Protein 5FP2 (pdb70)

CATH classification: 2.40.170.20

GO terms:
  GO:0015344 siderophore uptake transmembrane transporter activity (F, IMP)
  GO:0042930 enterobactin transport (P, IMP)
  GO:0042931 enterobactin transmembrane transporter activity (F, IMP)
  GO:0015891 siderophore transport (P, IMP)
  GO:0006826 iron ion transport (P, IMP)

Nearest PDB structures (foldseek):
  5fp2-assembly2_B  TM=1.002E+00  e=7.224E-96  Pseudomonas aeruginosa PAO1
  5fp2-assembly1_A  TM=9.898E-01  e=1.086E-79  Pseudomonas aeruginosa PAO1
  1fep-assembly1_A  TM=9.294E-01  e=3.084E-54  Escherichia coli K-12
  2hdi-assembly1_A  TM=9.282E-01  e=8.185E-43  Escherichia coli
  2qom-assembly2_B  TM=2.119E-01  e=4.436E-02  Escherichia coli O157:H7

InterPro domains:
  IPR000531 TonB-dependent receptor-like, beta-barrel [PF00593] (275-708)
  IPR010105 TonB-dependent siderophore receptor [TIGR01783] (65-742)
  IPR010917 TonB-dependent receptor, conserved site [PS01156] (725-742)
  IPR012910 TonB-dependent receptor, plug domain [PF07715] (64-178)
  IPR036942 TonB-dependent receptor-like, beta-barrel domain superfamily [G3DSA:2.40.170.20] (189-742)
  IPR037066 TonB-dependent receptor, plug domain superfamily [G3DSA:2.170.130.10] (39-183)
  IPR039426 TonB-dependent receptor-like [PS52016] (57-742)
  IPR039426 TonB-dependent receptor-like [PTHR30069] (15-742)
  IPR058134 Ferric enterobactin receptor PirA/FepA/PfeA [NF010048] (25-742)

Structure (mmCIF, N/CA/C/O backbone):
data_5FP2
#
_entry.id   5FP2
#
_cell.length_a   183.120
_cell.length_b   95.280
_cell.length_c   131.830
_cell.angle_alpha   90.00
_cell.angle_beta   127.52
_cell.angle_gamma   90.00
#
_symmetry.space_group_name_H-M   'C 1 2 1'
#
loop_
_entity.id
_entity.type
_entity.pdbx_description
1 polymer 'FERRIC ENTEROBACTIN RECEPTOR PIRA'
2 polymer 'FERRIC ENTEROBACTIN RECEPTOR PIRA'
3 non-polymer N-OCTANE
4 non-polymer 'SULFATE ION'
#
loop_
_atom_site.group_PDB
_atom_site.id
_atom_site.type_symbol
_atom_site.label_atom_id
_atom_site.label_alt_id
_atom_site.label_comp_id
_atom_site.label_asym_id
_atom_site.label_entity_id
_atom_site.label_seq_id
_atom_site.pdbx_PDB_ins_code
_atom_site.Cartn_x
_atom_site.Cartn_y
_atom_site.Cartn_z
_atom_site.occupancy
_atom_site.B_iso_or_equiv
_atom_site.auth_seq_id
_atom_site.auth_comp_id
_atom_site.auth_asym_id
_atom_site.auth_atom_id
_atom_site.pdbx_PDB_model_num
ATOM 1 N N . LYS A 1 35 ? 19.189 40.388 89.198 1.00 160.88 32 LYS A N 1
ATOM 2 C CA . LYS A 1 35 ? 20.070 40.011 88.050 1.00 160.88 32 LYS A CA 1
ATOM 3 C C . LYS A 1 35 ? 21.464 40.646 88.144 1.00 160.88 32 LYS A C 1
ATOM 4 O O . LYS A 1 35 ? 22.433 40.106 87.610 1.00 162.45 32 LYS A O 1
ATOM 10 N N . GLN A 1 36 ? 21.560 41.819 88.767 1.00 160.88 33 GLN A N 1
ATOM 11 C CA . GLN A 1 36 ? 22.859 42.402 89.113 1.00 160.88 33 GLN A CA 1
ATOM 12 C C . GLN A 1 36 ? 22.859 42.913 90.548 1.00 160.88 33 GLN A C 1
ATOM 13 O O . GLN A 1 36 ? 21.882 43.510 90.997 1.00 160.88 33 GLN A O 1
ATOM 19 N N . ALA A 1 37 ? 23.945 42.653 91.270 1.00 160.88 34 ALA A N 1
ATOM 20 C CA . ALA A 1 37 ? 24.166 43.274 92.571 1.00 160.88 34 ALA A CA 1
ATOM 21 C C . ALA A 1 37 ? 25.646 43.599 92.744 1.00 160.88 34 ALA A C 1
ATOM 22 O O . ALA A 1 37 ? 26.420 43.504 91.794 1.00 160.88 34 ALA A O 1
ATOM 24 N N . PRO A 1 38 ? 26.035 44.067 93.938 1.00 138.87 35 PRO A N 1
ATOM 25 C CA . PRO A 1 38 ? 27.475 44.241 94.022 1.00 137.52 35 PRO A CA 1
ATOM 26 C C . PRO A 1 38 ? 28.257 42.921 93.933 1.00 133.00 35 PRO A C 1
ATOM 27 O O . PRO A 1 38 ? 27.959 41.936 94.649 1.00 132.27 35 PRO A O 1
ATOM 31 N N . GLY A 1 39 ? 29.172 42.868 92.968 1.00 130.43 36 GLY A N 1
ATOM 32 C CA . GLY A 1 39 ? 30.195 41.842 92.926 1.00 127.19 36 GLY A CA 1
ATOM 33 C C . GLY A 1 39 ? 29.675 40.575 92.283 1.00 123.98 36 GLY A C 1
ATOM 34 O O . GLY A 1 39 ? 30.425 39.606 92.102 1.00 121.48 36 GLY A O 1
ATOM 35 N N . VAL A 1 40 ? 28.382 40.547 91.977 1.00 124.53 37 VAL A N 1
ATOM 36 C CA . VAL A 1 40 ? 27.717 39.300 91.609 1.00 122.29 37 VAL A CA 1
ATOM 37 C C . VAL A 1 40 ? 26.747 39.539 90.465 1.00 122.25 37 VAL A C 1
ATOM 38 O O . VAL A 1 40 ? 26.097 40.574 90.416 1.00 124.95 37 VAL A O 1
ATOM 42 N N . SER A 1 41 ? 26.713 38.634 89.491 1.00 119.61 38 SER A N 1
ATOM 43 C CA . SER A 1 41 ? 25.859 38.851 88.327 1.00 119.77 38 SER A CA 1
ATOM 44 C C . SER A 1 41 ? 25.169 37.565 88.035 1.00 118.22 38 SER A C 1
ATOM 45 O O . SER A 1 41 ? 25.687 36.512 88.394 1.00 116.51 38 SER A O 1
ATOM 48 N N . ILE A 1 42 ? 23.979 37.631 87.449 1.00 119.32 39 ILE A N 1
ATOM 49 C CA . ILE A 1 42 ? 23.243 36.401 87.131 1.00 118.33 39 ILE A CA 1
ATOM 50 C C . ILE A 1 42 ? 22.700 36.461 85.718 1.00 118.20 39 ILE A C 1
ATOM 51 O O . ILE A 1 42 ? 22.127 37.474 85.327 1.00 120.29 39 ILE A O 1
ATOM 56 N N . ILE A 1 43 ? 22.976 35.422 84.939 1.00 116.15 40 ILE A N 1
ATOM 57 C CA . ILE A 1 43 ? 22.473 35.313 83.573 1.00 116.24 40 ILE A CA 1
ATOM 58 C C . ILE A 1 43 ? 21.441 34.207 83.486 1.00 116.55 40 ILE A C 1
ATOM 59 O O . ILE A 1 43 ? 21.642 33.139 84.042 1.00 115.57 40 ILE A O 1
ATOM 64 N N . THR A 1 44 ? 20.331 34.462 82.809 1.00 118.36 41 THR A N 1
ATOM 65 C CA . THR A 1 44 ? 19.216 33.533 82.848 1.00 119.45 41 THR A CA 1
ATOM 66 C C . THR A 1 44 ? 19.133 32.695 81.575 1.00 118.76 41 THR A C 1
ATOM 67 O O . THR A 1 44 ? 19.838 32.971 80.599 1.00 117.83 41 THR A O 1
ATOM 71 N N . ALA A 1 45 ? 18.327 31.632 81.610 1.00 119.60 42 ALA A N 1
ATOM 72 C CA . ALA A 1 45 ? 18.026 30.888 80.392 1.00 119.84 42 ALA A CA 1
ATOM 73 C C . ALA A 1 45 ? 17.493 31.875 79.353 1.00 121.43 42 ALA A C 1
ATOM 74 O O . ALA A 1 45 ? 18.043 31.963 78.250 1.00 120.88 42 ALA A O 1
ATOM 76 N N . GLU A 1 46 ? 16.533 32.707 79.771 1.00 123.80 43 GLU A N 1
ATOM 77 C CA . GLU A 1 46 ? 15.927 33.726 78.905 1.00 126.10 43 GLU A CA 1
ATOM 78 C C . GLU A 1 46 ? 16.969 34.695 78.323 1.00 125.13 43 GLU A C 1
ATOM 79 O O . GLU A 1 46 ? 16.894 35.084 77.165 1.00 126.31 43 GLU A O 1
ATOM 85 N N . ASP A 1 47 ? 17.987 35.020 79.104 1.00 123.27 44 ASP A N 1
ATOM 86 C CA . ASP A 1 47 ? 19.079 35.833 78.609 1.00 122.56 44 ASP A CA 1
ATOM 87 C C . ASP A 1 47 ? 19.859 35.174 77.502 1.00 121.20 44 ASP A C 1
ATOM 88 O O . ASP A 1 47 ? 20.224 35.823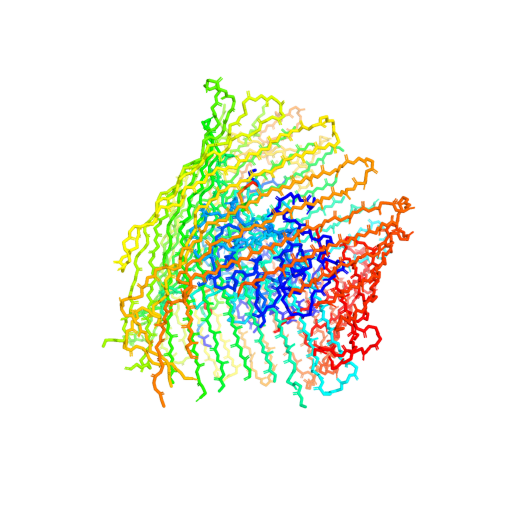 76.530 1.00 122.28 44 ASP A O 1
ATOM 93 N N . ILE A 1 48 ? 20.161 33.894 77.684 1.00 119.33 45 ILE A N 1
ATOM 94 C CA . ILE A 1 48 ? 21.023 33.152 76.774 1.00 118.38 45 ILE A CA 1
ATOM 95 C C . ILE A 1 48 ? 20.240 32.894 75.502 1.00 120.39 45 ILE A C 1
ATOM 96 O O . ILE A 1 48 ? 20.766 32.985 74.387 1.00 121.20 45 ILE A O 1
ATOM 101 N N . ARG A 1 49 ? 18.973 32.553 75.725 1.00 121.59 46 ARG A N 1
ATOM 102 C CA . ARG A 1 49 ? 18.014 32.186 74.695 1.00 123.85 46 ARG A CA 1
ATOM 103 C C . ARG A 1 49 ? 17.783 33.345 73.733 1.00 126.19 46 ARG A C 1
ATOM 104 O O . ARG A 1 49 ? 17.515 33.123 72.550 1.00 128.03 46 ARG A O 1
ATOM 112 N N . LYS A 1 50 ? 17.950 34.572 74.228 1.00 126.51 47 LYS A N 1
ATOM 113 C CA . LYS A 1 50 ? 17.800 35.785 73.405 1.00 129.26 47 LYS A CA 1
ATOM 114 C C . LYS A 1 50 ? 19.074 36.151 72.654 1.00 128.99 47 LYS A C 1
ATOM 115 O O . LYS A 1 50 ? 19.018 36.806 71.615 1.00 131.70 47 LYS A O 1
ATOM 121 N N . ARG A 1 51 ? 20.210 35.696 73.173 1.00 126.19 48 ARG A N 1
ATOM 122 C CA . ARG A 1 51 ? 21.531 36.065 72.681 1.00 126.11 48 ARG A CA 1
ATOM 123 C C . ARG A 1 51 ? 22.396 34.795 72.522 1.00 124.21 48 ARG A C 1
ATOM 124 O O . ARG A 1 51 ? 23.411 34.627 73.211 1.00 122.22 48 ARG A O 1
ATOM 132 N N . PRO A 1 52 ? 21.936 33.838 71.700 1.00 125.11 49 PRO A N 1
ATOM 133 C CA . PRO A 1 52 ? 22.714 32.644 71.441 1.00 124.25 49 PRO A CA 1
ATOM 134 C C . PRO A 1 52 ? 24.167 32.938 71.141 1.00 124.46 49 PRO A C 1
ATOM 135 O O . PRO A 1 52 ? 24.442 33.584 70.151 1.00 127.01 49 PRO A O 1
ATOM 139 N N . PRO A 1 53 ? 25.100 32.336 71.886 1.00 122.41 50 PRO A N 1
ATOM 140 C CA . PRO A 1 53 ? 26.499 32.437 71.495 1.00 123.27 50 PRO A CA 1
ATOM 141 C C . PRO A 1 53 ? 26.815 31.750 70.183 1.00 126.06 50 PRO A C 1
ATOM 142 O O . PRO A 1 53 ? 26.029 30.945 69.699 1.00 126.84 50 PRO A O 1
ATOM 146 N N . VAL A 1 54 ? 27.970 32.066 69.611 1.00 128.05 51 VAL A N 1
ATOM 147 C CA . VAL A 1 54 ? 28.427 31.369 68.420 1.00 131.32 51 VAL A CA 1
ATOM 148 C C . VAL A 1 54 ? 29.207 30.096 68.775 1.00 130.80 51 VAL A C 1
ATOM 149 O O . VAL A 1 54 ? 29.002 29.061 68.152 1.00 132.55 51 VAL A O 1
ATOM 153 N N . ASN A 1 55 ? 30.042 30.160 69.809 1.00 128.69 52 ASN A N 1
ATOM 154 C CA . ASN A 1 55 ? 30.852 29.020 70.219 1.00 128.60 52 ASN A CA 1
ATOM 155 C C . ASN A 1 55 ? 30.624 28.661 71.673 1.00 124.88 52 ASN A C 1
ATOM 156 O O . ASN A 1 55 ? 30.115 27.580 71.961 1.00 124.28 52 ASN A O 1
ATOM 161 N N . ASP A 1 56 ? 31.037 29.538 72.590 1.00 122.91 53 ASP A N 1
ATOM 162 C CA . ASP A 1 56 ? 30.979 29.232 74.024 1.00 119.94 53 ASP A CA 1
ATOM 163 C C . ASP A 1 56 ? 30.285 30.319 74.805 1.00 117.79 53 ASP A C 1
ATOM 164 O O . ASP A 1 56 ? 29.867 31.308 74.226 1.00 118.64 53 ASP A O 1
ATOM 169 N N . LEU A 1 57 ? 30.158 30.113 76.115 1.00 115.55 54 LEU A N 1
ATOM 170 C CA . LEU A 1 57 ? 29.403 31.014 76.973 1.00 113.97 54 LEU A CA 1
ATOM 171 C C . LEU A 1 57 ? 30.229 32.260 77.346 1.00 114.09 54 LEU A C 1
ATOM 172 O O . LEU A 1 57 ? 29.705 33.248 77.872 1.00 113.66 54 LEU A O 1
ATOM 177 N N . SER A 1 58 ? 31.521 32.232 77.040 1.00 115.26 55 SER A N 1
ATOM 178 C CA . SER A 1 58 ? 32.360 33.386 77.313 1.00 115.96 55 SER A CA 1
ATOM 179 C C . SER A 1 58 ? 31.804 34.606 76.579 1.00 117.43 55 SER A C 1
ATOM 180 O O . SER A 1 58 ? 31.912 35.747 77.071 1.00 117.77 55 SER A O 1
ATOM 183 N N . GLU A 1 59 ? 31.175 34.368 75.430 1.00 118.70 56 GLU A N 1
ATOM 184 C CA . GLU A 1 59 ? 30.634 35.462 74.618 1.00 120.74 56 GLU A CA 1
ATOM 185 C C . GLU A 1 59 ? 29.497 36.204 75.313 1.00 119.77 56 GLU A C 1
ATOM 186 O O . GLU A 1 59 ? 29.272 37.377 75.039 1.00 121.64 56 GLU A O 1
ATOM 192 N N . ILE A 1 60 ? 28.768 35.527 76.192 1.00 117.46 57 ILE A N 1
ATOM 193 C CA . ILE A 1 60 ? 27.745 36.193 76.980 1.00 117.05 57 ILE A CA 1
ATOM 194 C C . ILE A 1 60 ? 28.247 36.604 78.361 1.00 115.94 57 ILE A C 1
ATOM 195 O O . ILE A 1 60 ? 27.863 37.643 78.900 1.00 116.86 57 ILE A O 1
ATOM 200 N N . ILE A 1 61 ? 29.097 35.784 78.949 1.00 114.41 58 ILE A N 1
ATOM 201 C CA . ILE A 1 61 ? 29.589 36.058 80.289 1.00 113.57 58 ILE A CA 1
ATOM 202 C C . ILE A 1 61 ? 30.422 37.324 80.310 1.00 115.23 58 ILE A C 1
ATOM 203 O O . ILE A 1 61 ? 30.389 38.063 81.299 1.00 115.54 58 ILE A O 1
ATOM 208 N N . ARG A 1 62 ? 31.074 37.630 79.189 1.00 116.89 59 ARG A N 1
ATOM 209 C CA . ARG A 1 62 ? 31.890 38.854 79.081 1.00 119.20 59 ARG A CA 1
ATOM 210 C C . ARG A 1 62 ? 31.102 40.154 79.099 1.00 121.14 59 ARG A C 1
ATOM 211 O O . ARG A 1 62 ? 31.685 41.211 78.933 1.00 123.65 59 ARG A O 1
ATOM 219 N N . THR A 1 63 ? 29.779 40.082 79.142 1.00 120.68 60 THR A N 1
ATOM 220 C CA . THR A 1 63 ? 28.972 41.293 79.151 1.00 123.13 60 THR A CA 1
ATOM 221 C C . THR A 1 63 ? 28.651 41.740 80.582 1.00 123.00 60 THR A C 1
ATOM 222 O O . THR A 1 63 ? 28.202 42.868 80.832 1.00 125.65 60 THR A O 1
ATOM 226 N N . MET A 1 64 ? 28.965 40.870 81.533 1.00 120.47 61 MET A N 1
ATOM 227 C CA . ME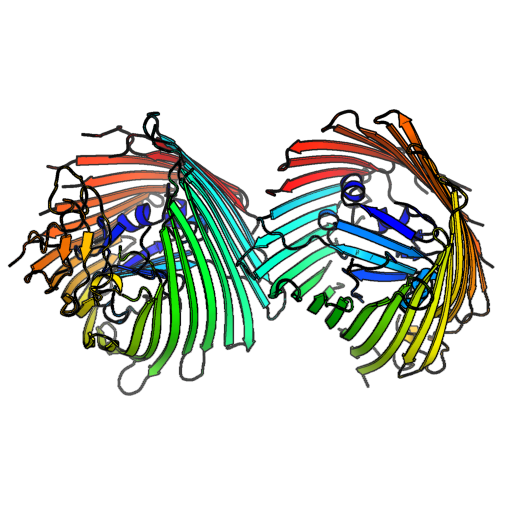T A 1 64 ? 28.735 41.161 82.939 1.00 120.58 61 MET A CA 1
ATOM 228 C C . MET A 1 64 ? 29.815 42.116 83.422 1.00 122.31 61 MET A C 1
ATOM 229 O O . MET A 1 64 ? 30.936 42.086 82.924 1.00 122.31 61 MET A O 1
ATOM 234 N N . PRO A 1 65 ? 29.456 43.013 84.348 1.00 124.41 62 PRO A N 1
ATOM 235 C CA . PRO A 1 65 ? 30.333 44.060 84.866 1.00 126.86 62 PRO A CA 1
ATOM 236 C C . PRO A 1 65 ? 31.565 43.510 85.571 1.00 125.27 62 PRO A C 1
ATOM 237 O O . PRO A 1 65 ? 31.430 42.626 86.410 1.00 123.21 62 PRO A O 1
ATOM 241 N N . GLY A 1 66 ? 32.753 43.923 85.140 1.00 126.44 63 GLY A N 1
ATOM 242 C CA . GLY A 1 66 ? 34.006 43.421 85.708 1.00 125.47 63 GLY A CA 1
ATOM 243 C C . GLY A 1 66 ? 34.577 42.176 85.028 1.00 122.94 63 GLY A C 1
ATOM 244 O O . GLY A 1 66 ? 35.539 41.584 85.510 1.00 122.18 63 GLY A O 1
ATOM 245 N N . VAL A 1 67 ? 34.029 41.809 83.873 1.00 122.20 64 VAL A N 1
ATOM 246 C CA . VAL A 1 67 ? 34.445 40.620 83.155 1.00 120.39 64 VAL A CA 1
ATOM 247 C C . VAL A 1 67 ? 34.930 40.945 81.762 1.00 122.34 64 VAL A C 1
ATOM 248 O O . VAL A 1 67 ? 34.159 41.425 80.952 1.00 123.42 64 VAL A O 1
ATOM 252 N N . ASN A 1 68 ? 36.186 40.655 81.455 1.00 123.25 65 ASN A N 1
ATOM 253 C CA . ASN A 1 68 ? 36.679 40.833 80.089 1.00 125.64 65 ASN A CA 1
ATOM 254 C C . ASN A 1 68 ? 37.185 39.491 79.564 1.00 124.62 65 ASN A C 1
ATOM 255 O O . ASN A 1 68 ? 37.418 38.578 80.348 1.00 122.54 65 ASN A O 1
ATOM 260 N N . LEU A 1 69 ? 37.303 39.362 78.242 1.00 126.51 66 LEU A N 1
ATOM 261 C CA . LEU A 1 69 ? 38.061 38.279 77.629 1.00 127.13 66 LEU A CA 1
ATOM 262 C C . LEU A 1 69 ? 39.465 38.758 77.279 1.00 130.96 66 LEU A C 1
ATOM 263 O O . LEU A 1 69 ? 39.626 39.749 76.565 1.00 134.18 66 LEU A O 1
ATOM 268 N N . THR A 1 70 ? 40.473 38.001 77.696 1.00 131.20 67 THR A N 1
ATOM 269 C CA . THR A 1 70 ? 41.849 38.265 77.274 1.00 135.41 67 THR A CA 1
ATOM 270 C C . THR A 1 70 ? 42.616 36.963 77.057 1.00 136.26 67 THR A C 1
ATOM 271 O O . THR A 1 70 ? 43.078 36.336 78.013 1.00 134.92 67 THR A O 1
ATOM 275 N N . ARG A 1 82 ? 41.026 33.029 73.960 1.00 136.97 79 ARG A N 1
ATOM 276 C CA . ARG A 1 82 ? 40.269 34.107 74.592 1.00 133.96 79 ARG A CA 1
ATOM 277 C C . ARG A 1 82 ? 39.477 33.600 75.796 1.00 129.24 79 ARG A C 1
ATOM 278 O O . ARG A 1 82 ? 38.458 32.919 75.642 1.00 127.24 79 ARG A O 1
ATOM 286 N N . GLN A 1 83 ? 39.923 33.987 76.989 1.00 127.93 80 GLN A N 1
ATOM 287 C CA . GLN A 1 83 ? 39.498 33.342 78.230 1.00 124.52 80 GLN A CA 1
ATOM 288 C C . GLN A 1 83 ? 38.989 34.392 79.222 1.00 122.44 80 GLN A C 1
ATOM 289 O O . GLN A 1 83 ? 39.483 35.522 79.265 1.00 124.05 80 GLN A O 1
ATOM 295 N N . ILE A 1 84 ? 38.120 33.952 80.124 1.00 119.44 81 ILE A N 1
ATOM 296 C CA . ILE A 1 84 ? 37.454 34.849 81.053 1.00 117.84 81 ILE A CA 1
ATOM 297 C C . ILE A 1 84 ? 38.392 35.425 82.116 1.00 118.58 81 ILE A C 1
ATOM 298 O O . ILE A 1 84 ? 39.061 34.689 82.835 1.00 118.48 81 ILE A O 1
ATOM 303 N N . ASP A 1 85 ? 38.275 36.732 82.332 1.00 119.39 82 ASP A N 1
ATOM 304 C CA . ASP A 1 85 ? 39.211 37.489 83.159 1.00 120.94 82 ASP A CA 1
ATOM 305 C C . ASP A 1 85 ? 38.383 38.393 84.054 1.00 120.23 82 ASP A C 1
ATOM 306 O O . ASP A 1 85 ? 37.655 39.239 83.560 1.00 120.83 82 ASP A O 1
ATOM 311 N N . ILE A 1 86 ? 38.438 38.201 85.363 1.00 119.40 83 ILE A N 1
ATOM 312 C CA . ILE A 1 86 ? 37.577 38.973 86.244 1.00 119.22 83 ILE A CA 1
ATOM 313 C C . ILE A 1 86 ? 38.372 40.012 86.996 1.00 121.66 83 ILE A C 1
ATOM 314 O O . ILE A 1 86 ? 39.312 39.681 87.720 1.00 122.23 83 ILE A O 1
ATOM 319 N N . ARG A 1 87 ? 37.978 41.276 86.825 1.00 123.53 84 ARG A N 1
ATOM 320 C CA . ARG A 1 87 ? 38.485 42.366 87.640 1.00 126.28 84 ARG A CA 1
ATOM 321 C C . ARG A 1 87 ? 39.999 42.493 87.437 1.00 128.41 84 ARG A C 1
ATOM 322 O O . ARG A 1 87 ? 40.749 42.784 88.372 1.00 130.04 84 ARG A O 1
ATOM 330 N N . GLY A 1 88 ? 40.445 42.216 86.215 1.00 128.74 85 GLY A N 1
ATOM 331 C CA . GLY A 1 88 ? 41.832 42.466 85.822 1.00 131.71 85 GLY A CA 1
ATOM 332 C C . GLY A 1 88 ? 42.814 41.382 86.234 1.00 131.19 85 GLY A C 1
ATOM 333 O O . GLY A 1 88 ? 44.009 41.478 85.969 1.00 133.97 85 GLY A O 1
ATOM 334 N N . MET A 1 89 ? 42.319 40.344 86.887 1.00 128.16 86 MET A N 1
ATOM 335 C CA . MET A 1 89 ? 43.186 39.482 87.676 1.00 128.25 86 MET A CA 1
ATOM 336 C C . MET A 1 89 ? 43.825 38.386 86.819 1.00 128.37 86 MET A C 1
ATOM 337 O O . MET A 1 89 ? 44.706 37.654 87.281 1.00 129.31 86 MET A O 1
ATOM 342 N N . GLY A 1 90 ? 43.352 38.255 85.581 1.00 127.84 87 GLY A N 1
ATOM 343 C CA . GLY A 1 90 ? 43.800 37.192 84.689 1.00 128.29 87 GLY A CA 1
ATOM 344 C C . GLY A 1 90 ? 42.873 35.987 84.722 1.00 125.12 87 GLY A C 1
ATOM 345 O O . GLY A 1 90 ? 42.056 35.856 85.652 1.00 122.74 87 GLY A O 1
ATOM 346 N N . PRO A 1 91 ? 42.968 35.126 83.680 1.00 125.61 88 PRO A N 1
ATOM 347 C CA . PRO A 1 91 ? 42.139 33.943 83.512 1.00 123.34 88 PRO A CA 1
ATOM 348 C C . PRO A 1 91 ? 42.422 32.936 84.606 1.00 122.77 88 PRO A C 1
ATOM 349 O O . PRO A 1 91 ? 41.495 32.360 85.176 1.00 120.41 88 PRO A O 1
ATOM 353 N N . GLU A 1 92 ? 43.703 32.747 84.909 1.00 125.43 89 GLU A N 1
ATOM 354 C CA . GLU A 1 92 ? 44.130 31.684 85.816 1.00 125.84 89 GLU A CA 1
ATOM 355 C C . GLU A 1 92 ? 43.538 31.900 87.202 1.00 123.80 89 GLU A C 1
ATOM 356 O O . GLU A 1 92 ? 43.769 31.112 88.110 1.00 124.20 89 GLU A O 1
ATOM 362 N N . ASN A 1 93 ? 42.789 32.983 87.367 1.00 122.20 90 ASN A N 1
ATOM 363 C CA . ASN A 1 93 ? 42.161 33.293 88.644 1.00 120.87 90 ASN A CA 1
ATOM 364 C C . ASN A 1 93 ? 40.661 33.416 88.492 1.00 118.27 90 ASN A C 1
ATOM 365 O O . ASN A 1 93 ? 39.984 33.957 89.361 1.00 117.57 90 ASN A O 1
ATOM 370 N N . THR A 1 94 ? 40.145 32.921 87.375 1.00 117.33 91 THR A N 1
ATOM 371 C CA . THR A 1 94 ? 38.711 32.745 87.234 1.00 115.17 91 THR A CA 1
ATOM 372 C C . THR A 1 94 ? 38.451 31.266 87.354 1.00 114.70 91 THR A C 1
ATOM 373 O O . THR A 1 94 ? 39.223 30.476 86.844 1.00 115.98 91 THR A O 1
ATOM 377 N N . LEU A 1 95 ? 37.542 30.905 88.248 1.00 113.70 92 LEU A N 1
ATOM 378 C CA . LEU A 1 95 ? 37.295 29.510 88.591 1.00 113.87 92 LEU A CA 1
ATOM 379 C C . LEU A 1 95 ? 35.962 29.113 87.997 1.00 112.52 92 LEU A C 1
ATOM 380 O O . LEU A 1 95 ? 34.975 29.846 88.127 1.00 111.47 92 LEU A O 1
ATOM 385 N N . ILE A 1 96 ? 35.930 27.962 87.331 1.00 113.00 93 ILE A N 1
ATOM 386 C CA . ILE A 1 96 ? 34.751 27.583 86.566 1.00 112.12 93 ILE A CA 1
ATOM 387 C C . ILE A 1 96 ? 34.127 26.287 87.063 1.00 112.80 93 ILE A C 1
ATOM 388 O O . ILE A 1 96 ? 34.676 25.187 86.875 1.00 114.39 93 ILE A O 1
ATOM 393 N N . LEU A 1 97 ? 32.962 26.421 87.688 1.00 112.15 94 LEU A N 1
ATOM 394 C CA . LEU A 1 97 ? 32.246 25.273 88.228 1.00 113.28 94 LEU A CA 1
ATOM 395 C C . LEU A 1 97 ? 31.002 24.980 87.417 1.00 112.89 94 LEU A C 1
ATOM 396 O O . LEU A 1 97 ? 30.316 25.880 86.949 1.00 111.65 94 LEU A O 1
ATOM 401 N N . VAL A 1 98 ? 30.630 23.717 87.403 1.00 114.45 95 VAL A N 1
ATOM 402 C CA . VAL A 1 98 ? 29.396 23.274 86.782 1.00 114.73 95 VAL A CA 1
ATOM 403 C C . VAL A 1 98 ? 28.545 22.525 87.804 1.00 116.53 95 VAL A C 1
ATOM 404 O O . VAL A 1 98 ? 28.915 21.455 88.270 1.00 118.62 95 VAL A O 1
ATOM 408 N N . ASP A 1 99 ? 27.441 23.160 88.189 1.00 116.21 96 ASP A N 1
ATOM 409 C CA . ASP A 1 99 ? 26.653 22.767 89.349 1.00 118.28 96 ASP A CA 1
ATOM 410 C C . ASP A 1 99 ? 27.517 22.699 90.603 1.00 119.28 96 ASP A C 1
ATOM 411 O O . ASP A 1 99 ? 27.415 21.777 91.403 1.00 121.89 96 ASP A O 1
ATOM 416 N N . GLY A 1 100 ? 28.325 23.739 90.791 1.00 117.59 97 GLY A N 1
ATOM 417 C CA . GLY A 1 100 ? 29.115 23.894 92.003 1.00 118.62 97 GLY A CA 1
ATOM 418 C C . GLY A 1 100 ? 30.340 22.998 92.042 1.00 119.64 97 GLY A C 1
ATOM 419 O O . GLY A 1 100 ? 31.188 23.164 92.920 1.00 120.50 97 GLY A O 1
ATOM 420 N N . LYS A 1 101 ? 30.480 22.108 91.057 1.00 119.88 98 LYS A N 1
ATOM 421 C CA . LYS A 1 101 ? 31.666 21.262 90.949 1.00 121.39 98 LYS A CA 1
ATOM 422 C C . LYS A 1 101 ? 32.665 21.847 89.955 1.00 119.66 98 LYS A C 1
ATOM 423 O O . LYS A 1 101 ? 32.296 22.140 88.821 1.00 118.17 98 LYS A O 1
ATOM 429 N N . PRO A 1 102 ? 33.954 21.908 90.335 1.00 120.50 99 PRO A N 1
ATOM 430 C CA . PRO A 1 102 ? 35.025 22.367 89.449 1.00 119.82 99 PRO A CA 1
ATOM 431 C C . PRO A 1 102 ? 35.260 21.442 88.248 1.00 121.20 99 PRO A C 1
ATOM 432 O O . PRO A 1 102 ? 34.875 20.276 88.283 1.00 123.28 99 PRO A O 1
ATOM 436 N N . VAL A 1 103 ? 35.937 21.953 87.219 1.00 120.67 100 VAL A N 1
ATOM 437 C CA . VAL A 1 103 ? 35.995 21.266 85.916 1.00 122.05 100 VAL A CA 1
ATOM 438 C C . VAL A 1 103 ? 37.383 20.923 85.337 1.00 124.77 100 VAL A C 1
ATOM 439 O O . VAL A 1 103 ? 37.471 19.998 84.530 1.00 127.24 100 VAL A O 1
ATOM 443 N N . SER A 1 104 ? 38.441 21.655 85.705 1.00 124.84 101 SER A N 1
ATOM 444 C CA . SER A 1 104 ? 39.760 21.559 85.033 1.00 127.66 101 SER A CA 1
ATOM 445 C C . SER A 1 104 ? 40.387 20.142 85.018 1.00 132.02 101 SER A C 1
ATOM 446 O O . SER A 1 104 ? 39.751 19.134 85.358 1.00 133.04 101 SER A O 1
ATOM 449 N N . ASN A 1 124 ? 33.020 24.785 74.238 1.00 125.01 121 ASN A N 1
ATOM 450 C CA . ASN A 1 124 ? 31.857 25.142 75.056 1.00 121.67 121 ASN A CA 1
ATOM 451 C C . ASN A 1 124 ? 31.592 24.078 76.136 1.00 120.87 121 ASN A C 1
ATOM 452 O O . ASN A 1 124 ? 31.217 22.945 75.826 1.00 122.65 121 ASN A O 1
ATOM 454 N N . TRP A 1 125 ? 31.761 24.491 77.395 1.00 118.61 122 TRP A N 1
ATOM 455 C CA . TRP A 1 125 ? 31.649 23.620 78.579 1.00 118.17 122 TRP A CA 1
ATOM 456 C C . TRP A 1 125 ? 30.303 22.893 78.548 1.00 118.31 122 TRP A C 1
ATOM 457 O O . TRP A 1 125 ? 30.231 21.643 78.531 1.00 120.37 122 TRP A O 1
ATOM 468 N N . VAL A 1 126 ? 29.250 23.711 78.508 1.00 116.63 123 VAL A N 1
ATOM 469 C CA . VAL A 1 126 ? 27.868 23.260 78.561 1.00 116.79 123 VAL A CA 1
ATOM 470 C C . VAL A 1 126 ? 27.138 23.888 77.384 1.00 117.07 123 VAL A C 1
ATOM 471 O O . VAL A 1 126 ? 27.278 25.087 77.137 1.00 116.00 123 VAL A O 1
ATOM 475 N N . PRO A 1 127 ? 26.478 23.062 76.563 1.00 119.10 124 PRO A N 1
ATOM 476 C CA . PRO A 1 127 ? 25.605 23.644 75.574 1.00 119.60 124 PRO A CA 1
ATOM 477 C C . PRO A 1 127 ? 24.850 24.835 76.141 1.00 117.61 124 PRO A C 1
ATOM 478 O O . PRO A 1 127 ? 24.175 24.696 77.155 1.00 116.86 124 PRO A O 1
ATOM 482 N N . PRO A 1 128 ? 24.942 25.997 75.484 1.00 117.38 125 PRO A N 1
ATOM 483 C CA . PRO A 1 128 ? 24.224 27.150 76.004 1.00 116.17 125 PRO A CA 1
ATOM 484 C C . PRO A 1 128 ? 22.787 26.797 76.326 1.00 116.77 125 PRO A C 1
ATOM 485 O O . PRO A 1 128 ? 22.314 27.031 77.435 1.00 115.92 125 PRO A O 1
ATOM 489 N N . GLU A 1 129 ? 22.104 26.226 75.352 1.00 118.71 126 GLU A N 1
ATOM 490 C CA . GLU A 1 129 ? 20.660 26.104 75.419 1.00 119.93 126 GLU A CA 1
ATOM 491 C C . GLU A 1 129 ? 20.244 25.109 76.504 1.00 120.04 126 GLU A C 1
ATOM 492 O O . GLU A 1 129 ? 19.051 24.942 76.784 1.00 121.37 126 GLU A O 1
ATOM 498 N N . GLU A 1 130 ? 21.228 24.429 77.092 1.00 119.18 127 GLU A N 1
ATOM 499 C CA . GLU A 1 130 ? 20.996 23.506 78.188 1.00 119.63 127 GLU A CA 1
ATOM 500 C C . GLU A 1 130 ? 21.219 24.175 79.537 1.00 117.94 127 GLU A C 1
ATOM 501 O O . GLU A 1 130 ? 20.804 23.643 80.548 1.00 118.70 127 GLU A O 1
ATOM 507 N N . VAL A 1 131 ? 21.816 25.367 79.546 1.00 116.17 128 VAL A N 1
ATOM 508 C CA . VAL A 1 131 ? 22.147 26.091 80.786 1.00 114.85 128 VAL A CA 1
ATOM 509 C C . VAL A 1 131 ? 20.928 26.789 81.380 1.00 115.71 128 VAL A C 1
ATOM 510 O O . VAL A 1 131 ? 20.276 27.592 80.707 1.00 116.27 128 VAL A O 1
ATOM 514 N N . GLU A 1 132 ? 20.730 26.619 82.680 1.00 116.15 129 GLU A N 1
ATOM 515 C CA . GLU A 1 132 ? 19.566 27.194 83.333 1.00 117.79 129 GLU A CA 1
ATOM 516 C C . GLU A 1 132 ? 19.862 28.600 83.845 1.00 117.07 129 GLU A C 1
ATOM 517 O O . GLU A 1 132 ? 18.999 29.497 83.842 1.00 118.50 129 GLU A O 1
ATOM 523 N N . ARG A 1 133 ? 21.072 28.758 84.367 1.00 115.39 130 ARG A N 1
ATOM 524 C CA . ARG A 1 133 ? 21.536 30.036 84.825 1.00 114.87 130 ARG A CA 1
ATOM 525 C C . ARG A 1 133 ? 23.034 29.952 84.999 1.00 112.98 130 ARG A C 1
ATOM 526 O O . ARG A 1 133 ? 23.573 28.875 85.255 1.00 112.59 130 ARG A O 1
ATOM 534 N N . ILE A 1 134 ? 23.702 31.079 84.779 1.00 112.27 131 ILE A N 1
ATOM 535 C CA . ILE A 1 134 ? 25.123 31.224 85.030 1.00 111.02 131 ILE A CA 1
ATOM 536 C C . ILE A 1 134 ? 25.242 32.207 86.167 1.00 111.73 131 ILE A C 1
ATOM 537 O O . ILE A 1 134 ? 24.619 33.278 86.118 1.00 112.89 131 ILE A O 1
ATOM 542 N N . GLU A 1 135 ? 25.990 31.848 87.208 1.00 111.56 132 GLU A N 1
ATOM 543 C CA . GLU A 1 135 ? 26.193 32.756 88.358 1.00 112.65 132 GLU A CA 1
ATOM 544 C C . GLU A 1 135 ? 27.632 33.270 88.353 1.00 111.82 132 GLU A C 1
ATOM 545 O O . GLU A 1 135 ? 28.557 32.455 88.410 1.00 110.95 132 GLU A O 1
ATOM 551 N N . VAL A 1 136 ? 27.840 34.577 88.303 1.00 112.56 133 VAL A N 1
ATOM 552 C CA . VAL A 1 136 ? 29.200 35.132 88.390 1.00 112.39 133 VAL A CA 1
ATOM 553 C C . VAL A 1 136 ? 29.469 35.888 89.684 1.00 114.05 133 VAL A C 1
ATOM 554 O O . VAL A 1 136 ? 28.890 36.955 89.933 1.00 115.84 133 VAL A O 1
ATOM 558 N N . LEU A 1 137 ? 30.478 35.388 90.390 1.00 113.83 134 LEU A N 1
ATOM 559 C CA . LEU A 1 137 ? 30.872 35.848 91.705 1.00 115.58 134 LEU A CA 1
ATOM 560 C C . LEU A 1 137 ? 32.223 36.547 91.555 1.00 115.86 134 LEU A C 1
ATOM 561 O O . LEU A 1 137 ? 33.156 35.936 91.032 1.00 114.69 134 LEU A O 1
ATOM 566 N N . ARG A 1 138 ? 32.331 37.809 91.990 1.00 117.90 135 ARG A N 1
ATOM 567 C CA . ARG A 1 138 ? 33.576 38.575 91.810 1.00 118.75 135 ARG A CA 1
ATOM 568 C C . ARG A 1 138 ? 34.168 39.090 93.114 1.00 121.09 135 ARG A C 1
ATOM 569 O O . ARG A 1 138 ? 33.555 39.911 93.800 1.00 123.37 135 ARG A O 1
ATOM 577 N N . GLY A 1 139 ? 35.431 38.758 93.356 1.00 121.13 136 GLY A N 1
ATOM 578 C CA . GLY A 1 139 ? 36.224 39.476 94.350 1.00 123.79 136 GLY A CA 1
ATOM 579 C C . GLY A 1 139 ? 36.079 38.880 95.736 1.00 124.87 136 GLY A C 1
ATOM 580 O O . GLY A 1 139 ? 36.282 37.674 95.907 1.00 123.57 136 GLY A O 1
ATOM 581 N N . PRO A 1 140 ? 35.778 39.722 96.744 1.00 127.85 137 PRO A N 1
ATOM 582 C CA . PRO A 1 140 ? 35.951 39.219 98.099 1.00 129.67 137 PRO A CA 1
ATOM 583 C C . PRO A 1 140 ? 35.051 38.037 98.395 1.00 128.54 137 PRO A C 1
ATOM 584 O O . PRO A 1 140 ? 35.550 36.994 98.840 1.00 128.24 137 PRO A O 1
ATOM 588 N N . ALA A 1 141 ? 33.778 38.123 98.019 1.00 128.02 138 ALA A N 1
ATOM 589 C CA . ALA A 1 141 ? 32.828 37.072 98.382 1.00 127.77 138 ALA A CA 1
ATOM 590 C C . ALA A 1 141 ? 33.146 35.721 97.707 1.00 124.75 138 ALA A C 1
ATOM 591 O O . ALA A 1 141 ? 32.397 34.753 97.850 1.00 124.51 138 ALA A O 1
ATOM 593 N N . ALA A 1 142 ? 34.198 35.712 96.890 1.00 123.06 139 ALA A N 1
ATOM 594 C CA . ALA A 1 142 ? 34.583 34.521 96.132 1.00 120.81 139 ALA A CA 1
ATOM 595 C C . ALA A 1 142 ? 35.856 33.826 96.623 1.00 121.79 139 ALA A C 1
ATOM 596 O O . ALA A 1 142 ? 36.280 32.827 96.042 1.00 120.75 139 ALA A O 1
ATOM 598 N N . ALA A 1 143 ? 36.465 34.348 97.683 1.00 124.22 140 ALA A N 1
ATOM 599 C CA . ALA A 1 143 ? 37.711 33.779 98.193 1.00 125.73 140 ALA A CA 1
ATOM 600 C C . ALA A 1 143 ? 37.489 32.350 98.673 1.00 126.32 140 ALA A C 1
ATOM 601 O O . ALA A 1 143 ? 38.315 31.464 98.454 1.00 127.64 140 ALA A O 1
ATOM 603 N N . ARG A 1 144 ? 36.355 32.148 99.331 1.00 126.46 141 ARG A N 1
ATOM 604 C CA . ARG A 1 144 ? 35.948 30.853 99.858 1.00 127.59 141 ARG A CA 1
ATOM 605 C C . ARG A 1 144 ? 36.220 29.647 98.932 1.00 125.85 141 ARG A C 1
ATOM 606 O O . ARG A 1 144 ? 36.272 28.508 99.414 1.00 127.50 141 ARG A O 1
ATOM 614 N N . TYR A 1 145 ? 36.394 29.860 97.625 1.00 123.13 142 TYR A N 1
ATOM 615 C CA . TYR A 1 145 ? 36.510 28.722 96.690 1.00 121.95 142 TYR A CA 1
ATOM 616 C C . TYR A 1 145 ? 37.950 28.271 96.413 1.00 122.73 142 TYR A C 1
ATOM 617 O O . TYR A 1 145 ? 38.187 27.345 95.608 1.00 122.39 142 TYR A O 1
ATOM 626 N N . GLY A 1 146 ? 38.891 28.999 97.018 1.00 124.11 143 GLY A N 1
ATOM 627 C CA . GLY A 1 146 ? 40.287 28.589 97.078 1.00 125.93 143 GLY A CA 1
ATOM 628 C C . GLY A 1 146 ? 41.061 29.057 95.866 1.00 124.80 143 GLY A C 1
ATOM 629 O O . GLY A 1 146 ? 40.653 29.987 95.180 1.00 122.88 143 GLY A O 1
ATOM 630 N N . SER A 1 147 ? 42.163 28.370 95.589 1.00 126.53 144 SER A N 1
ATOM 631 C CA . SER A 1 147 ? 43.009 28.662 94.441 1.00 126.45 144 SER A CA 1
ATOM 632 C C . SER A 1 147 ? 42.217 28.670 93.144 1.00 123.86 144 SER A C 1
ATOM 633 O O . SER A 1 147 ? 41.219 27.961 93.001 1.00 122.61 144 SER A O 1
ATOM 636 N N . GLY A 1 148 ? 42.644 29.520 92.219 1.00 123.44 145 GLY A N 1
ATOM 637 C CA . GLY A 1 148 ? 41.916 29.762 90.986 1.00 121.33 145 GLY A CA 1
ATOM 638 C C . GLY A 1 148 ? 40.732 30.705 91.108 1.00 119.09 145 GLY A C 1
ATOM 639 O O . GLY A 1 148 ? 40.095 30.993 90.096 1.00 117.60 145 GLY A O 1
ATOM 640 N N . ALA A 1 149 ? 40.476 31.255 92.300 1.00 119.38 146 ALA A N 1
ATOM 641 C CA . ALA A 1 149 ? 39.285 32.105 92.527 1.00 117.99 146 ALA A CA 1
ATOM 642 C C . ALA A 1 149 ? 39.559 33.541 93.012 1.00 119.04 146 ALA A C 1
ATOM 643 O O . ALA A 1 149 ? 38.673 34.179 93.600 1.00 118.96 146 ALA A O 1
ATOM 645 N N . ALA A 1 150 ? 40.757 34.060 92.747 1.00 120.53 147 ALA A N 1
ATOM 646 C CA . ALA A 1 150 ? 41.127 35.414 93.204 1.00 122.18 147 ALA A CA 1
ATOM 647 C C . ALA A 1 150 ? 40.376 36.498 92.452 1.00 121.43 147 ALA A C 1
ATOM 648 O O . ALA A 1 150 ? 40.146 37.575 92.994 1.00 122.70 147 ALA A O 1
ATOM 650 N N . GLY A 1 151 ? 40.111 36.260 91.172 1.00 120.00 148 GLY A N 1
ATOM 651 C CA . GLY A 1 151 ? 39.295 37.163 90.365 1.00 119.45 148 GLY A CA 1
ATOM 652 C C . GLY A 1 151 ? 37.832 36.802 90.538 1.00 117.61 148 GLY A C 1
ATOM 653 O O . GLY A 1 151 ? 36.927 37.629 90.379 1.00 117.69 148 GLY A O 1
ATOM 654 N N . GLY A 1 152 ? 37.583 35.523 90.783 1.00 116.36 149 GLY A N 1
ATOM 655 C CA . GLY A 1 152 ? 36.237 35.092 91.129 1.00 115.22 149 GLY A CA 1
ATOM 656 C C . GLY A 1 152 ? 35.812 33.820 90.437 1.00 113.65 149 GLY A C 1
ATOM 657 O O . GLY A 1 152 ? 36.600 33.176 89.762 1.00 113.56 149 GLY A O 1
ATOM 658 N N . VAL A 1 153 ? 34.523 33.539 90.555 1.00 112.91 150 VAL A N 1
ATOM 659 C CA . VAL A 1 153 ? 33.965 32.247 90.235 1.00 112.00 150 VAL A CA 1
ATOM 660 C C . VAL A 1 153 ? 32.904 32.454 89.191 1.00 110.99 150 VAL A C 1
ATOM 661 O O . VAL A 1 153 ? 32.025 33.292 89.364 1.00 111.30 150 VAL A O 1
ATOM 665 N N . VAL A 1 154 ? 32.991 31.690 88.110 1.00 110.28 151 VAL A N 1
ATOM 666 C CA . VAL A 1 154 ? 31.871 31.535 87.210 1.00 109.60 151 VAL A CA 1
ATOM 667 C C . VAL A 1 154 ? 31.290 30.192 87.496 1.00 109.62 151 VAL A C 1
ATOM 668 O O . VAL A 1 154 ? 32.041 29.188 87.543 1.00 110.01 151 VAL A O 1
ATOM 672 N N . ASN A 1 155 ? 30.005 30.180 87.839 1.00 109.81 152 ASN A N 1
ATOM 673 C CA . ASN A 1 155 ? 29.334 28.921 88.184 1.00 110.42 152 ASN A CA 1
ATOM 674 C C . ASN A 1 155 ? 28.145 28.619 87.259 1.00 110.33 152 ASN A C 1
ATOM 675 O O . ASN A 1 155 ? 27.144 29.349 87.267 1.00 110.62 152 ASN A O 1
ATOM 680 N N . ILE A 1 156 ? 28.289 27.611 86.400 1.00 110.33 153 ILE A N 1
ATOM 681 C CA . ILE A 1 156 ? 27.286 27.353 85.371 1.00 110.47 153 ILE A CA 1
ATOM 682 C C . ILE A 1 156 ? 26.307 26.264 85.782 1.00 111.86 153 ILE A C 1
ATOM 683 O O . ILE A 1 156 ? 26.682 25.080 85.895 1.00 112.79 153 ILE A O 1
ATOM 688 N N . ILE A 1 157 ? 25.027 26.624 85.779 1.00 112.47 154 ILE A N 1
ATOM 689 C CA . ILE A 1 157 ? 23.997 25.773 86.352 1.00 114.38 154 ILE A CA 1
ATOM 690 C C . ILE A 1 157 ? 23.073 25.114 85.315 1.00 115.33 154 ILE A C 1
ATOM 691 O O . ILE A 1 157 ? 22.519 25.754 84.414 1.00 114.98 154 ILE A O 1
ATOM 696 N N . THR A 1 158 ? 22.878 23.815 85.480 1.00 117.03 155 THR A N 1
ATOM 697 C CA . THR A 1 158 ? 22.295 22.993 84.431 1.00 118.22 155 THR A CA 1
ATOM 698 C C . THR A 1 158 ? 20.814 22.775 84.694 1.00 120.51 155 THR A C 1
ATOM 699 O O . THR A 1 158 ? 20.296 23.200 85.733 1.00 121.40 155 THR A O 1
ATOM 703 N N . LYS A 1 159 ? 20.130 22.157 83.733 1.00 121.90 156 LYS A N 1
ATOM 704 C CA . LYS A 1 159 ? 18.726 21.795 83.908 1.00 124.73 156 LYS A CA 1
ATOM 705 C C . LYS A 1 159 ? 18.644 20.393 84.488 1.00 127.52 156 LYS A C 1
ATOM 706 O O . LYS A 1 159 ? 19.575 19.610 84.332 1.00 127.40 156 LYS A O 1
ATOM 712 N N . ARG A 1 160 ? 17.630 20.139 85.304 1.00 130.43 157 ARG A N 1
ATOM 713 C CA . ARG A 1 160 ? 17.656 18.969 86.191 1.00 133.47 157 ARG A CA 1
ATOM 714 C C . ARG A 1 160 ? 16.475 17.989 85.971 1.00 137.75 157 ARG A C 1
ATOM 715 O O . ARG A 1 160 ? 15.398 18.371 85.529 1.00 138.84 157 ARG A O 1
ATOM 723 N N . PRO A 1 161 ? 16.693 16.698 86.230 1.00 140.61 158 PRO A N 1
ATOM 724 C CA . PRO A 1 161 ? 15.603 15.754 86.012 1.00 145.14 158 PRO A CA 1
ATOM 725 C C . PRO A 1 161 ? 14.277 16.243 86.568 1.00 147.66 158 PRO A C 1
ATOM 726 O O . PRO A 1 161 ? 14.241 16.865 87.619 1.00 147.65 158 PRO A O 1
ATOM 730 N N . THR A 1 162 ? 13.189 15.898 85.901 1.00 150.51 159 THR A N 1
ATOM 731 C CA . THR A 1 162 ? 11.894 16.452 86.244 1.00 153.16 159 THR A CA 1
ATOM 732 C C . THR A 1 162 ? 10.849 15.338 86.300 1.00 159.18 159 THR A C 1
ATOM 733 O O . THR A 1 162 ? 11.080 14.241 85.800 1.00 160.80 159 THR A O 1
ATOM 737 N N . ASP A 1 163 ? 9.726 15.600 86.961 1.00 163.07 160 ASP A N 1
ATOM 738 C CA . ASP A 1 163 ? 8.700 14.580 87.193 1.00 169.63 160 ASP A CA 1
ATOM 739 C C . ASP A 1 163 ? 7.971 14.212 85.902 1.00 171.12 160 ASP A C 1
ATOM 740 O O . ASP A 1 163 ? 7.231 13.227 85.857 1.00 176.53 160 ASP A O 1
ATOM 745 N N . ARG A 1 164 ? 8.190 15.013 84.862 1.00 123.49 161 ARG A N 1
ATOM 746 C CA . ARG A 1 164 ? 7.554 14.823 83.569 1.00 125.42 161 ARG A CA 1
ATOM 747 C C . ARG A 1 164 ? 8.639 14.773 82.493 1.00 121.52 161 ARG A C 1
ATOM 748 O O . ARG A 1 164 ? 9.755 15.219 82.726 1.00 118.04 161 ARG A O 1
ATOM 756 N N . LEU A 1 165 ? 8.346 14.166 81.347 1.00 122.63 162 LEU A N 1
ATOM 757 C CA . LEU A 1 165 ? 9.390 13.875 80.362 1.00 119.47 162 LEU A CA 1
ATOM 758 C C . LEU A 1 165 ? 9.636 15.114 79.548 1.00 119.13 162 LEU A C 1
ATOM 759 O O . LEU A 1 165 ? 8.704 15.844 79.241 1.00 122.67 162 LEU A O 1
ATOM 764 N N . ARG A 1 166 ? 10.882 15.317 79.146 1.00 115.45 163 ARG A N 1
ATOM 765 C CA . ARG A 1 166 ? 11.315 16.611 78.658 1.00 114.65 163 ARG A CA 1
ATOM 766 C C . ARG A 1 166 ? 12.428 16.425 77.648 1.00 112.01 163 ARG A C 1
ATOM 767 O O . ARG A 1 166 ? 13.500 15.928 77.968 1.00 109.16 163 ARG A O 1
ATOM 775 N N . GLY A 1 167 ? 12.181 16.874 76.427 1.00 113.50 164 GLY A N 1
ATOM 776 C CA . GLY A 1 167 ? 13.224 16.896 75.419 1.00 111.53 164 GLY A CA 1
ATOM 777 C C . GLY A 1 167 ? 13.379 18.286 74.851 1.00 111.66 164 GLY A C 1
ATOM 778 O O . GLY A 1 167 ? 12.429 19.054 74.837 1.00 114.43 164 GLY A O 1
ATOM 779 N N . SER A 1 168 ? 14.604 18.616 74.460 1.00 109.08 165 SER A N 1
ATOM 780 C CA . SER A 1 168 ? 14.851 19.727 73.568 1.00 109.44 165 SER A CA 1
ATOM 781 C C . SER A 1 168 ? 15.990 19.425 72.594 1.00 107.82 165 SER A C 1
ATOM 782 O O . SER A 1 168 ? 16.958 18.735 72.935 1.00 105.80 165 SER A O 1
ATOM 785 N N . MET A 1 169 ? 15.836 19.931 71.369 1.00 109.37 166 MET A N 1
ATOM 786 C CA . MET A 1 169 ? 16.950 20.105 70.446 1.00 108.26 166 MET A CA 1
ATOM 787 C C . MET A 1 169 ? 17.174 21.582 70.153 1.00 108.28 166 MET A C 1
ATOM 788 O O . MET A 1 169 ? 16.271 22.408 70.304 1.00 110.14 166 MET A O 1
ATOM 793 N N . THR A 1 170 ? 18.369 21.889 69.663 1.00 106.90 167 THR A N 1
ATOM 794 C CA . THR A 1 170 ? 18.684 23.216 69.157 1.00 107.32 167 THR A CA 1
ATOM 795 C C . THR A 1 170 ? 19.655 23.120 68.005 1.00 107.17 167 THR A C 1
ATOM 796 O O . THR A 1 170 ? 20.751 22.574 68.161 1.00 105.77 167 THR A O 1
ATOM 800 N N . VAL A 1 171 ? 19.327 23.765 66.895 1.00 109.05 168 VAL A N 1
ATOM 801 C CA . VAL A 1 171 ? 20.335 23.975 65.877 1.00 109.12 168 VAL A CA 1
ATOM 802 C C . VAL A 1 171 ? 20.664 25.453 65.710 1.00 109.38 168 VAL A C 1
ATOM 803 O O . VAL A 1 171 ? 19.776 26.306 65.630 1.00 111.05 168 VAL A O 1
ATOM 807 N N . PHE A 1 172 ? 21.955 25.740 65.619 1.00 108.40 169 PHE A N 1
ATOM 808 C CA . PHE A 1 172 ? 22.422 27.107 65.469 1.00 109.01 169 PHE A CA 1
ATOM 809 C C . PHE A 1 172 ? 23.505 27.155 64.413 1.00 109.51 169 PHE A C 1
ATOM 810 O O . PHE A 1 172 ? 24.365 26.269 64.351 1.00 108.95 169 PHE A O 1
ATOM 818 N N . THR A 1 173 ? 23.498 28.224 63.627 1.00 111.05 170 THR A N 1
ATOM 819 C CA . THR A 1 173 ? 24.474 28.375 62.572 1.00 111.99 170 THR A CA 1
ATOM 820 C C . THR A 1 173 ? 24.771 29.859 62.370 1.00 113.24 170 THR A C 1
ATOM 821 O O . THR A 1 173 ? 23.871 30.693 62.265 1.00 114.52 170 THR A O 1
ATOM 825 N N . ASN A 1 174 ? 26.053 30.186 62.413 1.00 113.40 171 ASN A N 1
ATOM 826 C CA . ASN A 1 174 ? 26.513 31.535 62.240 1.00 115.04 171 ASN A CA 1
ATOM 827 C C . ASN A 1 174 ? 27.355 31.603 60.987 1.00 116.47 171 ASN A C 1
ATOM 828 O O . ASN A 1 174 ? 28.389 30.955 60.903 1.00 116.50 171 ASN A O 1
ATOM 833 N N . ILE A 1 175 ? 26.939 32.426 60.031 1.00 118.21 172 ILE A N 1
ATOM 834 C CA . ILE A 1 175 ? 27.689 32.601 58.787 1.00 120.01 172 ILE A CA 1
ATOM 835 C C . ILE A 1 175 ? 28.259 34.021 58.659 1.00 121.97 172 ILE A C 1
ATOM 836 O O . ILE A 1 175 ? 27.516 34.986 58.450 1.00 123.27 172 ILE A O 1
ATOM 841 N N . PRO A 1 176 ? 29.589 34.153 58.782 1.00 122.85 173 PRO A N 1
ATOM 842 C CA . PRO A 1 176 ? 30.298 35.394 58.487 1.00 125.43 173 PRO A CA 1
ATOM 843 C C . PRO A 1 176 ? 30.007 35.881 57.086 1.00 127.20 173 PRO A C 1
ATOM 844 O O . PRO A 1 176 ? 29.999 35.092 56.157 1.00 127.25 173 PRO A O 1
ATOM 848 N N . GLU A 1 177 ? 29.869 37.190 56.923 1.00 129.30 174 GLU A N 1
ATOM 849 C CA . GLU A 1 177 ? 29.695 37.787 55.601 1.00 131.52 174 GLU A CA 1
ATOM 850 C C . GLU A 1 177 ? 30.955 37.736 54.760 1.00 133.32 174 GLU A C 1
ATOM 851 O O . GLU A 1 177 ? 30.888 37.626 53.542 1.00 134.66 174 GLU A O 1
ATOM 857 N N . SER A 1 178 ? 32.105 37.809 55.409 1.00 133.99 175 SER A N 1
ATOM 858 C CA . SER A 1 178 ? 33.362 37.563 54.725 1.00 136.14 175 SER A CA 1
ATOM 859 C C . SER A 1 178 ? 33.634 36.071 54.699 1.00 134.79 175 SER A C 1
ATOM 860 O O . SER A 1 178 ? 33.549 35.417 55.738 1.00 132.69 175 SER A O 1
ATOM 863 N N . SER A 1 179 ? 33.999 35.532 53.536 1.00 136.55 176 SER A N 1
ATOM 864 C CA . SER A 1 179 ? 34.348 34.105 53.444 1.00 136.48 176 SER A CA 1
ATOM 865 C C . SER A 1 179 ? 35.738 33.830 54.019 1.00 138.45 176 SER A C 1
ATOM 866 O O . SER A 1 179 ? 36.051 32.697 54.359 1.00 138.36 176 SER A O 1
ATOM 869 N N . LYS A 1 180 ? 36.549 34.876 54.165 1.00 140.78 177 LYS A N 1
ATOM 870 C CA . LYS A 1 180 ? 37.744 34.812 55.002 1.00 142.97 177 LYS A CA 1
ATOM 871 C C . LYS A 1 180 ? 37.439 34.163 56.342 1.00 140.12 177 LYS A C 1
ATOM 872 O O . LYS A 1 180 ? 38.143 33.246 56.749 1.00 141.31 177 LYS A O 1
ATOM 878 N N . ASP A 1 181 ? 36.469 34.711 57.072 1.00 137.11 178 ASP A N 1
ATOM 879 C CA . ASP A 1 181 ? 35.990 34.088 58.308 1.00 134.20 178 ASP A CA 1
ATOM 880 C C . ASP A 1 181 ? 35.198 32.821 57.996 1.00 131.47 178 ASP A C 1
ATOM 881 O O . ASP A 1 181 ? 34.656 32.671 56.896 1.00 131.38 178 ASP A O 1
ATOM 886 N N . GLY A 1 182 ? 35.184 31.891 58.951 1.00 129.91 179 GLY A N 1
ATOM 887 C CA . GLY A 1 182 ? 34.662 30.552 58.709 1.00 128.37 179 GLY A CA 1
ATOM 888 C C . GLY A 1 182 ? 33.375 30.324 59.469 1.00 124.54 179 GLY A C 1
ATOM 889 O O . GLY A 1 182 ? 33.185 30.872 60.555 1.00 123.29 179 GLY A O 1
ATOM 890 N N . ALA A 1 183 ? 32.480 29.530 58.892 1.00 123.36 180 ALA A N 1
ATOM 891 C CA . ALA A 1 183 ? 31.145 29.378 59.449 1.00 120.39 180 ALA A CA 1
ATOM 892 C C . ALA A 1 183 ? 31.124 28.407 60.628 1.00 118.66 180 ALA A C 1
ATOM 893 O O . ALA A 1 183 ? 32.079 27.664 60.865 1.00 119.95 180 ALA A O 1
ATOM 895 N N . THR A 1 184 ? 30.042 28.467 61.396 1.00 116.21 181 THR A N 1
ATOM 896 C CA . THR A 1 184 ? 29.834 27.577 62.518 1.00 114.46 181 THR A CA 1
ATOM 897 C C . THR A 1 184 ? 28.444 26.979 62.485 1.00 112.89 181 THR A C 1
ATOM 898 O O . THR A 1 184 ? 27.464 27.625 62.152 1.00 112.68 181 THR A O 1
ATOM 902 N N . ARG A 1 185 ? 28.392 25.679 62.729 1.00 112.55 182 ARG A N 1
ATOM 903 C CA . ARG A 1 185 ? 27.136 25.009 63.033 1.00 111.25 182 ARG A CA 1
ATOM 904 C C . ARG A 1 185 ? 27.270 24.275 64.344 1.00 109.74 182 ARG A C 1
ATOM 905 O O . ARG A 1 185 ? 28.245 23.557 64.554 1.00 110.58 182 ARG A O 1
ATOM 913 N N . ARG A 1 186 ? 26.355 24.545 65.265 1.00 108.01 183 ARG A N 1
ATOM 914 C CA . ARG A 1 186 ? 26.262 23.725 66.452 1.00 106.72 183 ARG A CA 1
ATOM 915 C C . ARG A 1 186 ? 24.841 23.243 66.696 1.00 105.96 183 ARG A C 1
ATOM 916 O O . ARG A 1 186 ? 23.897 23.668 66.044 1.00 106.65 183 ARG A O 1
ATOM 924 N N . ALA A 1 187 ? 24.719 22.282 67.596 1.00 105.10 184 ALA A N 1
ATOM 925 C CA . ALA A 1 187 ? 23.610 21.330 67.586 1.00 105.30 184 ALA A CA 1
ATOM 926 C C . ALA A 1 187 ? 23.618 20.625 68.927 1.00 104.01 184 ALA A C 1
ATOM 927 O O . ALA A 1 187 ? 24.651 20.110 69.343 1.00 104.00 184 ALA A O 1
ATOM 929 N N . ASN A 1 188 ? 22.502 20.676 69.638 1.00 103.38 185 ASN A N 1
ATOM 930 C CA . ASN A 1 188 ? 22.435 20.051 70.943 1.00 102.33 185 ASN A CA 1
ATOM 931 C C . ASN A 1 188 ? 21.030 19.717 71.393 1.00 102.55 185 ASN A C 1
ATOM 932 O O . ASN A 1 188 ? 20.040 20.160 70.819 1.00 103.73 185 ASN A O 1
ATOM 937 N N . PHE A 1 189 ? 20.965 18.870 72.407 1.00 101.93 186 PHE A N 1
ATOM 938 C CA . PHE A 1 189 ? 19.721 18.227 72.814 1.00 102.62 186 PHE A CA 1
ATOM 939 C C . PHE A 1 189 ? 19.781 18.131 74.325 1.00 101.46 186 PHE A C 1
ATOM 940 O O . PHE A 1 189 ? 20.866 18.023 74.912 1.00 100.52 186 PHE A O 1
ATOM 948 N N . SER A 1 190 ? 18.617 18.135 74.954 1.00 102.14 187 SER A N 1
ATOM 949 C CA . SER A 1 190 ? 18.546 17.718 76.332 1.00 101.56 187 SER A CA 1
ATOM 950 C C . SER A 1 190 ? 17.303 16.886 76.579 1.00 102.93 187 SER A C 1
ATOM 951 O O . SER A 1 190 ? 16.190 17.343 76.364 1.00 104.68 187 SER A O 1
ATOM 954 N N . LEU A 1 191 ? 17.498 15.686 77.099 1.00 102.66 188 LEU A N 1
ATOM 955 C CA . LEU A 1 191 ? 16.393 14.807 77.446 1.00 104.26 188 LEU A CA 1
ATOM 956 C C . LEU A 1 191 ? 16.409 14.562 78.957 1.00 103.55 188 LEU A C 1
ATOM 957 O O . LEU A 1 191 ? 17.473 14.457 79.576 1.00 102.07 188 LEU A O 1
ATOM 962 N N . SER A 1 192 ? 15.228 14.574 79.563 1.00 105.14 189 SER A N 1
ATOM 963 C CA . SER A 1 192 ? 15.122 14.419 81.008 1.00 105.00 189 SER A CA 1
ATOM 964 C C . SER A 1 192 ? 13.725 13.953 81.397 1.00 107.55 189 SER A C 1
ATOM 965 O O . SER A 1 192 ? 12.737 14.274 80.739 1.00 109.85 189 SER A O 1
ATOM 968 N N . GLY A 1 193 ? 13.641 13.223 82.499 1.00 107.64 190 GLY A N 1
ATOM 969 C CA . GLY A 1 193 ? 12.367 12.626 82.885 1.00 110.40 190 GLY A CA 1
ATOM 970 C C . GLY A 1 193 ? 12.457 11.559 83.960 1.00 110.30 190 GLY A C 1
ATOM 971 O O . GLY A 1 193 ? 13.517 11.315 84.534 1.00 108.20 190 GLY A O 1
ATOM 972 N N . PRO A 1 194 ? 11.317 10.962 84.286 1.00 113.11 191 PRO A N 1
ATOM 973 C CA . PRO A 1 194 ? 11.332 9.934 85.302 1.00 113.33 191 PRO A CA 1
ATOM 974 C C . PRO A 1 194 ? 11.449 8.568 84.688 1.00 114.02 191 PRO A C 1
ATOM 975 O O . PRO A 1 194 ? 10.993 8.354 83.569 1.00 115.83 191 PRO A O 1
ATOM 979 N N . LEU A 1 195 ? 12.110 7.673 85.403 1.00 113.11 192 LEU A N 1
ATOM 980 C CA . LEU A 1 195 ? 12.039 6.260 85.099 1.00 114.96 192 LEU A CA 1
ATOM 981 C C . LEU A 1 195 ? 11.053 5.596 86.038 1.00 117.51 192 LEU A C 1
ATOM 982 O O . LEU A 1 195 ? 10.095 4.979 85.610 1.00 120.93 192 LEU A O 1
ATOM 987 N N . THR A 1 196 ? 11.165 5.994 87.296 1.00 116.35 193 THR A N 1
ATOM 988 C CA . THR A 1 196 ? 10.644 5.266 88.432 1.00 118.12 193 THR A CA 1
ATOM 989 C C . THR A 1 196 ? 10.180 6.317 89.440 1.00 118.29 193 THR A C 1
ATOM 990 O O . THR A 1 196 ? 10.462 7.510 89.269 1.00 116.87 193 THR A O 1
ATOM 994 N N . GLU A 1 197 ? 9.412 5.909 90.441 1.00 120.68 194 GLU A N 1
ATOM 995 C CA . GLU A 1 197 ? 9.039 6.815 91.516 1.00 121.62 194 GLU A CA 1
ATOM 996 C C . GLU A 1 197 ? 10.269 7.376 92.216 1.00 118.83 194 GLU A C 1
ATOM 997 O O . GLU A 1 197 ? 10.245 8.517 92.688 1.00 119.29 194 GLU A O 1
ATOM 1003 N N . ALA A 1 198 ? 11.364 6.626 92.184 1.00 116.63 195 ALA A N 1
ATOM 1004 C CA . ALA A 1 198 ? 12.575 7.005 92.894 1.00 114.87 195 ALA A CA 1
ATOM 1005 C C . ALA A 1 198 ? 13.713 7.414 91.971 1.00 112.24 195 ALA A C 1
ATOM 1006 O O . ALA A 1 198 ? 14.680 8.016 92.426 1.00 111.33 195 ALA A O 1
ATOM 1008 N N . LEU A 1 199 ? 13.646 7.029 90.700 1.00 111.60 196 LEU A N 1
ATOM 1009 C CA . LEU A 1 199 ? 14.713 7.357 89.748 1.00 109.52 196 LEU A CA 1
ATOM 1010 C C . LEU A 1 199 ? 14.267 8.358 88.683 1.00 109.06 196 LEU A C 1
ATOM 1011 O O . LEU A 1 199 ? 13.126 8.331 88.200 1.00 110.67 196 LEU A O 1
ATOM 1016 N N . SER A 1 200 ? 15.169 9.300 88.413 1.00 107.39 197 SER A N 1
ATOM 1017 C CA . SER A 1 200 ? 15.045 10.276 87.335 1.00 106.74 197 SER A CA 1
ATOM 1018 C C . SER A 1 200 ? 16.379 10.404 86.615 1.00 104.91 197 SER A C 1
ATOM 1019 O O . SER A 1 200 ? 17.453 10.246 87.205 1.00 104.40 197 SER A O 1
ATOM 1022 N N . PHE A 1 201 ? 16.305 10.774 85.349 1.00 104.46 198 PHE A N 1
ATOM 1023 C CA . PHE A 1 201 ? 17.507 10.961 84.557 1.00 103.17 198 PHE A CA 1
ATOM 1024 C C . PHE A 1 201 ? 17.487 12.306 83.839 1.00 102.53 198 PHE A C 1
ATOM 1025 O O . PHE A 1 201 ? 16.427 12.916 83.666 1.00 103.39 198 PHE A O 1
ATOM 1033 N N . ARG A 1 202 ? 18.661 12.720 83.366 1.00 101.54 199 ARG A N 1
ATOM 1034 C CA . ARG A 1 202 ? 18.775 13.816 82.396 1.00 101.04 199 ARG A CA 1
ATOM 1035 C C . ARG A 1 202 ? 20.041 13.713 81.556 1.00 100.46 199 ARG A C 1
ATOM 1036 O O . ARG A 1 202 ? 21.148 13.790 82.095 1.00 100.45 199 ARG A O 1
ATOM 1044 N N . ALA A 1 203 ? 19.883 13.597 80.237 1.00 100.61 200 ALA A N 1
ATOM 1045 C CA . ALA A 1 203 ? 21.025 13.593 79.318 1.00 100.61 200 ALA A CA 1
ATOM 1046 C C . ALA A 1 203 ? 21.054 14.847 78.446 1.00 100.14 200 ALA A C 1
ATOM 1047 O O . ALA A 1 203 ? 20.007 15.290 77.972 1.00 100.37 200 ALA A O 1
ATOM 1049 N N . TYR A 1 204 ? 22.253 15.396 78.236 1.00 100.00 201 TYR A N 1
ATOM 1050 C CA . TYR A 1 204 ? 22.479 16.492 77.278 1.00 99.85 201 TYR A CA 1
ATOM 1051 C C . TYR A 1 204 ? 23.822 16.400 76.558 1.00 100.57 201 TYR A C 1
ATOM 1052 O O . TYR A 1 204 ? 24.773 15.765 77.028 1.00 101.43 201 TYR A O 1
ATOM 1061 N N . GLY A 1 205 ? 23.874 16.952 75.354 1.00 100.78 202 GLY A N 1
ATOM 1062 C CA . GLY A 1 205 ? 24.988 16.638 74.473 1.00 102.11 202 GLY A CA 1
ATOM 1063 C C . GLY A 1 205 ? 24.967 17.549 73.282 1.00 102.24 202 GLY A C 1
ATOM 1064 O O . GLY A 1 205 ? 24.024 18.357 73.135 1.00 101.40 202 GLY A O 1
ATOM 1065 N N . SER A 1 206 ? 26.097 17.621 72.587 1.00 103.63 203 SER A N 1
ATOM 1066 C CA . SER A 1 206 ? 26.292 18.696 71.623 1.00 103.82 203 SER A CA 1
ATOM 1067 C C . SER A 1 206 ? 27.369 18.340 70.612 1.00 106.12 203 SER A C 1
ATOM 1068 O O . SER A 1 206 ? 28.311 17.599 70.901 1.00 107.85 203 SER A O 1
ATOM 1071 N N . ALA A 1 207 ? 27.216 18.896 69.424 1.00 106.64 204 ALA A N 1
ATOM 1072 C CA . ALA A 1 207 ? 28.158 18.681 68.347 1.00 109.26 204 ALA A CA 1
ATOM 1073 C C . ALA A 1 207 ? 28.323 19.995 67.591 1.00 109.14 204 ALA A C 1
ATOM 1074 O O . ALA A 1 207 ? 27.346 20.701 67.346 1.00 107.74 204 ALA A O 1
ATOM 1076 N N . ASN A 1 208 ? 29.570 20.351 67.302 1.00 111.05 205 ASN A N 1
ATOM 1077 C CA . ASN A 1 208 ? 29.955 21.738 67.031 1.00 110.99 205 ASN A CA 1
ATOM 1078 C C . ASN A 1 208 ? 31.059 21.769 65.998 1.00 114.13 205 ASN A C 1
ATOM 1079 O O . ASN A 1 208 ? 32.111 21.172 66.183 1.00 116.66 205 ASN A O 1
ATOM 1084 N N . LYS A 1 209 ? 30.817 22.426 64.882 1.00 114.53 206 LYS A N 1
ATOM 1085 C CA . LYS A 1 209 ? 31.755 22.366 63.777 1.00 117.90 206 LYS A CA 1
ATOM 1086 C C . LYS A 1 209 ? 32.049 23.805 63.402 1.00 117.93 206 LYS A C 1
ATOM 1087 O O . LYS A 1 209 ? 31.164 24.653 63.501 1.00 115.65 206 LYS A O 1
ATOM 1093 N N . THR A 1 210 ? 33.329 24.127 63.250 1.00 120.81 207 THR A N 1
ATOM 1094 C CA . THR A 1 210 ? 33.722 25.502 62.983 1.00 121.42 207 THR A CA 1
ATOM 1095 C C . THR A 1 210 ? 34.826 25.556 61.952 1.00 125.49 207 THR A C 1
ATOM 1096 O O . THR A 1 210 ? 35.969 25.202 62.242 1.00 128.68 207 THR A O 1
ATOM 1100 N N . ASP A 1 211 ? 34.465 25.988 60.749 1.00 125.89 208 ASP A N 1
ATOM 1101 C CA . ASP A 1 211 ? 35.356 25.896 59.607 1.00 130.03 208 ASP A CA 1
ATOM 1102 C C . ASP A 1 211 ? 36.583 26.747 59.853 1.00 132.76 208 ASP A C 1
ATOM 1103 O O . ASP A 1 211 ? 36.557 27.632 60.696 1.00 131.27 208 ASP A O 1
ATOM 1108 N N . SER A 1 212 ? 37.710 26.347 59.282 1.00 137.52 209 SER A N 1
ATOM 1109 C CA . SER A 1 212 ? 38.914 27.155 59.385 1.00 141.16 209 SER A CA 1
ATOM 1110 C C . SER A 1 212 ? 38.807 28.327 58.416 1.00 141.44 209 SER A C 1
ATOM 1111 O O . SER A 1 212 ? 38.652 28.131 57.206 1.00 142.75 209 SER A O 1
ATOM 1114 N N . ASP A 1 213 ? 38.862 29.546 58.944 1.00 140.66 210 ASP A N 1
ATOM 1115 C CA . ASP A 1 213 ? 38.958 30.717 58.079 1.00 141.93 210 ASP A CA 1
ATOM 1116 C C . ASP A 1 213 ? 40.308 30.792 57.354 1.00 147.82 210 ASP A C 1
ATOM 1117 O O . ASP A 1 213 ? 41.363 30.784 57.990 1.00 151.44 210 ASP A O 1
ATOM 1122 N N . ASP A 1 214 ? 40.261 30.795 56.022 1.00 149.35 211 ASP A N 1
ATOM 1123 C CA . ASP A 1 214 ? 41.449 31.023 55.183 1.00 155.25 211 ASP A CA 1
ATOM 1124 C C . ASP A 1 214 ? 41.649 32.513 54.839 1.00 156.32 211 ASP A C 1
ATOM 1125 O O . ASP A 1 214 ? 42.438 33.223 55.475 1.00 158.95 211 ASP A O 1
ATOM 1130 N N . GLY A 1 234 ? 38.675 22.429 59.619 1.00 145.12 231 GLY A N 1
ATOM 1131 C CA . GLY A 1 234 ? 38.156 23.187 60.758 1.00 140.10 231 GLY A CA 1
ATOM 1132 C C . GLY A 1 234 ? 38.350 22.520 62.112 1.00 139.67 231 GLY A C 1
ATOM 1133 O O . GLY A 1 234 ? 39.335 21.809 62.332 1.00 144.31 231 GLY A O 1
ATOM 1134 N N . VAL A 1 235 ? 37.418 22.781 63.032 1.00 134.63 232 VAL A N 1
ATOM 1135 C CA . VAL A 1 235 ? 37.508 22.287 64.409 1.00 133.86 232 VAL A CA 1
ATOM 1136 C C . VAL A 1 235 ? 36.180 21.669 64.844 1.00 129.31 232 VAL A C 1
ATOM 1137 O O . VAL A 1 235 ? 35.112 22.208 64.570 1.00 125.63 232 VAL A O 1
ATOM 1141 N N . ARG A 1 236 ? 36.239 20.538 65.529 1.00 130.05 233 ARG A N 1
ATOM 1142 C CA . ARG A 1 236 ? 35.020 19.849 65.923 1.00 126.42 233 ARG A CA 1
ATOM 1143 C C . ARG A 1 236 ? 34.972 19.764 67.444 1.00 124.69 233 ARG A C 1
ATOM 1144 O O . ARG A 1 236 ? 36.010 19.767 68.100 1.00 127.60 233 ARG A O 1
ATOM 1152 N N . ASN A 1 237 ? 33.769 19.794 68.005 1.00 120.43 234 ASN A N 1
ATOM 1153 C CA . ASN A 1 237 ? 33.547 19.357 69.385 1.00 119.06 234 ASN A CA 1
ATOM 1154 C C . ASN A 1 237 ? 32.343 18.456 69.515 1.00 116.58 234 ASN A C 1
ATOM 1155 O O . ASN A 1 237 ? 31.285 18.720 68.961 1.00 114.23 234 ASN A O 1
ATOM 1160 N N . ARG A 1 238 ? 32.474 17.463 70.374 1.00 117.36 235 ARG A N 1
ATOM 1161 C CA . ARG A 1 238 ? 31.341 16.653 70.756 1.00 115.15 235 ARG A CA 1
ATOM 1162 C C . ARG A 1 238 ? 31.418 16.454 72.257 1.00 114.36 235 ARG A C 1
ATOM 1163 O O . ARG A 1 238 ? 32.503 16.252 72.816 1.00 117.18 235 ARG A O 1
ATOM 1171 N N . ASP A 1 239 ? 30.282 16.586 72.922 1.00 111.06 236 ASP A N 1
ATOM 1172 C CA . ASP A 1 239 ? 30.228 16.252 74.323 1.00 110.55 236 ASP A CA 1
ATOM 1173 C C . ASP A 1 239 ? 28.903 15.610 74.632 1.00 108.25 236 ASP A C 1
ATOM 1174 O O . ASP A 1 239 ? 27.906 15.858 73.953 1.00 106.61 236 ASP A O 1
ATOM 1179 N N . LEU A 1 240 ? 28.920 14.734 75.627 1.00 108.76 237 LEU A N 1
ATOM 1180 C CA . LEU A 1 240 ? 27.703 14.188 76.199 1.00 106.85 237 LEU A CA 1
ATOM 1181 C C . LEU A 1 240 ? 27.890 14.028 77.711 1.00 106.84 237 LEU A C 1
ATOM 1182 O O . LEU A 1 240 ? 29.000 13.756 78.193 1.00 109.26 237 LEU A O 1
ATOM 1187 N N . SER A 1 241 ? 26.827 14.271 78.470 1.00 104.69 238 SER A N 1
ATOM 1188 C CA . SER A 1 241 ? 26.863 14.047 79.909 1.00 104.93 238 SER A CA 1
ATOM 1189 C C . SER A 1 241 ? 25.528 13.495 80.366 1.00 103.41 238 SER A C 1
ATOM 1190 O O . SER A 1 241 ? 24.486 13.982 79.932 1.00 101.89 238 SER A O 1
ATOM 1193 N N . GLY A 1 242 ? 25.567 12.446 81.199 1.00 104.36 239 GLY A N 1
ATOM 1194 C CA . GLY A 1 242 ? 24.348 11.832 81.718 1.00 103.45 239 GLY A CA 1
ATOM 1195 C C . GLY A 1 242 ? 24.244 11.920 83.221 1.00 103.54 239 GLY A C 1
ATOM 1196 O O . GLY A 1 242 ? 25.248 11.841 83.930 1.00 105.13 239 GLY A O 1
ATOM 1197 N N . MET A 1 243 ? 23.018 12.051 83.714 1.00 102.48 240 MET A N 1
ATOM 1198 C CA . MET A 1 243 ? 22.804 12.054 85.154 1.00 103.01 240 MET A CA 1
ATOM 1199 C C . MET A 1 243 ? 21.674 11.125 85.539 1.00 102.93 240 MET A C 1
ATOM 1200 O O . MET A 1 243 ? 20.572 11.221 85.010 1.00 102.29 240 MET A O 1
ATOM 1205 N N . LEU A 1 244 ? 21.929 10.330 86.567 1.00 104.07 241 LEU A N 1
ATOM 1206 C CA . LEU A 1 244 ? 20.942 9.442 87.136 1.00 104.44 241 LEU A CA 1
ATOM 1207 C C . LEU A 1 244 ? 20.677 9.958 88.524 1.00 105.02 241 LEU A C 1
ATOM 1208 O O . LEU A 1 244 ? 21.613 10.231 89.285 1.00 106.11 241 LEU A O 1
ATOM 1213 N N . SER A 1 245 ? 19.415 10.208 88.831 1.00 104.95 242 SER A N 1
ATOM 1214 C CA . SER A 1 245 ? 19.103 10.793 90.123 1.00 106.19 242 SER A CA 1
ATOM 1215 C C . SER A 1 245 ? 18.249 9.854 90.967 1.00 107.25 242 SER A C 1
ATOM 1216 O O . SER A 1 245 ? 17.214 9.365 90.512 1.00 107.20 242 SER A O 1
ATOM 1219 N N . TRP A 1 246 ? 18.661 9.622 92.206 1.00 108.72 243 TRP A N 1
ATOM 1220 C CA . TRP A 1 246 ? 17.962 8.666 93.044 1.00 109.90 243 TRP A CA 1
ATOM 1221 C C . TRP A 1 246 ? 17.431 9.321 94.324 1.00 111.97 243 TRP A C 1
ATOM 1222 O O . TRP A 1 246 ? 18.195 9.761 95.186 1.00 113.47 243 TRP A O 1
ATOM 1233 N N . GLN A 1 247 ? 16.109 9.342 94.452 1.00 112.82 244 GLN A N 1
ATOM 1234 C CA . GLN A 1 247 ? 15.468 9.852 95.647 1.00 115.55 244 GLN A CA 1
ATOM 1235 C C . GLN A 1 247 ? 15.335 8.773 96.692 1.00 116.96 244 GLN A C 1
ATOM 1236 O O . GLN A 1 247 ? 14.364 8.023 96.700 1.00 117.52 244 GLN A O 1
ATOM 1242 N N . VAL A 1 248 ? 16.340 8.692 97.553 1.00 135.32 245 VAL A N 1
ATOM 1243 C CA . VAL A 1 248 ? 16.467 7.625 98.532 1.00 137.42 245 VAL A CA 1
ATOM 1244 C C . VAL A 1 248 ? 15.377 7.810 99.570 1.00 140.56 245 VAL A C 1
ATOM 1245 O O . VAL A 1 248 ? 14.792 6.842 100.054 1.00 143.21 245 VAL A O 1
ATOM 1249 N N . THR A 1 249 ? 15.154 9.072 99.922 1.00 140.46 246 THR A N 1
ATOM 1250 C CA . THR A 1 249 ? 14.131 9.494 100.874 1.00 143.54 246 THR A CA 1
ATOM 1251 C C . THR A 1 249 ? 13.555 10.836 100.409 1.00 142.92 246 THR A C 1
ATOM 1252 O O . THR A 1 249 ? 14.147 11.528 99.577 1.00 140.03 246 THR A O 1
ATOM 1256 N N . PRO A 1 250 ? 12.400 11.221 100.959 1.00 145.92 247 PRO A N 1
ATOM 1257 C CA . PRO A 1 250 ? 11.974 12.569 100.653 1.00 145.54 247 PRO A CA 1
ATOM 1258 C C . PRO A 1 250 ? 13.002 13.627 101.058 1.00 143.67 247 PRO A C 1
ATOM 1259 O O . PRO A 1 250 ? 12.935 14.765 100.584 1.00 142.57 247 PRO A O 1
ATOM 1263 N N . ASP A 1 251 ? 13.955 13.264 101.914 1.00 143.45 248 ASP A N 1
ATOM 1264 C CA . ASP A 1 251 ? 14.941 14.235 102.383 1.00 141.99 248 ASP A CA 1
ATOM 1265 C C . ASP A 1 251 ? 16.349 13.953 101.863 1.00 138.68 248 ASP A C 1
ATOM 1266 O O . ASP A 1 251 ? 17.310 14.547 102.343 1.00 137.64 248 ASP A O 1
ATOM 1271 N N . GLN A 1 252 ? 16.487 13.029 100.915 1.00 137.32 249 GLN A N 1
ATOM 1272 C CA . GLN A 1 252 ? 17.811 12.673 100.396 1.00 134.60 249 GLN A CA 1
ATOM 1273 C C . GLN A 1 252 ? 17.807 12.397 98.899 1.00 132.57 249 GLN A C 1
ATOM 1274 O O . GLN A 1 252 ? 16.891 11.774 98.366 1.00 133.51 249 GLN A O 1
ATOM 1280 N N . VAL A 1 253 ? 18.856 12.861 98.231 1.00 129.98 250 VAL A N 1
ATOM 1281 C CA . VAL A 1 253 ? 19.021 12.607 96.815 1.00 128.14 250 VAL A CA 1
ATOM 1282 C C . VAL A 1 253 ? 20.477 12.275 96.547 1.00 126.32 250 VAL A C 1
ATOM 1283 O O . VAL A 1 253 ? 21.368 12.955 97.040 1.00 125.57 250 VAL A O 1
ATOM 1287 N N . VAL A 1 254 ? 20.715 11.211 95.790 1.00 125.88 251 VAL A N 1
ATOM 1288 C CA . VAL A 1 254 ? 22.042 10.934 95.275 1.00 124.29 251 VAL A CA 1
ATOM 1289 C C . VAL A 1 254 ? 22.028 11.163 93.771 1.00 122.80 251 VAL A C 1
ATOM 1290 O O . VAL A 1 254 ? 21.063 10.800 93.108 1.00 123.30 251 VAL A O 1
ATOM 1294 N N . ASP A 1 255 ? 23.054 11.824 93.242 1.00 121.21 252 ASP A N 1
ATOM 1295 C CA . ASP A 1 255 ? 23.229 11.903 91.794 1.00 120.05 252 ASP A CA 1
ATOM 1296 C C . ASP A 1 255 ? 24.450 11.131 91.317 1.00 119.56 252 ASP A C 1
ATOM 1297 O O . ASP A 1 255 ? 25.567 11.424 91.736 1.00 119.12 252 ASP A O 1
ATOM 1302 N N . PHE A 1 256 ? 24.237 10.205 90.387 1.00 119.80 253 PHE A N 1
ATOM 1303 C CA . PHE A 1 256 ? 25.322 9.570 89.644 1.00 119.52 253 PHE A CA 1
ATOM 1304 C C . PHE A 1 256 ? 25.447 10.295 88.320 1.00 118.52 253 PHE A C 1
ATOM 1305 O O . PHE A 1 256 ? 24.441 10.494 87.648 1.00 118.51 253 PHE A O 1
ATOM 1313 N N . GLU A 1 257 ? 26.649 10.767 87.990 1.00 117.89 254 GLU A N 1
ATOM 1314 C CA . GLU A 1 257 ? 26.872 11.508 86.742 1.00 117.22 254 GLU A CA 1
ATOM 1315 C C . GLU A 1 257 ? 28.051 10.977 85.957 1.00 117.53 254 GLU A C 1
ATOM 1316 O O . GLU A 1 257 ? 29.055 10.587 86.539 1.00 117.91 254 GLU A O 1
ATOM 1322 N N . ALA A 1 258 ? 28.012 11.128 84.640 1.00 117.53 255 ALA A N 1
ATOM 1323 C CA . ALA A 1 258 ? 29.139 10.703 83.826 1.00 118.18 255 ALA A CA 1
ATOM 1324 C C . ALA A 1 258 ? 29.023 11.205 82.401 1.00 118.24 255 ALA A C 1
ATOM 1325 O O . ALA A 1 258 ? 27.921 11.355 81.877 1.00 118.05 255 ALA A O 1
ATOM 1327 N N . GLY A 1 259 ? 30.160 11.373 81.742 1.00 118.83 256 GLY A N 1
ATOM 1328 C CA . GLY A 1 259 ? 30.148 11.888 80.393 1.00 119.21 256 GLY A CA 1
ATOM 1329 C C . GLY A 1 259 ? 31.531 12.205 79.883 1.00 120.13 256 GLY A C 1
ATOM 1330 O O . GLY A 1 259 ? 32.524 12.083 80.586 1.00 120.42 256 GLY A O 1
ATOM 1331 N N . PHE A 1 260 ? 31.584 12.672 78.650 1.00 120.80 257 PHE A N 1
ATOM 1332 C CA . PHE A 1 260 ? 32.856 12.923 78.013 1.00 122.17 257 PHE A CA 1
ATOM 1333 C C . PHE A 1 260 ? 32.761 14.220 77.230 1.00 122.25 257 PHE A C 1
ATOM 1334 O O . PHE A 1 260 ? 31.674 14.654 76.879 1.00 121.57 257 PHE A O 1
ATOM 1342 N N . SER A 1 261 ? 33.907 14.817 76.942 1.00 123.36 258 SER A N 1
ATOM 1343 C CA . SER A 1 261 ? 34.012 15.756 75.843 1.00 124.36 258 SER A CA 1
ATOM 1344 C C . SER A 1 261 ? 35.206 15.405 74.992 1.00 126.73 258 SER A C 1
ATOM 1345 O O . SER A 1 261 ? 36.226 14.941 75.484 1.00 127.50 258 SER A O 1
ATOM 1348 N N . ARG A 1 262 ? 35.056 15.653 73.704 1.00 128.12 259 ARG A N 1
ATOM 1349 C CA . ARG A 1 262 ? 36.008 15.221 72.711 1.00 130.80 259 ARG A CA 1
ATOM 1350 C C . ARG A 1 262 ? 36.184 16.382 71.751 1.00 132.18 259 ARG A C 1
ATOM 1351 O O . ARG A 1 262 ? 35.255 17.152 71.523 1.00 131.19 259 ARG A O 1
ATOM 1359 N N . GLN A 1 263 ? 37.402 16.565 71.265 1.00 134.66 260 GLN A N 1
ATOM 1360 C CA . GLN A 1 263 ? 37.684 17.659 70.361 1.00 136.44 260 GLN A CA 1
ATOM 1361 C C . GLN A 1 263 ? 38.725 17.262 69.325 1.00 140.01 260 GLN A C 1
ATOM 1362 O O . GLN A 1 263 ? 39.778 16.729 69.663 1.00 141.31 260 GLN A O 1
ATOM 1368 N N . GLY A 1 264 ? 38.445 17.590 68.069 1.00 141.85 261 GLY A N 1
ATOM 1369 C CA . GLY A 1 264 ? 39.378 17.329 66.983 1.00 145.69 261 GLY A CA 1
ATOM 1370 C C . GLY A 1 264 ? 39.588 18.543 66.098 1.00 147.86 261 GLY A C 1
ATOM 1371 O O . GLY A 1 264 ? 39.158 19.658 66.431 1.00 146.40 261 GLY A O 1
ATOM 1372 N N . ASN A 1 265 ? 40.335 18.340 65.013 1.00 151.70 262 ASN A N 1
ATOM 1373 C CA . ASN A 1 265 ? 40.394 19.297 63.904 1.00 154.38 262 ASN A CA 1
ATOM 1374 C C . ASN A 1 265 ? 40.974 18.672 62.641 1.00 158.62 262 ASN A C 1
ATOM 1375 O O . ASN A 1 265 ? 42.000 17.994 62.685 1.00 160.78 262 ASN A O 1
ATOM 1380 N N . THR A 1 290 ? 47.761 16.752 64.024 1.00 172.16 287 THR A N 1
ATOM 1381 C CA . THR A 1 290 ? 46.573 17.466 64.480 1.00 167.62 287 THR A CA 1
ATOM 1382 C C . THR A 1 290 ? 46.449 17.408 66.009 1.00 163.56 287 THR A C 1
ATOM 1383 O O . THR A 1 290 ? 47.082 16.576 66.668 1.00 163.83 287 THR A O 1
ATOM 1387 N N . ASN A 1 291 ? 45.688 18.352 66.563 1.00 160.21 288 ASN A N 1
ATOM 1388 C CA . ASN A 1 291 ? 45.446 18.449 68.007 1.00 156.35 288 ASN A CA 1
ATOM 1389 C C . ASN A 1 291 ? 44.159 17.733 68.426 1.00 152.52 288 ASN A C 1
ATOM 1390 O O . ASN A 1 291 ? 43.073 18.073 67.957 1.00 151.05 288 ASN A O 1
ATOM 1395 N N . ARG A 1 292 ? 44.283 16.735 69.298 1.00 151.17 289 ARG A N 1
ATOM 1396 C CA . ARG A 1 292 ? 43.113 16.014 69.794 1.00 147.79 289 ARG A CA 1
ATOM 1397 C C . ARG A 1 292 ? 43.049 16.132 71.305 1.00 144.79 289 ARG A C 1
ATOM 1398 O O . ARG A 1 292 ? 44.067 16.275 71.971 1.00 145.70 289 ARG A O 1
ATOM 1406 N N . MET A 1 293 ? 41.842 16.104 71.842 1.00 141.43 290 MET A N 1
ATOM 1407 C CA . MET A 1 293 ? 41.676 16.065 73.276 1.00 138.74 290 MET A CA 1
ATOM 1408 C C . MET A 1 293 ? 40.467 15.237 73.639 1.00 136.25 290 MET A C 1
ATOM 1409 O O . MET A 1 293 ? 39.363 15.496 73.165 1.00 135.02 290 MET A O 1
ATOM 1414 N N . TYR A 1 294 ? 40.669 14.277 74.535 1.00 135.63 291 TYR A N 1
ATOM 1415 C CA . TYR A 1 294 ? 39.571 13.493 75.051 1.00 133.42 291 TYR A CA 1
ATOM 1416 C C . TYR A 1 294 ? 39.526 13.568 76.568 1.00 131.35 291 TYR A C 1
ATOM 1417 O O . TYR A 1 294 ? 40.526 13.341 77.242 1.00 132.22 291 TYR A O 1
ATOM 1426 N N . ARG A 1 295 ? 38.359 13.938 77.081 1.00 128.83 292 ARG A N 1
ATOM 1427 C CA . ARG A 1 295 ? 38.142 14.106 78.508 1.00 126.91 292 ARG A CA 1
ATOM 1428 C C . ARG A 1 295 ? 36.930 13.274 78.939 1.00 125.33 292 ARG A C 1
ATOM 1429 O O . ARG A 1 295 ? 35.931 13.236 78.232 1.00 124.85 292 ARG A O 1
ATOM 1437 N N . GLU A 1 296 ? 37.011 12.629 80.100 1.00 124.73 293 GLU A N 1
ATOM 1438 C CA . GLU A 1 296 ? 35.891 11.890 80.657 1.00 123.46 293 GLU A CA 1
ATOM 1439 C C . GLU A 1 296 ? 35.671 12.296 82.084 1.00 122.01 293 GLU A C 1
ATOM 1440 O O . GLU A 1 296 ? 36.626 12.613 82.767 1.00 122.37 293 GLU A O 1
ATOM 1446 N N . ASN A 1 297 ? 34.451 12.130 82.581 1.00 120.71 294 ASN A N 1
ATOM 1447 C CA . ASN A 1 297 ? 34.094 12.640 83.903 1.00 119.50 294 ASN A CA 1
ATOM 1448 C C . ASN A 1 297 ? 33.066 11.785 84.655 1.00 119.02 294 ASN A C 1
ATOM 1449 O O . ASN A 1 297 ? 32.057 11.362 84.102 1.00 118.87 294 ASN A O 1
ATOM 1454 N N . TYR A 1 298 ? 33.356 11.530 85.928 1.00 119.01 295 TYR A N 1
ATOM 1455 C CA . TYR A 1 298 ? 32.482 10.771 86.819 1.00 118.89 295 TYR A CA 1
ATOM 1456 C C . TYR A 1 298 ? 32.260 11.591 88.103 1.00 118.15 295 TYR A C 1
ATOM 1457 O O . TYR A 1 298 ? 33.177 12.251 88.612 1.00 118.15 295 TYR A O 1
ATOM 1466 N N . ALA A 1 299 ? 31.043 11.540 88.637 1.00 117.79 296 ALA A N 1
ATOM 1467 C CA . ALA A 1 299 ? 30.760 12.143 89.932 1.00 117.52 296 ALA A CA 1
ATOM 1468 C C . ALA A 1 299 ? 29.613 11.436 90.644 1.00 118.00 296 ALA A C 1
ATOM 1469 O O . ALA A 1 299 ? 28.680 10.957 90.008 1.00 118.11 296 ALA A O 1
ATOM 1471 N N . ILE A 1 300 ? 29.697 11.363 91.966 1.00 118.51 297 ILE A N 1
ATOM 1472 C CA . ILE A 1 300 ? 28.550 11.012 92.782 1.00 119.19 297 ILE A CA 1
ATOM 1473 C C . ILE A 1 300 ? 28.249 12.101 93.795 1.00 119.08 297 ILE A C 1
ATOM 1474 O O . ILE A 1 300 ? 29.168 12.694 94.366 1.00 118.91 297 ILE A O 1
ATOM 1479 N N . THR A 1 301 ? 26.969 12.395 94.009 1.00 119.38 298 THR A N 1
ATOM 1480 C CA . THR A 1 301 ? 26.595 13.530 94.855 1.00 119.50 298 THR A CA 1
ATOM 1481 C C . THR A 1 301 ? 25.496 13.115 95.834 1.00 121.03 298 THR A C 1
ATOM 1482 O O . THR A 1 301 ? 24.465 12.590 95.448 1.00 121.61 298 THR A O 1
ATOM 1486 N N . HIS A 1 302 ? 25.705 13.393 97.109 1.00 121.92 299 HIS A N 1
ATOM 1487 C CA . HIS A 1 302 ? 24.650 13.211 98.083 1.00 123.70 299 HIS A CA 1
ATOM 1488 C C . HIS A 1 302 ? 24.210 14.567 98.642 1.00 124.00 299 HIS A C 1
ATOM 1489 O O . HIS A 1 302 ? 25.039 15.356 99.078 1.00 123.53 299 HIS A O 1
ATOM 1496 N N . ASN A 1 303 ? 22.911 14.843 98.555 1.00 124.92 300 ASN A N 1
ATOM 1497 C CA . ASN A 1 303 ? 22.307 16.052 99.080 1.00 125.72 300 ASN A CA 1
ATOM 1498 C C . ASN A 1 303 ? 21.273 15.664 100.124 1.00 128.32 300 ASN A C 1
ATOM 1499 O O . ASN A 1 303 ? 20.182 15.247 99.766 1.00 129.30 300 ASN A O 1
ATOM 1504 N N . GLY A 1 304 ? 21.552 15.911 101.399 1.00 129.68 301 GLY A N 1
ATOM 1505 C CA . GLY A 1 304 ? 20.558 15.704 102.450 1.00 132.58 301 GLY A CA 1
ATOM 1506 C C . GLY A 1 304 ? 20.025 16.986 103.065 1.00 133.92 301 GLY A C 1
ATOM 1507 O O . GLY A 1 304 ? 20.791 17.907 103.369 1.00 133.16 301 GLY A O 1
ATOM 1508 N N . THR A 1 305 ? 18.707 17.047 103.251 1.00 136.17 302 THR A N 1
ATOM 1509 C CA . THR A 1 305 ? 18.083 18.077 104.079 1.00 138.42 302 THR A CA 1
ATOM 1510 C C . THR A 1 305 ? 17.666 17.476 105.410 1.00 141.66 302 THR A C 1
ATOM 1511 O O . THR A 1 305 ? 16.876 16.536 105.457 1.00 143.37 302 THR A O 1
ATOM 1515 N N . TRP A 1 306 ? 18.230 17.994 106.488 1.00 142.66 303 TRP A N 1
ATOM 1516 C CA . TRP A 1 306 ? 18.121 17.347 107.778 1.00 145.58 303 TRP A CA 1
ATOM 1517 C C . TRP A 1 306 ? 17.406 18.310 108.708 1.00 148.68 303 TRP A C 1
ATOM 1518 O O . TRP A 1 306 ? 17.128 19.448 108.324 1.00 148.27 303 TRP A O 1
ATOM 1529 N N . SER A 1 307 ? 17.089 17.864 109.920 1.00 152.07 304 SER A N 1
ATOM 1530 C CA . SER A 1 307 ? 16.438 18.739 110.886 1.00 155.49 304 SER A CA 1
ATOM 1531 C C . SER A 1 307 ? 17.312 19.957 111.171 1.00 154.27 304 SER A C 1
ATOM 1532 O O . SER A 1 307 ? 16.807 21.066 111.317 1.00 155.64 304 SER A O 1
ATOM 1535 N N . PHE A 1 308 ? 18.619 19.734 111.278 1.00 151.98 305 PHE A N 1
ATOM 1536 C CA . PHE A 1 308 ? 19.567 20.772 111.675 1.00 151.09 305 PHE A CA 1
ATOM 1537 C C . PHE A 1 308 ? 20.180 21.501 110.478 1.00 147.33 305 PHE A C 1
ATOM 1538 O O . PHE A 1 308 ? 21.121 22.279 110.642 1.00 146.16 305 PHE A O 1
ATOM 1546 N N . GLY A 1 309 ? 19.618 21.318 109.288 1.00 145.74 306 GLY A N 1
ATOM 1547 C CA . GLY A 1 309 ? 20.143 22.017 108.119 1.00 142.52 306 GLY A CA 1
ATOM 1548 C C . GLY A 1 309 ? 20.349 21.093 106.940 1.00 139.84 306 GLY A C 1
ATOM 1549 O O . GLY A 1 309 ? 19.554 20.180 106.722 1.00 140.68 306 GLY A O 1
ATOM 1550 N N . THR A 1 310 ? 21.414 21.312 106.174 1.00 136.84 307 THR A N 1
ATOM 1551 C CA . THR A 1 310 ? 21.615 20.558 104.940 1.00 134.40 307 THR A CA 1
ATOM 1552 C C . THR A 1 310 ? 23.066 20.173 104.707 1.00 132.16 307 THR A C 1
ATOM 1553 O O . THR A 1 310 ? 23.959 20.646 105.398 1.00 132.22 307 THR A O 1
ATOM 1557 N N . SER A 1 311 ? 23.266 19.227 103.791 1.00 130.54 308 SER A N 1
ATOM 1558 C CA . SER A 1 311 ? 24.583 18.638 103.527 1.00 128.81 308 SER A CA 1
ATOM 1559 C C . SER A 1 311 ? 24.741 18.315 102.045 1.00 126.62 308 SER A C 1
ATOM 1560 O O . SER A 1 311 ? 23.763 18.084 101.345 1.00 126.66 308 SER A O 1
ATOM 1563 N N . ARG A 1 312 ? 25.978 18.347 101.572 1.00 124.95 309 ARG A N 1
ATOM 1564 C CA . ARG A 1 312 ? 26.268 18.045 100.187 1.00 123.12 309 ARG A CA 1
ATOM 1565 C C . ARG A 1 312 ? 27.658 17.457 100.108 1.00 122.30 309 ARG A C 1
ATOM 1566 O O . ARG A 1 312 ? 28.647 18.152 100.321 1.00 121.87 309 ARG A O 1
ATOM 1574 N N . PHE A 1 313 ? 27.725 16.155 99.849 1.00 122.38 310 PHE A N 1
ATOM 1575 C CA . PHE A 1 313 ? 28.997 15.487 99.671 1.00 121.88 310 PHE A CA 1
ATOM 1576 C C . PHE A 1 313 ? 29.189 15.121 98.206 1.00 120.56 310 PHE A C 1
ATOM 1577 O O . PHE A 1 313 ? 28.238 14.757 97.508 1.00 120.42 310 PHE A O 1
ATOM 1585 N N . VAL A 1 314 ? 30.412 15.332 97.735 1.00 119.78 311 VAL A N 1
ATOM 1586 C CA . VAL A 1 314 ? 30.763 15.103 96.343 1.00 118.79 311 VAL A CA 1
ATOM 1587 C C . VAL A 1 314 ? 32.013 14.239 96.186 1.00 119.10 311 VAL A C 1
ATOM 1588 O O . VAL A 1 314 ? 33.090 14.583 96.667 1.00 119.34 311 VAL A O 1
ATOM 1592 N N . ALA A 1 315 ? 31.886 13.167 95.421 1.00 119.21 312 ALA A N 1
ATOM 1593 C CA . ALA A 1 315 ? 33.049 12.485 94.868 1.00 119.52 312 ALA A CA 1
ATOM 1594 C C . ALA A 1 315 ? 33.155 12.788 93.380 1.00 118.70 312 ALA A C 1
ATOM 1595 O O . ALA A 1 315 ? 32.148 12.961 92.708 1.00 118.08 312 ALA A O 1
ATOM 1597 N N . GLN A 1 316 ? 34.360 12.773 92.836 1.00 118.97 313 GLN A N 1
ATOM 1598 C CA . GLN A 1 316 ? 34.532 13.209 91.466 1.00 118.47 313 GLN A CA 1
ATOM 1599 C C . GLN A 1 316 ? 35.791 12.612 90.861 1.00 119.49 313 GLN A C 1
ATOM 1600 O O . GLN A 1 316 ? 36.805 12.501 91.536 1.00 120.33 313 GLN A O 1
ATOM 1606 N N . TYR A 1 317 ? 35.735 12.246 89.586 1.00 119.65 314 TYR A N 1
ATOM 1607 C CA . TYR A 1 317 ? 36.944 11.904 88.854 1.00 120.88 314 TYR A CA 1
ATOM 1608 C C . TYR A 1 317 ? 36.928 12.519 87.461 1.00 120.71 314 TYR A C 1
ATOM 1609 O O . TYR A 1 317 ? 35.878 12.590 86.832 1.00 119.92 314 TYR A O 1
ATOM 1618 N N . ASP A 1 318 ? 38.068 13.067 87.035 1.00 121.59 315 ASP A N 1
ATOM 1619 C CA . ASP A 1 318 ? 38.246 13.600 85.671 1.00 122.00 315 ASP A CA 1
ATOM 1620 C C . ASP A 1 318 ? 39.526 13.016 85.053 1.00 124.13 315 ASP A C 1
ATOM 1621 O O . ASP A 1 318 ? 40.588 13.013 85.682 1.00 125.16 315 ASP A O 1
ATOM 1626 N N . SER A 1 319 ? 39.433 12.537 83.820 1.00 125.02 316 SER A N 1
ATOM 1627 C CA . SER A 1 319 ? 40.627 12.260 83.032 1.00 127.36 316 SER A CA 1
ATOM 1628 C C . SER A 1 319 ? 40.651 13.227 81.868 1.00 127.73 316 SER A C 1
ATOM 1629 O O . SER A 1 319 ? 39.613 13.767 81.498 1.00 126.27 316 SER A O 1
ATOM 1632 N N . THR A 1 320 ? 41.841 13.480 81.333 1.00 129.89 317 THR A N 1
ATOM 1633 C CA . THR A 1 320 ? 41.984 14.230 80.099 1.00 130.96 317 THR A CA 1
ATOM 1634 C C . THR A 1 320 ? 43.209 13.760 79.351 1.00 134.14 317 THR A C 1
ATOM 1635 O O . THR A 1 320 ? 44.297 13.744 79.913 1.00 135.53 317 THR A O 1
ATOM 1639 N N . ARG A 1 321 ? 43.035 13.399 78.084 1.00 135.52 318 ARG A N 1
ATOM 1640 C CA . ARG A 1 321 ? 44.162 13.050 77.233 1.00 138.98 318 ARG A CA 1
ATOM 1641 C C . ARG A 1 321 ? 44.307 14.059 76.116 1.00 140.31 318 ARG A C 1
ATOM 1642 O O . ARG A 1 321 ? 43.315 14.530 75.585 1.00 138.88 318 ARG A O 1
ATOM 1650 N N . ASN A 1 322 ? 45.546 14.424 75.801 1.00 143.21 319 ASN A N 1
ATOM 1651 C CA . ASN A 1 322 ? 45.833 15.358 74.720 1.00 145.15 319 ASN A CA 1
ATOM 1652 C C . ASN A 1 322 ? 46.801 14.743 73.724 1.00 149.32 319 ASN A C 1
ATOM 1653 O O . ASN A 1 322 ? 47.920 14.411 74.093 1.00 151.54 319 ASN A O 1
ATOM 1658 N N . ASN A 1 323 ? 46.421 14.691 72.452 1.00 150.71 320 ASN A N 1
ATOM 1659 C CA . ASN A 1 323 ? 47.346 14.279 71.395 1.00 155.16 320 ASN A CA 1
ATOM 1660 C C . ASN A 1 323 ? 47.877 15.447 70.568 1.00 157.69 320 ASN A C 1
ATOM 1661 O O . ASN A 1 323 ? 47.255 16.513 70.500 1.00 155.89 320 ASN A O 1
ATOM 1666 N N . ARG A 1 324 ? 48.997 15.211 69.888 1.00 162.18 321 ARG A N 1
ATOM 1667 C CA . ARG A 1 324 ? 49.818 16.285 69.351 1.00 165.25 321 ARG A CA 1
ATOM 1668 C C . ARG A 1 324 ? 50.212 16.009 67.904 1.00 169.79 321 ARG A C 1
ATOM 1669 O O . ARG A 1 324 ? 50.186 14.862 67.446 1.00 171.22 321 ARG A O 1
ATOM 1677 N N . LEU A 1 325 ? 50.665 17.064 67.229 1.00 172.44 322 LEU A N 1
ATOM 1678 C CA . LEU A 1 325 ? 50.887 17.055 65.778 1.00 176.74 322 LEU A CA 1
ATOM 1679 C C . LEU A 1 325 ? 51.736 15.861 65.339 1.00 180.85 322 LEU A C 1
ATOM 1680 O O . LEU A 1 325 ? 52.966 15.912 65.371 1.00 184.72 322 LEU A O 1
ATOM 1685 N N . SER A 1 344 ? 53.365 12.249 70.509 1.00 175.29 341 SER A N 1
ATOM 1686 C CA . SER A 1 344 ? 53.478 12.379 71.957 1.00 172.42 341 SER A CA 1
ATOM 1687 C C . SER A 1 344 ? 52.137 12.755 72.576 1.00 166.80 341 SER A C 1
ATOM 1688 O O . SER A 1 344 ? 51.435 13.621 72.062 1.00 165.26 341 SER A O 1
ATOM 1691 N N . ALA A 1 345 ? 51.823 12.133 73.710 1.00 164.06 342 ALA A N 1
ATOM 1692 C CA . ALA A 1 345 ? 50.522 12.275 74.369 1.00 159.07 342 ALA A CA 1
ATOM 1693 C C . ALA A 1 345 ? 50.736 12.683 75.823 1.00 156.83 342 ALA A C 1
ATOM 1694 O O . ALA A 1 345 ? 51.848 12.587 76.338 1.00 159.08 342 ALA A O 1
ATOM 1696 N N . SER A 1 346 ? 49.684 13.153 76.485 1.00 152.65 343 SER A N 1
ATOM 1697 C CA . SER A 1 346 ? 49.783 13.508 77.898 1.00 150.49 343 SER A CA 1
ATOM 1698 C C . SER A 1 346 ? 48.443 13.315 78.586 1.00 146.32 343 SER A C 1
ATOM 1699 O O . SER A 1 346 ? 47.405 13.606 78.002 1.00 144.55 343 SER A O 1
ATOM 1702 N N . LYS A 1 347 ? 48.463 12.766 79.796 1.00 145.09 344 LYS A N 1
ATOM 1703 C CA . LYS A 1 347 ? 47.231 12.454 80.510 1.00 141.62 344 LYS A CA 1
ATOM 1704 C C . LYS A 1 347 ? 47.224 13.135 81.861 1.00 139.63 344 LYS A C 1
ATOM 1705 O O . LYS A 1 347 ? 48.227 13.140 82.569 1.00 141.04 344 LYS A O 1
ATOM 1711 N N . LEU A 1 348 ? 46.058 13.654 82.225 1.00 136.52 345 LEU A N 1
ATOM 1712 C CA . LEU A 1 348 ? 45.870 14.416 83.452 1.00 134.55 345 LEU A CA 1
ATOM 1713 C C . LEU A 1 348 ? 44.659 13.818 84.150 1.00 132.03 345 LEU A C 1
ATOM 1714 O O . LEU A 1 348 ? 43.661 13.514 83.496 1.00 131.00 345 LEU A O 1
ATOM 1719 N N . GLU A 1 349 ? 44.715 13.702 85.474 1.00 131.20 346 GLU A N 1
ATOM 1720 C CA . GLU A 1 349 ? 43.583 13.171 86.229 1.00 129.15 346 GLU A CA 1
ATOM 1721 C C . GLU A 1 349 ? 43.376 13.799 87.592 1.00 127.71 346 GLU A C 1
ATOM 1722 O O . GLU A 1 349 ? 44.303 13.846 88.403 1.00 128.75 346 GLU A O 1
ATOM 1728 N N . ASN A 1 350 ? 42.113 14.083 87.903 1.00 125.57 347 ASN A N 1
ATOM 1729 C CA . ASN A 1 350 ? 41.738 14.660 89.184 1.00 124.30 347 ASN A CA 1
ATOM 1730 C C . ASN A 1 350 ? 40.834 13.775 90.007 1.00 123.47 347 ASN A C 1
ATOM 1731 O O . ASN A 1 350 ? 39.767 13.389 89.553 1.00 122.57 347 ASN A O 1
ATOM 1736 N N . TYR A 1 351 ? 41.176 13.623 91.276 1.00 123.79 348 TYR A N 1
ATOM 1737 C CA . TYR A 1 351 ? 40.248 13.072 92.234 1.00 123.07 348 TYR A CA 1
ATOM 1738 C C . TYR A 1 351 ? 39.830 14.183 93.186 1.00 122.03 348 TYR A C 1
ATOM 1739 O O . TYR A 1 351 ? 40.668 14.947 93.624 1.00 122.48 348 TYR A O 1
ATOM 1748 N N . ARG A 1 352 ? 38.539 14.275 93.490 1.00 120.87 349 ARG A N 1
ATOM 1749 C CA . ARG A 1 352 ? 38.034 15.248 94.445 1.00 120.18 349 ARG A CA 1
ATOM 1750 C C . ARG A 1 352 ? 37.024 14.636 95.429 1.00 120.15 349 ARG A C 1
ATOM 1751 O O . ARG A 1 352 ? 36.133 13.880 95.033 1.00 119.91 349 ARG A O 1
ATOM 1759 N N . LEU A 1 353 ? 37.138 15.021 96.701 1.00 120.57 350 LEU A N 1
ATOM 1760 C CA . LEU A 1 353 ? 36.081 14.815 97.688 1.00 120.70 350 LEU A CA 1
ATOM 1761 C C . LEU A 1 353 ? 35.701 16.124 98.378 1.00 120.38 350 LEU A C 1
ATOM 1762 O O . LEU A 1 353 ? 36.509 17.042 98.471 1.00 120.38 350 LEU A O 1
ATOM 1767 N N . SER A 1 354 ? 34.456 16.237 98.823 1.00 120.32 351 SER A N 1
ATOM 1768 C CA . SER A 1 354 ? 33.915 17.536 99.243 1.00 120.10 351 SER A CA 1
ATOM 1769 C C . SER A 1 354 ? 32.770 17.341 100.224 1.00 120.95 351 SER A C 1
ATOM 1770 O O . SER A 1 354 ? 31.910 16.490 100.026 1.00 121.12 351 SER A O 1
ATOM 1773 N N . GLY A 1 355 ? 32.761 18.138 101.280 1.00 121.73 352 GLY A N 1
ATOM 1774 C CA . GLY A 1 355 ? 31.683 18.111 102.253 1.00 122.93 352 GLY A CA 1
ATOM 1775 C C . GLY A 1 355 ? 31.274 19.537 102.529 1.00 123.05 352 GLY A C 1
ATOM 1776 O O . GLY A 1 355 ? 32.124 20.428 102.591 1.00 122.80 352 GLY A O 1
ATOM 1777 N N . GLU A 1 356 ? 29.971 19.785 102.568 1.00 123.54 353 GLU A N 1
ATOM 1778 C CA . GLU A 1 356 ? 29.476 21.081 103.001 1.00 124.21 353 GLU A CA 1
ATOM 1779 C C . GLU A 1 356 ? 28.212 20.955 103.829 1.00 126.02 353 GLU A C 1
ATOM 1780 O O . GLU A 1 356 ? 27.251 20.298 103.423 1.00 126.17 353 GLU A O 1
ATOM 1786 N N . LEU A 1 357 ? 28.239 21.601 104.990 1.00 127.62 354 LEU A N 1
ATOM 1787 C CA . LEU A 1 357 ? 27.097 21.660 105.887 1.00 129.85 354 LEU A CA 1
ATOM 1788 C C . LEU A 1 357 ? 26.598 23.066 105.904 1.00 130.45 354 LEU A C 1
ATOM 1789 O O . LEU A 1 357 ? 27.395 23.977 105.991 1.00 130.03 354 LEU A O 1
ATOM 1794 N N . ASN A 1 358 ? 25.283 23.231 105.928 1.00 131.82 355 ASN A N 1
ATOM 1795 C CA . ASN A 1 358 ? 24.683 24.509 106.247 1.00 133.28 355 ASN A CA 1
ATOM 1796 C C . ASN A 1 358 ? 23.734 24.384 107.432 1.00 136.42 355 ASN A C 1
ATOM 1797 O O . ASN A 1 358 ? 22.699 23.727 107.334 1.00 137.46 355 ASN A O 1
ATOM 1802 N N . LEU A 1 359 ? 24.106 24.995 108.555 1.00 138.15 356 LEU A N 1
ATOM 1803 C CA . LEU A 1 359 ? 23.330 24.877 109.788 1.00 141.52 356 LEU A CA 1
ATOM 1804 C C . LEU A 1 359 ? 22.821 26.253 110.260 1.00 143.67 356 LEU A C 1
ATOM 1805 O O . LEU A 1 359 ? 23.567 27.041 110.850 1.00 144.10 356 LEU A O 1
ATOM 1810 N N . PRO A 1 360 ? 21.535 26.541 110.004 1.00 145.27 357 PRO A N 1
ATOM 1811 C CA . PRO A 1 360 ? 20.949 27.748 110.536 1.00 147.93 357 PRO A CA 1
ATOM 1812 C C . PRO A 1 360 ? 20.861 27.698 112.052 1.00 151.35 357 PRO A C 1
ATOM 1813 O O . PRO A 1 360 ? 20.384 26.711 112.605 1.00 152.99 357 PRO A O 1
ATOM 1817 N N . LEU A 1 361 ? 21.291 28.775 112.702 1.00 152.63 358 LEU A N 1
ATOM 1818 C CA . LEU A 1 361 ? 21.230 28.902 114.159 1.00 156.19 358 LEU A CA 1
ATOM 1819 C C . LEU A 1 361 ? 20.431 30.147 114.565 1.00 159.46 358 LEU A C 1
ATOM 1820 O O . LEU A 1 361 ? 20.378 31.123 113.815 1.00 158.47 358 LEU A O 1
ATOM 1825 N N . HIS A 1 362 ? 19.864 30.138 115.772 1.00 163.58 359 HIS A N 1
ATOM 1826 C CA . HIS A 1 362 ? 19.195 31.324 116.334 1.00 167.29 359 HIS A CA 1
ATOM 1827 C C . HIS A 1 362 ? 19.947 31.909 117.533 1.00 169.32 359 HIS A C 1
ATOM 1828 O O . HIS A 1 362 ? 19.425 32.769 118.236 1.00 173.07 359 HIS A O 1
ATOM 1835 N N . ALA A 1 363 ? 21.151 31.411 117.790 1.00 167.15 360 ALA A N 1
ATOM 1836 C CA . ALA A 1 363 ? 21.889 31.770 118.999 1.00 169.21 360 ALA A CA 1
ATOM 1837 C C . ALA A 1 363 ? 22.518 33.144 118.866 1.00 168.74 360 ALA A C 1
ATOM 1838 O O . ALA A 1 363 ? 23.356 33.371 117.994 1.00 165.09 360 ALA A O 1
ATOM 1840 N N . LEU A 1 364 ? 22.190 34.029 119.799 1.00 172.70 361 LEU A N 1
ATOM 1841 C CA . LEU A 1 364 ? 22.726 35.382 119.785 1.00 172.92 361 LEU A CA 1
ATOM 1842 C C . LEU A 1 364 ? 21.989 36.192 118.714 1.00 172.35 361 LEU A C 1
ATOM 1843 O O . LEU A 1 364 ? 21.168 37.054 119.039 1.00 175.88 361 LEU A O 1
ATOM 1848 N N . PHE A 1 365 ? 22.270 35.896 117.447 1.00 168.18 362 PHE A N 1
ATOM 1849 C CA . PHE A 1 365 ? 21.557 36.500 116.329 1.00 167.42 362 PHE A CA 1
ATOM 1850 C C . PHE A 1 365 ? 21.183 35.406 115.327 1.00 164.47 362 PHE A C 1
ATOM 1851 O O . PHE A 1 365 ? 21.811 34.346 115.294 1.00 162.10 362 PHE A O 1
ATOM 1859 N N . GLU A 1 366 ? 20.149 35.642 114.523 1.00 164.85 363 GLU A N 1
ATOM 1860 C CA . GLU A 1 366 ? 19.814 34.700 113.456 1.00 161.98 363 GLU A CA 1
ATOM 1861 C C . GLU A 1 366 ? 20.988 34.620 112.491 1.00 157.45 363 GLU A C 1
ATOM 1862 O O . GLU A 1 366 ? 21.572 35.649 112.137 1.00 156.73 363 GLU A O 1
ATOM 1868 N N . GLN A 1 367 ? 21.360 33.402 112.105 1.00 154.72 364 GLN A N 1
ATOM 1869 C CA . GLN A 1 367 ? 22.531 33.199 111.256 1.00 150.74 364 GLN A CA 1
ATOM 1870 C C . GLN A 1 367 ? 22.537 31.828 110.587 1.00 148.17 364 GLN A C 1
ATOM 1871 O O . GLN A 1 367 ? 21.825 30.920 111.012 1.00 149.48 364 GLN A O 1
ATOM 1877 N N . VAL A 1 368 ? 23.358 31.672 109.554 1.00 144.76 365 VAL A N 1
ATOM 1878 C CA . VAL A 1 368 ? 23.529 30.367 108.937 1.00 142.35 365 VAL A CA 1
ATOM 1879 C C . VAL A 1 368 ? 25.001 29.958 108.851 1.00 139.94 365 VAL A C 1
ATOM 1880 O O . VAL A 1 368 ? 25.723 30.384 107.950 1.00 137.78 365 VAL A O 1
ATOM 1884 N N . LEU A 1 369 ? 25.424 29.079 109.756 1.00 140.51 366 LEU A N 1
ATOM 1885 C CA . LEU A 1 369 ? 26.801 28.600 109.760 1.00 138.63 366 LEU A CA 1
ATOM 1886 C C . LEU A 1 369 ? 27.028 27.609 108.626 1.00 135.88 366 LEU A C 1
ATOM 1887 O O . LEU A 1 369 ? 26.284 26.634 108.469 1.00 135.97 366 LEU A O 1
ATOM 1892 N N . THR A 1 370 ? 28.059 27.863 107.831 1.00 133.68 367 THR A N 1
ATOM 1893 C CA . THR A 1 370 ? 28.450 26.930 106.784 1.00 131.28 367 THR A CA 1
ATOM 1894 C C . THR A 1 370 ? 29.840 26.393 107.093 1.00 130.50 367 THR A C 1
ATOM 1895 O O . THR A 1 370 ? 30.744 27.131 107.469 1.00 130.76 367 THR A O 1
ATOM 1899 N N . VAL A 1 371 ? 29.996 25.088 106.991 1.00 129.84 368 VAL A N 1
ATOM 1900 C CA . VAL A 1 371 ? 31.285 24.475 107.239 1.00 129.32 368 VAL A CA 1
ATOM 1901 C C . VAL A 1 371 ? 31.556 23.556 106.080 1.00 127.39 368 VAL A C 1
ATOM 1902 O O . VAL A 1 371 ? 30.638 22.917 105.584 1.00 127.07 368 VAL A O 1
ATOM 1906 N N . GLY A 1 372 ? 32.792 23.546 105.604 1.00 126.29 369 GLY A N 1
ATOM 1907 C CA . GLY A 1 372 ? 33.119 22.793 104.407 1.00 124.64 369 GLY A CA 1
ATOM 1908 C C . GLY A 1 372 ? 34.562 22.335 104.343 1.00 124.35 369 GLY A C 1
ATOM 1909 O O . GLY A 1 372 ? 35.466 23.033 104.806 1.00 124.88 369 GLY A O 1
ATOM 1910 N N . ALA A 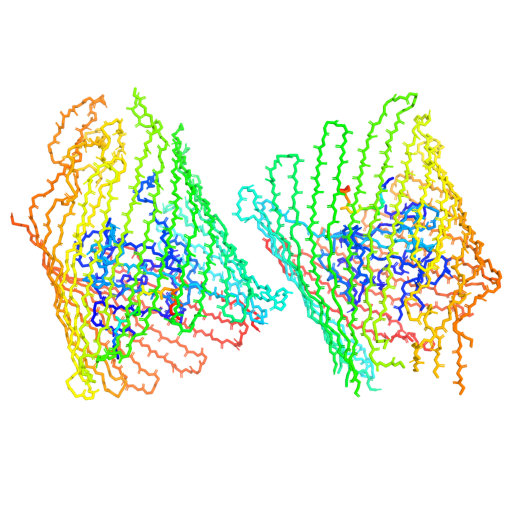1 373 ? 34.762 21.162 103.739 1.00 123.70 370 ALA A N 1
ATOM 1911 C CA . ALA A 1 373 ? 36.085 20.551 103.592 1.00 123.68 370 ALA A CA 1
ATOM 1912 C C . ALA A 1 373 ? 36.272 19.972 102.186 1.00 122.42 370 ALA A C 1
ATOM 1913 O O . ALA A 1 373 ? 35.320 19.515 101.553 1.00 121.75 370 ALA A O 1
ATOM 1915 N N . GLU A 1 374 ? 37.506 20.018 101.697 1.00 122.34 371 GLU A N 1
ATOM 1916 C CA . GLU A 1 374 ? 37.817 19.568 100.346 1.00 121.49 371 GLU A CA 1
ATOM 1917 C C . GLU A 1 374 ? 39.073 18.713 100.387 1.00 122.36 371 GLU A C 1
ATOM 1918 O O . GLU A 1 374 ? 40.043 19.049 101.062 1.00 123.32 371 GLU A O 1
ATOM 1924 N N . TRP A 1 375 ? 39.092 17.659 99.593 1.00 122.18 372 TRP A N 1
ATOM 1925 C CA . TRP A 1 375 ? 40.322 16.928 99.357 1.00 123.16 372 TRP A CA 1
ATOM 1926 C C . TRP A 1 375 ? 40.439 16.661 97.867 1.00 122.61 372 TRP A C 1
ATOM 1927 O O . TRP A 1 375 ? 39.477 16.247 97.223 1.00 121.75 372 TRP A O 1
ATOM 1938 N N . ASN A 1 376 ? 41.657 16.750 97.359 1.00 123.46 373 ASN A N 1
ATOM 1939 C CA . ASN A 1 376 ? 41.874 16.990 95.944 1.00 123.16 373 ASN A CA 1
ATOM 1940 C C . ASN A 1 376 ? 43.219 16.396 95.560 1.00 124.84 373 ASN A C 1
ATOM 1941 O O . ASN A 1 376 ? 44.242 16.733 96.153 1.00 126.04 373 ASN A O 1
ATOM 1946 N N . LYS A 1 377 ? 43.235 15.520 94.568 1.00 125.17 374 LYS A N 1
ATOM 1947 C CA . LYS A 1 377 ? 44.498 15.034 94.049 1.00 127.07 374 LYS A CA 1
ATOM 1948 C C . LYS A 1 377 ? 44.513 15.273 92.556 1.00 127.06 374 LYS A C 1
ATOM 1949 O O . LYS A 1 377 ? 43.496 15.087 91.905 1.00 125.82 374 LYS A O 1
ATOM 1955 N N . GLU A 1 378 ? 45.646 15.718 92.022 1.00 128.63 375 GLU A N 1
ATOM 1956 C CA . GLU A 1 378 ? 45.811 15.808 90.577 1.00 129.25 375 GLU A CA 1
ATOM 1957 C C . GLU A 1 378 ? 47.113 15.167 90.146 1.00 131.98 375 GLU A C 1
ATOM 1958 O O . GLU A 1 378 ? 48.144 15.342 90.793 1.00 133.51 375 GLU A O 1
ATOM 1964 N N . THR A 1 379 ? 47.034 14.361 89.092 1.00 132.78 376 THR A N 1
ATOM 1965 C CA . THR A 1 379 ? 48.188 13.649 88.580 1.00 135.70 376 THR A CA 1
ATOM 1966 C C . THR A 1 379 ? 48.402 14.034 87.125 1.00 136.82 376 THR A C 1
ATOM 1967 O O . THR A 1 379 ? 47.448 14.183 86.371 1.00 135.35 376 THR A O 1
ATOM 1971 N N . LEU A 1 380 ? 49.663 14.138 86.727 1.00 139.71 377 LEU A N 1
ATOM 1972 C CA . LEU A 1 380 ? 50.005 14.463 85.355 1.00 141.44 377 LEU A CA 1
ATOM 1973 C C . LEU A 1 380 ? 51.069 13.519 84.819 1.00 145.03 377 LEU A C 1
ATOM 1974 O O . LEU A 1 380 ? 52.143 13.376 85.407 1.00 147.18 377 LEU A O 1
ATOM 1979 N N . ASN A 1 381 ? 50.785 12.932 83.661 1.00 145.94 378 ASN A N 1
ATOM 1980 C CA . ASN A 1 381 ? 51.759 12.130 82.959 1.00 149.73 378 ASN A CA 1
ATOM 1981 C C . ASN A 1 381 ? 51.978 12.655 81.547 1.00 151.62 378 ASN A C 1
ATOM 1982 O O . ASN A 1 381 ? 51.038 12.754 80.765 1.00 150.13 378 ASN A O 1
ATOM 1987 N N . ASP A 1 382 ? 53.224 13.007 81.244 1.00 155.12 379 ASP A N 1
ATOM 1988 C CA . ASP A 1 382 ? 53.577 13.654 79.983 1.00 157.46 379 ASP A CA 1
ATOM 1989 C C . ASP A 1 382 ? 55.072 13.438 79.744 1.00 162.32 379 ASP A C 1
ATOM 1990 O O . ASP A 1 382 ? 55.906 14.018 80.443 1.00 163.38 379 ASP A O 1
ATOM 1995 N N . PRO A 1 383 ? 55.416 12.531 78.817 1.00 165.47 380 PRO A N 1
ATOM 1996 C CA . PRO A 1 383 ? 56.829 12.289 78.536 1.00 170.57 380 PRO A CA 1
ATOM 1997 C C . PRO A 1 383 ? 57.447 13.302 77.576 1.00 173.54 380 PRO A C 1
ATOM 1998 O O . PRO A 1 383 ? 58.371 12.956 76.841 1.00 178.26 380 PRO A O 1
ATOM 2002 N N . SER A 1 384 ? 56.907 14.517 77.530 1.00 171.07 381 SER A N 1
ATOM 2003 C CA . SER A 1 384 ? 57.657 15.659 77.013 1.00 173.87 381 SER A CA 1
ATOM 2004 C C . SER A 1 384 ? 58.274 16.433 78.177 1.00 173.40 381 SER A C 1
ATOM 2005 O O . SER A 1 384 ? 57.607 17.224 78.843 1.00 169.67 381 SER A O 1
ATOM 2008 N N . SER A 1 385 ? 59.529 16.115 78.480 1.00 177.26 382 SER A N 1
ATOM 2009 C CA . SER A 1 385 ? 60.183 16.647 79.667 1.00 177.13 382 SER A CA 1
ATOM 2010 C C . SER A 1 385 ? 61.684 16.365 79.624 1.00 182.67 382 SER A C 1
ATOM 2011 O O . SER A 1 385 ? 62.173 15.438 80.267 1.00 183.81 382 SER A O 1
ATOM 2014 N N . SER A 1 406 ? 60.949 9.902 85.185 1.00 176.46 403 SER A N 1
ATOM 2015 C CA . SER A 1 406 ? 60.172 10.786 86.053 1.00 171.88 403 SER A CA 1
ATOM 2016 C C . SER A 1 406 ? 59.075 11.505 85.267 1.00 168.58 403 SER A C 1
ATOM 2017 O O . SER A 1 406 ? 59.018 12.739 85.264 1.00 167.34 403 SER A O 1
ATOM 2020 N N . PRO A 1 407 ? 58.198 10.735 84.593 1.00 167.34 404 PRO A N 1
ATOM 2021 C CA . PRO A 1 407 ? 57.188 11.352 83.734 1.00 164.72 404 PRO A CA 1
ATOM 2022 C C . PRO A 1 407 ? 55.945 11.808 84.497 1.00 159.65 404 PRO A C 1
ATOM 2023 O O . PRO A 1 407 ? 55.187 12.646 83.995 1.00 157.38 404 PRO A O 1
ATOM 2027 N N . LYS A 1 408 ? 55.754 11.269 85.704 1.00 158.21 405 LYS A N 1
ATOM 2028 C CA . LYS A 1 408 ? 54.557 11.548 86.499 1.00 153.82 405 LYS A CA 1
ATOM 2029 C C . LYS A 1 408 ? 54.762 12.726 87.463 1.00 152.50 405 LYS A C 1
ATOM 2030 O O . LYS A 1 408 ? 55.865 12.966 87.961 1.00 154.87 405 LYS A O 1
ATOM 2036 N N . SER A 1 409 ? 53.689 13.465 87.708 1.00 148.92 406 SER A N 1
ATOM 2037 C CA . SER A 1 409 ? 53.711 14.510 88.709 1.00 147.44 406 SER A CA 1
ATOM 2038 C C . SER A 1 409 ? 52.407 14.507 89.479 1.00 143.71 406 SER A C 1
ATOM 2039 O O . SER A 1 409 ? 51.339 14.513 88.881 1.00 141.64 406 SER A O 1
ATOM 2042 N N . LYS A 1 410 ? 52.505 14.588 90.802 1.00 143.08 407 LYS A N 1
ATOM 2043 C CA . LYS A 1 410 ? 51.327 14.620 91.653 1.00 139.99 407 LYS A CA 1
ATOM 2044 C C . LYS A 1 410 ? 51.247 15.878 92.522 1.00 138.70 407 LYS A C 1
ATOM 2045 O O . LYS A 1 410 ? 52.177 16.690 92.576 1.00 140.25 407 LYS A O 1
ATOM 2051 N N . ALA A 1 411 ? 50.087 16.059 93.143 1.00 136.02 408 ALA A N 1
ATOM 2052 C CA . ALA A 1 411 ? 49.858 17.130 94.102 1.00 134.81 408 ALA A CA 1
ATOM 2053 C C . ALA A 1 411 ? 48.557 16.805 94.830 1.00 132.47 408 ALA A C 1
ATOM 2054 O O . ALA A 1 411 ? 47.595 16.345 94.215 1.00 131.11 408 ALA A O 1
ATOM 2056 N N . GLU A 1 412 ? 48.541 17.010 96.143 1.00 132.28 409 GLU A N 1
ATOM 2057 C CA . GLU A 1 412 ? 47.328 16.828 96.934 1.00 130.44 409 GLU A CA 1
ATOM 2058 C C . GLU A 1 412 ? 46.930 18.183 97.513 1.00 129.34 409 GLU A C 1
ATOM 2059 O O . GLU A 1 412 ? 47.791 19.029 97.759 1.00 130.39 409 GLU A O 1
ATOM 2065 N N . ILE A 1 413 ? 45.631 18.400 97.705 1.00 127.48 410 ILE A N 1
ATOM 2066 C CA . ILE A 1 413 ? 45.134 19.631 98.323 1.00 126.63 410 ILE A CA 1
ATOM 2067 C C . ILE A 1 413 ? 44.139 19.275 99.418 1.00 125.93 410 ILE A C 1
ATOM 2068 O O . ILE A 1 413 ? 43.211 18.507 99.184 1.00 125.07 410 ILE A O 1
ATOM 2073 N N . ARG A 1 414 ? 44.359 19.790 100.623 1.00 126.59 411 ARG A N 1
ATOM 2074 C CA . ARG A 1 414 ? 43.371 19.686 101.690 1.00 126.21 411 ARG A CA 1
ATOM 2075 C C . ARG A 1 414 ? 42.853 21.077 102.016 1.00 125.67 411 ARG A C 1
ATOM 2076 O O . ARG A 1 414 ? 43.614 22.046 101.987 1.00 126.23 411 ARG A O 1
ATOM 2084 N N . ALA A 1 415 ? 41.573 21.191 102.354 1.00 124.87 412 ALA A N 1
ATOM 2085 C CA . ALA A 1 415 ? 41.073 22.468 102.860 1.00 124.82 412 ALA A CA 1
ATOM 2086 C C . ALA A 1 415 ? 39.903 22.320 103.826 1.00 124.97 412 ALA A C 1
ATOM 2087 O O . ALA A 1 415 ? 39.135 21.348 103.763 1.00 124.62 412 ALA A O 1
ATOM 2089 N N . LEU A 1 416 ? 39.848 23.251 104.775 1.00 125.83 413 LEU A N 1
ATOM 2090 C CA . LEU A 1 416 ? 38.631 23.559 105.510 1.00 126.15 413 LEU A CA 1
ATOM 2091 C C . LEU A 1 416 ? 38.238 24.974 105.187 1.00 125.87 413 LEU A C 1
ATOM 2092 O O . LEU A 1 416 ? 39.108 25.830 105.057 1.00 126.17 413 LEU A O 1
ATOM 2097 N N . TYR A 1 417 ? 36.949 25.260 105.316 1.00 125.84 414 TYR A N 1
ATOM 2098 C CA . TYR A 1 417 ? 36.487 26.640 105.384 1.00 126.25 414 TYR A CA 1
ATOM 2099 C C . TYR A 1 417 ? 35.249 26.792 106.266 1.00 127.38 414 TYR A C 1
ATOM 2100 O O . TYR A 1 417 ? 34.494 25.845 106.479 1.00 127.46 414 TYR A O 1
ATOM 2109 N N . VAL A 1 418 ? 35.127 27.969 106.868 1.00 128.60 415 VAL A N 1
ATOM 2110 C CA . VAL A 1 418 ? 33.977 28.342 107.684 1.00 130.12 415 VAL A CA 1
ATOM 2111 C C . VAL A 1 418 ? 33.488 29.707 107.221 1.00 130.36 415 VAL A C 1
ATOM 2112 O O . VAL A 1 418 ? 34.268 30.647 107.117 1.00 130.55 415 VAL A O 1
ATOM 2116 N N . GLU A 1 419 ? 32.215 29.791 106.868 1.00 130.45 416 GLU A N 1
ATOM 2117 C CA . GLU A 1 419 ? 31.588 31.069 106.659 1.00 131.31 416 GLU A CA 1
ATOM 2118 C C . GLU A 1 419 ? 30.425 31.072 107.629 1.00 133.41 416 GLU A C 1
ATOM 2119 O O . GLU A 1 419 ? 29.819 30.032 107.888 1.00 133.53 416 GLU A O 1
ATOM 2125 N N . ASP A 1 420 ? 30.193 32.214 108.258 1.00 135.38 417 ASP A N 1
ATOM 2126 C CA . ASP A 1 420 ? 28.992 32.393 109.048 1.00 137.77 417 ASP A CA 1
ATOM 2127 C C . ASP A 1 420 ? 28.282 33.659 108.606 1.00 138.81 417 ASP A C 1
ATOM 2128 O O . ASP A 1 420 ? 28.800 34.769 108.768 1.00 139.66 417 ASP A O 1
ATOM 2133 N N . ASN A 1 421 ? 27.077 33.488 108.076 1.00 139.01 418 ASN A N 1
ATOM 2134 C CA . ASN A 1 421 ? 26.278 34.613 107.606 1.00 140.23 418 ASN A CA 1
ATOM 2135 C C . ASN A 1 421 ? 25.318 35.114 108.693 1.00 143.73 418 ASN A C 1
ATOM 2136 O O . ASN A 1 421 ? 24.350 34.441 109.030 1.00 144.91 418 ASN A O 1
ATOM 2141 N N . ILE A 1 422 ? 25.613 36.265 109.281 1.00 145.66 419 ILE A N 1
ATOM 2142 C CA . ILE A 1 422 ? 24.933 36.682 110.502 1.00 149.27 419 ILE A CA 1
ATOM 2143 C C . ILE A 1 422 ? 23.989 37.858 110.249 1.00 151.61 419 ILE A C 1
ATOM 2144 O O . ILE A 1 422 ? 24.371 38.853 109.622 1.00 151.20 419 ILE A O 1
ATOM 2149 N N . GLU A 1 423 ? 22.763 37.748 110.757 1.00 154.37 420 GLU A N 1
ATOM 2150 C CA . GLU A 1 423 ? 21.831 38.873 110.770 1.00 157.47 420 GLU A CA 1
ATOM 2151 C C . GLU A 1 423 ? 21.952 39.661 112.074 1.00 161.02 420 GLU A C 1
ATOM 2152 O O . GLU A 1 423 ? 21.335 39.325 113.082 1.00 163.84 420 GLU A O 1
ATOM 2158 N N . LEU A 1 424 ? 22.761 40.711 112.065 1.00 161.12 421 LEU A N 1
ATOM 2159 C CA . LEU A 1 424 ? 22.903 41.545 113.251 1.00 164.63 421 LEU A CA 1
ATOM 2160 C C . LEU A 1 424 ? 21.592 42.253 113.540 1.00 168.78 421 LEU A C 1
ATOM 2161 O O . LEU A 1 424 ? 21.197 42.419 114.698 1.00 172.43 421 LEU A O 1
ATOM 2166 N N . ARG A 1 425 ? 20.911 42.656 112.475 1.00 166.49 422 ARG A N 1
ATOM 2167 C CA . ARG A 1 425 ? 19.587 43.250 112.597 1.00 170.81 422 ARG A CA 1
ATOM 2168 C C . ARG A 1 425 ? 18.901 43.194 111.232 1.00 170.67 422 ARG A C 1
ATOM 2169 O O . ARG A 1 425 ? 19.569 43.100 110.196 1.00 167.42 422 ARG A O 1
ATOM 2177 N N . PRO A 1 426 ? 17.562 43.148 111.222 1.00 174.35 423 PRO A N 1
ATOM 2178 C CA . PRO A 1 426 ? 16.905 43.161 109.919 1.00 174.57 423 PRO A CA 1
ATOM 2179 C C . PRO A 1 426 ? 17.424 44.297 109.050 1.00 173.61 423 PRO A C 1
ATOM 2180 O O . PRO A 1 426 ? 17.269 45.456 109.420 1.00 176.35 423 PRO A O 1
ATOM 2184 N N . GLY A 1 427 ? 18.094 43.972 107.948 1.00 169.95 424 GLY A N 1
ATOM 2185 C CA . GLY A 1 427 ? 18.683 44.988 107.072 1.00 168.94 424 GLY A CA 1
ATOM 2186 C C . GLY A 1 427 ? 20.200 45.023 107.135 1.00 165.17 424 GLY A C 1
ATOM 2187 O O . GLY A 1 427 ? 20.852 45.603 106.266 1.00 163.68 424 GLY A O 1
ATOM 2188 N N . THR A 1 428 ? 20.771 44.424 108.176 1.00 163.97 425 THR A N 1
ATOM 2189 C CA . THR A 1 428 ? 22.226 44.365 108.304 1.00 160.72 425 THR A CA 1
ATOM 2190 C C . THR A 1 428 ? 22.725 42.916 108.284 1.00 157.66 425 THR A C 1
ATOM 2191 O O . THR A 1 428 ? 22.261 42.075 109.055 1.00 158.40 425 THR A O 1
ATOM 2195 N N . MET A 1 429 ? 23.662 42.641 107.378 1.00 154.56 426 MET A N 1
ATOM 2196 C CA . MET A 1 429 ? 24.290 41.328 107.265 1.00 151.73 426 MET A CA 1
ATOM 2197 C C . MET A 1 429 ? 25.797 41.435 107.453 1.00 149.52 426 MET A C 1
ATOM 2198 O O . MET A 1 429 ? 26.470 42.144 106.705 1.00 148.66 426 MET A O 1
ATOM 2203 N N . LEU A 1 430 ? 26.327 40.656 108.390 1.00 148.76 427 LEU A N 1
ATOM 2204 C CA . LEU A 1 430 ? 27.765 40.530 108.576 1.00 146.82 427 LEU A CA 1
ATOM 2205 C C . LEU A 1 430 ? 28.169 39.061 108.412 1.00 144.83 427 LEU A C 1
ATOM 2206 O O . LEU A 1 430 ? 27.600 38.191 109.067 1.00 145.45 427 LEU A O 1
ATOM 2211 N N . THR A 1 431 ? 29.169 38.805 107.566 1.00 142.78 428 THR A N 1
ATOM 2212 C CA . THR A 1 431 ? 29.504 37.458 107.097 1.00 141.08 428 THR A CA 1
ATOM 2213 C C . THR A 1 431 ? 31.011 37.238 107.112 1.00 139.73 428 THR A C 1
ATOM 2214 O O . THR A 1 431 ? 31.674 37.397 106.090 1.00 138.68 428 THR A O 1
ATOM 2218 N N . PRO A 1 432 ? 31.571 36.930 108.288 1.00 140.11 429 PRO A N 1
ATOM 2219 C CA . PRO A 1 432 ? 32.964 36.508 108.348 1.00 139.20 429 PRO A CA 1
ATOM 2220 C C . PRO A 1 432 ? 33.155 35.069 107.860 1.00 138.09 429 PRO A C 1
ATOM 2221 O O . PRO A 1 432 ? 32.226 34.256 107.909 1.00 138.24 429 PRO A O 1
ATOM 2225 N N . GLY A 1 433 ? 34.377 34.756 107.440 1.00 137.36 430 GLY A N 1
ATOM 2226 C CA . GLY A 1 433 ? 34.742 33.403 107.055 1.00 136.70 430 GLY A CA 1
ATOM 2227 C C . GLY A 1 433 ? 36.246 33.243 106.978 1.00 136.68 430 GLY A C 1
ATOM 2228 O O . GLY A 1 433 ? 36.974 34.214 106.801 1.00 136.91 430 GLY A O 1
ATOM 2229 N N . LEU A 1 434 ? 36.724 32.023 107.159 1.00 136.79 431 LEU A N 1
ATOM 2230 C CA . LEU A 1 434 ? 38.144 31.735 107.031 1.00 137.21 431 LEU A CA 1
ATOM 2231 C C . LEU A 1 434 ? 38.280 30.449 106.227 1.00 136.94 431 LEU A C 1
ATOM 2232 O O . LEU A 1 434 ? 37.424 29.576 106.315 1.00 136.75 431 LEU A O 1
ATOM 2237 N N . ARG A 1 435 ? 39.296 30.366 105.377 1.00 137.16 432 ARG A N 1
ATOM 2238 C CA . ARG A 1 435 ? 39.547 29.142 104.635 1.00 137.33 432 ARG A CA 1
ATOM 2239 C C . ARG A 1 435 ? 41.006 28.750 104.732 1.00 138.78 432 ARG A C 1
ATOM 2240 O O . ARG A 1 435 ? 41.883 29.489 104.243 1.00 139.31 432 ARG A O 1
ATOM 2248 N N . LEU A 1 436 ? 41.253 27.534 105.221 1.00 139.72 433 LEU A N 1
ATOM 2249 C CA . LEU A 1 436 ? 42.597 26.963 105.229 1.00 141.56 433 LEU A CA 1
ATOM 2250 C C . LEU A 1 436 ? 42.820 26.051 104.039 1.00 142.03 433 LEU A C 1
ATOM 2251 O O . LEU A 1 436 ? 42.102 25.084 103.859 1.00 141.73 433 LEU A O 1
ATOM 2256 N N . ASP A 1 437 ? 43.799 26.382 103.207 1.00 143.01 434 ASP A N 1
ATOM 2257 C CA . ASP A 1 437 ? 44.140 25.548 102.060 1.00 143.95 434 ASP A CA 1
ATOM 2258 C C . ASP A 1 437 ? 45.542 25.001 102.267 1.00 146.74 434 ASP A C 1
ATOM 2259 O O . ASP A 1 437 ? 46.506 25.762 102.276 1.00 147.96 434 ASP A O 1
ATOM 2264 N N . ASP A 1 438 ? 45.660 23.690 102.456 1.00 148.09 435 ASP A N 1
ATOM 2265 C CA . ASP A 1 438 ? 46.975 23.084 102.601 1.00 151.22 435 ASP A CA 1
ATOM 2266 C C . ASP A 1 438 ? 47.391 22.391 101.323 1.00 152.79 435 ASP A C 1
ATOM 2267 O O . ASP A 1 438 ? 46.691 21.511 100.825 1.00 152.33 435 ASP A O 1
ATOM 2272 N N . HIS A 1 439 ? 48.569 22.746 100.832 1.00 155.08 436 HIS A N 1
ATOM 2273 C CA . HIS A 1 439 ? 49.032 22.265 99.540 1.00 156.91 436 HIS A CA 1
ATOM 2274 C C . HIS A 1 439 ? 50.271 21.397 99.711 1.00 161.01 436 HIS A C 1
ATOM 2275 O O . HIS A 1 439 ? 51.141 21.698 100.519 1.00 162.80 436 HIS A O 1
ATOM 2282 N N . SER A 1 440 ? 50.360 20.324 98.939 1.00 162.81 437 SER A N 1
ATOM 2283 C CA . SER A 1 440 ? 51.410 19.340 99.144 1.00 166.98 437 SER A CA 1
ATOM 2284 C C . SER A 1 440 ? 52.786 19.917 98.823 1.00 170.32 437 SER A C 1
ATOM 2285 O O . SER A 1 440 ? 53.753 19.643 99.524 1.00 173.48 437 SER A O 1
ATOM 2288 N N . ASP A 1 441 ? 52.875 20.699 97.753 1.00 169.96 438 ASP A N 1
ATOM 2289 C CA . ASP A 1 441 ? 54.122 21.365 97.388 1.00 173.21 438 ASP A CA 1
ATOM 2290 C C . ASP A 1 441 ? 54.390 22.627 98.211 1.00 172.17 438 ASP A C 1
ATOM 2291 O O . ASP A 1 441 ? 55.546 22.936 98.487 1.00 175.54 438 ASP A O 1
ATOM 2296 N N . PHE A 1 442 ? 53.334 23.349 98.594 1.00 167.86 439 PHE A N 1
ATOM 2297 C CA . PHE A 1 442 ? 53.409 24.802 98.845 1.00 166.54 439 PHE A CA 1
ATOM 2298 C C . PHE A 1 442 ? 52.985 25.238 100.259 1.00 164.42 439 PHE A C 1
ATOM 2299 O O . PHE A 1 442 ? 52.964 26.425 100.571 1.00 163.31 439 PHE A O 1
ATOM 2307 N N . GLY A 1 443 ? 52.644 24.282 101.113 1.00 164.12 440 GLY A N 1
ATOM 2308 C CA . GLY A 1 443 ? 52.255 24.581 102.487 1.00 162.55 440 GLY A CA 1
ATOM 2309 C C . GLY A 1 443 ? 50.888 25.218 102.600 1.00 158.28 440 GLY A C 1
ATOM 2310 O O . GLY A 1 443 ? 50.018 24.998 101.762 1.00 156.31 440 GLY A O 1
ATOM 2311 N N . LEU A 1 444 ? 50.709 26.016 103.646 1.00 157.19 441 LEU A N 1
ATOM 2312 C CA . LEU A 1 444 ? 49.394 26.501 104.052 1.00 153.69 441 LEU A CA 1
ATOM 2313 C C . LEU A 1 444 ? 49.095 27.901 103.492 1.00 152.06 441 LEU A C 1
ATOM 2314 O O . LEU A 1 444 ? 49.991 28.734 103.332 1.00 153.69 441 LEU A O 1
ATOM 2319 N N . ASN A 1 445 ? 47.820 28.168 103.236 1.00 149.14 442 ASN A N 1
ATOM 2320 C CA . ASN A 1 445 ? 47.391 29.479 102.773 1.00 147.64 442 ASN A CA 1
ATOM 2321 C C . ASN A 1 445 ? 46.104 29.879 103.462 1.00 145.15 442 ASN A C 1
ATOM 2322 O O . ASN A 1 445 ? 45.076 29.222 103.295 1.00 143.60 442 ASN A O 1
ATOM 2327 N N . TRP A 1 446 ? 46.170 30.929 104.276 1.00 145.12 443 TRP A N 1
ATOM 2328 C CA . TRP A 1 446 ? 44.978 31.412 104.957 1.00 143.22 443 TRP A CA 1
ATOM 2329 C C . TRP A 1 446 ? 44.296 32.479 104.114 1.00 141.87 443 TRP A C 1
ATOM 2330 O O . TRP A 1 446 ? 44.950 33.322 103.505 1.00 142.72 443 TRP A O 1
ATOM 2341 N N . SER A 1 447 ? 42.980 32.362 103.999 1.00 140.07 444 SER A N 1
ATOM 2342 C CA . SER A 1 447 ? 42.192 33.252 103.161 1.00 138.94 444 SER A CA 1
ATOM 2343 C C . SER A 1 447 ? 41.032 33.760 104.008 1.00 138.00 444 SER A C 1
ATOM 2344 O O . SER A 1 447 ? 39.938 33.209 103.961 1.00 136.98 444 SER A O 1
ATOM 2347 N N . PRO A 1 448 ? 41.309 34.707 104.908 1.00 138.72 445 PRO A N 1
ATOM 2348 C CA . PRO A 1 448 ? 40.239 35.234 105.742 1.00 138.28 445 PRO A CA 1
ATOM 2349 C C . PRO A 1 448 ? 39.417 36.278 105.007 1.00 137.75 445 PRO A C 1
ATOM 2350 O O . PRO A 1 448 ? 39.925 36.943 104.104 1.00 138.04 445 PRO A O 1
ATOM 2354 N N . SER A 1 449 ? 38.142 36.391 105.350 1.00 137.26 446 SER A N 1
ATOM 2355 C CA . SER A 1 449 ? 37.283 37.315 104.646 1.00 137.08 446 SER A CA 1
ATOM 2356 C C . SER A 1 449 ? 36.177 37.838 105.532 1.00 137.57 446 SER A C 1
ATOM 2357 O O . SER A 1 449 ? 35.674 37.130 106.410 1.00 137.62 446 SER A O 1
ATOM 2360 N N . LEU A 1 450 ? 35.860 39.117 105.326 1.00 138.29 447 LEU A N 1
ATOM 2361 C CA . LEU A 1 450 ? 34.684 39.727 105.907 1.00 139.14 447 LEU A CA 1
ATOM 2362 C C . LEU A 1 450 ? 33.911 40.416 104.800 1.00 139.27 447 LEU A C 1
ATOM 2363 O O . LEU A 1 450 ? 34.496 41.061 103.940 1.00 139.32 447 LEU A O 1
ATOM 2368 N N . ASN A 1 451 ? 32.615 40.146 104.749 1.00 139.46 448 ASN A N 1
ATOM 2369 C CA . ASN A 1 451 ? 31.718 40.816 103.825 1.00 140.05 448 ASN A CA 1
ATOM 2370 C C . ASN A 1 451 ? 30.527 41.295 104.622 1.00 141.75 448 ASN A C 1
ATOM 2371 O O . ASN A 1 451 ? 30.168 40.668 105.619 1.00 142.04 448 ASN A O 1
ATOM 2376 N N . ALA A 1 452 ? 29.900 42.384 104.190 1.00 143.20 449 ALA A N 1
ATOM 2377 C CA . ALA A 1 452 ? 28.718 42.847 104.889 1.00 145.32 449 ALA A CA 1
ATOM 2378 C C . ALA A 1 452 ? 27.801 43.690 104.013 1.00 146.88 449 ALA A C 1
ATOM 2379 O O . ALA A 1 452 ? 28.240 44.283 103.032 1.00 146.61 449 ALA A O 1
ATOM 2381 N N . SER A 1 453 ? 26.519 43.703 104.364 1.00 148.79 450 SER A N 1
ATOM 2382 C CA . SER A 1 453 ? 25.532 44.510 103.664 1.00 150.91 450 SER A CA 1
ATOM 2383 C C . SER A 1 453 ? 24.597 45.239 104.625 1.00 154.15 450 SER A C 1
ATOM 2384 O O . SER A 1 453 ? 24.131 44.660 105.602 1.00 154.87 450 SER A O 1
ATOM 2387 N N . GLN A 1 454 ? 24.279 46.490 104.301 1.00 156.44 451 GLN A N 1
ATOM 2388 C CA . GLN A 1 454 ? 23.296 47.269 105.050 1.00 160.14 451 GLN A CA 1
ATOM 2389 C C . GLN A 1 454 ? 22.292 47.900 104.089 1.00 162.57 451 GLN A C 1
ATOM 2390 O O . GLN A 1 454 ? 22.669 48.498 103.082 1.00 162.19 451 GLN A O 1
ATOM 2396 N N . THR A 1 455 ? 21.014 47.776 104.425 1.00 165.42 452 THR A N 1
ATOM 2397 C CA . THR A 1 455 ? 19.948 48.414 103.663 1.00 168.55 452 THR A CA 1
ATOM 2398 C C . THR A 1 455 ? 19.673 49.836 104.151 1.00 172.38 452 THR A C 1
ATOM 2399 O O . THR A 1 455 ? 19.626 50.083 105.353 1.00 174.01 452 THR A O 1
ATOM 2403 N N . LEU A 1 456 ? 19.448 50.753 103.212 1.00 174.14 453 LEU A N 1
ATOM 2404 C CA . LEU A 1 456 ? 19.249 52.173 103.517 1.00 177.98 453 LEU A CA 1
ATOM 2405 C C . LEU A 1 456 ? 17.858 52.636 103.088 1.00 182.51 453 LEU A C 1
ATOM 2406 O O . LEU A 1 456 ? 17.724 53.405 102.143 1.00 184.03 453 LEU A O 1
ATOM 2411 N N . GLY A 1 457 ? 16.829 52.194 103.800 1.00 185.04 454 GLY A N 1
ATOM 2412 C CA . GLY A 1 457 ? 15.455 52.363 103.340 1.00 189.30 454 GLY A CA 1
ATOM 2413 C C . GLY A 1 457 ? 15.062 51.236 102.404 1.00 187.25 454 GLY A C 1
ATOM 2414 O O . GLY A 1 457 ? 15.781 50.249 102.275 1.00 182.74 454 GLY A O 1
ATOM 2415 N N . GLU A 1 458 ? 13.912 51.370 101.756 1.00 190.85 455 GLU A N 1
ATOM 2416 C CA . GLU A 1 458 ? 13.386 50.301 100.920 1.00 189.68 455 GLU A CA 1
ATOM 2417 C C . GLU A 1 458 ? 14.160 50.179 99.614 1.00 186.01 455 GLU A C 1
ATOM 2418 O O . GLU A 1 458 ? 14.116 49.139 98.968 1.00 183.63 455 GLU A O 1
ATOM 2424 N N . TYR A 1 459 ? 14.816 51.253 99.188 1.00 186.01 456 TYR A N 1
ATOM 2425 C CA . TYR A 1 459 ? 15.217 51.380 97.791 1.00 184.39 456 TYR A CA 1
ATOM 2426 C C . TYR A 1 459 ? 16.726 51.351 97.569 1.00 179.77 456 TYR A C 1
ATOM 2427 O O . TYR A 1 459 ? 17.180 51.298 96.430 1.00 178.03 456 TYR A O 1
ATOM 2436 N N . PHE A 1 460 ? 17.507 51.394 98.640 1.00 178.08 457 PHE A N 1
ATOM 2437 C CA . PHE A 1 460 ? 18.962 51.414 98.503 1.00 174.22 457 PHE A CA 1
ATOM 2438 C C . PHE A 1 460 ? 19.591 50.253 99.276 1.00 170.49 457 PHE A C 1
ATOM 2439 O O . PHE A 1 460 ? 18.977 49.705 100.188 1.00 171.33 457 PHE A O 1
ATOM 2447 N N . THR A 1 461 ? 20.804 49.866 98.891 1.00 166.71 458 THR A N 1
ATOM 2448 C CA . THR A 1 461 ? 21.611 48.938 99.683 1.00 163.44 458 THR A CA 1
ATOM 2449 C C . THR A 1 461 ? 23.095 49.232 99.480 1.00 160.93 458 THR A C 1
ATOM 2450 O O . THR A 1 461 ? 23.523 49.628 98.399 1.00 160.56 458 THR A O 1
ATOM 2454 N N . VAL A 1 462 ? 23.866 49.075 100.548 1.00 159.62 459 VAL A N 1
ATOM 2455 C CA . VAL A 1 462 ? 25.313 49.230 100.486 1.00 157.43 459 VAL A CA 1
ATOM 2456 C C . VAL A 1 462 ? 25.941 47.878 100.747 1.00 154.12 459 VAL A C 1
ATOM 2457 O O . VAL A 1 462 ? 25.431 47.090 101.545 1.00 153.90 459 VAL A O 1
ATOM 2461 N N . LYS A 1 463 ? 27.028 47.590 100.043 1.00 151.88 460 LYS A N 1
ATOM 2462 C CA . LYS A 1 463 ? 27.754 46.354 100.266 1.00 149.04 460 LYS A CA 1
ATOM 2463 C C . LYS A 1 463 ? 29.241 46.615 100.227 1.00 147.86 460 LYS A C 1
ATOM 2464 O O . LYS A 1 463 ? 29.749 47.234 99.298 1.00 148.16 460 LYS A O 1
ATOM 2470 N N . ALA A 1 464 ? 29.943 46.025 101.182 1.00 146.61 461 ALA A N 1
ATOM 2471 C CA . ALA A 1 464 ? 31.389 46.020 101.161 1.00 145.51 461 ALA A CA 1
ATOM 2472 C C . ALA A 1 464 ? 31.922 44.664 101.612 1.00 143.44 461 ALA A C 1
ATOM 2473 O O . ALA A 1 464 ? 31.253 43.914 102.328 1.00 143.12 461 ALA A O 1
ATOM 2475 N N . GLY A 1 465 ? 33.150 44.380 101.206 1.00 142.40 462 GLY A N 1
ATOM 2476 C CA . GLY A 1 465 ? 33.913 43.329 101.822 1.00 141.06 462 GLY A CA 1
ATOM 2477 C C . GLY A 1 465 ? 35.395 43.519 101.606 1.00 141.04 462 GLY A C 1
ATOM 2478 O O . GLY A 1 465 ? 35.824 44.344 100.802 1.00 141.88 462 GLY A O 1
ATOM 2479 N N . ILE A 1 466 ? 36.162 42.654 102.255 1.00 140.28 463 ILE A N 1
ATOM 2480 C CA . ILE A 1 466 ? 37.595 42.561 102.057 1.00 140.45 463 ILE A CA 1
ATOM 2481 C C . ILE A 1 466 ? 38.009 41.088 102.249 1.00 139.23 463 ILE A C 1
ATOM 2482 O O . ILE A 1 466 ? 37.403 40.375 103.051 1.00 138.61 463 ILE A O 1
ATOM 2487 N N . ALA A 1 467 ? 38.979 40.609 101.470 1.00 139.15 464 ALA A N 1
ATOM 2488 C CA . ALA A 1 467 ? 39.434 39.219 101.595 1.00 138.40 464 ALA A CA 1
ATOM 2489 C C . ALA A 1 467 ? 40.823 38.959 101.024 1.00 139.25 464 ALA A C 1
ATOM 2490 O O . ALA A 1 467 ? 41.201 39.513 99.987 1.00 139.94 464 ALA A O 1
ATOM 2492 N N . ARG A 1 468 ? 41.553 38.061 101.681 1.00 139.47 465 ARG A N 1
ATOM 2493 C CA . ARG A 1 468 ? 42.776 37.486 101.119 1.00 140.50 465 ARG A CA 1
ATOM 2494 C C . ARG A 1 468 ? 42.464 36.289 100.181 1.00 139.63 465 ARG A C 1
ATOM 2495 O O . ARG A 1 468 ? 41.514 35.532 100.384 1.00 138.30 465 ARG A O 1
ATOM 2503 N N . ALA A 1 469 ? 43.251 36.150 99.124 1.00 140.66 466 ALA A N 1
ATOM 2504 C CA . ALA A 1 469 ? 42.997 35.143 98.121 1.00 140.20 466 ALA A CA 1
ATOM 2505 C C . ALA A 1 469 ? 44.335 34.769 97.519 1.00 142.21 466 ALA A C 1
ATOM 2506 O O . ALA A 1 469 ? 45.286 35.546 97.603 1.00 143.90 466 ALA A O 1
ATOM 2508 N N . PHE A 1 470 ? 44.411 33.594 96.899 1.00 142.37 467 PHE A N 1
ATOM 2509 C CA . PHE A 1 470 ? 45.656 33.163 96.286 1.00 144.72 467 PHE A CA 1
ATOM 2510 C C . PHE A 1 470 ? 45.441 32.396 94.992 1.00 144.92 467 PHE A C 1
ATOM 2511 O O . PHE A 1 470 ? 44.312 32.200 94.553 1.00 143.17 467 PHE A O 1
ATOM 2519 N N . LYS A 1 471 ? 46.548 32.154 94.300 1.00 120.73 468 LYS A N 1
ATOM 2520 C CA . LYS A 1 471 ? 46.634 31.148 93.237 1.00 120.45 468 LYS A CA 1
ATOM 2521 C C . LYS A 1 471 ? 47.898 30.310 93.407 1.00 122.08 468 LYS A C 1
ATOM 2522 O O . LYS A 1 471 ? 49.007 30.828 93.273 1.00 122.86 468 LYS A O 1
ATOM 2528 N N . ALA A 1 472 ? 47.715 29.011 93.668 1.00 122.86 469 ALA A N 1
ATOM 2529 C CA . ALA A 1 472 ? 48.816 28.050 93.683 1.00 124.55 469 ALA A CA 1
ATOM 2530 C C . ALA A 1 472 ? 49.224 27.706 92.266 1.00 124.46 469 ALA A C 1
ATOM 2531 O O . ALA A 1 472 ? 48.385 27.621 91.379 1.00 123.38 469 ALA A O 1
ATOM 2533 N N . PRO A 1 473 ? 50.524 27.549 92.031 1.00 125.84 470 PRO A N 1
ATOM 2534 C CA . PRO A 1 473 ? 50.973 27.140 90.701 1.00 126.23 470 PRO A CA 1
ATOM 2535 C C . PRO A 1 473 ? 50.542 25.717 90.366 1.00 127.01 470 PRO A C 1
ATOM 2536 O O . PRO A 1 473 ? 50.287 24.923 91.263 1.00 127.83 470 PRO A O 1
ATOM 2540 N N . ASN A 1 474 ? 50.486 25.393 89.081 1.00 127.13 471 ASN A N 1
ATOM 2541 C CA . ASN A 1 474 ? 50.149 24.042 88.661 1.00 128.37 471 ASN A CA 1
ATOM 2542 C C . ASN A 1 474 ? 51.394 23.197 88.415 1.00 130.77 471 ASN A C 1
ATOM 2543 O O . ASN A 1 474 ? 52.521 23.678 88.531 1.00 131.42 471 ASN A O 1
ATOM 2548 N N . LEU A 1 475 ? 51.188 21.928 88.091 1.00 132.38 472 LEU A N 1
ATOM 2549 C CA . LEU A 1 475 ? 52.290 20.980 88.018 1.00 135.02 472 LEU A CA 1
ATOM 2550 C C . LEU A 1 475 ? 53.313 21.356 86.950 1.00 135.83 472 LEU A C 1
ATOM 2551 O O . LEU A 1 475 ? 54.473 20.934 87.026 1.00 137.92 472 LEU A O 1
ATOM 2556 N N . TYR A 1 476 ? 52.885 22.110 85.940 1.00 134.49 473 TYR A N 1
ATOM 2557 C CA . TYR A 1 476 ? 53.773 22.433 84.832 1.00 135.61 473 TYR A CA 1
ATOM 2558 C C . TYR A 1 476 ? 54.765 23.491 85.276 1.00 135.37 473 TYR A C 1
ATOM 2559 O O . TYR A 1 476 ? 55.949 23.421 84.951 1.00 137.37 473 TYR A O 1
ATOM 2568 N N . GLN A 1 477 ? 54.291 24.353 86.168 1.00 133.35 474 GLN A N 1
ATOM 2569 C CA . GLN A 1 477 ? 54.998 25.581 86.578 1.00 132.97 474 GLN A CA 1
ATOM 2570 C C . GLN A 1 477 ? 55.896 25.336 87.777 1.00 134.35 474 GLN A C 1
ATOM 2571 O O . GLN A 1 477 ? 56.879 26.055 87.981 1.00 135.29 474 GLN A O 1
ATOM 2577 N N . SER A 1 478 ? 55.516 24.354 88.596 1.00 134.67 475 SER A N 1
ATOM 2578 C CA . SER A 1 478 ? 56.222 24.096 89.838 1.00 136.03 475 SER A CA 1
ATOM 2579 C C . SER A 1 478 ? 57.281 23.006 89.665 1.00 138.90 475 SER A C 1
ATOM 2580 O O . SER A 1 478 ? 58.031 22.720 90.593 1.00 140.52 475 SER A O 1
ATOM 2583 N N . ASN A 1 479 ? 57.403 22.459 88.459 1.00 139.81 476 ASN A N 1
ATOM 2584 C CA . ASN A 1 479 ? 58.315 21.346 88.230 1.00 142.78 476 ASN A CA 1
ATOM 2585 C C . ASN A 1 479 ? 59.318 21.657 87.126 1.00 144.35 476 ASN A C 1
ATOM 2586 O O . ASN A 1 479 ? 58.940 21.784 85.964 1.00 143.92 476 ASN A O 1
ATOM 2591 N N . PRO A 1 480 ? 60.610 21.747 87.484 1.00 146.51 477 PRO A N 1
ATOM 2592 C CA . PRO A 1 480 ? 61.657 22.152 86.545 1.00 148.38 477 PRO A CA 1
ATOM 2593 C C . PRO A 1 480 ? 61.917 21.147 85.430 1.00 150.63 477 PRO A C 1
ATOM 2594 O O . PRO A 1 480 ? 62.639 21.452 84.485 1.00 152.27 477 PRO A O 1
ATOM 2598 N N . ASN A 1 481 ? 61.383 19.940 85.563 1.00 151.17 478 ASN A N 1
ATOM 2599 C CA . ASN A 1 481 ? 61.630 18.906 84.579 1.00 153.79 478 ASN A CA 1
ATOM 2600 C C . ASN A 1 481 ? 60.789 19.077 83.326 1.00 152.78 478 ASN A C 1
ATOM 2601 O O . ASN A 1 481 ? 61.170 18.602 82.261 1.00 155.15 478 ASN A O 1
ATOM 2606 N N . TYR A 1 482 ? 59.670 19.786 83.440 1.00 149.52 479 TYR A N 1
ATOM 2607 C CA . TYR A 1 482 ? 58.808 20.031 82.288 1.00 148.52 479 TYR A CA 1
ATOM 2608 C C . TYR A 1 482 ? 59.259 21.243 81.493 1.00 148.20 479 TYR A C 1
ATOM 2609 O O . TYR A 1 482 ? 59.394 22.342 82.037 1.00 146.49 479 TYR A O 1
ATOM 2618 N N . LEU A 1 483 ? 59.420 21.048 80.188 1.00 150.07 480 LEU A N 1
ATOM 2619 C CA . LEU A 1 483 ? 59.765 22.136 79.278 1.00 150.21 480 LEU A CA 1
ATOM 2620 C C . LEU A 1 483 ? 58.741 22.259 78.144 1.00 149.50 480 LEU A C 1
ATOM 2621 O O . LEU A 1 483 ? 58.459 21.291 77.428 1.00 151.31 480 LEU A O 1
ATOM 2626 N N . LEU A 1 484 ? 58.199 23.466 77.994 1.00 147.14 481 LEU A N 1
ATOM 2627 C CA . LEU A 1 484 ? 57.089 23.736 77.077 1.00 146.02 481 LEU A CA 1
ATOM 2628 C C . LEU A 1 484 ? 57.527 24.764 76.034 1.00 147.05 481 LEU A C 1
ATOM 2629 O O . LEU A 1 484 ? 58.344 25.627 76.336 1.00 147.25 481 LEU A O 1
ATOM 2634 N N . TYR A 1 485 ? 57.026 24.646 74.806 1.00 148.15 482 TYR A N 1
ATOM 2635 C CA . TYR A 1 485 ? 57.447 25.527 73.715 1.00 149.73 482 TYR A CA 1
ATOM 2636 C C . TYR A 1 485 ? 56.281 25.893 72.815 1.00 148.79 482 TYR A C 1
ATOM 2637 O O . TYR A 1 485 ? 56.173 27.043 72.388 1.00 148.23 482 TYR A O 1
ATOM 2646 N N . TYR A 1 501 ? 61.723 27.282 74.846 1.00 155.24 498 TYR A N 1
ATOM 2647 C CA . TYR A 1 501 ? 60.940 26.556 75.843 1.00 152.48 498 TYR A CA 1
ATOM 2648 C C . TYR A 1 501 ? 60.731 27.401 77.105 1.00 149.63 498 TYR A C 1
ATOM 2649 O O . TYR A 1 501 ? 61.413 28.405 77.309 1.00 150.28 498 TYR A O 1
ATOM 2658 N N . LEU A 1 502 ? 59.784 26.990 77.947 1.00 146.82 499 LEU A N 1
ATOM 2659 C CA . LEU A 1 502 ? 59.736 27.463 79.334 1.00 144.78 499 LEU A CA 1
ATOM 2660 C C . LEU A 1 502 ? 59.645 26.359 80.397 1.00 144.31 499 LEU A C 1
ATOM 2661 O O . LEU A 1 502 ? 58.844 25.430 80.316 1.00 143.61 499 LEU A O 1
ATOM 2666 N N . VAL A 1 503 ? 60.371 26.602 81.476 1.00 144.63 500 VAL A N 1
ATOM 2667 C CA . VAL A 1 503 ? 60.705 25.612 82.472 1.00 145.29 500 VAL A CA 1
ATOM 2668 C C . VAL A 1 503 ? 59.897 25.875 83.733 1.00 142.56 500 VAL A C 1
ATOM 2669 O O . VAL A 1 503 ? 59.690 27.021 84.120 1.00 141.07 500 VAL A O 1
ATOM 2673 N N . GLY A 1 504 ? 59.491 24.807 84.408 1.00 142.29 501 GLY A N 1
ATOM 2674 C CA . GLY A 1 504 ? 58.944 24.930 85.750 1.00 140.51 501 GLY A CA 1
ATOM 2675 C C . GLY A 1 504 ? 59.965 25.514 86.703 1.00 141.63 501 GLY A C 1
ATOM 2676 O O . GLY A 1 504 ? 61.114 25.768 86.334 1.00 143.88 501 GLY A O 1
ATOM 2677 N N . ASN A 1 505 ? 59.539 25.705 87.944 1.00 140.37 502 ASN A N 1
ATOM 2678 C CA . ASN A 1 505 ? 60.324 26.437 88.921 1.00 141.29 502 ASN A CA 1
ATOM 2679 C C . ASN A 1 505 ? 59.922 25.984 90.319 1.00 140.85 502 ASN A C 1
ATOM 2680 O O . ASN A 1 505 ? 58.807 26.244 90.765 1.00 138.63 502 ASN A O 1
ATOM 2685 N N . GLU A 1 506 ? 60.797 25.233 90.974 1.00 143.22 503 GLU A N 1
ATOM 2686 C CA . GLU A 1 506 ? 60.440 24.590 92.232 1.00 143.32 503 GLU A CA 1
ATOM 2687 C C . GLU A 1 506 ? 60.351 25.575 93.385 1.00 142.81 503 GLU A C 1
ATOM 2688 O O . GLU A 1 506 ? 59.805 25.250 94.439 1.00 142.53 503 GLU A O 1
ATOM 2694 N N . ASN A 1 507 ? 60.883 26.776 93.195 1.00 143.04 504 ASN A N 1
ATOM 2695 C CA . ASN A 1 507 ? 60.877 27.753 94.265 1.00 143.09 504 ASN A CA 1
ATOM 2696 C C . ASN A 1 507 ? 59.842 28.849 94.036 1.00 140.48 504 ASN A C 1
ATOM 2697 O O . ASN A 1 507 ? 60.004 29.966 94.535 1.00 140.84 504 ASN A O 1
ATOM 2702 N N . LEU A 1 508 ? 58.796 28.551 93.267 1.00 138.16 505 LEU A N 1
ATOM 2703 C CA . LEU A 1 508 ? 57.748 29.542 93.005 1.00 135.75 505 LEU A CA 1
ATOM 2704 C C . LEU A 1 508 ? 56.988 29.802 94.303 1.00 135.02 505 LEU A C 1
ATOM 2705 O O . LEU A 1 508 ? 56.857 28.914 95.138 1.00 135.65 505 LEU A O 1
ATOM 2710 N N . ASP A 1 509 ? 56.552 31.039 94.500 1.00 134.13 506 ASP A N 1
ATOM 2711 C CA . ASP A 1 509 ? 55.594 31.357 95.557 1.00 133.23 506 ASP A CA 1
ATOM 2712 C C . ASP A 1 509 ? 54.205 31.498 94.941 1.00 130.52 506 ASP A C 1
ATOM 2713 O O . ASP A 1 509 ? 54.071 31.854 93.774 1.00 129.47 506 ASP A O 1
ATOM 2718 N N . ALA A 1 510 ? 53.168 31.202 95.716 1.00 129.65 507 ALA A N 1
ATOM 2719 C CA . ALA A 1 510 ? 51.807 31.425 95.252 1.00 127.36 507 ALA A CA 1
ATOM 2720 C C . ALA A 1 510 ? 51.562 32.919 95.140 1.00 126.73 507 ALA A C 1
ATOM 2721 O O . ALA A 1 510 ? 51.994 33.678 95.995 1.00 128.06 507 ALA A O 1
ATOM 2723 N N . GLU A 1 511 ? 50.931 33.335 94.045 1.00 125.05 508 GLU A N 1
ATOM 2724 C CA . GLU A 1 511 ? 50.234 34.606 93.989 1.00 124.14 508 GLU A CA 1
ATOM 2725 C C . GLU A 1 511 ? 49.368 34.785 95.230 1.00 124.08 508 GLU A C 1
ATOM 2726 O O . GLU A 1 511 ? 48.610 33.897 95.598 1.00 123.51 508 GLU A O 1
ATOM 2732 N N . THR A 1 512 ? 49.518 35.926 95.898 1.00 125.07 509 THR A N 1
ATOM 2733 C CA . THR A 1 512 ? 48.530 36.382 96.870 1.00 125.01 509 THR A CA 1
ATOM 2734 C C . THR A 1 512 ? 47.925 37.690 96.430 1.00 124.32 509 THR A C 1
ATOM 2735 O O . THR A 1 512 ? 48.544 38.444 95.686 1.00 124.66 509 THR A O 1
ATOM 2739 N N . SER A 1 513 ? 46.755 37.991 96.976 1.00 123.78 510 SER A N 1
ATOM 2740 C CA . SER A 1 513 ? 46.016 39.202 96.624 1.00 123.24 510 SER A CA 1
ATOM 2741 C C . SER A 1 513 ? 45.173 39.614 97.822 1.00 124.08 510 SER A C 1
ATOM 2742 O O . SER A 1 513 ? 44.676 38.767 98.563 1.00 124.14 510 SER A O 1
ATOM 2745 N N . VAL A 1 514 ? 45.058 40.908 98.067 1.00 125.16 511 VAL A N 1
ATOM 2746 C CA . VAL A 1 514 ? 44.009 41.370 98.961 1.00 125.78 511 VAL A CA 1
ATOM 2747 C C . VAL A 1 514 ? 42.945 42.119 98.177 1.00 124.42 511 VAL A C 1
ATOM 2748 O O . VAL A 1 514 ? 43.250 43.129 97.545 1.00 124.75 511 VAL A O 1
ATOM 2752 N N . ASN A 1 515 ? 41.748 41.527 98.102 1.00 122.98 512 ASN A N 1
ATOM 2753 C CA . ASN A 1 515 ? 40.658 42.071 97.302 1.00 121.66 512 ASN A CA 1
ATOM 2754 C C . ASN A 1 515 ? 39.657 42.786 98.191 1.00 122.85 512 ASN A C 1
ATOM 2755 O O . ASN A 1 515 ? 39.045 42.151 99.064 1.00 123.33 512 ASN A O 1
ATOM 2760 N N . LYS A 1 516 ? 39.386 44.052 97.838 1.00 123.34 513 LYS A N 1
ATOM 2761 C CA . LYS A 1 516 ? 38.491 44.934 98.572 1.00 124.83 513 LYS A CA 1
ATOM 2762 C C . LYS A 1 516 ? 37.410 45.406 97.608 1.00 123.49 513 LYS A C 1
ATOM 2763 O O . LYS A 1 516 ? 37.717 45.768 96.471 1.00 122.50 513 LYS A O 1
ATOM 2769 N N . GLU A 1 517 ? 36.167 45.493 98.067 1.00 123.82 514 GLU A N 1
ATOM 2770 C CA . GLU A 1 517 ? 35.119 46.152 97.275 1.00 123.15 514 GLU A CA 1
ATOM 2771 C C . GLU A 1 517 ? 34.181 46.981 98.142 1.00 125.16 514 GLU A C 1
ATOM 2772 O O . GLU A 1 517 ? 33.941 46.661 99.300 1.00 126.57 514 GLU A O 1
ATOM 2778 N N . LEU A 1 518 ? 33.573 47.992 97.536 1.00 125.41 515 LEU A N 1
ATOM 2779 C CA . LEU A 1 518 ? 32.494 48.738 98.171 1.00 127.24 515 LEU A CA 1
ATOM 2780 C C . LEU A 1 518 ? 31.547 49.284 97.108 1.00 126.39 515 LEU A C 1
ATOM 2781 O O . LEU A 1 518 ? 31.992 49.889 96.132 1.00 125.87 515 LEU A O 1
ATOM 2786 N N . GLY A 1 519 ? 30.251 49.018 97.267 1.00 126.39 516 GLY A N 1
ATOM 2787 C CA . GLY A 1 519 ? 29.275 49.350 96.233 1.00 125.55 516 GLY A CA 1
ATOM 2788 C C . GLY A 1 519 ? 27.931 49.786 96.781 1.00 127.26 516 GLY A C 1
ATOM 2789 O O . GLY A 1 519 ? 27.541 49.429 97.896 1.00 128.63 516 GLY A O 1
ATOM 2790 N N . ILE A 1 520 ? 27.190 50.517 95.959 1.00 127.34 517 ILE A N 1
ATOM 2791 C CA . ILE A 1 520 ? 25.807 50.799 96.275 1.00 128.78 517 ILE A CA 1
ATOM 2792 C C . ILE A 1 520 ? 24.885 50.326 95.161 1.00 127.17 517 ILE A C 1
ATOM 2793 O O . ILE A 1 520 ? 25.273 50.266 93.993 1.00 125.43 517 ILE A O 1
ATOM 2798 N N . GLU A 1 521 ? 23.666 49.956 95.526 1.00 128.02 518 GLU A N 1
ATOM 2799 C CA . GLU A 1 521 ? 22.656 49.663 94.525 1.00 127.18 518 GLU A CA 1
ATOM 2800 C C . GLU A 1 521 ? 21.352 50.395 94.834 1.00 129.51 518 GLU A C 1
ATOM 2801 O O . GLU A 1 521 ? 20.985 50.561 95.996 1.00 131.63 518 GLU A O 1
ATOM 2807 N N . PHE A 1 522 ? 20.690 50.879 93.786 1.00 129.38 519 PHE A N 1
ATOM 2808 C CA . PHE A 1 522 ? 19.349 51.444 93.893 1.00 131.52 519 PHE A CA 1
ATOM 2809 C C . PHE A 1 522 ? 18.382 50.542 93.142 1.00 130.72 519 PHE A C 1
ATOM 2810 O O . PHE A 1 522 ? 18.787 49.814 92.230 1.00 128.54 519 PHE A O 1
ATOM 2818 N N . ARG A 1 523 ? 17.147 50.464 93.625 1.00 132.75 520 ARG A N 1
ATOM 2819 C CA . ARG A 1 523 ? 16.171 49.527 93.073 1.00 132.57 520 ARG A CA 1
ATOM 2820 C C . ARG A 1 523 ? 14.760 50.007 93.381 1.00 135.42 520 ARG A C 1
ATOM 2821 O O . ARG A 1 523 ? 14.368 50.075 94.538 1.00 137.55 520 ARG A O 1
ATOM 2829 N N . ARG A 1 524 ? 14.017 50.410 92.357 1.00 135.74 521 ARG A N 1
ATOM 2830 C CA . ARG A 1 524 ? 12.680 50.933 92.581 1.00 138.64 521 ARG A CA 1
ATOM 2831 C C . ARG A 1 524 ? 11.881 50.974 91.294 1.00 138.67 521 ARG A C 1
ATOM 2832 O O . ARG A 1 524 ? 12.335 51.517 90.291 1.00 137.41 521 ARG A O 1
ATOM 2840 N N . ASP A 1 525 ? 10.673 50.431 91.340 1.00 140.48 522 ASP A N 1
ATOM 2841 C CA . ASP A 1 525 ? 9.768 50.468 90.198 1.00 141.14 522 ASP A CA 1
ATOM 2842 C C . ASP A 1 525 ? 10.399 49.962 88.902 1.00 138.51 522 ASP A C 1
ATOM 2843 O O . ASP A 1 525 ? 10.366 50.662 87.884 1.00 138.34 522 ASP A O 1
ATOM 2848 N N . GLY A 1 526 ? 10.920 48.735 88.920 1.00 136.82 523 GLY A N 1
ATOM 2849 C CA . GLY A 1 526 ? 11.604 48.193 87.754 1.00 134.51 523 GLY A CA 1
ATOM 2850 C C . GLY A 1 526 ? 12.862 48.949 87.343 1.00 132.46 523 GLY A C 1
ATOM 2851 O O . GLY A 1 526 ? 13.555 48.528 86.421 1.00 130.63 523 GLY A O 1
ATOM 2852 N N . TRP A 1 527 ? 13.193 50.030 88.047 1.00 133.04 524 TRP A N 1
ATOM 2853 C CA . TRP A 1 527 ? 14.487 50.691 87.888 1.00 131.45 524 TRP A CA 1
ATOM 2854 C C . TRP A 1 527 ? 15.553 50.007 88.719 1.00 129.87 524 TRP A C 1
ATOM 2855 O O . TRP A 1 527 ? 15.295 49.568 89.838 1.00 130.72 524 TRP A O 1
ATOM 2866 N N . VAL A 1 528 ? 16.752 49.913 88.157 1.00 127.80 525 VAL A N 1
ATOM 2867 C CA . VAL A 1 528 ? 17.902 49.346 88.863 1.00 126.33 525 VAL A CA 1
ATOM 2868 C C . VAL A 1 528 ? 19.149 50.138 88.460 1.00 125.34 525 VAL A C 1
ATOM 2869 O O . VAL A 1 528 ? 19.287 50.563 87.307 1.00 124.96 525 VAL A O 1
ATOM 2873 N N . ALA A 1 529 ? 19.953 50.487 89.460 1.00 125.52 526 ALA A N 1
ATOM 2874 C CA . ALA A 1 529 ? 21.189 51.237 89.255 1.00 125.04 526 ALA A CA 1
ATOM 2875 C C . ALA A 1 529 ? 22.194 50.892 90.359 1.00 124.65 526 ALA A C 1
ATOM 2876 O O . ALA A 1 529 ? 21.956 51.162 91.543 1.00 126.19 526 ALA A O 1
ATOM 2878 N N . GLY A 1 530 ? 23.303 50.268 89.966 1.00 122.82 527 GLY A N 1
ATOM 2879 C CA . GLY A 1 530 ? 24.368 49.959 90.902 1.00 122.51 527 GLY A CA 1
ATOM 2880 C C . GLY A 1 530 ? 25.694 50.535 90.435 1.00 122.09 527 GLY A C 1
ATOM 2881 O O . GLY A 1 530 ? 26.044 50.441 89.249 1.00 120.97 527 GLY A O 1
ATOM 2882 N N . LEU A 1 531 ? 26.459 51.067 91.390 1.00 123.22 528 LEU A N 1
ATOM 2883 C CA . LEU A 1 531 ? 27.891 51.269 91.200 1.00 122.87 528 LEU A CA 1
ATOM 2884 C C . LEU A 1 531 ? 28.748 50.597 92.296 1.00 122.74 528 LEU A C 1
ATOM 2885 O O . LEU A 1 531 ? 28.462 50.738 93.491 1.00 124.21 528 LEU A O 1
ATOM 2890 N N . THR A 1 532 ? 29.818 49.907 91.887 1.00 121.28 529 THR A N 1
ATOM 2891 C CA . THR A 1 532 ? 30.741 49.285 92.834 1.00 121.28 529 THR A CA 1
ATOM 2892 C C . THR A 1 532 ? 32.200 49.670 92.541 1.00 121.52 529 THR A C 1
ATOM 2893 O O . THR A 1 532 ? 32.678 49.608 91.401 1.00 120.50 529 THR A O 1
ATOM 2897 N N . TYR A 1 533 ? 32.891 50.120 93.579 1.00 123.26 530 TYR A N 1
ATOM 2898 C CA . TYR A 1 533 ? 34.329 50.353 93.511 1.00 123.85 530 TYR A CA 1
ATOM 2899 C C . TYR A 1 533 ? 34.993 49.076 93.910 1.00 122.62 530 TYR A C 1
ATOM 2900 O O . TYR A 1 533 ? 34.572 48.429 94.868 1.00 122.69 530 TYR A O 1
ATOM 2909 N N . PHE A 1 534 ? 36.045 48.713 93.191 1.00 121.78 531 PHE A N 1
ATOM 2910 C CA . PHE A 1 534 ? 36.902 47.626 93.645 1.00 121.17 531 PHE A CA 1
ATOM 2911 C C . PHE A 1 534 ? 38.367 48.030 93.565 1.00 122.38 531 PHE A C 1
ATOM 2912 O O . PHE A 1 534 ? 38.726 49.053 92.870 1.00 123.42 531 PHE A O 1
ATOM 2920 N N . ARG A 1 535 ? 39.157 47.391 94.440 1.00 122.90 532 ARG A N 1
ATOM 2921 C CA . ARG A 1 535 ? 40.600 47.530 94.402 1.00 124.08 532 ARG A CA 1
ATOM 2922 C C . ARG A 1 535 ? 41.200 46.198 94.877 1.00 123.30 532 ARG A C 1
ATOM 2923 O O . ARG A 1 535 ? 40.803 45.673 95.915 1.00 123.52 532 ARG A O 1
ATOM 2931 N N . ASN A 1 536 ? 42.049 45.600 94.045 1.00 122.45 533 ASN A N 1
ATOM 2932 C CA . ASN A 1 536 ? 42.785 44.395 94.427 1.00 122.10 533 ASN A CA 1
ATOM 2933 C C . ASN A 1 536 ? 44.287 44.692 94.433 1.00 123.88 533 ASN A C 1
ATOM 2934 O O . ASN A 1 536 ? 44.796 45.339 93.510 1.00 124.36 533 ASN A O 1
ATOM 2939 N N . ASP A 1 537 ? 44.975 44.286 95.503 1.00 125.23 534 ASP A N 1
ATOM 2940 C CA . ASP A 1 537 ? 46.416 44.511 95.644 1.00 127.29 534 ASP A CA 1
ATOM 2941 C C . ASP A 1 537 ? 47.125 43.160 95.687 1.00 126.68 534 ASP A C 1
ATOM 2942 O O . ASP A 1 537 ? 47.062 42.470 96.703 1.00 127.01 534 ASP A O 1
ATOM 2947 N N . TYR A 1 538 ? 47.835 42.793 94.624 1.00 126.15 535 TYR A N 1
ATOM 2948 C CA . TYR A 1 538 ? 48.328 41.425 94.508 1.00 125.39 535 TYR A CA 1
ATOM 2949 C C . TYR A 1 538 ? 49.836 41.311 94.283 1.00 127.18 535 TYR A C 1
ATOM 2950 O O . TYR A 1 538 ? 50.467 42.192 93.706 1.00 128.50 535 TYR A O 1
ATOM 2959 N N . LYS A 1 539 ? 50.397 40.193 94.734 1.00 127.43 536 LYS A N 1
ATOM 2960 C CA . LYS A 1 539 ? 51.839 39.956 94.672 1.00 129.39 536 LYS A CA 1
ATOM 2961 C C . LYS A 1 539 ? 52.207 38.960 93.552 1.00 128.36 536 LYS A C 1
ATOM 2962 O O . LYS A 1 539 ? 52.280 39.331 92.378 1.00 127.98 536 LYS A O 1
ATOM 2968 N N . ASN A 1 540 ? 52.577 37.741 93.912 1.00 128.46 537 ASN A N 1
ATOM 2969 C CA . ASN A 1 540 ? 53.491 37.000 93.064 1.00 129.00 537 ASN A CA 1
ATOM 2970 C C . ASN A 1 540 ? 52.725 36.316 91.944 1.00 126.85 537 ASN A C 1
ATOM 2971 O O . ASN A 1 540 ? 52.662 35.078 91.863 1.00 126.37 537 ASN A O 1
ATOM 2976 N N . LYS A 1 541 ? 52.059 37.121 91.128 1.00 125.74 538 LYS A N 1
ATOM 2977 C CA . LYS A 1 541 ? 51.472 36.602 89.905 1.00 124.23 538 LYS A CA 1
ATOM 2978 C C . LYS A 1 541 ? 52.514 35.735 89.202 1.00 125.41 538 LYS A C 1
ATOM 2979 O O . LYS A 1 541 ? 53.693 36.084 89.144 1.00 127.42 538 LYS A O 1
ATOM 2985 N N . ILE A 1 542 ? 52.088 34.575 88.725 1.00 124.50 539 ILE A N 1
ATOM 2986 C CA . ILE A 1 542 ? 52.997 33.679 88.023 1.00 125.81 539 ILE A CA 1
ATOM 2987 C C . ILE A 1 542 ? 52.929 34.010 86.542 1.00 125.78 539 ILE A C 1
ATOM 2988 O O . ILE A 1 542 ? 51.857 34.280 86.005 1.00 124.22 539 ILE A O 1
ATOM 2993 N N . VAL A 1 543 ? 54.099 34.184 85.944 1.00 127.81 540 VAL A N 1
ATOM 2994 C CA . VAL A 1 543 ? 54.194 34.790 84.629 1.00 128.39 540 VAL A CA 1
ATOM 2995 C C . VAL A 1 543 ? 55.462 34.351 83.930 1.00 130.90 540 VAL A C 1
ATOM 2996 O O . VAL A 1 543 ? 56.466 34.011 84.571 1.00 132.50 540 VAL A O 1
ATOM 3000 N N . ALA A 1 544 ? 55.415 34.406 82.606 1.00 131.50 541 ALA A N 1
ATOM 3001 C CA . ALA A 1 544 ? 56.505 33.931 81.770 1.00 134.08 541 ALA A CA 1
ATOM 3002 C C . ALA A 1 544 ? 57.201 35.154 81.194 1.00 136.06 541 ALA A C 1
ATOM 3003 O O . ALA A 1 544 ? 56.529 36.048 80.676 1.00 135.31 541 ALA A O 1
ATOM 3005 N N . PRO A 1 545 ? 58.543 35.204 81.291 1.00 138.86 542 PRO A N 1
ATOM 3006 C CA . PRO A 1 545 ? 59.293 36.425 80.990 1.00 141.20 542 PRO A CA 1
ATOM 3007 C C . PRO A 1 545 ? 59.539 36.602 79.493 1.00 143.14 542 PRO A C 1
ATOM 3008 O O . PRO A 1 545 ? 59.040 37.553 78.896 1.00 143.01 542 PRO A O 1
ATOM 3012 N N . ASN A 1 557 ? 66.716 30.010 73.650 1.00 168.90 554 ASN A N 1
ATOM 3013 C CA . ASN A 1 557 ? 66.615 30.455 75.032 1.00 166.25 554 ASN A CA 1
ATOM 3014 C C . ASN A 1 557 ? 65.719 29.547 75.858 1.00 162.66 554 ASN A C 1
ATOM 3015 O O . ASN A 1 557 ? 64.786 28.928 75.342 1.00 161.14 554 ASN A O 1
ATOM 3020 N N . ILE A 1 558 ? 66.016 29.472 77.149 1.00 161.66 555 ILE A N 1
ATOM 3021 C CA . ILE A 1 558 ? 65.184 28.725 78.082 1.00 158.44 555 ILE A CA 1
ATOM 3022 C C . ILE A 1 558 ? 64.654 29.666 79.155 1.00 155.49 555 ILE A C 1
ATOM 3023 O O . ILE A 1 558 ? 65.419 30.209 79.952 1.00 156.55 555 ILE A O 1
ATOM 3028 N N . LEU A 1 559 ? 63.341 29.870 79.151 1.00 152.09 556 LEU A N 1
ATOM 3029 C CA . LEU A 1 559 ? 62.704 30.791 80.076 1.00 149.36 556 LEU A CA 1
ATOM 3030 C C . LEU A 1 559 ? 62.104 30.016 81.230 1.00 147.01 556 LEU A C 1
ATOM 3031 O O . LEU A 1 559 ? 61.883 28.818 81.118 1.00 147.00 556 LEU A O 1
ATOM 3036 N N . GLN A 1 560 ? 61.829 30.713 82.328 1.00 145.34 557 GLN A N 1
ATOM 3037 C CA . GLN A 1 560 ? 61.393 30.074 83.556 1.00 143.66 557 GLN A CA 1
ATOM 3038 C C . GLN A 1 560 ? 60.201 30.801 84.153 1.00 140.52 557 GLN A C 1
ATOM 3039 O O . GLN A 1 560 ? 60.166 32.026 84.187 1.00 140.28 557 GLN A O 1
ATOM 3045 N N . TRP A 1 561 ? 59.256 30.039 84.688 1.00 138.44 558 TRP A N 1
ATOM 3046 C CA . TRP A 1 561 ? 58.122 30.625 85.383 1.00 135.71 558 TRP A CA 1
ATOM 3047 C C . TRP A 1 561 ? 58.607 31.384 86.607 1.00 136.18 558 TRP A C 1
ATOM 3048 O O . TRP A 1 561 ? 59.438 30.889 87.376 1.00 137.82 558 TRP A O 1
ATOM 3059 N N . SER A 1 562 ? 58.024 32.558 86.827 1.00 134.88 559 SER A N 1
ATOM 3060 C CA . SER A 1 562 ? 58.574 33.490 87.788 1.00 135.96 559 SER A CA 1
ATOM 3061 C C . SER A 1 562 ? 57.487 34.182 88.584 1.00 133.86 559 SER A C 1
ATOM 3062 O O . SER A 1 562 ? 56.303 34.063 88.274 1.00 131.53 559 SER A O 1
ATOM 3065 N N . ASN A 1 563 ? 57.903 34.856 89.651 1.00 134.98 560 ASN A N 1
ATOM 3066 C CA . ASN A 1 563 ? 56.994 35.634 90.469 1.00 133.62 560 ASN A CA 1
ATOM 3067 C C . ASN A 1 563 ? 57.065 37.109 90.098 1.00 134.36 560 ASN A C 1
ATOM 3068 O O . ASN A 1 563 ? 58.145 37.707 90.046 1.00 136.97 560 ASN A O 1
ATOM 3073 N N . ALA A 1 564 ? 55.907 37.690 89.808 1.00 132.32 561 ALA A N 1
ATOM 3074 C CA . ALA A 1 564 ? 55.831 39.095 89.430 1.00 133.04 561 ALA A CA 1
ATOM 3075 C C . ALA A 1 564 ? 55.850 39.938 90.685 1.00 134.14 561 ALA A C 1
ATOM 3076 O O . ALA A 1 564 ? 55.352 39.518 91.722 1.00 133.24 561 ALA A O 1
ATOM 3078 N N . LYS A 1 565 ? 56.414 41.137 90.569 1.00 136.40 562 LYS A N 1
ATOM 3079 C CA . LYS A 1 565 ? 56.432 42.117 91.665 1.00 138.00 562 LYS A CA 1
ATOM 3080 C C . LYS A 1 565 ? 55.068 42.774 91.855 1.00 136.08 562 LYS A C 1
ATOM 3081 O O . LYS A 1 565 ? 54.163 42.609 91.033 1.00 133.70 562 LYS A O 1
ATOM 3087 N N . LYS A 1 566 ? 54.918 43.505 92.953 1.00 137.38 563 LYS A N 1
ATOM 3088 C CA . LYS A 1 566 ? 53.597 43.944 93.397 1.00 135.70 563 LYS A CA 1
ATOM 3089 C C . LYS A 1 566 ? 52.838 44.672 92.300 1.00 134.51 563 LYS A C 1
ATOM 3090 O O . LYS A 1 566 ? 53.425 45.195 91.359 1.00 135.81 563 LYS A O 1
ATOM 3096 N N . ALA A 1 567 ? 51.520 44.690 92.425 1.00 132.26 564 ALA A N 1
ATOM 3097 C CA . ALA A 1 567 ? 50.683 45.322 91.425 1.00 131.08 564 ALA A CA 1
ATOM 3098 C C . ALA A 1 567 ? 49.351 45.682 92.045 1.00 129.80 564 ALA A C 1
ATOM 3099 O O . ALA A 1 567 ? 48.970 45.134 93.081 1.00 129.20 564 ALA A O 1
ATOM 3101 N N . VAL A 1 568 ? 48.651 46.609 91.404 1.00 129.64 565 VAL A N 1
ATOM 3102 C CA . VAL A 1 568 ? 47.329 47.001 91.842 1.00 128.55 565 VAL A CA 1
ATOM 3103 C C . VAL A 1 568 ? 46.347 46.950 90.687 1.00 126.42 565 VAL A C 1
ATOM 3104 O O . VAL A 1 568 ? 46.699 47.235 89.554 1.00 126.75 565 VAL A O 1
ATOM 3108 N N . VAL A 1 569 ? 45.111 46.574 90.975 1.00 124.48 566 VAL A N 1
ATOM 3109 C CA . VAL A 1 569 ? 44.013 46.803 90.051 1.00 123.01 566 VAL A CA 1
ATOM 3110 C C . VAL A 1 569 ? 42.925 47.601 90.761 1.00 123.32 566 VAL A C 1
ATOM 3111 O O . VAL A 1 569 ? 42.756 47.506 91.978 1.00 123.83 566 VAL A O 1
ATOM 3115 N N . GLU A 1 570 ? 42.199 48.404 89.998 1.00 123.31 567 GLU A N 1
ATOM 3116 C CA . GLU A 1 570 ? 41.172 49.251 90.568 1.00 123.93 567 GLU A CA 1
ATOM 3117 C C . GLU A 1 570 ? 40.204 49.616 89.486 1.00 123.02 567 GLU A C 1
ATOM 3118 O O . GLU A 1 570 ? 40.597 50.294 88.534 1.00 124.00 567 GLU A O 1
ATOM 3124 N N . GLY A 1 571 ? 38.919 49.443 89.752 1.00 121.87 568 GLY A N 1
ATOM 3125 C CA . GLY A 1 571 ? 37.937 49.854 88.767 1.00 121.30 568 GLY A CA 1
ATOM 3126 C C . GLY A 1 571 ? 36.641 50.353 89.358 1.00 121.57 568 GLY A C 1
ATOM 3127 O O . GLY A 1 571 ? 36.527 50.555 90.587 1.00 122.58 568 GLY A O 1
ATOM 3128 N N . LEU A 1 572 ? 35.720 50.668 88.444 1.00 121.11 569 LEU A N 1
ATOM 3129 C CA . LEU A 1 572 ? 34.310 50.791 88.768 1.00 120.86 569 LEU A CA 1
ATOM 3130 C C . LEU A 1 572 ? 33.520 49.758 88.007 1.00 118.79 569 LEU A C 1
ATOM 3131 O O . LEU A 1 572 ? 33.790 49.521 86.834 1.00 118.14 569 LEU A O 1
ATOM 3136 N N . GLU A 1 573 ? 32.568 49.122 88.680 1.00 118.09 570 GLU A N 1
ATOM 3137 C CA . GLU A 1 573 ? 31.519 48.362 87.998 1.00 116.80 570 GLU A CA 1
ATOM 3138 C C . GLU A 1 573 ? 30.233 49.173 88.134 1.00 117.81 570 GLU A C 1
ATOM 3139 O O . GLU A 1 573 ? 29.894 49.628 89.229 1.00 118.96 570 GLU A O 1
ATOM 3145 N N . GLY A 1 574 ? 29.538 49.371 87.019 1.00 117.65 571 GLY A N 1
ATOM 3146 C CA . GLY A 1 574 ? 28.218 49.978 87.040 1.00 118.59 571 GLY A CA 1
ATOM 3147 C C . GLY A 1 574 ? 27.224 49.086 86.327 1.00 117.64 571 GLY A C 1
ATOM 3148 O O . GLY A 1 574 ? 27.579 48.332 85.413 1.00 116.56 571 GLY A O 1
ATOM 3149 N N . ASN A 1 575 ? 25.974 49.144 86.764 1.00 118.33 572 ASN A N 1
ATOM 3150 C CA . ASN A 1 575 ? 24.905 48.442 86.064 1.00 117.99 572 ASN A CA 1
ATOM 3151 C C . ASN A 1 575 ? 23.669 49.322 86.100 1.00 119.57 572 ASN A C 1
ATOM 3152 O O . ASN A 1 575 ? 23.294 49.827 87.156 1.00 120.71 572 ASN A O 1
ATOM 3157 N N . LEU A 1 576 ? 23.071 49.544 84.935 1.00 119.90 573 LEU A N 1
ATOM 3158 C CA . LEU A 1 576 ? 21.877 50.368 84.833 1.00 121.56 573 LEU A CA 1
ATOM 3159 C C . LEU A 1 576 ? 20.796 49.603 84.092 1.00 121.63 573 LEU A C 1
ATOM 3160 O O . LEU A 1 576 ? 21.085 48.909 83.111 1.00 120.75 573 LEU A O 1
ATOM 3165 N N . LEU A 1 577 ? 19.570 49.679 84.602 1.00 122.94 574 LEU A N 1
ATOM 3166 C CA . LEU A 1 577 ? 18.417 49.093 83.930 1.00 123.62 574 LEU A CA 1
ATOM 3167 C C . LEU A 1 577 ? 17.197 50.007 84.035 1.00 125.77 574 LEU A C 1
ATOM 3168 O O . LEU A 1 577 ? 16.692 50.286 85.123 1.00 126.85 574 LEU A O 1
ATOM 3173 N N . VAL A 1 578 ? 16.628 50.306 82.878 1.00 126.61 575 VAL A N 1
ATOM 3174 C CA . VAL A 1 578 ? 15.608 51.309 82.781 1.00 128.77 575 VAL A CA 1
ATOM 3175 C C . VAL A 1 578 ? 14.429 50.716 82.013 1.00 129.88 575 VAL A C 1
ATOM 3176 O O . VAL A 1 578 ? 14.570 50.352 80.856 1.00 129.53 575 VAL A O 1
ATOM 3180 N N . PRO A 1 579 ? 13.255 50.623 82.650 1.00 131.56 576 PRO A N 1
ATOM 3181 C CA . PRO A 1 579 ? 12.026 50.446 81.877 1.00 133.41 576 PRO A CA 1
ATOM 3182 C C . PRO A 1 579 ? 11.591 51.727 81.133 1.00 135.12 576 PRO A C 1
ATOM 3183 O O . PRO A 1 579 ? 11.081 52.668 81.752 1.00 136.75 576 PRO A O 1
ATOM 3187 N N . LEU A 1 580 ? 11.810 51.782 79.821 1.00 135.03 577 LEU A N 1
ATOM 3188 C CA . LEU A 1 580 ? 11.315 52.901 79.009 1.00 137.01 577 LEU A CA 1
ATOM 3189 C C . LEU A 1 580 ? 9.816 52.783 78.759 1.00 139.53 577 LEU A C 1
ATOM 3190 O O . LEU A 1 580 ? 9.163 53.753 78.394 1.00 141.67 577 LEU A O 1
ATOM 3195 N N . HIS A 1 581 ? 9.278 51.579 78.915 1.00 139.53 578 HIS A N 1
ATOM 3196 C CA . HIS A 1 581 ? 7.864 51.336 78.669 1.00 142.17 578 HIS A CA 1
ATOM 3197 C C . HIS A 1 581 ? 7.547 49.946 79.181 1.00 141.93 578 HIS A C 1
ATOM 3198 O O . HIS A 1 581 ? 8.450 49.166 79.447 1.00 139.70 578 HIS A O 1
ATOM 3205 N N . GLU A 1 582 ? 6.268 49.612 79.265 1.00 144.51 579 GLU A N 1
ATOM 3206 C CA . GLU A 1 582 ? 5.865 48.294 79.734 1.00 144.94 579 GLU A CA 1
ATOM 3207 C C . GLU A 1 582 ? 6.665 47.164 79.068 1.00 143.18 579 GLU A C 1
ATOM 3208 O O . GLU A 1 582 ? 7.101 46.231 79.743 1.00 141.99 579 GLU A O 1
ATOM 3214 N N . ASP A 1 583 ? 6.859 47.247 77.754 1.00 143.29 580 ASP A N 1
ATOM 3215 C CA . ASP A 1 583 ? 7.510 46.168 77.004 1.00 142.26 580 ASP A CA 1
ATOM 3216 C C . ASP A 1 583 ? 8.755 46.669 76.282 1.00 140.08 580 ASP A C 1
ATOM 3217 O O . ASP A 1 583 ? 9.133 46.158 75.232 1.00 140.08 580 ASP A O 1
ATOM 3222 N N . LEU A 1 584 ? 9.399 47.670 76.862 1.00 138.54 581 LEU A N 1
ATOM 3223 C CA . LEU A 1 584 ? 10.653 48.174 76.337 1.00 136.63 581 LEU A CA 1
ATOM 3224 C C . LEU A 1 584 ? 11.548 48.417 77.531 1.00 134.42 581 LEU A C 1
ATOM 3225 O O . LEU A 1 584 ? 11.092 48.920 78.556 1.00 134.92 581 LEU A O 1
ATOM 3230 N N . SER A 1 585 ? 12.811 48.032 77.429 1.00 132.22 582 SER A N 1
ATOM 3231 C CA . SER A 1 585 ? 13.740 48.277 78.522 1.00 130.30 582 SER A CA 1
ATOM 3232 C C . SER A 1 585 ? 15.153 48.447 77.997 1.00 128.55 582 SER A C 1
ATOM 3233 O O . SER A 1 585 ? 15.500 47.900 76.961 1.00 128.43 582 SER A O 1
ATOM 3236 N N . TRP A 1 586 ? 15.947 49.246 78.695 1.00 127.57 583 TRP A N 1
ATOM 3237 C CA . TRP A 1 586 ? 17.282 49.592 78.247 1.00 126.36 583 TRP A CA 1
ATOM 3238 C C . TRP A 1 586 ? 18.218 49.287 79.390 1.00 124.59 583 TRP A C 1
ATOM 3239 O O . TRP A 1 586 ? 17.962 49.633 80.537 1.00 124.76 583 TRP A O 1
ATOM 3250 N N . SER A 1 587 ? 19.313 48.625 79.072 1.00 123.12 584 SER A N 1
ATOM 3251 C CA . SER A 1 587 ? 20.187 48.089 80.095 1.00 121.52 584 SER A CA 1
ATOM 3252 C C . SER A 1 587 ? 21.624 48.275 79.689 1.00 120.52 584 SER A C 1
ATOM 3253 O O . SER A 1 587 ? 22.003 47.932 78.559 1.00 120.51 584 SER A O 1
ATOM 3256 N N . THR A 1 588 ? 22.452 48.683 80.637 1.00 119.84 585 THR A N 1
ATOM 3257 C CA . THR A 1 588 ? 23.841 48.877 80.312 1.00 119.17 585 THR A CA 1
ATOM 3258 C C . THR A 1 588 ? 24.734 48.499 81.486 1.00 118.02 585 THR A C 1
ATOM 3259 O O . THR A 1 588 ? 24.350 48.615 82.655 1.00 118.15 585 THR A O 1
ATOM 3263 N N . ASN A 1 589 ? 25.900 47.969 81.134 1.00 120.01 586 ASN A N 1
ATOM 3264 C CA . ASN A 1 589 ? 26.806 47.325 82.066 1.00 120.82 586 ASN A CA 1
ATOM 3265 C C . ASN A 1 589 ? 28.193 47.847 81.771 1.00 121.12 586 ASN A C 1
ATOM 3266 O O . ASN A 1 589 ? 28.675 47.722 80.644 1.00 119.80 586 ASN A O 1
ATOM 3271 N N . LEU A 1 590 ? 28.836 48.409 82.786 1.00 123.11 587 LEU A N 1
ATOM 3272 C CA . LEU A 1 590 ? 30.027 49.214 82.591 1.00 124.01 587 LEU A CA 1
ATOM 3273 C C . LEU A 1 590 ? 31.169 48.578 83.352 1.00 125.05 587 LEU A C 1
ATOM 3274 O O . LEU A 1 590 ? 30.977 48.126 84.479 1.00 126.17 587 LEU A O 1
ATOM 3279 N N . THR A 1 591 ? 32.322 48.418 82.712 1.00 124.82 588 THR A N 1
ATOM 3280 C CA . THR A 1 591 ? 33.523 48.051 83.461 1.00 126.43 588 THR A CA 1
ATOM 3281 C C . THR A 1 591 ? 34.639 49.022 83.161 1.00 127.77 588 THR A C 1
ATOM 3282 O O . THR A 1 591 ? 34.926 49.308 82.000 1.00 126.92 588 THR A O 1
ATOM 3286 N N . TYR A 1 592 ? 35.248 49.556 84.214 1.00 130.13 589 TYR A N 1
ATOM 3287 C CA . TYR A 1 592 ? 36.273 50.578 84.068 1.00 131.89 589 TYR A CA 1
ATOM 3288 C C . TYR A 1 592 ? 37.419 50.253 85.019 1.00 134.11 589 TYR A C 1
ATOM 3289 O O . TYR A 1 592 ? 37.221 50.261 86.227 1.00 135.55 589 TYR A O 1
ATOM 3298 N N . MET A 1 593 ? 38.614 49.987 84.496 1.00 134.71 590 MET A N 1
ATOM 3299 C CA . MET A 1 593 ? 39.762 49.782 85.376 1.00 137.25 590 MET A CA 1
ATOM 3300 C C . MET A 1 593 ? 41.040 50.523 85.016 1.00 139.32 590 MET A C 1
ATOM 3301 O O . MET A 1 593 ? 41.385 50.639 83.843 1.00 138.61 590 MET A O 1
ATOM 3306 N N . LEU A 1 594 ? 41.835 50.776 86.058 1.00 142.11 591 LEU A N 1
ATOM 3307 C CA . LEU A 1 594 ? 43.250 51.116 85.941 1.00 144.67 591 LEU A CA 1
ATOM 3308 C C . LEU A 1 594 ? 44.147 50.050 86.595 1.00 146.28 591 LEU A C 1
ATOM 3309 O O . LEU A 1 594 ? 43.910 49.655 87.739 1.00 147.09 591 LEU A O 1
ATOM 3314 N N . GLN A 1 595 ? 45.222 49.654 85.916 1.00 147.26 592 GLN A N 1
ATOM 3315 C CA . GLN A 1 595 ? 46.223 48.758 86.511 1.00 149.50 592 GLN A CA 1
ATOM 3316 C C . GLN A 1 595 ? 47.607 49.397 86.521 1.00 152.93 592 GLN A C 1
ATOM 3317 O O . GLN A 1 595 ? 47.892 50.239 85.686 1.00 153.19 592 GLN A O 1
ATOM 3323 N N . SER A 1 596 ? 48.487 48.936 87.409 1.00 155.78 593 SER A N 1
ATOM 3324 C CA . SER A 1 596 ? 49.715 49.661 87.737 1.00 159.56 593 SER A CA 1
ATOM 3325 C C . SER A 1 596 ? 50.911 49.253 86.879 1.00 161.36 593 SER A C 1
ATOM 3326 O O . SER A 1 596 ? 50.845 48.288 86.117 1.00 159.86 593 SER A O 1
ATOM 3329 N N . PRO A 1 609 ? 44.292 52.873 81.181 1.00 143.54 606 PRO A N 1
ATOM 3330 C CA . PRO A 1 609 ? 42.987 53.077 81.805 1.00 141.77 606 PRO A CA 1
ATOM 3331 C C . PRO A 1 609 ? 41.831 52.772 80.855 1.00 138.59 606 PRO A C 1
ATOM 3332 O O . PRO A 1 609 ? 41.323 53.678 80.201 1.00 138.25 606 PRO A O 1
ATOM 3336 N N . GLU A 1 610 ? 41.379 51.520 80.835 1.00 136.51 607 GLU A N 1
ATOM 3337 C CA . GLU A 1 610 ? 40.440 51.041 79.817 1.00 133.67 607 GLU A CA 1
ATOM 3338 C C . GLU A 1 610 ? 39.023 50.937 80.374 1.00 131.82 607 GLU A C 1
ATOM 3339 O O . GLU A 1 610 ? 38.849 50.761 81.576 1.00 132.49 607 GLU A O 1
ATOM 3345 N N . TYR A 1 611 ? 38.015 51.008 79.508 1.00 129.74 608 TYR A N 1
ATOM 3346 C CA . TYR A 1 611 ? 36.657 50.639 79.908 1.00 127.95 608 TYR A CA 1
ATOM 3347 C C . TYR A 1 611 ? 35.897 49.869 78.838 1.00 125.42 608 TYR A C 1
ATOM 3348 O O . TYR A 1 611 ? 36.141 50.025 77.646 1.00 124.97 608 TYR A O 1
ATOM 3357 N N . THR A 1 612 ? 34.957 49.045 79.285 1.00 124.02 609 THR A N 1
ATOM 3358 C CA . THR A 1 612 ? 34.008 48.429 78.388 1.00 121.77 609 THR A CA 1
ATOM 3359 C C . THR A 1 612 ? 32.612 48.862 78.784 1.00 121.18 609 THR A C 1
ATOM 3360 O O . THR A 1 612 ? 32.325 49.053 79.964 1.00 122.23 609 THR A O 1
ATOM 3364 N N . LEU A 1 613 ? 31.743 48.968 77.788 1.00 119.72 610 LEU A N 1
ATOM 3365 C CA . LEU A 1 613 ? 30.333 49.187 78.020 1.00 119.15 610 LEU A CA 1
ATOM 3366 C C . LEU A 1 613 ? 29.534 48.214 77.190 1.00 117.12 610 LEU A C 1
ATOM 3367 O O . LEU A 1 613 ? 29.629 48.228 75.963 1.00 116.23 610 LEU A O 1
ATOM 3372 N N . ASN A 1 614 ? 28.622 47.507 77.846 1.00 116.67 611 ASN A N 1
ATOM 3373 C CA . ASN A 1 614 ? 27.760 46.553 77.170 1.00 114.99 611 ASN A CA 1
ATOM 3374 C C . ASN A 1 614 ? 26.312 46.948 77.387 1.00 115.05 611 ASN A C 1
ATOM 3375 O O . ASN A 1 614 ? 25.885 47.119 78.528 1.00 116.26 611 ASN A O 1
ATOM 3380 N N . SER A 1 615 ? 25.576 47.188 76.308 1.00 114.12 612 SER A N 1
ATOM 3381 C CA . SER A 1 615 ? 24.221 47.735 76.429 1.00 114.59 612 SER A CA 1
ATOM 3382 C C . SER A 1 615 ? 23.222 46.909 75.607 1.00 113.20 612 SER A C 1
ATOM 3383 O O . SER A 1 615 ? 23.593 46.285 74.617 1.00 111.88 612 SER A O 1
ATOM 3386 N N . THR A 1 616 ? 21.960 46.892 76.034 1.00 113.77 613 THR A N 1
ATOM 3387 C CA . THR A 1 616 ? 20.921 46.102 75.363 1.00 112.80 613 THR A CA 1
ATOM 3388 C C . THR A 1 616 ? 19.561 46.777 75.413 1.00 113.94 613 THR A C 1
ATOM 3389 O O . THR A 1 616 ? 19.024 47.003 76.510 1.00 115.52 613 THR A O 1
ATOM 3393 N N . LEU A 1 617 ? 19.005 47.087 74.238 1.00 113.42 614 LEU A N 1
ATOM 3394 C CA . LEU A 1 617 ? 17.657 47.664 74.139 1.00 114.68 614 LEU A CA 1
ATOM 3395 C C . LEU A 1 617 ? 16.741 46.518 73.762 1.00 113.91 614 LEU A C 1
ATOM 3396 O O . LEU A 1 617 ? 17.060 45.761 72.850 1.00 112.28 614 LEU A O 1
ATOM 3401 N N . ASP A 1 618 ? 15.712 46.280 74.565 1.00 115.28 615 ASP A N 1
ATOM 3402 C CA . ASP A 1 618 ? 14.935 45.039 74.464 1.00 114.86 615 ASP A CA 1
ATOM 3403 C C . ASP A 1 618 ? 13.473 45.393 74.257 1.00 116.41 615 ASP A C 1
ATOM 3404 O O . ASP A 1 618 ? 12.919 46.217 74.973 1.00 118.51 615 ASP A O 1
ATOM 3409 N N . TRP A 1 619 ? 12.858 44.800 73.250 1.00 115.63 616 TRP A N 1
ATOM 3410 C CA . TRP A 1 619 ? 11.467 45.103 72.933 1.00 117.24 616 TRP A CA 1
ATOM 3411 C C . TRP A 1 619 ? 10.660 43.787 72.866 1.00 117.21 616 TRP A C 1
ATOM 3412 O O . TRP A 1 619 ? 10.902 42.936 72.012 1.00 115.51 616 TRP A O 1
ATOM 3423 N N . GLN A 1 620 ? 9.791 43.606 73.855 1.00 119.33 617 GLN A N 1
ATOM 3424 C CA . GLN A 1 620 ? 8.751 42.600 73.843 1.00 120.22 617 GLN A CA 1
ATOM 3425 C C . GLN A 1 620 ? 7.552 43.065 73.036 1.00 121.57 617 GLN A C 1
ATOM 3426 O O . GLN A 1 620 ? 6.510 43.416 73.605 1.00 124.28 617 GLN A O 1
ATOM 3432 N N . ALA A 1 621 ? 7.693 43.065 71.714 1.00 119.99 618 ALA A N 1
ATOM 3433 C CA . ALA A 1 621 ? 6.641 43.577 70.835 1.00 121.30 618 ALA A CA 1
ATOM 3434 C C . ALA A 1 621 ? 5.321 42.840 71.074 1.00 123.36 618 ALA A C 1
ATOM 3435 O O . ALA A 1 621 ? 4.274 43.471 71.219 1.00 126.00 618 ALA A O 1
ATOM 3437 N N . SER A 1 622 ? 5.391 41.511 71.171 1.00 122.46 619 SER A N 1
ATOM 3438 C CA . SER A 1 622 ? 4.225 40.674 71.488 1.00 124.55 619 SER A CA 1
ATOM 3439 C C . SER A 1 622 ? 4.569 39.656 72.566 1.00 124.61 619 SER A C 1
ATOM 3440 O O . SER A 1 622 ? 5.736 39.505 72.932 1.00 122.78 619 SER A O 1
ATOM 3443 N N . GLU A 1 623 ? 3.576 38.874 72.981 1.00 126.80 620 GLU A N 1
ATOM 3444 C CA . GLU A 1 623 ? 3.846 37.692 73.796 1.00 126.97 620 GLU A CA 1
ATOM 3445 C C . GLU A 1 623 ? 4.928 36.864 73.126 1.00 123.90 620 GLU A C 1
ATOM 3446 O O . GLU A 1 623 ? 5.872 36.433 73.775 1.00 122.95 620 GLU A O 1
ATOM 3452 N N . ARG A 1 624 ? 4.804 36.685 71.816 1.00 122.60 621 ARG A N 1
ATOM 3453 C CA . ARG A 1 624 ? 5.638 35.731 71.080 1.00 120.29 621 ARG A CA 1
ATOM 3454 C C . ARG A 1 624 ? 6.861 36.403 70.448 1.00 117.66 621 ARG A C 1
ATOM 3455 O O . ARG A 1 624 ? 7.880 35.754 70.235 1.00 115.92 621 ARG A O 1
ATOM 3463 N N . LEU A 1 625 ? 6.764 37.688 70.133 1.00 117.67 622 LEU A N 1
ATOM 3464 C CA . LEU A 1 625 ? 7.808 38.350 69.348 1.00 115.54 622 LEU A CA 1
ATOM 3465 C C . LEU A 1 625 ? 8.672 39.335 70.156 1.00 115.21 622 LEU A C 1
ATOM 3466 O O . LEU A 1 625 ? 8.163 40.188 70.892 1.00 116.90 622 LEU A O 1
ATOM 3471 N N . SER A 1 626 ? 9.978 39.273 69.925 1.00 113.25 623 SER A N 1
ATOM 3472 C CA . SER A 1 626 ? 10.937 39.872 70.828 1.00 112.97 623 SER A CA 1
ATOM 3473 C C . SER A 1 626 ? 12.155 40.396 70.059 1.00 111.19 623 SER A C 1
ATOM 3474 O O . SER A 1 626 ? 12.656 39.747 69.152 1.00 109.85 623 SER A O 1
ATOM 3477 N N . THR A 1 627 ? 12.623 41.589 70.407 1.00 111.46 624 THR A N 1
ATOM 3478 C CA . THR A 1 627 ? 13.664 42.242 69.605 1.00 110.25 624 THR A CA 1
ATOM 3479 C C . THR A 1 627 ? 14.725 42.965 70.437 1.00 110.28 624 THR A C 1
ATOM 3480 O O . THR A 1 627 ? 14.408 43.693 71.371 1.00 111.67 624 THR A O 1
ATOM 3484 N N . GLN A 1 628 ? 15.986 42.737 70.076 1.00 108.99 625 GLN A N 1
ATOM 3485 C CA . GLN A 1 628 ? 17.119 43.368 70.738 1.00 109.05 625 GLN A CA 1
ATOM 3486 C C . GLN A 1 628 ? 17.914 44.198 69.753 1.00 108.60 625 GLN A C 1
ATOM 3487 O O . GLN A 1 628 ? 18.182 43.778 68.625 1.00 107.70 625 GLN A O 1
ATOM 3493 N N . LEU A 1 629 ? 18.318 45.373 70.216 1.00 109.51 626 LEU A N 1
ATOM 3494 C CA . LEU A 1 629 ? 19.506 46.043 69.723 1.00 109.35 626 LEU A CA 1
ATOM 3495 C C . LEU A 1 629 ? 20.567 45.932 70.809 1.00 109.49 626 LEU A C 1
ATOM 3496 O O . LEU A 1 629 ? 20.281 46.171 71.993 1.00 110.44 626 LEU A O 1
ATOM 3501 N N . THR A 1 630 ? 21.769 45.512 70.429 1.00 108.79 627 THR A N 1
ATOM 3502 C CA . THR A 1 630 ? 22.865 45.493 71.385 1.00 109.20 627 THR A CA 1
ATOM 3503 C C . THR A 1 630 ? 24.148 46.099 70.868 1.00 109.51 627 THR A C 1
ATOM 3504 O O . THR A 1 630 ? 24.533 45.920 69.707 1.00 109.02 627 THR A O 1
ATOM 3508 N N . SER A 1 631 ? 24.855 46.727 71.803 1.00 110.56 628 SER A N 1
ATOM 3509 C CA . SER A 1 631 ? 26.110 47.393 71.526 1.00 111.33 628 SER A CA 1
ATOM 3510 C C . SER A 1 631 ? 27.130 47.016 72.587 1.00 111.89 628 SER A C 1
ATOM 3511 O O . SER A 1 631 ? 26.792 46.678 73.724 1.00 112.13 628 SER A O 1
ATOM 3514 N N . THR A 1 632 ? 28.385 47.020 72.173 1.00 112.33 629 THR A N 1
ATOM 3515 C CA . THR A 1 632 ? 29.474 46.934 73.102 1.00 113.37 629 THR A CA 1
ATOM 3516 C C . THR A 1 632 ? 30.475 47.985 72.641 1.00 114.72 629 THR A C 1
ATOM 3517 O O . THR A 1 632 ? 30.668 48.211 71.442 1.00 114.65 629 THR A O 1
ATOM 3521 N N . ILE A 1 633 ? 30.931 48.773 73.604 1.00 116.19 630 ILE A N 1
ATOM 3522 C CA . ILE A 1 633 ? 31.835 49.857 73.317 1.00 117.86 630 ILE A CA 1
ATOM 3523 C C . ILE A 1 633 ? 33.077 49.695 74.158 1.00 119.23 630 ILE A C 1
ATOM 3524 O O . ILE A 1 633 ? 32.994 49.584 75.374 1.00 119.67 630 ILE A O 1
ATOM 3529 N N . TYR A 1 634 ? 34.225 49.668 73.499 1.00 120.16 631 TYR A N 1
ATOM 3530 C CA . TYR A 1 634 ? 35.509 49.633 74.189 1.00 121.94 631 TYR A CA 1
ATOM 3531 C C . TYR A 1 634 ? 36.184 51.017 74.179 1.00 124.17 631 TYR A C 1
ATOM 3532 O O . TYR A 1 634 ? 35.991 51.814 73.255 1.00 124.49 631 TYR A O 1
ATOM 3541 N N . GLY A 1 635 ? 36.920 51.325 75.246 1.00 125.92 632 GLY A N 1
ATOM 3542 C CA . GLY A 1 635 ? 37.659 52.583 75.349 1.00 128.40 632 GLY A CA 1
ATOM 3543 C C . GLY A 1 635 ? 38.930 52.423 76.157 1.00 130.46 632 GLY A C 1
ATOM 3544 O O . GLY A 1 635 ? 39.902 51.824 75.698 1.00 131.17 632 GLY A O 1
ATOM 3545 N N . GLY A 1 657 ? 40.353 56.719 70.868 1.00 137.70 654 GLY A N 1
ATOM 3546 C CA . GLY A 1 657 ? 40.823 55.325 70.922 1.00 136.43 654 GLY A CA 1
ATOM 3547 C C . GLY A 1 657 ? 39.700 54.312 71.053 1.00 132.99 654 GLY A C 1
ATOM 3548 O O . GLY A 1 657 ? 39.801 53.186 70.567 1.00 131.72 654 GLY A O 1
ATOM 3549 N N . THR A 1 658 ? 38.590 54.745 71.642 1.00 131.74 655 THR A N 1
ATOM 3550 C CA . THR A 1 658 ? 37.424 53.884 71.836 1.00 128.78 655 THR A CA 1
ATOM 3551 C C . THR A 1 658 ? 36.727 53.560 70.513 1.00 127.27 655 THR A C 1
ATOM 3552 O O . THR A 1 658 ? 36.818 54.310 69.545 1.00 128.47 655 THR A O 1
ATOM 3556 N N . TYR A 1 659 ? 35.979 52.465 70.496 1.00 124.81 656 TYR A N 1
ATOM 3557 C CA . TYR A 1 659 ? 35.301 52.020 69.277 1.00 123.37 656 TYR A CA 1
ATOM 3558 C C . TYR A 1 659 ? 34.079 51.174 69.604 1.00 120.82 656 TYR A C 1
ATOM 3559 O O . TYR A 1 659 ? 33.802 50.923 70.776 1.00 120.29 656 TYR A O 1
ATOM 3568 N N . GLY A 1 660 ? 33.291 50.836 68.586 1.00 119.53 657 GLY A N 1
ATOM 3569 C CA . GLY A 1 660 ? 31.937 50.320 68.809 1.00 117.50 657 GLY A CA 1
ATOM 3570 C C . GLY A 1 660 ? 31.562 49.101 67.973 1.00 115.88 657 GLY A C 1
ATOM 3571 O O . GLY A 1 660 ? 32.085 48.901 66.871 1.00 116.35 657 GLY A O 1
ATOM 3572 N N . ILE A 1 661 ? 30.583 48.334 68.448 1.00 114.22 658 ILE A N 1
ATOM 3573 C CA . ILE A 1 661 ? 30.160 47.133 67.735 1.00 112.81 658 ILE A CA 1
ATOM 3574 C C . ILE A 1 661 ? 28.715 46.788 68.047 1.00 111.38 658 ILE A C 1
ATOM 3575 O O . ILE A 1 661 ? 28.369 46.552 69.200 1.00 111.08 658 ILE A O 1
ATOM 3580 N N . TRP A 1 662 ? 27.866 46.772 67.029 1.00 110.77 659 TRP A N 1
ATOM 3581 C CA . TRP A 1 662 ? 26.426 46.721 67.273 1.00 109.90 659 TRP A CA 1
ATOM 3582 C C . TRP A 1 662 ? 25.806 45.525 66.620 1.00 108.68 659 TRP A C 1
ATOM 3583 O O . TRP A 1 662 ? 26.017 45.318 65.429 1.00 108.69 659 TRP A O 1
ATOM 3594 N N . GLY A 1 663 ? 24.932 44.820 67.338 1.00 107.88 660 GLY A N 1
ATOM 3595 C CA . GLY A 1 663 ? 24.181 43.717 66.750 1.00 106.91 660 GLY A CA 1
ATOM 3596 C C . GLY A 1 663 ? 22.691 43.980 66.812 1.00 106.74 660 GLY A C 1
ATOM 3597 O O . GLY A 1 663 ? 22.219 44.725 67.668 1.00 107.32 660 GLY A O 1
ATOM 3598 N N . VAL A 1 664 ? 21.947 43.326 65.928 1.00 106.20 661 VAL A N 1
ATOM 3599 C CA . VAL A 1 664 ? 20.491 43.262 66.026 1.00 106.16 661 VAL A CA 1
ATOM 3600 C C . VAL A 1 664 ? 20.033 41.811 66.061 1.00 105.48 661 VAL A C 1
ATOM 3601 O O . VAL A 1 664 ? 20.696 40.943 65.502 1.00 105.06 661 VAL A O 1
ATOM 3605 N N . SER A 1 665 ? 18.880 41.572 66.686 1.00 105.70 662 SER A N 1
ATOM 3606 C CA . SER A 1 665 ? 18.448 40.228 67.058 1.00 105.44 662 SER A CA 1
ATOM 3607 C C . SER A 1 665 ? 16.925 40.128 67.212 1.00 106.01 662 SER A C 1
ATOM 3608 O O . SER A 1 665 ? 16.272 40.978 67.839 1.00 106.86 662 SER A O 1
ATOM 3611 N N . ALA A 1 666 ? 16.363 39.064 66.642 1.00 105.82 663 ALA A N 1
ATOM 3612 C CA . ALA A 1 666 ? 14.913 38.858 66.667 1.00 106.60 663 ALA A CA 1
ATOM 3613 C C . ALA A 1 666 ? 14.588 37.438 67.050 1.00 106.77 663 ALA A C 1
ATOM 3614 O O . ALA A 1 666 ? 15.359 36.532 66.766 1.00 106.18 663 ALA A O 1
ATOM 3616 N N . GLY A 1 667 ? 13.438 37.258 67.690 1.00 107.89 664 GLY A N 1
ATOM 3617 C CA . GLY A 1 667 ? 13.022 35.940 68.140 1.00 108.49 664 GLY A CA 1
ATOM 3618 C C . GLY A 1 667 ? 11.523 35.767 68.083 1.00 109.85 664 GLY A C 1
ATOM 3619 O O . GLY A 1 667 ? 10.772 36.681 68.427 1.00 110.83 664 GLY A O 1
ATOM 3620 N N . TYR A 1 668 ? 11.084 34.588 67.656 1.00 110.19 665 TYR A N 1
ATOM 3621 C CA . TYR A 1 668 ? 9.669 34.275 67.699 1.00 111.82 665 TYR A CA 1
ATOM 3622 C C . TYR A 1 668 ? 9.428 32.939 68.359 1.00 112.89 665 TYR A C 1
ATOM 3623 O O . TYR A 1 668 ? 10.202 32.006 68.172 1.00 112.24 665 TYR A O 1
ATOM 3632 N N . THR A 1 669 ? 8.347 32.858 69.127 1.00 114.86 666 THR A N 1
ATOM 3633 C CA . THR A 1 669 ? 7.958 31.624 69.809 1.00 116.44 666 THR A CA 1
ATOM 3634 C C . THR A 1 669 ? 6.580 31.154 69.352 1.00 118.24 666 THR A C 1
ATOM 3635 O O . THR A 1 669 ? 5.572 31.783 69.659 1.00 119.83 666 THR A O 1
ATOM 3639 N N . PHE A 1 670 ? 6.531 30.016 68.665 1.00 118.33 667 PHE A N 1
ATOM 3640 C CA . PHE A 1 670 ? 5.277 29.528 68.090 1.00 120.08 667 PHE A CA 1
ATOM 3641 C C . PHE A 1 670 ? 4.437 28.839 69.149 1.00 122.83 667 PHE A C 1
ATOM 3642 O O . PHE A 1 670 ? 3.214 28.813 69.055 1.00 124.92 667 PHE A O 1
ATOM 3650 N N . SER A 1 671 ? 5.108 28.300 70.165 1.00 123.08 668 SER A N 1
ATOM 3651 C CA . SER A 1 671 ? 4.531 27.292 71.051 1.00 125.80 668 SER A CA 1
ATOM 3652 C C . SER A 1 671 ? 5.598 26.802 72.026 1.00 125.57 668 SER A C 1
ATOM 3653 O O . SER A 1 671 ? 6.780 27.138 71.901 1.00 123.28 668 SER A O 1
ATOM 3656 N N . GLU A 1 672 ? 5.199 25.945 72.956 1.00 128.20 669 GLU A N 1
ATOM 3657 C CA . GLU A 1 672 ? 6.180 25.313 73.823 1.00 128.40 669 GLU A CA 1
ATOM 3658 C C . GLU A 1 672 ? 7.185 24.552 72.955 1.00 126.63 669 GLU A C 1
ATOM 3659 O O . GLU A 1 672 ? 8.382 24.508 73.267 1.00 125.43 669 GLU A O 1
ATOM 3665 N N . ASN A 1 673 ? 6.698 23.994 71.845 1.00 126.68 670 ASN A N 1
ATOM 3666 C CA . ASN A 1 673 ? 7.458 23.024 71.058 1.00 125.98 670 ASN A CA 1
ATOM 3667 C C . ASN A 1 673 ? 8.485 23.655 70.144 1.00 122.92 670 ASN A C 1
ATOM 3668 O O . ASN A 1 673 ? 9.444 22.984 69.766 1.00 122.35 670 ASN A O 1
ATOM 3673 N N . LEU A 1 674 ? 8.212 24.879 69.680 1.00 121.35 671 LEU A N 1
ATOM 3674 C CA . LEU A 1 674 ? 8.998 25.480 68.609 1.00 118.83 671 LEU A CA 1
ATOM 3675 C C . LEU A 1 674 ? 9.232 26.955 68.846 1.00 117.27 671 LEU A C 1
ATOM 3676 O O . LEU A 1 674 ? 8.322 27.679 69.232 1.00 118.03 671 LEU A O 1
ATOM 3681 N N . SER A 1 675 ? 10.408 27.422 68.447 1.00 115.27 672 SER A N 1
ATOM 3682 C CA . SER A 1 675 ? 10.745 28.817 68.522 1.00 113.82 672 SER A CA 1
ATOM 3683 C C . SER A 1 675 ? 11.950 29.066 67.645 1.00 111.95 672 SER A C 1
ATOM 3684 O O . SER A 1 675 ? 12.749 28.197 67.423 1.00 111.89 672 SER A O 1
ATOM 3687 N N . VAL A 1 676 ? 12.127 30.298 67.212 1.00 110.71 673 VAL A N 1
ATOM 3688 C CA . VAL A 1 676 ? 13.161 30.633 66.243 1.00 109.24 673 VAL A CA 1
ATOM 3689 C C . VAL A 1 676 ? 13.786 31.986 66.553 1.00 108.22 673 VAL A C 1
ATOM 3690 O O . VAL A 1 676 ? 13.114 32.913 67.032 1.00 108.52 673 VAL A O 1
ATOM 3694 N N . ARG A 1 677 ? 15.076 32.090 66.257 1.00 107.31 674 ARG A N 1
ATOM 3695 C CA . ARG A 1 677 ? 15.810 33.301 66.542 1.00 106.54 674 ARG A CA 1
ATOM 3696 C C . ARG A 1 677 ? 16.879 33.564 65.493 1.00 105.72 674 ARG A C 1
ATOM 3697 O O . ARG A 1 677 ? 17.538 32.648 65.010 1.00 105.81 674 ARG A O 1
ATOM 3705 N N . GLY A 1 678 ? 17.049 34.837 65.161 1.00 105.23 675 GLY A N 1
ATOM 3706 C CA . GLY A 1 678 ? 17.963 35.252 64.100 1.00 104.78 675 GLY A CA 1
ATOM 3707 C C . GLY A 1 678 ? 18.489 36.666 64.322 1.00 104.54 675 GLY A C 1
ATOM 3708 O O . GLY A 1 678 ? 17.866 37.468 65.012 1.00 104.72 675 GLY A O 1
ATOM 3709 N N . GLY A 1 679 ? 19.645 36.971 63.743 1.00 104.41 676 GLY A N 1
ATOM 3710 C CA . GLY A 1 679 ? 20.401 38.128 64.162 1.00 104.44 676 GLY A CA 1
ATOM 3711 C C . GLY A 1 679 ? 21.571 38.459 63.268 1.00 104.66 676 GLY A C 1
ATOM 3712 O O . GLY A 1 679 ? 22.122 37.605 62.589 1.00 104.86 676 GLY A O 1
ATOM 3713 N N . VAL A 1 680 ? 21.919 39.747 63.248 1.00 104.93 677 VAL A N 1
ATOM 3714 C CA . VAL A 1 680 ? 23.175 40.211 62.659 1.00 105.50 677 VAL A CA 1
ATOM 3715 C C . VAL A 1 680 ? 24.107 40.723 63.728 1.00 105.78 677 VAL A C 1
ATOM 3716 O O . VAL A 1 680 ? 23.679 41.442 64.617 1.00 105.73 677 VAL A O 1
ATOM 3720 N N . SER A 1 681 ? 25.355 40.278 63.672 1.00 106.30 678 SER A N 1
ATOM 3721 C CA . SER A 1 681 ? 26.351 40.683 64.641 1.00 106.82 678 SER A CA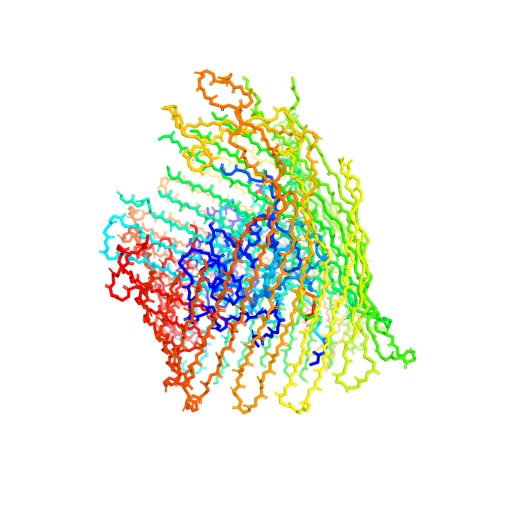 1
ATOM 3722 C C . SER A 1 681 ? 27.377 41.535 63.923 1.00 107.91 678 SER A C 1
ATOM 3723 O O . SER A 1 681 ? 27.756 41.244 62.781 1.00 108.47 678 SER A O 1
ATOM 3726 N N . ASN A 1 682 ? 27.852 42.566 64.613 1.00 108.49 679 ASN A N 1
ATOM 3727 C CA . ASN A 1 682 ? 28.669 43.556 63.970 1.00 109.77 679 ASN A CA 1
ATOM 3728 C C . ASN A 1 682 ? 27.918 44.091 62.748 1.00 109.83 679 ASN A C 1
ATOM 3729 O O . ASN A 1 682 ? 28.429 44.141 61.624 1.00 110.79 679 ASN A O 1
ATOM 3734 N N . LEU A 1 683 ? 26.697 44.540 63.013 1.00 109.10 680 LEU A N 1
ATOM 3735 C CA . LEU A 1 683 ? 25.917 45.287 62.055 1.00 109.47 680 LEU A CA 1
ATOM 3736 C C . LEU A 1 683 ? 26.756 46.105 61.064 1.00 111.09 680 LEU A C 1
ATOM 3737 O O . LEU A 1 683 ? 26.653 45.913 59.848 1.00 111.56 680 LEU A O 1
ATOM 3742 N N . PHE A 1 684 ? 27.554 47.037 61.581 1.00 112.20 681 PHE A N 1
ATOM 3743 C CA . PHE A 1 684 ? 28.230 48.013 60.735 1.00 114.12 681 PHE A CA 1
ATOM 3744 C C . PHE A 1 684 ? 29.614 47.558 60.239 1.00 115.29 681 PHE A C 1
ATOM 3745 O O . PHE A 1 684 ? 30.364 48.379 59.723 1.00 117.24 681 PHE A O 1
ATOM 3753 N N . ASP A 1 685 ? 29.897 46.245 60.308 1.00 114.43 682 ASP A N 1
ATOM 3754 C CA . ASP A 1 685 ? 31.174 45.635 59.867 1.00 115.75 682 ASP A CA 1
ATOM 3755 C C . ASP A 1 685 ? 32.407 46.451 60.260 1.00 117.64 682 ASP A C 1
ATOM 3756 O O . ASP A 1 685 ? 33.323 46.627 59.458 1.00 119.69 682 ASP A O 1
ATOM 3761 N N . LYS A 1 686 ? 32.446 46.928 61.497 1.00 117.20 683 LYS A N 1
ATOM 3762 C CA . LYS A 1 686 ? 33.628 47.618 61.990 1.00 119.06 683 LYS A CA 1
ATOM 3763 C C . LYS A 1 686 ? 34.759 46.613 62.084 1.00 119.88 683 LYS A C 1
ATOM 3764 O O . LYS A 1 686 ? 34.573 45.533 62.649 1.00 118.53 683 LYS A O 1
ATOM 3770 N N . ARG A 1 687 ? 35.900 46.938 61.484 1.00 122.38 684 ARG A N 1
ATOM 3771 C CA . ARG A 1 687 ? 37.069 46.062 61.501 1.00 123.80 684 ARG A CA 1
ATOM 3772 C C . ARG A 1 687 ? 38.219 46.766 62.213 1.00 125.90 684 ARG A C 1
ATOM 3773 O O . ARG A 1 687 ? 37.997 47.761 62.897 1.00 125.74 684 ARG A O 1
ATOM 3781 N N . LEU A 1 688 ? 39.446 46.296 61.978 1.00 128.21 685 LEU A N 1
ATOM 3782 C CA . LEU A 1 688 ? 40.653 46.871 62.586 1.00 130.68 685 LEU A CA 1
ATOM 3783 C C . LEU A 1 688 ? 40.344 47.558 63.912 1.00 129.57 685 LEU A C 1
ATOM 3784 O O . LEU A 1 688 ? 39.920 46.888 64.858 1.00 127.68 685 LEU A O 1
ATOM 3789 N N . GLU A 1 704 ? 39.093 41.580 65.113 1.00 123.81 701 GLU A N 1
ATOM 3790 C CA . GLU A 1 704 ? 37.915 40.878 65.628 1.00 121.23 701 GLU A CA 1
ATOM 3791 C C . GLU A 1 704 ? 36.810 40.702 64.576 1.00 119.60 701 GLU A C 1
ATOM 3792 O O . GLU A 1 704 ? 36.649 41.545 63.674 1.00 119.84 701 GLU A O 1
ATOM 3798 N N . PRO A 1 705 ? 35.964 39.669 64.770 1.00 118.01 702 PRO A N 1
ATOM 3799 C CA . PRO A 1 705 ? 35.066 39.256 63.689 1.00 116.96 702 PRO A CA 1
ATOM 3800 C C . PRO A 1 705 ? 34.348 40.412 62.977 1.00 116.17 702 PRO A C 1
ATOM 3801 O O . PRO A 1 705 ? 33.934 41.392 63.619 1.00 115.38 702 PRO A O 1
ATOM 3805 N N . GLY A 1 706 ? 34.200 40.262 61.659 1.00 116.66 703 GLY A N 1
ATOM 3806 C CA . GLY A 1 706 ? 33.333 41.127 60.863 1.00 115.96 703 GLY A CA 1
ATOM 3807 C C . GLY A 1 706 ? 31.855 40.894 61.105 1.00 113.66 703 GLY A C 1
ATOM 3808 O O . GLY A 1 706 ? 31.481 40.223 62.058 1.00 112.53 703 GLY A O 1
ATOM 3809 N N . ARG A 1 707 ? 31.016 41.480 60.257 1.00 113.25 704 ARG A N 1
ATOM 3810 C CA . ARG A 1 707 ? 29.583 41.229 60.290 1.00 111.46 704 ARG A CA 1
ATOM 3811 C C . ARG A 1 707 ? 29.285 39.779 59.989 1.00 111.03 704 ARG A C 1
ATOM 3812 O O . ARG A 1 707 ? 29.952 39.161 59.152 1.00 112.30 704 ARG A O 1
ATOM 3820 N N . ALA A 1 708 ? 28.246 39.254 60.635 1.00 109.51 705 ALA A N 1
ATOM 3821 C CA . ALA A 1 708 ? 27.893 37.838 60.510 1.00 109.20 705 ALA A CA 1
ATOM 3822 C C . ALA A 1 708 ? 26.421 37.569 60.836 1.00 107.75 705 ALA A C 1
ATOM 3823 O O . ALA A 1 708 ? 25.870 38.067 61.819 1.00 106.92 705 ALA A O 1
ATOM 3825 N N . TYR A 1 709 ? 25.807 36.747 59.992 1.00 107.76 706 TYR A N 1
ATOM 3826 C CA . TYR A 1 709 ? 24.392 36.427 60.085 1.00 106.78 706 TYR A CA 1
ATOM 3827 C C . TYR A 1 709 ? 24.272 35.099 60.792 1.00 106.67 706 TYR A C 1
ATOM 3828 O O . TYR A 1 709 ? 25.082 34.200 60.551 1.00 107.59 706 TYR A O 1
ATOM 3837 N N . TYR A 1 710 ? 23.329 34.999 61.722 1.00 105.88 707 TYR A N 1
ATOM 3838 C CA . TYR A 1 710 ? 23.092 33.736 62.418 1.00 106.03 707 TYR A CA 1
ATOM 3839 C C . TYR A 1 710 ? 21.606 33.424 62.562 1.00 105.58 707 TYR A C 1
ATOM 3840 O O . TYR A 1 710 ? 20.765 34.315 62.604 1.00 105.06 707 TYR A O 1
ATOM 3849 N N . VAL A 1 711 ? 21.294 32.146 62.705 1.00 106.09 708 VAL A N 1
ATOM 3850 C CA . VAL A 1 711 ? 19.908 31.734 62.892 1.00 106.03 708 VAL A CA 1
ATOM 3851 C C . VAL A 1 711 ? 19.816 30.402 63.673 1.00 106.85 708 VAL A C 1
ATOM 3852 O O . VAL A 1 711 ? 20.702 29.540 63.601 1.00 107.65 708 VAL A O 1
ATOM 3856 N N . SER A 1 712 ? 18.813 30.330 64.543 1.00 106.93 709 SER A N 1
ATOM 3857 C CA . SER A 1 712 ? 18.664 29.231 65.488 1.00 107.94 709 SER A CA 1
ATOM 3858 C C . SER A 1 712 ? 17.231 28.767 65.487 1.00 108.51 709 SER A C 1
ATOM 3859 O O . SER A 1 712 ? 16.303 29.566 65.396 1.00 108.08 709 SER A O 1
ATOM 3862 N N . MET A 1 713 ? 17.060 27.471 65.692 1.00 109.78 710 MET A N 1
ATOM 3863 C CA . MET A 1 713 ? 15.743 26.877 65.883 1.00 110.80 710 MET A CA 1
ATOM 3864 C C . MET A 1 713 ? 15.805 25.997 67.106 1.00 112.23 710 MET A C 1
ATOM 3865 O O . MET A 1 713 ? 16.788 25.284 67.298 1.00 112.85 710 MET A O 1
ATOM 3870 N N . THR A 1 714 ? 14.797 26.086 67.961 1.00 113.00 711 THR A N 1
ATOM 3871 C CA . THR A 1 714 ? 14.695 25.175 69.083 1.00 114.81 711 THR A CA 1
ATOM 3872 C C . THR A 1 714 ? 13.358 24.407 69.067 1.00 116.53 711 THR A C 1
ATOM 3873 O O . THR A 1 714 ? 12.289 25.003 69.116 1.00 116.61 711 THR A O 1
ATOM 3877 N N . THR A 1 715 ? 13.429 23.086 68.890 1.00 118.11 712 THR A N 1
ATOM 3878 C CA . THR A 1 715 ? 12.276 22.202 69.150 1.00 120.35 712 THR A CA 1
ATOM 3879 C C . THR A 1 715 ? 12.371 21.617 70.549 1.00 122.35 712 THR A C 1
ATOM 3880 O O . THR A 1 715 ? 13.469 21.428 71.066 1.00 122.34 712 THR A O 1
ATOM 3884 N N . SER A 1 716 ? 11.228 21.225 71.106 1.00 124.43 713 SER A N 1
ATOM 3885 C CA . SER A 1 716 ? 11.176 20.649 72.452 1.00 126.82 713 SER A CA 1
ATOM 3886 C C . SER A 1 716 ? 9.810 20.002 72.719 1.00 129.57 713 SER A C 1
ATOM 3887 O O . SER A 1 716 ? 8.795 20.502 72.241 1.00 129.33 713 SER A O 1
ATOM 3890 N N . PHE A 1 717 ? 9.753 19.000 73.593 1.00 132.44 714 PHE A N 1
ATOM 3891 C CA . PHE A 1 717 ? 8.458 18.452 73.999 1.00 135.47 714 PHE A CA 1
ATOM 3892 C C . PHE A 1 717 ? 8.252 18.326 75.519 1.00 138.12 714 PHE A C 1
ATOM 3893 O O . PHE A 1 717 ? 7.812 17.288 76.018 1.00 141.43 714 PHE A O 1
ATOM 3901 N N . LEU A 1 718 ? 8.375 19.460 76.207 1.00 136.97 715 LEU A N 1
ATOM 3902 C CA . LEU A 1 718 ? 8.127 19.578 77.657 1.00 139.43 715 LEU A CA 1
ATOM 3903 C C . LEU A 1 718 ? 6.814 18.945 78.141 1.00 143.29 715 LEU A C 1
ATOM 3904 O O . LEU A 1 718 ? 5.718 19.454 77.897 1.00 143.71 715 LEU A O 1
ATOM 3909 N N . LYS B 1 35 ? 13.624 -16.136 58.110 1.00 120.34 32 LYS B N 1
ATOM 3910 C CA . LYS B 1 35 ? 12.464 -15.372 58.658 1.00 116.62 32 LYS B CA 1
ATOM 3911 C C . LYS B 1 35 ? 11.307 -16.266 59.085 1.00 114.47 32 LYS B C 1
ATOM 3912 O O . LYS B 1 35 ? 10.527 -15.932 59.964 1.00 111.50 32 LYS B O 1
ATOM 3918 N N . GLN B 1 36 ? 11.156 -17.399 58.431 1.00 116.55 33 GLN B N 1
ATOM 3919 C CA . GLN B 1 36 ? 10.251 -18.435 58.939 1.00 115.08 33 GLN B CA 1
ATOM 3920 C C . GLN B 1 36 ? 10.963 -19.775 58.939 1.00 117.24 33 GLN B C 1
ATOM 3921 O O . GLN B 1 36 ? 11.707 -20.060 58.011 1.00 120.95 33 GLN B O 1
ATOM 3927 N N . ALA B 1 37 ? 10.813 -20.541 60.016 1.00 115.45 34 ALA B N 1
ATOM 3928 C CA . ALA B 1 37 ? 11.178 -21.972 59.985 1.00 117.83 34 ALA B CA 1
ATOM 3929 C C . ALA B 1 37 ? 10.111 -22.869 60.643 1.00 116.34 34 ALA B C 1
ATOM 3930 O O . ALA B 1 37 ? 9.001 -22.417 60.928 1.00 114.00 34 ALA B O 1
ATOM 3932 N N . PRO B 1 38 ? 10.418 -24.148 60.843 1.00 118.32 35 PRO B N 1
ATOM 3933 C CA . PRO B 1 38 ? 9.354 -24.823 61.565 1.00 116.83 35 PRO B CA 1
ATOM 3934 C C . PRO B 1 38 ? 9.221 -24.323 63.001 1.00 113.38 35 PRO B C 1
ATOM 3935 O O . PRO B 1 38 ? 10.216 -24.255 63.756 1.00 113.17 35 PRO B O 1
ATOM 3939 N N . GLY B 1 39 ? 8.003 -23.929 63.355 1.00 111.31 36 GLY B N 1
ATOM 3940 C CA . GLY B 1 39 ? 7.674 -23.671 64.754 1.00 108.99 36 GLY B CA 1
ATOM 3941 C C . GLY B 1 39 ? 8.199 -22.341 65.263 1.00 107.01 36 GLY B C 1
ATOM 3942 O O . GLY B 1 39 ? 7.935 -21.970 66.403 1.00 105.52 36 GLY B O 1
ATOM 3943 N N . VAL B 1 40 ? 8.900 -21.612 64.400 1.00 107.51 37 VAL B N 1
ATOM 3944 C CA . VAL B 1 40 ? 9.653 -20.426 64.802 1.00 106.41 37 VAL B CA 1
ATOM 3945 C C . VAL B 1 40 ? 9.511 -19.347 63.724 1.00 106.55 37 VAL B C 1
ATOM 3946 O O . VAL B 1 40 ? 9.456 -19.675 62.526 1.00 108.46 37 VAL B O 1
ATOM 3950 N N . SER B 1 41 ? 9.329 -18.093 64.153 1.00 104.99 38 SER B N 1
ATOM 3951 C CA . SER B 1 41 ? 9.122 -16.986 63.238 1.00 105.34 38 SER B CA 1
ATOM 3952 C C . SER B 1 41 ? 9.928 -15.783 63.716 1.00 104.88 38 SER B C 1
ATOM 3953 O O . SER B 1 41 ? 10.174 -15.623 64.916 1.00 103.81 38 SER B O 1
ATOM 3956 N N . ILE B 1 42 ? 10.301 -14.915 62.780 1.00 106.16 39 ILE B N 1
ATOM 3957 C CA . ILE B 1 42 ? 11.092 -13.758 63.103 1.00 106.35 39 ILE B CA 1
ATOM 3958 C C . ILE B 1 42 ? 10.527 -12.601 62.321 1.00 106.90 39 ILE B C 1
ATOM 3959 O O . ILE B 1 42 ? 10.247 -12.761 61.118 1.00 108.48 39 ILE B O 1
ATOM 3964 N N . ILE B 1 43 ? 10.342 -11.470 63.030 1.00 106.08 40 ILE B N 1
ATOM 3965 C CA . ILE B 1 43 ? 9.886 -10.219 62.463 1.00 106.97 40 ILE B CA 1
ATOM 3966 C C . ILE B 1 43 ? 11.004 -9.215 62.625 1.00 108.22 40 ILE B C 1
ATOM 3967 O O . ILE B 1 43 ? 11.558 -9.068 63.709 1.00 107.61 40 ILE B O 1
ATOM 3972 N N . THR B 1 44 ? 11.285 -8.444 61.587 1.00 110.41 41 THR B N 1
ATOM 3973 C CA . THR B 1 44 ? 12.432 -7.543 61.625 1.00 112.28 41 THR B CA 1
ATOM 3974 C C . THR B 1 44 ? 11.994 -6.104 61.871 1.00 112.80 41 THR B C 1
ATOM 3975 O O . THR B 1 44 ? 10.799 -5.788 61.840 1.00 112.11 41 THR B O 1
ATOM 3979 N N . ALA B 1 45 ? 12.959 -5.239 62.184 1.00 114.45 42 ALA B N 1
ATOM 3980 C CA . ALA B 1 45 ? 12.693 -3.819 62.237 1.00 115.90 42 ALA B CA 1
ATOM 3981 C C . ALA B 1 45 ? 12.071 -3.410 60.908 1.00 117.62 42 ALA B C 1
ATOM 3982 O O . ALA B 1 45 ? 10.961 -2.877 60.880 1.00 117.49 42 ALA B O 1
ATOM 3984 N N . GLU B 1 46 ? 12.716 -3.788 59.806 1.00 119.62 43 GLU B N 1
ATOM 3985 C CA . GLU B 1 46 ? 12.217 -3.444 58.473 1.00 122.06 43 GLU B CA 1
ATOM 3986 C C . GLU B 1 46 ? 10.776 -3.925 58.271 1.00 120.43 43 GLU B C 1
ATOM 3987 O O . GLU B 1 46 ? 9.968 -3.241 57.641 1.00 122.12 43 GLU B O 1
ATOM 3993 N N . ASP B 1 47 ? 10.443 -5.088 58.815 1.00 117.62 44 ASP B N 1
ATOM 3994 C CA . ASP B 1 47 ? 9.077 -5.570 58.733 1.00 116.39 44 ASP B CA 1
ATOM 3995 C C . ASP B 1 47 ? 8.108 -4.617 59.422 1.00 115.96 44 ASP B C 1
ATOM 3996 O O . ASP B 1 47 ? 6.987 -4.436 58.955 1.00 116.95 44 ASP B O 1
ATOM 4001 N N . ILE B 1 48 ? 8.485 -4.142 60.604 1.00 114.79 45 ILE B N 1
ATOM 4002 C CA . ILE B 1 48 ? 7.576 -3.397 61.464 1.00 114.65 45 ILE B CA 1
ATOM 4003 C C . ILE B 1 48 ? 7.410 -2.006 60.870 1.00 117.77 45 ILE B C 1
ATOM 4004 O O . ILE B 1 48 ? 6.324 -1.409 60.866 1.00 119.11 45 ILE B O 1
ATOM 4009 N N . ARG B 1 49 ? 8.541 -1.510 60.386 1.00 119.39 46 ARG B N 1
ATOM 4010 C CA . ARG B 1 49 ? 8.642 -0.239 59.703 1.00 122.86 46 ARG B CA 1
ATOM 4011 C C . ARG B 1 49 ? 7.667 -0.187 58.523 1.00 124.87 46 ARG B C 1
ATOM 4012 O O . ARG B 1 49 ? 7.113 0.859 58.216 1.00 127.65 46 ARG B O 1
ATOM 4020 N N . LYS B 1 50 ? 7.467 -1.316 57.851 1.00 124.01 47 LYS B N 1
ATOM 4021 C CA . LYS B 1 50 ? 6.626 -1.357 56.649 1.00 126.53 47 LYS B CA 1
ATOM 4022 C C . LYS B 1 50 ? 5.153 -1.614 56.969 1.00 125.84 47 LYS B C 1
ATOM 4023 O O . LYS B 1 50 ? 4.309 -1.764 56.038 1.00 128.12 47 LYS B O 1
ATOM 4029 N N . ARG B 1 51 ? 4.897 -1.899 58.247 1.00 122.92 48 ARG B N 1
ATOM 4030 C CA . ARG B 1 51 ? 3.542 -2.118 58.728 1.00 122.67 48 ARG B CA 1
ATOM 4031 C C . ARG B 1 51 ? 3.420 -1.607 60.150 1.00 121.58 48 ARG B C 1
ATOM 4032 O O . ARG B 1 51 ? 3.249 -2.391 61.073 1.00 119.10 48 ARG B O 1
ATOM 4040 N N . PRO B 1 52 ? 3.527 -0.279 60.333 1.00 123.96 49 PRO B N 1
ATOM 4041 C CA . PRO B 1 52 ? 3.280 0.318 61.636 1.00 124.10 49 PRO B CA 1
ATOM 4042 C C . PRO B 1 52 ? 1.976 -0.122 62.261 1.00 124.19 49 PRO B C 1
ATOM 4043 O O . PRO B 1 52 ? 0.922 0.054 61.656 1.00 126.70 49 PRO B O 1
ATOM 4047 N N . PRO B 1 53 ? 2.026 -0.596 63.510 1.00 122.24 50 PRO B N 1
ATOM 4048 C CA . PRO B 1 53 ? 0.776 -0.959 64.161 1.00 123.10 50 PRO B CA 1
ATOM 4049 C C . PRO B 1 53 ? -0.003 0.280 64.561 1.00 127.34 50 PRO B C 1
ATOM 4050 O O . PRO B 1 53 ? 0.554 1.362 64.566 1.00 129.04 50 PRO B O 1
ATOM 4054 N N . VAL B 1 54 ? -1.281 0.120 64.868 1.00 129.57 51 VAL B N 1
ATOM 4055 C CA . VAL B 1 54 ? -2.066 1.216 65.377 1.00 134.25 51 VAL B CA 1
ATOM 4056 C C . VAL B 1 54 ? -1.930 1.339 66.890 1.00 134.65 51 VAL B C 1
ATOM 4057 O O . VAL B 1 54 ? -1.787 2.459 67.405 1.00 137.75 51 VAL B O 1
ATOM 4061 N N . ASN B 1 55 ? -1.910 0.212 67.593 1.00 131.94 52 ASN B N 1
ATOM 4062 C CA . ASN B 1 55 ? -1.869 0.220 69.051 1.00 132.92 52 ASN B CA 1
ATOM 4063 C C . ASN B 1 55 ? -0.668 -0.515 69.622 1.00 128.72 52 ASN B C 1
ATOM 4064 O O . ASN B 1 55 ? 0.175 0.102 70.262 1.00 129.16 52 ASN B O 1
ATOM 4069 N N . ASP B 1 56 ? -0.594 -1.826 69.373 1.00 125.17 53 ASP B N 1
ATOM 4070 C CA . ASP B 1 56 ? 0.444 -2.698 69.938 1.00 121.62 53 ASP B CA 1
ATOM 4071 C C . ASP B 1 56 ? 1.028 -3.625 68.873 1.00 117.80 53 ASP B C 1
ATOM 4072 O O . ASP B 1 56 ? 0.651 -3.520 67.691 1.00 118.04 53 ASP B O 1
ATOM 4077 N N . LEU B 1 57 ? 1.902 -4.556 69.303 1.00 114.91 54 LEU B N 1
ATOM 4078 C CA . LEU B 1 57 ? 2.646 -5.404 68.368 1.00 111.88 54 LEU B CA 1
ATOM 4079 C C . LEU B 1 57 ? 1.837 -6.663 68.064 1.00 110.91 54 LEU B C 1
ATOM 4080 O O . LEU B 1 57 ? 2.138 -7.414 67.129 1.00 109.24 54 LEU B O 1
ATOM 4085 N N . SER B 1 58 ? 0.741 -6.854 68.790 1.00 112.66 55 SER B N 1
ATOM 4086 C CA . SER B 1 58 ? -0.105 -8.010 68.545 1.00 112.40 55 SER B CA 1
ATOM 4087 C C . SER B 1 58 ? -0.620 -7.960 67.114 1.00 112.97 55 SER B C 1
ATOM 4088 O O . SER B 1 58 ? -0.803 -9.001 66.477 1.00 112.00 55 SER B O 1
ATOM 4091 N N . GLU B 1 59 ? -0.816 -6.746 66.599 1.00 114.97 56 GLU B N 1
ATOM 4092 C CA . GLU B 1 59 ? -1.334 -6.571 65.253 1.00 116.34 56 GLU B CA 1
ATOM 4093 C C . GLU B 1 59 ? -0.405 -7.109 64.168 1.00 114.15 56 GLU B C 1
ATOM 4094 O O . GLU B 1 59 ? -0.850 -7.359 63.052 1.00 115.32 56 GLU B O 1
ATOM 4100 N N . ILE B 1 60 ? 0.896 -7.153 64.441 1.00 111.81 57 ILE B N 1
ATOM 4101 C CA . ILE B 1 60 ? 1.847 -7.666 63.457 1.00 110.45 57 ILE B CA 1
ATOM 4102 C C . ILE B 1 60 ? 2.237 -9.064 63.815 1.00 108.25 57 ILE B C 1
ATOM 4103 O O . ILE B 1 60 ? 2.391 -9.911 62.931 1.00 108.06 57 ILE B O 1
ATOM 4108 N N . ILE B 1 61 ? 2.313 -9.342 65.113 1.00 107.17 58 ILE B N 1
ATOM 4109 C CA . ILE B 1 61 ? 2.634 -10.703 65.570 1.00 105.49 58 ILE B CA 1
ATOM 4110 C C . ILE B 1 61 ? 1.573 -11.718 65.167 1.00 106.18 58 ILE B C 1
ATOM 4111 O O . ILE B 1 61 ? 1.916 -12.817 64.852 1.00 105.37 58 ILE B O 1
ATOM 4116 N N . ARG B 1 62 ? 0.318 -11.299 65.048 1.00 108.26 59 ARG B N 1
ATOM 4117 C CA . ARG B 1 62 ? -0.786 -12.180 64.639 1.00 109.70 59 ARG B CA 1
ATOM 4118 C C . ARG B 1 62 ? -0.747 -12.584 63.168 1.00 110.43 59 ARG B C 1
ATOM 4119 O O . ARG B 1 62 ? -1.676 -13.234 62.690 1.00 112.23 59 ARG B O 1
ATOM 4127 N N . THR B 1 63 ? 0.219 -12.076 62.409 1.00 109.89 60 THR B N 1
ATOM 4128 C CA . THR B 1 63 ? 0.336 -12.493 61.014 1.00 111.24 60 THR B CA 1
ATOM 4129 C C . THR B 1 63 ? 1.263 -13.718 60.885 1.00 109.90 60 THR B C 1
ATOM 4130 O O . THR B 1 63 ? 1.331 -14.365 59.839 1.00 111.44 60 THR B O 1
ATOM 4134 N N . MET B 1 64 ? 1.967 -14.030 61.963 1.00 107.62 61 MET B N 1
ATOM 4135 C CA . MET B 1 64 ? 2.874 -15.140 61.968 1.00 106.77 61 MET B CA 1
ATOM 4136 C C . MET B 1 64 ? 2.038 -16.391 62.037 1.00 107.54 61 MET B C 1
ATOM 4137 O O . MET B 1 64 ? 0.947 -16.378 62.609 1.00 107.96 61 MET B O 1
ATOM 4142 N N . PRO B 1 65 ? 2.510 -17.444 61.364 1.00 108.43 62 PRO B N 1
ATOM 4143 C CA . PRO B 1 65 ? 1.827 -18.696 61.305 1.00 109.69 62 PRO B CA 1
ATOM 4144 C C . PRO B 1 65 ? 1.611 -19.273 62.711 1.00 108.27 62 PRO B C 1
ATOM 4145 O O . PRO B 1 65 ? 2.563 -19.414 63.479 1.00 106.66 62 PRO B O 1
ATOM 4149 N N . GLY B 1 66 ? 0.369 -19.632 63.023 1.00 109.47 63 GLY B N 1
ATOM 4150 C CA . GLY B 1 66 ? 0.053 -20.323 64.266 1.00 109.08 63 GLY B CA 1
ATOM 4151 C C . GLY B 1 66 ? -0.319 -19.359 65.367 1.00 108.22 63 GLY B C 1
ATOM 4152 O O . GLY B 1 66 ? -0.451 -19.727 66.532 1.00 108.08 63 GLY B O 1
ATOM 4153 N N . VAL B 1 67 ? -0.554 -18.119 64.987 1.00 108.30 64 VAL B N 1
ATOM 4154 C CA . VAL B 1 67 ? -0.783 -17.055 65.955 1.00 107.96 64 VAL B CA 1
ATOM 4155 C C . VAL B 1 67 ? -2.104 -16.382 65.649 1.00 110.42 64 VAL B C 1
ATOM 4156 O O . VAL B 1 67 ? -2.273 -15.812 64.576 1.00 111.30 64 VAL B O 1
ATOM 4160 N N . ASN B 1 68 ? -3.039 -16.440 66.584 1.00 112.13 65 ASN B N 1
ATOM 4161 C CA . ASN B 1 68 ? -4.289 -15.732 66.418 1.00 115.18 65 ASN B CA 1
ATOM 4162 C C . ASN B 1 68 ? -4.443 -14.823 67.621 1.00 115.89 65 ASN B C 1
ATOM 4163 O O . ASN B 1 68 ? -3.732 -14.982 68.618 1.00 114.33 65 ASN B O 1
ATOM 4168 N N . LEU B 1 69 ? -5.302 -13.816 67.480 1.00 118.66 66 LEU B N 1
ATOM 4169 C CA . LEU B 1 69 ? -5.744 -13.009 68.610 1.00 120.87 66 LEU B CA 1
ATOM 4170 C C . LEU B 1 69 ? -7.056 -13.570 69.156 1.00 124.89 66 LEU B C 1
ATOM 4171 O O . LEU B 1 69 ? -8.005 -13.794 68.401 1.00 127.48 66 LEU B O 1
ATOM 4176 N N . THR B 1 70 ? -7.108 -13.749 70.474 1.00 126.00 67 THR B N 1
ATOM 4177 C CA . THR B 1 70 ? -8.303 -14.220 71.166 1.00 130.53 67 THR B CA 1
ATOM 4178 C C . THR B 1 70 ? -8.937 -13.082 71.942 1.00 134.75 67 THR B C 1
ATOM 4179 O O . THR B 1 70 ? -8.399 -12.690 72.975 1.00 134.65 67 THR B O 1
ATOM 4183 N N . GLN B 1 83 ? -5.687 -10.596 72.585 1.00 127.04 80 GLN B N 1
ATOM 4184 C CA . GLN B 1 83 ? -4.532 -11.206 73.237 1.00 123.84 80 GLN B CA 1
ATOM 4185 C C . GLN B 1 83 ? -3.940 -12.373 72.427 1.00 119.84 80 GLN B C 1
ATOM 4186 O O . GLN B 1 83 ? -4.673 -13.203 71.888 1.00 120.48 80 GLN B O 1
ATOM 4192 N N . ILE B 1 84 ? -2.618 -12.515 72.473 1.00 116.41 81 ILE B N 1
ATOM 4193 C CA . ILE B 1 84 ? -1.915 -13.453 71.601 1.00 113.07 81 ILE B CA 1
ATOM 4194 C C . ILE B 1 84 ? -2.076 -14.916 72.012 1.00 113.10 81 ILE B C 1
ATOM 4195 O O . ILE B 1 84 ? -1.885 -15.289 73.174 1.00 113.97 81 ILE B O 1
ATOM 4200 N N . ASP B 1 85 ? -2.392 -15.745 71.028 1.00 112.50 82 ASP B N 1
ATOM 4201 C CA . ASP B 1 85 ? -2.851 -17.100 71.277 1.00 113.50 82 ASP B CA 1
ATOM 4202 C C . ASP B 1 85 ? -2.083 -18.019 70.326 1.00 111.09 82 ASP B C 1
ATOM 4203 O O . ASP B 1 85 ? -2.197 -17.878 69.115 1.00 110.69 82 ASP B O 1
ATOM 4208 N N . ILE B 1 86 ? -1.220 -18.882 70.837 1.00 109.90 83 ILE B N 1
ATOM 4209 C CA . ILE B 1 86 ? -0.398 -19.653 69.927 1.00 108.20 83 ILE B CA 1
ATOM 4210 C C . ILE B 1 86 ? -0.870 -21.108 69.823 1.00 109.67 83 ILE B C 1
ATOM 4211 O O . ILE B 1 86 ? -0.968 -21.808 70.828 1.00 110.80 83 ILE B O 1
ATOM 4216 N N . ARG B 1 87 ? -1.114 -21.561 68.593 1.00 110.06 84 ARG B N 1
ATOM 4217 C CA . ARG B 1 87 ? -1.454 -22.952 68.309 1.00 111.75 84 ARG B CA 1
ATOM 4218 C C . ARG B 1 87 ? -2.683 -23.388 69.108 1.00 114.52 84 ARG B C 1
ATOM 4219 O O . ARG B 1 87 ? -2.732 -24.487 69.633 1.00 115.87 84 ARG B O 1
ATOM 4227 N N . GLY B 1 88 ? -3.641 -22.482 69.263 1.00 115.82 85 GLY B N 1
ATOM 4228 C CA . GLY B 1 88 ? -4.946 -22.790 69.816 1.00 119.40 85 GLY B CA 1
ATOM 4229 C C . GLY B 1 88 ? -4.956 -22.861 71.326 1.00 120.45 85 GLY B C 1
ATOM 4230 O O . GLY B 1 88 ? -5.939 -23.302 71.917 1.00 123.95 85 GLY B O 1
ATOM 4231 N N . MET B 1 89 ? -3.832 -22.542 71.960 1.00 118.00 86 MET B N 1
ATOM 4232 C CA . MET B 1 89 ? -3.608 -22.970 73.346 1.00 119.28 86 MET B CA 1
ATOM 4233 C C . MET B 1 89 ? -4.150 -21.954 74.339 1.00 121.33 86 MET B C 1
ATOM 4234 O O . MET B 1 89 ? -4.215 -22.211 75.543 1.00 123.61 86 MET B O 1
ATOM 4239 N N . GLY B 1 90 ? -4.576 -20.811 73.819 1.00 121.18 87 GLY B N 1
ATOM 4240 C CA . GLY B 1 90 ? -5.024 -19.723 74.669 1.00 123.46 87 GLY B CA 1
ATOM 4241 C C . GLY B 1 90 ? -3.897 -18.757 74.994 1.00 120.91 87 GLY B C 1
ATOM 4242 O O . GLY B 1 90 ? -2.703 -19.089 74.836 1.00 117.75 87 GLY B O 1
ATOM 4243 N N . PRO B 1 91 ? -4.281 -17.544 75.447 1.00 122.86 88 PRO B N 1
ATOM 4244 C CA . PRO B 1 91 ? -3.376 -16.452 75.824 1.00 121.51 88 PRO B CA 1
ATOM 4245 C C . PRO B 1 91 ? -2.539 -16.786 77.053 1.00 121.92 88 PRO B C 1
ATOM 4246 O O . PRO B 1 91 ? -1.330 -16.532 77.062 1.00 119.29 88 PRO B O 1
ATOM 4250 N N . GLU B 1 92 ? -3.171 -17.410 78.044 1.00 125.63 89 GLU B N 1
ATOM 4251 C CA . GLU B 1 92 ? -2.509 -17.712 79.302 1.00 127.17 89 GLU B CA 1
ATOM 4252 C C . GLU B 1 92 ? -1.350 -18.685 79.105 1.00 123.87 89 GLU B C 1
ATOM 4253 O O . GLU B 1 92 ? -0.628 -18.994 80.048 1.00 124.92 89 GLU B O 1
ATOM 4259 N N . ASN B 1 93 ? -1.146 -19.119 77.868 1.00 120.40 90 ASN B N 1
ATOM 4260 C CA . ASN B 1 93 ? -0.046 -20.000 77.549 1.00 117.74 90 ASN B CA 1
ATOM 4261 C C . ASN B 1 93 ? 0.829 -19.416 76.460 1.00 113.95 90 ASN B C 1
ATOM 4262 O O . ASN B 1 93 ? 1.632 -20.111 75.854 1.00 111.89 90 ASN B O 1
ATOM 4267 N N . THR B 1 94 ? 0.728 -18.115 76.246 1.00 113.55 91 THR B N 1
ATOM 4268 C CA . THR B 1 94 ? 1.756 -17.399 75.496 1.00 110.68 91 THR B CA 1
ATOM 4269 C C . THR B 1 94 ? 2.562 -16.664 76.528 1.00 111.63 91 THR B C 1
ATOM 4270 O O . THR B 1 94 ? 2.014 -16.224 77.528 1.00 114.53 91 THR B O 1
ATOM 4274 N N . LEU B 1 95 ? 3.877 -16.749 76.401 1.00 109.96 92 LEU B N 1
ATOM 4275 C CA . LEU B 1 95 ? 4.788 -16.079 77.318 1.00 111.13 92 LEU B CA 1
ATOM 4276 C C . LEU B 1 95 ? 5.485 -14.916 76.612 1.00 109.54 92 LEU B C 1
ATOM 4277 O O . LEU B 1 95 ? 6.005 -15.076 75.510 1.00 107.22 92 LEU B O 1
ATOM 4282 N N . ILE B 1 96 ? 5.555 -13.765 77.273 1.00 111.36 93 ILE B N 1
ATOM 4283 C CA . ILE B 1 96 ? 6.079 -12.565 76.635 1.00 110.46 93 ILE B CA 1
ATOM 4284 C C . ILE B 1 96 ? 7.318 -11.994 77.324 1.00 111.77 93 ILE B C 1
ATOM 4285 O O . ILE B 1 96 ? 7.251 -11.469 78.438 1.00 114.76 93 ILE B O 1
ATOM 4290 N N . LEU B 1 97 ? 8.453 -12.101 76.639 1.00 110.10 94 LEU B N 1
ATOM 4291 C CA . LEU B 1 97 ? 9.733 -11.638 77.172 1.00 111.63 94 LEU B CA 1
ATOM 4292 C C . LEU B 1 97 ? 10.239 -10.447 76.405 1.00 111.23 94 LEU B C 1
ATOM 4293 O O . LEU B 1 97 ? 10.023 -10.338 75.199 1.00 109.14 94 LEU B O 1
ATOM 4298 N N . VAL B 1 98 ? 11.003 -9.610 77.102 1.00 113.70 95 VAL B N 1
ATOM 4299 C CA . VAL B 1 98 ? 11.589 -8.393 76.523 1.00 114.18 95 VAL B CA 1
ATOM 4300 C C . VAL B 1 98 ? 13.078 -8.328 76.807 1.00 115.90 95 VAL B C 1
ATOM 4301 O O . VAL B 1 98 ? 13.514 -8.248 77.962 1.00 118.81 95 VAL B O 1
ATOM 4305 N N . ASP B 1 99 ? 13.829 -8.593 75.746 1.00 114.44 96 ASP B N 1
ATOM 4306 C CA . ASP B 1 99 ? 15.224 -9.012 75.837 1.00 115.96 96 ASP B CA 1
ATOM 4307 C C . ASP B 1 99 ? 15.441 -10.261 76.705 1.00 116.70 96 ASP B C 1
ATOM 4308 O O . ASP B 1 99 ? 16.367 -10.327 77.515 1.00 119.65 96 ASP B O 1
ATOM 4313 N N . GLY B 1 100 ? 14.573 -11.248 76.514 1.00 114.44 97 GLY B N 1
ATOM 4314 C CA . GLY B 1 100 ? 14.704 -12.548 77.181 1.00 115.11 97 GLY B CA 1
ATOM 4315 C C . GLY B 1 100 ? 14.201 -12.544 78.610 1.00 117.36 97 GLY B C 1
ATOM 4316 O O . GLY B 1 100 ? 14.150 -13.577 79.251 1.00 118.29 97 GLY B O 1
ATOM 4317 N N . LYS B 1 101 ? 13.845 -11.369 79.118 1.00 118.84 98 LYS B N 1
ATOM 4318 C CA . LYS B 1 101 ? 13.319 -11.252 80.478 1.00 121.84 98 LYS B CA 1
ATOM 4319 C C . LYS B 1 101 ? 11.802 -11.188 80.447 1.00 120.66 98 LYS B C 1
ATOM 4320 O O . LYS B 1 101 ? 11.230 -10.403 79.682 1.00 119.02 98 LYS B O 1
ATOM 4326 N N . PRO B 1 102 ? 11.145 -11.977 81.311 1.00 122.13 99 PRO B N 1
ATOM 4327 C CA . PRO B 1 102 ? 9.689 -12.023 81.362 1.00 121.85 99 PRO B CA 1
ATOM 4328 C C . PRO B 1 102 ? 9.124 -10.712 81.844 1.00 124.54 99 PRO B C 1
ATOM 4329 O O . PRO B 1 102 ? 9.820 -9.982 82.541 1.00 127.58 99 PRO B O 1
ATOM 4333 N N . VAL B 1 103 ? 7.849 -10.473 81.547 1.00 124.14 100 VAL B N 1
ATOM 4334 C CA . VAL B 1 103 ? 7.216 -9.184 81.833 1.00 126.91 100 VAL B CA 1
ATOM 4335 C C . VAL B 1 103 ? 5.872 -9.384 82.535 1.00 129.95 100 VAL B C 1
ATOM 4336 O O . VAL B 1 103 ? 5.488 -8.586 83.428 1.00 134.65 100 VAL B O 1
ATOM 4340 N N . SER B 1 104 ? 5.088 -10.289 81.944 1.00 127.52 101 SER B N 1
ATOM 4341 C CA . SER B 1 104 ? 3.695 -10.475 82.313 1.00 130.16 101 SER B CA 1
ATOM 4342 C C . SER B 1 104 ? 3.633 -11.127 83.681 1.00 134.34 101 SER B C 1
ATOM 4343 O O . SER B 1 104 ? 3.996 -12.300 83.837 1.00 133.16 101 SER B O 1
ATOM 4346 N N . SER B 1 105 ? 3.161 -10.379 84.672 1.00 139.80 102 SER B N 1
ATOM 4347 C CA . SER B 1 105 ? 2.957 -10.960 85.992 1.00 144.80 102 SER B CA 1
ATOM 4348 C C . SER B 1 105 ? 1.924 -12.080 85.991 1.00 145.16 102 SER B C 1
ATOM 4349 O O . SER B 1 105 ? 2.030 -12.994 86.807 1.00 147.51 102 SER B O 1
ATOM 4352 N N . ARG B 1 106 ? 0.864 -11.922 85.193 1.00 144.01 103 ARG B N 1
ATOM 4353 C CA . ARG B 1 106 ? -0.195 -12.942 85.044 1.00 144.48 103 ARG B CA 1
ATOM 4354 C C . ARG B 1 106 ? -1.265 -12.897 86.151 1.00 151.75 103 ARG B C 1
ATOM 4355 O O . ARG B 1 106 ? -2.376 -13.403 85.977 1.00 153.32 103 ARG B O 1
ATOM 4363 N N . ASN B 1 107 ? -0.950 -12.246 87.265 1.00 153.47 104 ASN B N 1
ATOM 4364 C CA . ASN B 1 107 ? -1.971 -11.834 88.225 1.00 152.49 104 ASN B CA 1
ATOM 4365 C C . ASN B 1 107 ? -2.244 -10.317 88.143 1.00 149.74 104 ASN B C 1
ATOM 4366 O O . ASN B 1 107 ? -2.672 -9.696 89.124 1.00 148.96 104 ASN B O 1
ATOM 4371 N N . SER B 1 108 ? -1.974 -9.721 86.980 1.00 148.82 105 SER B N 1
ATOM 4372 C CA . SER B 1 108 ? -2.380 -8.344 86.708 1.00 147.42 105 SER B CA 1
ATOM 4373 C C . SER B 1 108 ? -3.807 -8.293 86.176 1.00 147.88 105 SER B C 1
ATOM 4374 O O . SER B 1 108 ? -4.078 -8.798 85.086 1.00 148.77 105 SER B O 1
ATOM 4377 N N . VAL B 1 109 ? -4.712 -7.672 86.930 1.00 147.92 106 VAL B N 1
ATOM 4378 C CA . VAL B 1 109 ? -6.118 -7.600 86.526 1.00 149.52 106 VAL B CA 1
ATOM 4379 C C . VAL B 1 109 ? -6.562 -6.145 86.351 1.00 149.86 106 VAL B C 1
ATOM 4380 O O . VAL B 1 109 ? -6.769 -5.427 87.329 1.00 149.70 106 VAL B O 1
ATOM 4384 N N . ARG B 1 110 ? -6.732 -5.733 85.095 1.00 150.97 107 ARG B N 1
ATOM 4385 C CA . ARG B 1 110 ? -6.965 -4.332 84.741 1.00 152.24 107 ARG B CA 1
ATOM 4386 C C . ARG B 1 110 ? -8.346 -3.848 85.178 1.00 154.99 107 ARG B C 1
ATOM 4387 O O . ARG B 1 110 ? -9.070 -4.545 85.889 1.00 155.48 107 ARG B O 1
ATOM 4395 N N . ASN B 1 124 ? 2.188 -4.779 73.319 1.00 150.68 121 ASN B N 1
ATOM 4396 C CA . ASN B 1 124 ? 1.730 -3.595 74.050 1.00 151.66 121 ASN B CA 1
ATOM 4397 C C . ASN B 1 124 ? 2.711 -3.098 75.126 1.00 152.08 121 ASN B C 1
ATOM 4398 O O . ASN B 1 124 ? 2.300 -2.526 76.142 1.00 152.50 121 ASN B O 1
ATOM 4400 N N . TRP B 1 125 ? 4.008 -3.246 74.856 1.00 152.69 122 TRP B N 1
ATOM 4401 C CA . TRP B 1 125 ? 5.035 -3.158 75.888 1.00 153.80 122 TRP B CA 1
ATOM 4402 C C . TRP B 1 125 ? 6.200 -2.305 75.419 1.00 156.84 122 TRP B C 1
ATOM 4403 O O . TRP B 1 125 ? 6.849 -1.635 76.222 1.00 159.40 122 TRP B O 1
ATOM 4414 N N . VAL B 1 126 ? 6.504 -2.403 74.131 1.00 157.05 123 VAL B N 1
ATOM 4415 C CA . VAL B 1 126 ? 7.627 -1.700 73.554 1.00 160.29 123 VAL B CA 1
ATOM 4416 C C . VAL B 1 126 ? 7.129 -0.923 72.339 1.00 161.10 123 VAL B C 1
ATOM 4417 O O . VAL B 1 126 ? 6.431 -1.465 71.493 1.00 158.95 123 VAL B O 1
ATOM 4421 N N . PRO B 1 127 ? 7.406 0.384 72.293 1.00 164.96 124 PRO B N 1
ATOM 4422 C CA . PRO B 1 127 ? 7.196 1.109 71.063 1.00 166.91 124 PRO B CA 1
ATOM 4423 C C . PRO B 1 127 ? 7.623 0.300 69.850 1.00 165.31 124 PRO B C 1
ATOM 4424 O O . PRO B 1 127 ? 8.767 -0.139 69.778 1.00 165.98 124 PRO B O 1
ATOM 4428 N N . PRO B 1 128 ? 6.712 0.115 68.891 1.00 163.87 125 PRO B N 1
ATOM 4429 C CA . PRO B 1 128 ? 7.086 -0.628 67.705 1.00 162.66 125 PRO B CA 1
ATOM 4430 C C . PRO B 1 128 ? 8.407 -0.170 67.124 1.00 165.67 125 PRO B C 1
ATOM 4431 O O . PRO B 1 128 ? 9.333 -0.959 66.958 1.00 165.06 125 PRO B O 1
ATOM 4435 N N . GLU B 1 129 ? 8.522 1.129 66.907 1.00 169.81 126 GLU B N 1
ATOM 4436 C CA . GLU B 1 129 ? 9.615 1.677 66.125 1.00 173.59 126 GLU B CA 1
ATOM 4437 C C . GLU B 1 129 ? 10.938 1.557 66.884 1.00 175.73 126 GLU B C 1
ATOM 4438 O O . GLU B 1 129 ? 12.004 1.834 66.334 1.00 179.25 126 GLU B O 1
ATOM 4444 N N . GLU B 1 130 ? 10.862 1.091 68.128 1.00 174.04 127 GLU B N 1
ATOM 4445 C CA . GLU B 1 130 ? 12.044 0.847 68.945 1.00 176.51 127 GLU B CA 1
ATOM 4446 C C . GLU B 1 130 ? 12.481 -0.616 68.909 1.00 173.56 127 GLU B C 1
ATOM 4447 O O . GLU B 1 130 ? 13.576 -0.937 69.362 1.00 176.46 127 GLU B O 1
ATOM 4453 N N . VAL B 1 131 ? 11.651 -1.486 68.333 1.00 105.32 128 VAL B N 1
ATOM 4454 C CA . VAL B 1 131 ? 11.859 -2.953 68.399 1.00 105.33 128 VAL B CA 1
ATOM 4455 C C . VAL B 1 131 ? 12.783 -3.449 67.293 1.00 105.92 128 VAL B C 1
ATOM 4456 O O . VAL B 1 131 ? 12.610 -3.082 66.134 1.00 106.21 128 VAL B O 1
ATOM 4460 N N . GLU B 1 132 ? 13.769 -4.268 67.646 1.00 106.34 129 GLU B N 1
ATOM 4461 C CA . GLU B 1 132 ? 14.848 -4.565 66.716 1.00 107.29 129 GLU B CA 1
ATOM 4462 C C . GLU B 1 132 ? 14.481 -5.836 65.968 1.00 107.62 129 GLU B C 1
ATOM 4463 O O . GLU B 1 132 ? 14.752 -5.999 64.769 1.00 108.34 129 GLU B O 1
ATOM 4469 N N . ARG B 1 133 ? 13.885 -6.758 66.710 1.00 107.30 130 ARG B N 1
ATOM 4470 C CA . ARG B 1 133 ? 13.363 -7.961 66.145 1.00 107.65 130 ARG B CA 1
ATOM 4471 C C . ARG B 1 133 ? 12.422 -8.539 67.183 1.00 107.21 130 ARG B C 1
ATOM 4472 O O . ARG B 1 133 ? 12.591 -8.283 68.382 1.00 106.96 130 ARG B O 1
ATOM 4480 N N . ILE B 1 134 ? 11.376 -9.219 66.708 1.00 107.26 131 ILE B N 1
ATOM 4481 C CA . ILE B 1 134 ? 10.453 -9.975 67.554 1.00 107.32 131 ILE B CA 1
ATOM 4482 C C . ILE B 1 134 ? 10.664 -11.389 67.146 1.00 108.29 131 ILE B C 1
ATOM 4483 O O . ILE B 1 134 ? 10.716 -11.652 65.950 1.00 108.64 131 ILE B O 1
ATOM 4488 N N . GLU B 1 135 ? 10.888 -12.268 68.122 1.00 108.93 132 GLU B N 1
ATOM 4489 C CA . GLU B 1 135 ? 11.146 -13.682 67.870 1.00 110.18 132 GLU B CA 1
ATOM 4490 C C . GLU B 1 135 ? 9.963 -14.470 68.412 1.00 110.62 132 GLU B C 1
ATOM 4491 O O . GLU B 1 135 ? 9.655 -14.368 69.606 1.00 110.58 132 GLU B O 1
ATOM 4497 N N . VAL B 1 136 ? 9.334 -15.297 67.573 1.00 111.27 133 VAL B N 1
ATOM 4498 C CA . VAL B 1 136 ? 8.225 -16.126 68.031 1.00 112.05 133 VAL B CA 1
ATOM 4499 C C . VAL B 1 136 ? 8.548 -17.599 67.936 1.00 113.69 133 VAL B C 1
ATOM 4500 O O . VAL B 1 136 ? 8.688 -18.163 66.843 1.00 114.27 133 VAL B O 1
ATOM 4504 N N . LEU B 1 137 ? 8.425 -18.247 69.089 1.00 114.65 134 LEU B N 1
ATOM 4505 C CA . LEU B 1 137 ? 8.745 -19.636 69.264 1.00 116.51 134 LEU B CA 1
ATOM 4506 C C . LEU B 1 137 ? 7.439 -20.358 69.563 1.00 117.55 134 LEU B C 1
ATOM 4507 O O . LEU B 1 137 ? 6.737 -19.986 70.500 1.00 117.42 134 LEU B O 1
ATOM 4512 N N . ARG B 1 138 ? 7.161 -21.453 68.857 1.00 118.94 135 ARG B N 1
ATOM 4513 C CA . ARG B 1 138 ? 5.906 -22.190 69.057 1.00 120.23 135 ARG B CA 1
ATOM 4514 C C . ARG B 1 138 ? 6.052 -23.691 69.365 1.00 122.70 135 ARG B C 1
ATOM 4515 O O . ARG B 1 138 ? 6.551 -24.455 68.545 1.00 123.64 135 ARG B O 1
ATOM 4523 N N . GLY B 1 139 ? 5.417 -24.131 70.444 1.00 124.03 136 GLY B N 1
ATOM 4524 C CA . GLY B 1 139 ? 5.237 -25.545 70.699 1.00 126.68 136 GLY B CA 1
ATOM 4525 C C . GLY B 1 139 ? 6.428 -26.167 71.400 1.00 127.97 136 GLY B C 1
ATOM 4526 O O . GLY B 1 139 ? 6.820 -25.706 72.459 1.00 127.64 136 GLY B O 1
ATOM 4527 N N . PRO B 1 140 ? 6.944 -27.295 70.876 1.00 129.83 137 PRO B N 1
ATOM 4528 C CA . PRO B 1 140 ? 7.892 -28.045 71.711 1.00 131.77 137 PRO B CA 1
ATOM 4529 C C . PRO B 1 140 ? 9.095 -27.171 72.112 1.00 130.30 137 PRO B C 1
ATOM 4530 O O . PRO B 1 140 ? 9.419 -27.070 73.304 1.00 130.78 137 PRO B O 1
ATOM 4534 N N . ALA B 1 141 ? 9.735 -26.508 71.151 1.00 128.65 138 ALA B N 1
ATOM 4535 C CA . ALA B 1 141 ? 11.042 -25.947 71.446 1.00 128.05 138 ALA B CA 1
ATOM 4536 C C . ALA B 1 141 ? 10.821 -24.693 72.356 1.00 125.99 138 ALA B C 1
ATOM 4537 O O . ALA B 1 141 ? 11.703 -23.820 72.571 1.00 124.77 138 ALA B O 1
ATOM 4539 N N . ALA B 1 142 ? 9.611 -24.587 72.898 1.00 125.80 139 ALA B N 1
ATOM 4540 C CA . ALA B 1 142 ? 9.332 -23.583 73.891 1.00 124.49 139 ALA B CA 1
ATOM 4541 C C . ALA B 1 142 ? 9.142 -24.111 75.307 1.00 126.27 139 ALA B C 1
ATOM 4542 O O . ALA B 1 142 ? 9.077 -23.327 76.242 1.00 125.47 139 ALA B O 1
ATOM 4544 N N . ALA B 1 143 ? 9.074 -25.441 75.466 1.00 128.87 140 ALA B N 1
ATOM 4545 C CA . ALA B 1 143 ? 8.830 -26.104 76.755 1.00 131.11 140 ALA B CA 1
ATOM 4546 C C . ALA B 1 143 ? 9.804 -25.752 77.882 1.00 131.26 140 ALA B C 1
ATOM 4547 O O . ALA B 1 143 ? 9.559 -25.891 79.132 1.00 132.59 140 ALA B O 1
ATOM 4549 N N . ARG B 1 144 ? 11.000 -25.363 77.424 1.00 130.22 141 ARG B N 1
ATOM 4550 C CA . ARG B 1 144 ? 12.088 -24.785 78.252 1.00 129.88 141 ARG B CA 1
ATOM 4551 C C . ARG B 1 144 ? 11.799 -23.483 79.085 1.00 127.95 141 ARG B C 1
ATOM 4552 O O . ARG B 1 144 ? 12.502 -23.205 80.084 1.00 128.32 141 ARG B O 1
ATOM 4560 N N . TYR B 1 145 ? 10.791 -22.690 78.706 1.00 126.11 142 TYR B N 1
ATOM 4561 C CA . TYR B 1 145 ? 10.570 -21.378 79.380 1.00 124.34 142 TYR B CA 1
ATOM 4562 C C . TYR B 1 145 ? 9.545 -21.448 80.511 1.00 125.49 142 TYR B C 1
ATOM 4563 O O . TYR B 1 145 ? 9.250 -20.405 81.163 1.00 124.39 142 TYR B O 1
ATOM 4572 N N . GLY B 1 146 ? 9.020 -22.674 80.712 1.00 127.91 143 GLY B N 1
ATOM 4573 C CA . GLY B 1 146 ? 8.274 -23.048 81.907 1.00 129.95 143 GLY B CA 1
ATOM 4574 C C . GLY B 1 146 ? 6.784 -22.822 81.769 1.00 129.98 143 GLY B C 1
ATOM 4575 O O . GLY B 1 146 ? 6.238 -22.895 80.672 1.00 129.24 143 GLY B O 1
ATOM 4576 N N . SER B 1 147 ? 6.143 -22.525 82.899 1.00 131.03 144 SER B N 1
ATOM 4577 C CA . SER B 1 147 ? 4.746 -22.104 82.936 1.00 131.25 144 SER B CA 1
ATOM 4578 C C . SER B 1 147 ? 4.486 -20.832 82.114 1.00 128.36 144 SER B C 1
ATOM 4579 O O . SER B 1 147 ? 5.359 -19.976 81.964 1.00 126.22 144 SER B O 1
ATOM 4582 N N . GLY B 1 148 ? 3.295 -20.770 81.530 1.00 128.56 145 GLY B N 1
ATOM 4583 C CA . GLY B 1 148 ? 2.934 -19.741 80.577 1.00 126.24 145 GLY B CA 1
ATOM 4584 C C . GLY B 1 148 ? 3.418 -19.975 79.159 1.00 124.75 145 GLY B C 1
ATOM 4585 O O . GLY B 1 148 ? 3.095 -19.202 78.265 1.00 123.04 145 GLY B O 1
ATOM 4586 N N . ALA B 1 149 ? 4.185 -21.032 78.921 1.00 125.58 146 ALA B N 1
ATOM 4587 C CA . ALA B 1 149 ? 4.817 -21.212 77.606 1.00 124.28 146 ALA B CA 1
ATOM 4588 C C . ALA B 1 149 ? 4.372 -22.474 76.848 1.00 125.93 146 ALA B C 1
ATOM 4589 O O . ALA B 1 149 ? 5.083 -22.946 75.954 1.00 125.62 146 ALA B O 1
ATOM 4591 N N . ALA B 1 150 ? 3.186 -22.992 77.151 1.00 127.82 147 ALA B N 1
ATOM 4592 C CA . ALA B 1 150 ? 2.700 -24.198 76.486 1.00 129.64 147 ALA B CA 1
ATOM 4593 C C . ALA B 1 150 ? 2.345 -23.964 75.016 1.00 128.20 147 ALA B C 1
ATOM 4594 O O . ALA B 1 150 ? 2.409 -24.888 74.193 1.00 129.10 147 ALA B O 1
ATOM 4596 N N . GLY B 1 151 ? 1.879 -22.746 74.720 1.00 126.27 148 GLY B N 1
ATOM 4597 C CA . GLY B 1 151 ? 1.584 -22.311 73.349 1.00 124.74 148 GLY B CA 1
ATOM 4598 C C . GLY B 1 151 ? 2.787 -21.645 72.721 1.00 122.46 148 GLY B C 1
ATOM 4599 O O . GLY B 1 151 ? 3.013 -21.691 71.514 1.00 121.66 148 GLY B O 1
ATOM 4600 N N . GLY B 1 152 ? 3.621 -21.078 73.577 1.00 121.69 149 GLY B N 1
ATOM 4601 C CA . GLY B 1 152 ? 4.939 -20.677 73.138 1.00 120.18 149 GLY B CA 1
ATOM 4602 C C . GLY B 1 152 ? 5.323 -19.324 73.675 1.00 118.42 149 GLY B C 1
ATOM 4603 O O . GLY B 1 152 ? 4.618 -18.744 74.497 1.00 118.48 149 GLY B O 1
ATOM 4604 N N . VAL B 1 153 ? 6.389 -18.787 73.101 1.00 117.01 150 VAL B N 1
ATOM 4605 C CA . VAL B 1 153 ? 7.065 -17.622 73.616 1.00 115.59 150 VAL B CA 1
ATOM 4606 C C . VAL B 1 153 ? 7.059 -16.606 72.515 1.00 113.87 150 VAL B C 1
ATOM 4607 O O . VAL B 1 153 ? 7.483 -16.891 71.396 1.00 113.70 150 VAL B O 1
ATOM 4611 N N . VAL B 1 154 ? 6.625 -15.395 72.855 1.00 112.80 151 VAL B N 1
ATOM 4612 C CA . VAL B 1 154 ? 6.961 -14.222 72.084 1.00 111.23 151 VAL B CA 1
ATOM 4613 C C . VAL B 1 154 ? 8.078 -13.536 72.838 1.00 110.62 151 VAL B C 1
ATOM 4614 O O . VAL B 1 154 ? 7.953 -13.274 74.040 1.00 110.87 151 VAL B O 1
ATOM 4618 N N . ASN B 1 155 ? 9.193 -13.321 72.138 1.00 110.10 152 ASN B N 1
ATOM 4619 C CA . ASN B 1 155 ? 10.348 -12.585 72.674 1.00 109.60 152 ASN B CA 1
ATOM 4620 C C . ASN B 1 155 ? 10.700 -11.257 71.910 1.00 108.39 152 ASN B C 1
ATOM 4621 O O . ASN B 1 155 ? 11.145 -11.255 70.765 1.00 108.30 152 ASN B O 1
ATOM 4626 N N . ILE B 1 156 ? 10.496 -10.122 72.559 1.00 107.69 153 ILE B N 1
ATOM 4627 C CA . ILE B 1 156 ? 10.651 -8.818 71.872 1.00 106.78 153 ILE B CA 1
ATOM 4628 C C . ILE B 1 156 ? 11.967 -8.072 72.150 1.00 106.59 153 ILE B C 1
ATOM 4629 O O . ILE B 1 156 ? 12.227 -7.659 73.284 1.00 106.56 153 ILE B O 1
ATOM 4634 N N . ILE B 1 157 ? 12.737 -7.840 71.091 1.00 106.61 154 ILE B N 1
ATOM 4635 C CA . ILE B 1 157 ? 14.150 -7.512 71.232 1.00 106.98 154 ILE B CA 1
ATOM 4636 C C . ILE B 1 157 ? 14.428 -6.038 70.896 1.00 106.50 154 ILE B C 1
ATOM 4637 O O . ILE B 1 157 ? 14.028 -5.491 69.845 1.00 106.26 154 ILE B O 1
ATOM 4642 N N . THR B 1 158 ? 15.146 -5.396 71.802 1.00 106.55 155 THR B N 1
ATOM 4643 C CA . THR B 1 158 ? 15.223 -3.974 71.792 1.00 106.18 155 THR B CA 1
ATOM 4644 C C . THR B 1 158 ? 16.521 -3.533 71.141 1.00 106.93 155 THR B C 1
ATOM 4645 O O . THR B 1 158 ? 17.356 -4.359 70.759 1.00 107.78 155 THR B O 1
ATOM 4649 N N . LYS B 1 159 ? 16.622 -2.217 70.923 1.00 106.85 156 LYS B N 1
ATOM 4650 C CA . LYS B 1 159 ? 17.808 -1.636 70.315 1.00 107.83 156 LYS B CA 1
ATOM 4651 C C . LYS B 1 159 ? 18.737 -1.229 71.435 1.00 108.24 156 LYS B C 1
ATOM 4652 O O . LYS B 1 159 ? 18.293 -1.046 72.572 1.00 107.60 156 LYS B O 1
ATOM 4658 N N . ARG B 1 160 ? 20.033 -1.366 71.177 1.00 109.51 157 ARG B N 1
ATOM 4659 C CA . ARG B 1 160 ? 21.009 -1.434 72.257 1.00 110.17 157 ARG B CA 1
ATOM 4660 C C . ARG B 1 160 ? 21.951 -0.226 72.207 1.00 111.15 157 ARG B C 1
ATOM 4661 O O . ARG B 1 160 ? 22.357 0.207 71.134 1.00 112.06 157 ARG B O 1
ATOM 4669 N N . PRO B 1 161 ? 22.362 0.272 73.380 1.00 111.23 158 PRO B N 1
ATOM 4670 C CA . PRO B 1 161 ? 23.381 1.294 73.351 1.00 112.49 158 PRO B CA 1
ATOM 4671 C C . PRO B 1 161 ? 24.462 1.003 72.336 1.00 114.30 158 PRO B C 1
ATOM 4672 O O . PRO B 1 161 ? 24.884 -0.135 72.157 1.00 114.98 158 PRO B O 1
ATOM 4676 N N . THR B 1 162 ? 24.976 2.067 71.745 1.00 115.41 159 THR B N 1
ATOM 4677 C CA . THR B 1 162 ? 25.957 1.931 70.691 1.00 117.47 159 THR B CA 1
ATOM 4678 C C . THR B 1 162 ? 27.074 2.949 70.939 1.00 119.30 159 THR B C 1
ATOM 4679 O O . THR B 1 162 ? 26.960 3.796 71.821 1.00 118.75 159 THR B O 1
ATOM 4683 N N . ASP B 1 163 ? 28.171 2.796 70.207 1.00 121.70 160 ASP B N 1
ATOM 4684 C CA . ASP B 1 163 ? 29.385 3.571 70.425 1.00 123.97 160 ASP B CA 1
ATOM 4685 C C . ASP B 1 163 ? 29.274 4.958 69.782 1.00 124.66 160 ASP B C 1
ATOM 4686 O O . ASP B 1 163 ? 30.144 5.806 69.978 1.00 126.52 160 ASP B O 1
ATOM 4691 N N . ARG B 1 164 ? 28.229 5.158 68.981 1.00 123.43 161 ARG B N 1
ATOM 4692 C CA . ARG B 1 164 ? 27.933 6.455 68.387 1.00 123.98 161 ARG B CA 1
ATOM 4693 C C . ARG B 1 164 ? 26.545 6.912 68.839 1.00 121.44 161 ARG B C 1
ATOM 4694 O O . ARG B 1 164 ? 25.718 6.081 69.190 1.00 119.41 161 ARG B O 1
ATOM 4702 N N . LEU B 1 165 ? 26.292 8.223 68.852 1.00 121.82 162 LEU B N 1
ATOM 4703 C CA . LEU B 1 165 ? 25.066 8.774 69.447 1.00 119.86 162 LEU B CA 1
ATOM 4704 C C . LEU B 1 165 ? 23.927 8.712 68.448 1.00 118.99 162 LEU B C 1
ATOM 4705 O O . LEU B 1 165 ? 24.125 8.932 67.265 1.00 120.41 162 LEU B O 1
ATOM 4710 N N . ARG B 1 166 ? 22.724 8.446 68.935 1.00 116.88 163 ARG B N 1
ATOM 4711 C CA . ARG B 1 166 ? 21.650 7.964 68.074 1.00 115.89 163 ARG B CA 1
ATOM 4712 C C . ARG B 1 166 ? 20.292 8.306 68.664 1.00 114.30 163 ARG B C 1
ATOM 4713 O O . ARG B 1 166 ? 19.960 7.932 69.792 1.00 113.03 163 ARG B O 1
ATOM 4721 N N . GLY B 1 167 ? 19.492 9.006 67.883 1.00 114.62 164 GLY B N 1
ATOM 4722 C CA . GLY B 1 167 ? 18.175 9.373 68.345 1.00 113.54 164 GLY B CA 1
ATOM 4723 C C . GLY B 1 167 ? 17.165 9.015 67.298 1.00 113.17 164 GLY B C 1
ATOM 4724 O O . GLY B 1 167 ? 17.490 8.934 66.112 1.00 114.14 164 GLY B O 1
ATOM 4725 N N . SER B 1 168 ? 15.932 8.825 67.740 1.00 111.98 165 SER B N 1
ATOM 4726 C CA . SER B 1 168 ? 14.799 8.842 66.834 1.00 111.96 165 SER B CA 1
ATOM 4727 C C . SER B 1 168 ? 13.515 9.270 67.518 1.00 111.50 165 SER B C 1
ATOM 4728 O O . SER B 1 168 ? 13.305 9.011 68.699 1.00 110.65 165 SER B O 1
ATOM 4731 N N . MET B 1 169 ? 12.659 9.941 66.758 1.00 112.35 166 MET B N 1
ATOM 4732 C CA . MET B 1 169 ? 11.260 10.110 67.128 1.00 112.14 166 MET B CA 1
ATOM 4733 C C . MET B 1 169 ? 10.373 9.399 66.106 1.00 111.90 166 MET B C 1
ATOM 4734 O O . MET B 1 169 ? 10.757 9.199 64.956 1.00 112.33 166 MET B O 1
ATOM 4739 N N . THR B 1 170 ? 9.135 9.157 66.504 1.00 111.56 167 THR B N 1
ATOM 4740 C CA . THR B 1 170 ? 8.104 8.730 65.581 1.00 111.73 167 THR B CA 1
ATOM 4741 C C . THR B 1 170 ? 6.789 9.394 65.989 1.00 112.62 167 THR B C 1
ATOM 4742 O O . THR B 1 170 ? 6.446 9.406 67.174 1.00 112.35 167 THR B O 1
ATOM 4746 N N . VAL B 1 171 ? 6.060 9.966 65.030 1.00 113.93 168 VAL B N 1
ATOM 4747 C CA . VAL B 1 171 ? 4.649 10.222 65.248 1.00 114.85 168 VAL B CA 1
ATOM 4748 C C . VAL B 1 171 ? 3.746 9.449 64.307 1.00 114.89 168 VAL B C 1
ATOM 4749 O O . VAL B 1 171 ? 4.022 9.312 63.115 1.00 115.08 168 VAL B O 1
ATOM 4753 N N . PHE B 1 172 ? 2.713 8.845 64.880 1.00 114.74 169 PHE B N 1
ATOM 4754 C CA . PHE B 1 172 ? 1.808 7.995 64.123 1.00 114.80 169 PHE B CA 1
ATOM 4755 C C . PHE B 1 172 ? 0.378 8.316 64.512 1.00 116.32 169 PHE B C 1
ATOM 4756 O O . PHE B 1 172 ? 0.070 8.557 65.684 1.00 116.63 169 PHE B O 1
ATOM 4764 N N . THR B 1 173 ? -0.499 8.311 63.522 1.00 117.47 170 THR B N 1
ATOM 4765 C CA . THR B 1 173 ? -1.880 8.657 63.756 1.00 119.36 170 THR B CA 1
ATOM 4766 C C . THR B 1 173 ? -2.742 7.857 62.801 1.00 119.75 170 THR B C 1
ATOM 4767 O O . THR B 1 173 ? -2.483 7.797 61.598 1.00 119.71 170 THR B O 1
ATOM 4771 N N . ASN B 1 174 ? -3.725 7.173 63.363 1.00 120.19 171 ASN B N 1
ATOM 4772 C CA . ASN B 1 174 ? -4.656 6.404 62.572 1.00 120.83 171 ASN B CA 1
ATOM 4773 C C . ASN B 1 174 ? -6.054 6.978 62.720 1.00 123.52 171 ASN B C 1
ATOM 4774 O O . ASN B 1 174 ? -6.582 6.991 63.823 1.00 124.29 171 ASN B O 1
ATOM 4779 N N . ILE B 1 175 ? -6.653 7.429 61.620 1.00 125.16 172 ILE B N 1
ATOM 4780 C CA . ILE B 1 175 ? -8.001 8.015 61.647 1.00 128.13 172 ILE B CA 1
ATOM 4781 C C . ILE B 1 175 ? -9.034 7.151 60.907 1.00 129.09 172 ILE B C 1
ATOM 4782 O O . ILE B 1 175 ? -9.017 7.074 59.676 1.00 129.19 172 ILE B O 1
ATOM 4787 N N . PRO B 1 176 ? -9.915 6.464 61.660 1.00 129.91 173 PRO B N 1
ATOM 4788 C CA . PRO B 1 176 ? -11.104 5.842 61.114 1.00 131.65 173 PRO B CA 1
ATOM 4789 C C . PRO B 1 176 ? -11.915 6.787 60.262 1.00 134.46 173 PRO B C 1
ATOM 4790 O O . PRO B 1 176 ? -12.195 7.910 60.671 1.00 136.40 173 PRO B O 1
ATOM 4794 N N . GLU B 1 177 ? -12.375 6.293 59.126 1.00 134.98 174 GLU B N 1
ATOM 4795 C CA . GLU B 1 177 ? -13.279 7.037 58.263 1.00 137.97 174 GLU B CA 1
ATOM 4796 C C . GLU B 1 177 ? -14.636 7.297 58.922 1.00 141.32 174 GLU B C 1
ATOM 4797 O O . GLU B 1 177 ? -15.301 8.267 58.610 1.00 144.23 174 GLU B O 1
ATOM 4803 N N . SER B 1 178 ? -15.083 6.373 59.758 1.00 141.22 175 SER B N 1
ATOM 4804 C CA . SER B 1 178 ? -16.352 6.491 60.471 1.00 144.57 175 SER B CA 1
ATOM 4805 C C . SER B 1 178 ? -16.065 7.102 61.829 1.00 144.71 175 SER B C 1
ATOM 4806 O O . SER B 1 178 ? -15.093 6.742 62.478 1.00 141.86 175 SER B O 1
ATOM 4809 N N . SER B 1 179 ? -16.876 8.060 62.247 1.00 148.15 176 SER B N 1
ATOM 4810 C CA . SER B 1 179 ? -16.579 8.779 63.480 1.00 148.52 176 SER B CA 1
ATOM 4811 C C . SER B 1 179 ? -16.772 7.863 64.691 1.00 148.18 176 SER B C 1
ATOM 4812 O O . SER B 1 179 ? -15.958 7.858 65.613 1.00 146.22 176 SER B O 1
ATOM 4815 N N . LYS B 1 180 ? -17.773 6.996 64.635 1.00 149.94 177 LYS B N 1
ATOM 4816 C CA . LYS B 1 180 ? -18.035 6.082 65.749 1.00 150.10 177 LYS B CA 1
ATOM 4817 C C . LYS B 1 180 ? -16.797 5.298 66.196 1.00 145.91 177 LYS B C 1
ATOM 4818 O O . LYS B 1 180 ? -16.562 5.140 67.396 1.00 145.65 177 LYS B O 1
ATOM 4824 N N . ASP B 1 181 ? -16.006 4.805 65.247 1.00 142.86 178 ASP B N 1
ATOM 4825 C CA . ASP B 1 181 ? -14.633 4.435 65.562 1.00 139.02 178 ASP B CA 1
ATOM 4826 C C . ASP B 1 181 ? -13.840 5.688 65.973 1.00 138.38 178 ASP B C 1
ATOM 4827 O O . ASP B 1 181 ? -14.124 6.816 65.524 1.00 140.15 178 ASP B O 1
ATOM 4832 N N . GLY B 1 182 ? -12.895 5.505 66.890 1.00 136.18 179 GLY B N 1
ATOM 4833 C CA . GLY B 1 182 ? -12.167 6.642 67.482 1.00 135.78 179 GLY B CA 1
ATOM 4834 C C . GLY B 1 182 ? -10.725 6.633 67.023 1.00 132.32 179 GLY B C 1
ATOM 4835 O O . GLY B 1 182 ? -10.164 5.570 66.726 1.00 129.98 179 GLY B O 1
ATOM 4836 N N . ALA B 1 183 ? -10.135 7.811 66.901 1.00 132.27 180 ALA B N 1
ATOM 4837 C CA . ALA B 1 183 ? -8.814 7.917 66.308 1.00 129.53 180 ALA B CA 1
ATOM 4838 C C . ALA B 1 183 ? -7.751 7.414 67.273 1.00 127.05 180 ALA B C 1
ATOM 4839 O O . ALA B 1 183 ? -8.046 7.078 68.420 1.00 127.53 180 ALA B O 1
ATOM 4841 N N . THR B 1 184 ? -6.526 7.298 66.773 1.00 124.60 181 THR B N 1
ATOM 4842 C CA . THR B 1 184 ? -5.360 7.133 67.618 1.00 122.52 181 THR B CA 1
ATOM 4843 C C . THR B 1 184 ? -4.219 8.064 67.205 1.00 121.60 181 THR B C 1
ATOM 4844 O O . THR B 1 184 ? -3.907 8.209 66.029 1.00 121.28 181 THR B O 1
ATOM 4848 N N . ARG B 1 185 ? -3.577 8.669 68.193 1.00 121.32 182 ARG B N 1
ATOM 4849 C CA . ARG B 1 185 ? -2.238 9.195 68.009 1.00 119.95 182 ARG B CA 1
ATOM 4850 C C . ARG B 1 185 ? -1.246 8.506 68.941 1.00 117.90 182 ARG B C 1
ATOM 4851 O O . ARG B 1 185 ? -1.463 8.479 70.152 1.00 118.27 182 ARG B O 1
ATOM 4859 N N . ARG B 1 186 ? -0.154 7.965 68.402 1.00 116.01 183 ARG B N 1
ATOM 4860 C CA . ARG B 1 186 ? 0.988 7.623 69.246 1.00 114.41 183 ARG B CA 1
ATOM 4861 C C . ARG B 1 186 ? 2.300 8.274 68.783 1.00 113.74 183 ARG B C 1
ATOM 4862 O O . ARG B 1 186 ? 2.378 8.889 67.721 1.00 114.40 183 ARG B O 1
ATOM 4870 N N . ALA B 1 187 ? 3.311 8.191 69.636 1.00 112.71 184 ALA B N 1
ATOM 4871 C CA . ALA B 1 187 ? 4.423 9.132 69.627 1.00 112.75 184 ALA B CA 1
ATOM 4872 C C . ALA B 1 187 ? 5.499 8.493 70.456 1.00 111.32 184 ALA B C 1
ATOM 4873 O O . ALA B 1 187 ? 5.204 8.022 71.557 1.00 111.05 184 ALA B O 1
ATOM 4875 N N . ASN B 1 188 ? 6.703 8.357 69.907 1.00 110.58 185 ASN B N 1
ATOM 4876 C CA . ASN B 1 188 ? 7.804 7.749 70.668 1.00 109.46 185 ASN B CA 1
ATOM 4877 C C . ASN B 1 188 ? 9.186 8.148 70.181 1.00 109.44 185 ASN B C 1
ATOM 4878 O O . ASN B 1 188 ? 9.346 8.677 69.083 1.00 110.14 185 ASN B O 1
ATOM 4883 N N . PHE B 1 189 ? 10.175 7.886 71.027 1.00 108.86 186 PHE B N 1
ATOM 4884 C CA . PHE B 1 189 ? 11.531 8.364 70.817 1.00 109.17 186 PHE B CA 1
ATOM 4885 C C . PHE B 1 189 ? 12.471 7.269 71.297 1.00 108.24 186 PHE B C 1
ATOM 4886 O O . PHE B 1 189 ? 12.126 6.484 72.196 1.00 107.51 186 PHE B O 1
ATOM 4894 N N . SER B 1 190 ? 13.654 7.193 70.697 1.00 108.53 187 SER B N 1
ATOM 4895 C CA . SER B 1 190 ? 14.704 6.381 71.271 1.00 108.11 187 SER B CA 1
ATOM 4896 C C . SER B 1 190 ? 16.049 7.060 71.167 1.00 109.11 187 SER B C 1
ATOM 4897 O O . SER B 1 190 ? 16.478 7.430 70.075 1.00 110.01 187 SER B O 1
ATOM 4900 N N . LEU B 1 191 ? 16.713 7.233 72.304 1.00 109.17 188 LEU B N 1
ATOM 4901 C CA . LEU B 1 191 ? 18.026 7.880 72.346 1.00 110.32 188 LEU B CA 1
ATOM 4902 C C . LEU B 1 191 ? 19.028 6.872 72.898 1.00 110.17 188 LEU B C 1
ATOM 4903 O O . LEU B 1 191 ? 18.699 6.108 73.805 1.00 109.25 188 LEU B O 1
ATOM 4908 N N . SER B 1 192 ? 20.207 6.793 72.291 1.00 111.29 189 SER B N 1
ATOM 4909 C CA . SER B 1 192 ? 21.223 5.849 72.744 1.00 111.56 189 SER B CA 1
ATOM 4910 C C . SER B 1 192 ? 22.605 6.295 72.300 1.00 113.42 189 SER B C 1
ATOM 4911 O O . SER B 1 192 ? 22.768 6.933 71.256 1.00 114.48 189 SER B O 1
ATOM 4914 N N . GLY B 1 193 ? 23.602 5.999 73.121 1.00 114.06 190 GLY B N 1
ATOM 4915 C CA . GLY B 1 193 ? 24.946 6.459 72.832 1.00 116.13 190 GLY B CA 1
ATOM 4916 C C . GLY B 1 193 ? 25.911 6.194 73.961 1.00 116.78 190 GLY B C 1
ATOM 4917 O O . GLY B 1 193 ? 25.575 5.522 74.927 1.00 115.62 190 GLY B O 1
ATOM 4918 N N . PRO B 1 194 ? 27.149 6.670 73.816 1.00 118.91 191 PRO B N 1
ATOM 4919 C CA . PRO B 1 194 ? 28.159 6.478 74.843 1.00 119.89 191 PRO B CA 1
ATOM 4920 C C . PRO B 1 194 ? 28.270 7.668 75.783 1.00 120.12 191 PRO B C 1
ATOM 4921 O O . PRO B 1 194 ? 27.967 8.781 75.395 1.00 120.42 191 PRO B O 1
ATOM 4925 N N . LEU B 1 195 ? 28.598 7.389 77.036 1.00 119.95 192 LEU B N 1
ATOM 4926 C CA . LEU B 1 195 ? 29.029 8.376 77.998 1.00 120.70 192 LEU B CA 1
ATOM 4927 C C . LEU B 1 195 ? 30.532 8.340 78.146 1.00 123.13 192 LEU B C 1
ATOM 4928 O O . LEU B 1 195 ? 31.198 9.353 78.206 1.00 124.79 192 LEU B O 1
ATOM 4933 N N . THR B 1 196 ? 31.069 7.138 78.093 1.00 123.62 193 THR B N 1
ATOM 4934 C CA . THR B 1 196 ? 32.412 6.860 78.556 1.00 125.86 193 THR B CA 1
ATOM 4935 C C . THR B 1 196 ? 32.914 5.659 77.768 1.00 126.91 193 THR B C 1
ATOM 4936 O O . THR B 1 196 ? 32.143 5.048 77.036 1.00 125.58 193 THR B O 1
ATOM 4940 N N . GLU B 1 197 ? 34.225 5.433 77.799 1.00 129.62 194 GLU B N 1
ATOM 4941 C CA . GLU B 1 197 ? 34.827 4.243 77.198 1.00 131.12 194 GLU B CA 1
ATOM 4942 C C . GLU B 1 197 ? 34.167 2.986 77.734 1.00 129.30 194 GLU B C 1
ATOM 4943 O O . GLU B 1 197 ? 33.962 2.034 76.992 1.00 129.25 194 GLU B O 1
ATOM 4949 N N . ALA B 1 198 ? 33.703 3.056 78.976 1.00 127.76 195 ALA B N 1
ATOM 4950 C CA . ALA B 1 198 ? 33.106 1.930 79.656 1.00 126.34 195 ALA B CA 1
ATOM 4951 C C . ALA B 1 198 ? 31.580 1.975 79.675 1.00 123.32 195 ALA B C 1
ATOM 4952 O O . ALA B 1 198 ? 30.933 0.935 79.604 1.00 122.26 195 ALA B O 1
ATOM 4954 N N . LEU B 1 199 ? 30.999 3.175 79.732 1.00 122.19 196 LEU B N 1
ATOM 4955 C CA . LEU B 1 199 ? 29.548 3.320 79.895 1.00 119.64 196 LEU B CA 1
ATOM 4956 C C . LEU B 1 199 ? 28.829 3.783 78.632 1.00 118.80 196 LEU B C 1
ATOM 4957 O O . LEU B 1 199 ? 29.402 4.441 77.782 1.00 120.10 196 LEU B O 1
ATOM 4962 N N . SER B 1 200 ? 27.629 3.250 78.458 1.00 116.93 197 SER B N 1
ATOM 4963 C CA . SER B 1 200 ? 26.743 3.565 77.349 1.00 115.95 197 SER B CA 1
ATOM 4964 C C . SER B 1 200 ? 25.367 3.584 77.971 1.00 113.94 197 SER B C 1
ATOM 4965 O O . SER B 1 200 ? 25.119 2.851 78.931 1.00 113.40 197 SER B O 1
ATOM 4968 N N . PHE B 1 201 ? 24.422 4.204 77.289 1.00 113.03 198 PHE B N 1
ATOM 4969 C CA . PHE B 1 201 ? 23.049 4.250 77.766 1.00 111.44 198 PHE B CA 1
ATOM 4970 C C . PHE B 1 201 ? 22.088 4.078 76.600 1.00 110.63 198 PHE B C 1
ATOM 4971 O O . PHE B 1 201 ? 22.486 4.216 75.441 1.00 111.32 198 PHE B O 1
ATOM 4979 N N . ARG B 1 202 ? 20.823 3.803 76.910 1.00 109.39 199 ARG B N 1
ATOM 4980 C CA . ARG B 1 202 ? 19.752 3.868 75.918 1.00 108.69 199 ARG B CA 1
ATOM 4981 C C . ARG B 1 202 ? 18.399 4.088 76.569 1.00 107.79 199 ARG B C 1
ATOM 4982 O O . ARG B 1 202 ? 17.933 3.229 77.300 1.00 107.29 199 ARG B O 1
ATOM 4990 N N . ALA B 1 203 ? 17.718 5.168 76.186 1.00 107.83 200 ALA B N 1
ATOM 4991 C CA . ALA B 1 203 ? 16.376 5.472 76.682 1.00 107.36 200 ALA B CA 1
ATOM 4992 C C . ALA B 1 203 ? 15.359 5.501 75.549 1.00 107.10 200 ALA B C 1
ATOM 4993 O O . ALA B 1 203 ? 15.663 5.915 74.426 1.00 107.50 200 ALA B O 1
ATOM 4995 N N . TYR B 1 204 ? 14.165 5.000 75.842 1.00 106.62 201 TYR B N 1
ATOM 4996 C CA . TYR B 1 204 ? 13.053 5.001 74.890 1.00 106.51 201 TYR B CA 1
ATOM 4997 C C . TYR B 1 204 ? 11.748 5.068 75.654 1.00 106.59 201 TYR B C 1
ATOM 4998 O O . TYR B 1 204 ? 11.734 4.939 76.909 1.00 106.68 201 TYR B O 1
ATOM 5007 N N . GLY B 1 205 ? 10.640 5.351 74.910 1.00 106.85 202 GLY B N 1
ATOM 5008 C CA . GLY B 1 205 ? 9.452 5.765 75.611 1.00 107.48 202 GLY B CA 1
ATOM 5009 C C . GLY B 1 205 ? 8.381 5.966 74.555 1.00 107.89 202 GLY B C 1
ATOM 5010 O O . GLY B 1 205 ? 8.666 6.154 73.382 1.00 107.82 202 GLY B O 1
ATOM 5011 N N . SER B 1 206 ? 7.150 6.128 75.066 1.00 108.69 203 SER B N 1
ATOM 5012 C CA . SER B 1 206 ? 6.019 6.377 74.186 1.00 109.42 203 SER B CA 1
ATOM 5013 C C . SER B 1 206 ? 4.792 6.928 74.892 1.00 110.87 203 SER B C 1
ATOM 5014 O O . SER B 1 206 ? 4.642 6.830 76.113 1.00 111.25 203 SER B O 1
ATOM 5017 N N . ALA B 1 207 ? 3.961 7.603 74.108 1.00 111.95 204 ALA B N 1
ATOM 5018 C CA . ALA B 1 207 ? 2.765 8.251 74.630 1.00 113.77 204 ALA B CA 1
ATOM 5019 C C . ALA B 1 207 ? 1.679 8.063 73.590 1.00 114.55 204 ALA B C 1
ATOM 5020 O O . ALA B 1 207 ? 1.927 8.212 72.392 1.00 114.19 204 ALA B O 1
ATOM 5022 N N . ASN B 1 208 ? 0.517 7.619 74.050 1.00 115.68 205 ASN B N 1
ATOM 5023 C CA . ASN B 1 208 ? -0.440 6.947 73.193 1.00 116.11 205 ASN B CA 1
ATOM 5024 C C . ASN B 1 208 ? -1.818 7.303 73.655 1.00 118.51 205 ASN B C 1
ATOM 5025 O O . ASN B 1 208 ? -2.143 7.181 74.829 1.00 119.37 205 ASN B O 1
ATOM 5030 N N . LYS B 1 209 ? -2.648 7.722 72.724 1.00 119.83 206 LYS B N 1
ATOM 5031 C CA . LYS B 1 209 ? -3.984 8.128 73.079 1.00 122.53 206 LYS B CA 1
ATOM 5032 C C . LYS B 1 209 ? -4.869 7.393 72.105 1.00 123.01 206 LYS B C 1
ATOM 5033 O O . LYS B 1 209 ? -4.466 7.137 70.978 1.00 121.71 206 LYS B O 1
ATOM 5039 N N . THR B 1 210 ? -6.000 6.909 72.589 1.00 124.83 207 THR B N 1
ATOM 5040 C CA . THR B 1 210 ? -7.009 6.372 71.705 1.00 125.92 207 THR B CA 1
ATOM 5041 C C . THR B 1 210 ? -8.390 6.806 72.146 1.00 129.35 207 THR B C 1
ATOM 5042 O O . THR B 1 210 ? -8.915 6.307 73.144 1.00 130.56 207 THR B O 1
ATOM 5046 N N . ASP B 1 211 ? -8.970 7.722 71.372 1.00 131.13 208 ASP B N 1
ATOM 5047 C CA . ASP B 1 211 ? -10.249 8.335 71.699 1.00 134.82 208 ASP B CA 1
ATOM 5048 C C . ASP B 1 211 ? -11.303 7.261 71.935 1.00 136.33 208 ASP B C 1
ATOM 5049 O O . ASP B 1 211 ? -11.234 6.148 71.373 1.00 134.78 208 ASP B O 1
ATOM 5054 N N . SER B 1 212 ? -12.216 7.566 72.852 1.00 139.47 209 SER B N 1
ATOM 5055 C CA . SER B 1 212 ? -13.282 6.638 73.193 1.00 141.57 209 SER B CA 1
ATOM 5056 C C . SER B 1 212 ? -14.193 6.550 71.978 1.00 143.12 209 SER B C 1
ATOM 5057 O O . SER B 1 212 ? -14.743 7.576 71.548 1.00 145.42 209 SER B O 1
ATOM 5060 N N . ASP B 1 213 ? -14.327 5.350 71.406 1.00 141.98 210 ASP B N 1
ATOM 5061 C CA . ASP B 1 213 ? -15.200 5.185 70.252 1.00 143.49 210 ASP B CA 1
ATOM 5062 C C . ASP B 1 213 ? -16.528 5.867 70.570 1.00 148.12 210 ASP B C 1
ATOM 5063 O O . ASP B 1 213 ? -17.122 5.612 71.618 1.00 150.38 210 ASP B O 1
ATOM 5068 N N . ASP B 1 214 ? -16.890 6.855 69.752 1.00 149.68 211 ASP B N 1
ATOM 5069 C CA . ASP B 1 214 ? -18.071 7.675 69.992 1.00 154.31 211 ASP B CA 1
ATOM 5070 C C . ASP B 1 214 ? -17.659 8.925 70.758 1.00 155.04 211 ASP B C 1
ATOM 5071 O O . ASP B 1 214 ? -18.506 9.771 71.061 1.00 158.99 211 ASP B O 1
ATOM 5076 N N . GLY B 1 234 ? -10.917 8.787 76.545 1.00 140.03 231 GLY B N 1
ATOM 5077 C CA . GLY B 1 234 ? -10.401 7.672 75.732 1.00 136.99 231 GLY B CA 1
ATOM 5078 C C . GLY B 1 234 ? -9.566 6.683 76.534 1.00 134.67 231 GLY B C 1
ATOM 5079 O O . GLY B 1 234 ? -9.945 6.294 77.638 1.00 136.16 231 GLY B O 1
ATOM 5080 N N . VAL B 1 235 ? -8.428 6.280 75.979 1.00 131.27 232 VAL B N 1
ATOM 5081 C CA . VAL B 1 235 ? -7.446 5.490 76.718 1.00 129.03 232 VAL B CA 1
ATOM 5082 C C . VAL B 1 235 ? -6.028 6.009 76.473 1.00 126.29 232 VAL B C 1
ATOM 5083 O O . VAL B 1 235 ? -5.632 6.229 75.330 1.00 124.96 232 VAL B O 1
ATOM 5087 N N . ARG B 1 236 ? -5.258 6.181 77.543 1.00 125.62 233 ARG B N 1
ATOM 5088 C CA . ARG B 1 236 ? -3.910 6.737 77.433 1.00 123.42 233 ARG B CA 1
ATOM 5089 C C . ARG B 1 236 ? -2.851 5.736 77.893 1.00 121.11 233 ARG B C 1
ATOM 5090 O O . ARG B 1 236 ? -3.121 4.916 78.759 1.00 121.66 233 ARG B O 1
ATOM 5098 N N . ASN B 1 237 ? -1.679 5.764 77.260 1.00 118.81 234 ASN B N 1
ATOM 5099 C CA . ASN B 1 237 ? -0.494 5.056 77.752 1.00 116.85 234 ASN B CA 1
ATOM 5100 C C . ASN B 1 237 ? 0.740 5.939 77.710 1.00 115.65 234 ASN B C 1
ATOM 5101 O O . ASN B 1 237 ? 1.090 6.498 76.675 1.00 115.07 234 ASN B O 1
ATOM 5106 N N . ARG B 1 238 ? 1.507 5.891 78.784 1.00 115.20 235 ARG B N 1
ATOM 5107 C CA . ARG B 1 238 ? 2.854 6.421 78.773 1.00 113.88 235 ARG B CA 1
ATOM 5108 C C . ARG B 1 238 ? 3.767 5.321 79.272 1.00 112.48 235 ARG B C 1
ATOM 5109 O O . ARG B 1 238 ? 3.444 4.629 80.235 1.00 113.04 235 ARG B O 1
ATOM 5117 N N . ASP B 1 239 ? 4.908 5.163 78.620 1.00 110.94 236 ASP B N 1
ATOM 5118 C CA . ASP B 1 239 ? 5.964 4.350 79.178 1.00 109.90 236 ASP B CA 1
ATOM 5119 C C . ASP B 1 239 ? 7.325 4.997 78.937 1.00 109.08 236 ASP B C 1
ATOM 5120 O O . ASP B 1 239 ? 7.533 5.659 77.928 1.00 108.90 236 ASP B O 1
ATOM 5125 N N . LEU B 1 240 ? 8.248 4.762 79.863 1.00 108.77 237 LEU B N 1
ATOM 5126 C CA . LEU B 1 240 ? 9.663 4.979 79.639 1.00 108.03 237 LEU B CA 1
ATOM 5127 C C . LEU B 1 240 ? 10.510 3.822 80.219 1.00 107.48 237 LEU B C 1
ATOM 5128 O O . LEU B 1 240 ? 10.119 3.121 81.188 1.00 107.87 237 LEU B O 1
ATOM 5133 N N . SER B 1 241 ? 11.626 3.536 79.559 1.00 106.83 238 SER B N 1
ATOM 5134 C CA . SER B 1 241 ? 12.544 2.544 80.073 1.00 106.60 238 SER B CA 1
ATOM 5135 C C . SER B 1 241 ? 13.952 3.012 79.795 1.00 106.54 238 SER B C 1
ATOM 5136 O O . SER B 1 241 ? 14.263 3.380 78.666 1.00 106.37 238 SER B O 1
ATOM 5139 N N . GLY B 1 242 ? 14.799 2.996 80.819 1.00 106.88 239 GLY B N 1
ATOM 5140 C CA . GLY B 1 242 ? 16.201 3.341 80.648 1.00 107.11 239 GLY B CA 1
ATOM 5141 C C . GLY B 1 242 ? 17.165 2.177 80.808 1.00 107.25 239 GLY B C 1
ATOM 5142 O O . GLY B 1 242 ? 16.925 1.259 81.585 1.00 107.36 239 GLY B O 1
ATOM 5143 N N . MET B 1 243 ? 18.290 2.229 80.111 1.00 107.57 240 MET B N 1
ATOM 5144 C CA . MET B 1 243 ? 19.336 1.251 80.331 1.00 108.12 240 MET B CA 1
ATOM 5145 C C . MET B 1 243 ? 20.702 1.908 80.455 1.00 109.05 240 MET B C 1
ATOM 5146 O O . MET B 1 243 ? 21.104 2.657 79.586 1.00 109.33 240 MET B O 1
ATOM 5151 N N . LEU B 1 244 ? 21.469 1.454 81.439 1.00 109.77 241 LEU B N 1
ATOM 5152 C CA . LEU B 1 244 ? 22.874 1.789 81.592 1.00 110.97 241 LEU B CA 1
ATOM 5153 C C . LEU B 1 244 ? 23.670 0.527 81.324 1.00 111.82 241 LEU B C 1
ATOM 5154 O O . LEU B 1 244 ? 23.388 -0.542 81.892 1.00 111.80 241 LEU B O 1
ATOM 5159 N N . SER B 1 245 ? 24.646 0.617 80.431 1.00 116.49 242 SER B N 1
ATOM 5160 C CA . SER B 1 245 ? 25.416 -0.587 80.084 1.00 116.15 242 SER B CA 1
ATOM 5161 C C . SER B 1 245 ? 26.901 -0.396 80.357 1.00 117.41 242 SER B C 1
ATOM 5162 O O . SER B 1 245 ? 27.523 0.569 79.863 1.00 118.81 242 SER B O 1
ATOM 5165 N N . TRP B 1 246 ? 27.462 -1.289 81.163 1.00 117.11 243 TRP B N 1
ATOM 5166 C CA . TRP B 1 246 ? 28.817 -1.091 81.665 1.00 118.43 243 TRP B CA 1
ATOM 5167 C C . TRP B 1 246 ? 29.774 -2.205 81.236 1.00 118.67 243 TRP B C 1
ATOM 5168 O O . TRP B 1 246 ? 29.584 -3.387 81.569 1.00 117.70 243 TRP B O 1
ATOM 5179 N N . GLN B 1 247 ? 30.783 -1.835 80.454 1.00 120.15 244 GLN B N 1
ATOM 5180 C CA . GLN B 1 247 ? 31.782 -2.798 80.031 1.00 120.77 244 GLN B CA 1
ATOM 5181 C C . GLN B 1 247 ? 32.861 -2.863 81.085 1.00 121.82 244 GLN B C 1
ATOM 5182 O O . GLN B 1 247 ? 33.779 -2.042 81.108 1.00 123.55 244 GLN B O 1
ATOM 5188 N N . VAL B 1 248 ? 32.759 -3.897 81.913 1.00 120.96 245 VAL B N 1
ATOM 5189 C CA . VAL B 1 248 ? 33.639 -4.087 83.055 1.00 121.88 245 VAL B CA 1
ATOM 5190 C C . VAL B 1 248 ? 35.000 -4.583 82.583 1.00 123.48 245 VAL B C 1
ATOM 5191 O O . VAL B 1 248 ? 36.029 -4.152 83.096 1.00 125.15 245 VAL B O 1
ATOM 5195 N N . THR B 1 249 ? 34.969 -5.539 81.655 1.00 123.07 246 THR B N 1
ATOM 5196 C CA . THR B 1 249 ? 36.165 -6.139 81.031 1.00 124.64 246 THR B CA 1
ATOM 5197 C C . THR B 1 249 ? 35.850 -6.294 79.544 1.00 124.49 246 THR B C 1
ATOM 5198 O O . THR B 1 249 ? 34.699 -6.093 79.137 1.00 123.04 246 THR B O 1
ATOM 5202 N N . PRO B 1 250 ? 36.852 -6.645 78.719 1.00 126.16 247 PRO B N 1
ATOM 5203 C CA . PRO B 1 250 ? 36.446 -6.847 77.325 1.00 126.04 247 PRO B CA 1
ATOM 5204 C C . PRO B 1 250 ? 35.540 -8.065 77.162 1.00 124.26 247 PRO B C 1
ATOM 5205 O O . PRO B 1 250 ? 34.868 -8.200 76.146 1.00 123.74 247 PRO B O 1
ATOM 5209 N N . ASP B 1 251 ? 35.420 -8.875 78.205 1.00 123.36 248 ASP B N 1
ATOM 5210 C CA . ASP B 1 251 ? 34.589 -10.073 78.118 1.00 121.89 248 ASP B CA 1
ATOM 5211 C C . ASP B 1 251 ? 33.379 -10.051 79.052 1.00 119.94 248 ASP B C 1
ATOM 5212 O O . ASP B 1 251 ? 32.741 -11.096 79.238 1.00 118.88 248 ASP B O 1
ATOM 5217 N N . GLN B 1 252 ? 33.088 -8.898 79.659 1.00 119.68 249 GLN B N 1
ATOM 5218 C CA . GLN B 1 252 ? 31.979 -8.805 80.608 1.00 118.14 249 GLN B CA 1
ATOM 5219 C C . GLN B 1 252 ? 31.161 -7.543 80.409 1.00 117.63 249 GLN B C 1
ATOM 5220 O O . GLN B 1 252 ? 31.707 -6.446 80.197 1.00 118.72 249 GLN B O 1
ATOM 5226 N N . VAL B 1 253 ? 29.844 -7.685 80.504 1.00 116.14 250 VAL B N 1
ATOM 5227 C CA . VAL B 1 253 ? 28.962 -6.532 80.395 1.00 115.70 250 VAL B CA 1
ATOM 5228 C C . VAL B 1 253 ? 27.855 -6.649 81.425 1.00 114.51 250 VAL B C 1
ATOM 5229 O O . VAL B 1 253 ? 27.217 -7.707 81.533 1.00 113.59 250 VAL B O 1
ATOM 5233 N N . VAL B 1 254 ? 27.621 -5.560 82.162 1.00 114.72 251 VAL B N 1
ATOM 5234 C CA . VAL B 1 254 ? 26.500 -5.503 83.095 1.00 113.86 251 VAL B CA 1
ATOM 5235 C C . VAL B 1 254 ? 25.497 -4.547 82.541 1.00 113.56 251 VAL B C 1
ATOM 5236 O O . VAL B 1 254 ? 25.902 -3.564 81.987 1.00 114.36 251 VAL B O 1
ATOM 5240 N N . ASP B 1 255 ? 24.213 -4.862 82.608 1.00 112.58 252 ASP B N 1
ATOM 5241 C CA . ASP B 1 255 ? 23.175 -3.908 82.316 1.00 112.47 252 ASP B CA 1
ATOM 5242 C C . ASP B 1 255 ? 22.333 -3.591 83.526 1.00 112.32 252 ASP B C 1
ATOM 5243 O O . ASP B 1 255 ? 21.660 -4.453 84.056 1.00 111.68 252 ASP B O 1
ATOM 5248 N N . PHE B 1 256 ? 22.298 -2.303 83.874 1.00 113.08 253 PHE B N 1
ATOM 5249 C CA . PHE B 1 256 ? 21.318 -1.752 84.810 1.00 113.20 253 PHE B CA 1
ATOM 5250 C C . PHE B 1 256 ? 20.141 -1.199 84.019 1.00 113.02 253 PHE B C 1
ATOM 5251 O O . PHE B 1 256 ? 20.348 -0.445 83.067 1.00 113.47 253 PHE B O 1
ATOM 5259 N N . GLU B 1 257 ? 18.929 -1.650 84.345 1.00 112.50 254 GLU B N 1
ATOM 5260 C CA . GLU B 1 257 ? 17.718 -1.183 83.660 1.00 112.48 254 GLU B CA 1
ATOM 5261 C C . GLU B 1 257 ? 16.685 -0.643 84.643 1.00 112.99 254 GLU B C 1
ATOM 5262 O O . GLU B 1 257 ? 16.645 -1.052 85.799 1.00 113.06 254 GLU B O 1
ATOM 5268 N N . ALA B 1 258 ? 15.786 0.198 84.161 1.00 113.47 255 ALA B N 1
ATOM 5269 C CA . ALA B 1 258 ? 14.660 0.604 84.973 1.00 114.07 255 ALA B CA 1
ATOM 5270 C C . ALA B 1 258 ? 13.668 1.398 84.150 1.00 114.62 255 ALA B C 1
ATOM 5271 O O . ALA B 1 258 ? 14.029 2.057 83.182 1.00 114.90 255 ALA B O 1
ATOM 5273 N N . GLY B 1 259 ? 12.420 1.424 84.576 1.00 115.05 256 GLY B N 1
ATOM 5274 C CA . GLY B 1 259 ? 11.431 2.159 83.806 1.00 115.75 256 GLY B CA 1
ATOM 5275 C C . GLY B 1 259 ? 10.046 1.891 84.318 1.00 116.23 256 GLY B C 1
ATOM 5276 O O . GLY B 1 259 ? 9.863 1.116 85.261 1.00 116.02 256 GLY B O 1
ATOM 5277 N N . PHE B 1 260 ? 9.067 2.518 83.685 1.00 117.06 257 PHE B N 1
ATOM 5278 C CA . PHE B 1 260 ? 7.714 2.414 84.162 1.00 117.88 257 PHE B CA 1
ATOM 5279 C C . PHE B 1 260 ? 6.781 2.428 82.981 1.00 118.20 257 PHE B C 1
ATOM 5280 O O . PHE B 1 260 ? 7.178 2.782 81.886 1.00 118.03 257 PHE B O 1
ATOM 5288 N N . SER B 1 261 ? 5.586 1.889 83.186 1.00 118.68 258 SER B N 1
ATOM 5289 C CA . SER B 1 261 ? 4.481 2.122 82.280 1.00 119.56 258 SER B CA 1
ATOM 5290 C C . SER B 1 261 ? 3.254 2.460 83.087 1.00 121.13 258 SER B C 1
ATOM 5291 O O . SER B 1 261 ? 3.078 2.011 84.217 1.00 121.30 258 SER B O 1
ATOM 5294 N N . ARG B 1 262 ? 2.482 3.380 82.534 1.00 122.53 259 ARG B N 1
ATOM 5295 C CA . ARG B 1 262 ? 1.319 3.907 83.196 1.00 124.39 259 ARG B CA 1
ATOM 5296 C C . ARG B 1 262 ? 0.204 3.774 82.172 1.00 125.26 259 ARG B C 1
ATOM 5297 O O . ARG B 1 262 ? 0.470 3.723 80.964 1.00 124.68 259 ARG B O 1
ATOM 5305 N N . GLN B 1 263 ? -1.017 3.566 82.647 1.00 126.67 260 GLN B N 1
ATOM 5306 C CA . GLN B 1 263 ? -2.163 3.523 81.757 1.00 127.90 260 GLN B CA 1
ATOM 5307 C C . GLN B 1 263 ? -3.433 4.069 82.398 1.00 130.31 260 GLN B C 1
ATOM 5308 O O . GLN B 1 263 ? -3.758 3.745 83.547 1.00 130.88 260 GLN B O 1
ATOM 5314 N N . GLY B 1 264 ? -4.132 4.925 81.653 1.00 131.92 261 GLY B N 1
ATOM 5315 C CA . GLY B 1 264 ? -5.307 5.599 82.173 1.00 134.50 261 GLY B CA 1
ATOM 5316 C C . GLY B 1 264 ? -6.459 5.511 81.202 1.00 136.01 261 GLY B C 1
ATOM 5317 O O . GLY B 1 264 ? -6.360 4.841 80.178 1.00 135.01 261 GLY B O 1
ATOM 5318 N N . ASN B 1 265 ? -7.542 6.216 81.523 1.00 138.62 262 ASN B N 1
ATOM 5319 C CA . ASN B 1 265 ? -8.656 6.436 80.594 1.00 140.59 262 ASN B CA 1
ATOM 5320 C C . ASN B 1 265 ? -9.612 7.510 81.145 1.00 143.61 262 ASN B C 1
ATOM 5321 O O . ASN B 1 265 ? -10.060 7.399 82.287 1.00 144.67 262 ASN B O 1
ATOM 5326 N N . ILE B 1 266 ? -9.902 8.553 80.362 1.00 145.15 263 ILE B N 1
ATOM 5327 C CA . ILE B 1 266 ? -10.406 9.830 80.928 1.00 147.75 263 ILE B CA 1
ATOM 5328 C C . ILE B 1 266 ? -11.581 9.659 81.897 1.00 150.11 263 ILE B C 1
ATOM 5329 O O . ILE B 1 266 ? -12.467 8.826 81.687 1.00 150.88 263 ILE B O 1
ATOM 5334 N N . ALA B 1 288 ? -17.385 8.899 85.251 1.00 163.91 285 ALA B N 1
ATOM 5335 C CA . ALA B 1 288 ? -16.662 9.137 86.494 1.00 163.24 285 ALA B CA 1
ATOM 5336 C C . ALA B 1 288 ? -16.047 7.838 87.008 1.00 160.71 285 ALA B C 1
ATOM 5337 O O . ALA B 1 288 ? -16.107 7.549 88.204 1.00 161.52 285 ALA B O 1
ATOM 5339 N N . GLU B 1 289 ? -15.455 7.059 86.105 1.00 157.84 286 GLU B N 1
ATOM 5340 C CA . GLU B 1 289 ? -15.109 5.665 86.409 1.00 155.88 286 GLU B CA 1
ATOM 5341 C C . GLU B 1 289 ? -13.809 5.192 85.740 1.00 152.01 286 GLU B C 1
ATOM 5342 O O . GLU B 1 289 ? -13.830 4.653 84.634 1.00 150.89 286 GLU B O 1
ATOM 5348 N N . THR B 1 290 ? -12.706 5.279 86.480 1.00 150.15 287 THR B N 1
ATOM 5349 C CA . THR B 1 290 ? -11.365 5.271 85.900 1.00 146.91 287 THR B CA 1
ATOM 5350 C C . THR B 1 290 ? -10.642 4.019 86.339 1.00 144.62 287 THR B C 1
ATOM 5351 O O . THR B 1 290 ? -10.382 3.859 87.528 1.00 144.81 287 THR B O 1
ATOM 5355 N N . ASN B 1 291 ? -10.298 3.145 85.395 1.00 142.61 288 ASN B N 1
ATOM 5356 C CA . ASN B 1 291 ? -9.207 2.190 85.616 1.00 139.88 288 ASN B CA 1
ATOM 5357 C C . ASN B 1 291 ? -7.865 2.942 85.519 1.00 137.90 288 ASN B C 1
ATOM 5358 O O . ASN B 1 291 ? -7.647 3.719 84.590 1.00 137.65 288 ASN B O 1
ATOM 5363 N N . ARG B 1 292 ? -7.005 2.778 86.520 1.00 136.86 289 ARG B N 1
ATOM 5364 C CA . ARG B 1 292 ? -5.602 3.161 86.399 1.00 134.70 289 ARG B CA 1
ATOM 5365 C C . ARG B 1 292 ? -4.681 1.949 86.603 1.00 132.40 289 ARG B C 1
ATOM 5366 O O . ARG B 1 292 ? -5.052 0.964 87.237 1.00 132.72 289 ARG B O 1
ATOM 5374 N N . MET B 1 293 ? -3.495 2.002 86.010 1.00 130.26 290 MET B N 1
ATOM 5375 C CA . MET B 1 293 ? -2.469 0.998 86.257 1.00 128.18 290 MET B CA 1
ATOM 5376 C C . MET B 1 293 ? -1.085 1.622 86.219 1.00 126.71 290 MET B C 1
ATOM 5377 O O . MET B 1 293 ? -0.718 2.257 85.235 1.00 126.20 290 MET B O 1
ATOM 5382 N N . TYR B 1 294 ? -0.300 1.409 87.267 1.00 126.17 291 TYR B N 1
ATOM 5383 C CA . TYR B 1 294 ? 1.073 1.875 87.278 1.00 124.86 291 TYR B CA 1
ATOM 5384 C C . TYR B 1 294 ? 2.034 0.747 87.590 1.00 123.15 291 TYR B C 1
ATOM 5385 O O . TYR B 1 294 ? 1.858 -0.005 88.552 1.00 123.50 291 TYR B O 1
ATOM 5394 N N . ARG B 1 295 ? 3.022 0.600 86.723 1.00 121.48 292 ARG B N 1
ATOM 5395 C CA . ARG B 1 295 ? 3.938 -0.517 86.784 1.00 119.88 292 ARG B CA 1
ATOM 5396 C C . ARG B 1 295 ? 5.326 0.059 86.716 1.00 118.96 292 ARG B C 1
ATOM 5397 O O . ARG B 1 295 ? 5.592 0.933 85.907 1.00 118.94 292 ARG B O 1
ATOM 5405 N N . GLU B 1 296 ? 6.227 -0.460 87.526 1.00 118.35 293 GLU B N 1
ATOM 5406 C CA . GLU B 1 296 ? 7.608 -0.102 87.367 1.00 117.47 293 GLU B CA 1
ATOM 5407 C C . GLU B 1 296 ? 8.539 -1.282 87.563 1.00 116.23 293 GLU B C 1
ATOM 5408 O O . GLU B 1 296 ? 8.135 -2.339 88.048 1.00 116.19 293 GLU B O 1
ATOM 5414 N N . ASN B 1 297 ? 9.755 -1.138 87.057 1.00 115.34 294 ASN B N 1
ATOM 5415 C CA . ASN B 1 297 ? 10.590 -2.296 86.761 1.00 114.11 294 ASN B CA 1
ATOM 5416 C C . ASN B 1 297 ? 12.082 -2.016 86.913 1.00 113.74 294 ASN B C 1
ATOM 5417 O O . ASN B 1 297 ? 12.594 -0.996 86.468 1.00 113.97 294 ASN B O 1
ATOM 5422 N N . TYR B 1 298 ? 12.762 -2.944 87.572 1.00 113.35 295 TYR B N 1
ATOM 5423 C CA . TYR B 1 298 ? 14.199 -2.885 87.782 1.00 113.12 295 TYR B CA 1
ATOM 5424 C C . TYR B 1 298 ? 14.844 -4.201 87.348 1.00 112.14 295 TYR B C 1
ATOM 5425 O O . TYR B 1 298 ? 14.266 -5.270 87.533 1.00 111.91 295 TYR B O 1
ATOM 5434 N N . ALA B 1 299 ? 16.015 -4.122 86.733 1.00 111.76 296 ALA B N 1
ATOM 5435 C CA . ALA B 1 299 ? 16.756 -5.319 86.393 1.00 111.08 296 ALA B CA 1
ATOM 5436 C C . ALA B 1 299 ? 18.245 -5.054 86.333 1.00 111.23 296 ALA B C 1
ATOM 5437 O O . ALA B 1 299 ? 18.678 -3.967 85.973 1.00 111.63 296 ALA B O 1
ATOM 5439 N N . ILE B 1 300 ? 19.028 -6.052 86.703 1.00 111.10 297 ILE B N 1
ATOM 5440 C CA . ILE B 1 300 ? 20.450 -6.031 86.459 1.00 111.30 297 ILE B CA 1
ATOM 5441 C C . ILE B 1 300 ? 20.832 -7.276 85.679 1.00 110.73 297 ILE B C 1
ATOM 5442 O O . ILE B 1 300 ? 20.349 -8.379 85.986 1.00 110.41 297 ILE B O 1
ATOM 5447 N N . THR B 1 301 ? 21.771 -7.141 84.748 1.00 110.82 298 THR B N 1
ATOM 5448 C CA . THR B 1 301 ? 22.133 -8.262 83.892 1.00 110.46 298 THR B CA 1
ATOM 5449 C C . THR B 1 301 ? 23.643 -8.415 83.759 1.00 111.10 298 THR B C 1
ATOM 5450 O O . THR B 1 301 ? 24.328 -7.488 83.407 1.00 111.69 298 THR B O 1
ATOM 5454 N N . HIS B 1 302 ? 24.170 -9.607 84.028 1.00 111.18 299 HIS B N 1
ATOM 5455 C CA . HIS B 1 302 ? 25.582 -9.850 83.755 1.00 111.95 299 HIS B CA 1
ATOM 5456 C C . HIS B 1 302 ? 25.733 -10.873 82.634 1.00 111.79 299 HIS B C 1
ATOM 5457 O O . HIS B 1 302 ? 25.072 -11.891 82.643 1.00 111.27 299 HIS B O 1
ATOM 5464 N N . ASN B 1 303 ? 26.526 -10.525 81.627 1.00 112.39 300 ASN B N 1
ATOM 5465 C CA . ASN B 1 303 ? 26.822 -11.393 80.501 1.00 112.58 300 ASN B CA 1
ATOM 5466 C C . ASN B 1 303 ? 28.321 -11.554 80.373 1.00 113.84 300 ASN B C 1
ATOM 5467 O O . ASN B 1 303 ? 29.023 -10.605 80.052 1.00 114.67 300 ASN B O 1
ATOM 5472 N N . GLY B 1 304 ? 28.815 -12.758 80.621 1.00 114.19 301 GLY B N 1
ATOM 5473 C CA . GLY B 1 304 ? 30.228 -13.052 80.437 1.00 115.59 301 GLY B CA 1
ATOM 5474 C C . GLY B 1 304 ? 30.458 -14.050 79.315 1.00 116.04 301 GLY B C 1
ATOM 5475 O O . GLY B 1 304 ? 29.756 -15.046 79.208 1.00 115.40 301 GLY B O 1
ATOM 5476 N N . THR B 1 305 ? 31.430 -13.757 78.463 1.00 117.33 302 THR B N 1
ATOM 5477 C CA . THR B 1 305 ? 31.986 -14.726 77.537 1.00 118.32 302 THR B CA 1
ATOM 5478 C C . THR B 1 305 ? 33.315 -15.223 78.090 1.00 119.81 302 THR B C 1
ATOM 5479 O O . THR B 1 305 ? 34.252 -14.469 78.275 1.00 120.95 302 THR B O 1
ATOM 5483 N N . TRP B 1 306 ? 33.409 -16.524 78.284 1.00 120.03 303 TRP B N 1
ATOM 5484 C CA . TRP B 1 306 ? 34.538 -17.131 78.974 1.00 121.43 303 TRP B CA 1
ATOM 5485 C C . TRP B 1 306 ? 35.157 -18.163 78.029 1.00 122.81 303 TRP B C 1
ATOM 5486 O O . TRP B 1 306 ? 34.636 -18.376 76.935 1.00 122.56 303 TRP B O 1
ATOM 5497 N N . SER B 1 307 ? 36.302 -18.732 78.403 1.00 124.51 304 SER B N 1
ATOM 5498 C CA . SER B 1 307 ? 36.984 -19.720 77.545 1.00 126.16 304 SER B CA 1
ATOM 5499 C C . SER B 1 307 ? 36.137 -20.982 77.323 1.00 125.43 304 SER B C 1
ATOM 5500 O O . SER B 1 307 ? 36.031 -21.486 76.210 1.00 125.96 304 SER B O 1
ATOM 5503 N N . PHE B 1 308 ? 35.417 -21.387 78.358 1.00 124.19 305 PHE B N 1
ATOM 5504 C CA . PHE B 1 308 ? 34.547 -22.533 78.269 1.00 123.56 305 PHE B CA 1
ATOM 5505 C C . PHE B 1 308 ? 33.121 -22.239 77.786 1.00 121.70 305 PHE B C 1
ATOM 5506 O O . PHE B 1 308 ? 32.247 -23.099 77.860 1.00 121.07 305 PHE B O 1
ATOM 5514 N N . GLY B 1 309 ? 32.852 -21.025 77.341 1.00 120.96 306 GLY B N 1
ATOM 5515 C CA . GLY B 1 309 ? 31.491 -20.661 76.937 1.00 119.33 306 GLY B CA 1
ATOM 5516 C C . GLY B 1 309 ? 31.019 -19.311 77.472 1.00 118.11 306 GLY B C 1
ATOM 5517 O O . GLY B 1 309 ? 31.792 -18.352 77.539 1.00 118.68 306 GLY B O 1
ATOM 5518 N N . THR B 1 310 ? 29.728 -19.218 77.786 1.00 116.62 307 THR B N 1
ATOM 5519 C CA . THR B 1 310 ? 29.128 -17.944 78.148 1.00 115.55 307 THR B CA 1
ATOM 5520 C C . THR B 1 310 ? 28.171 -18.095 79.322 1.00 114.45 307 THR B C 1
ATOM 5521 O O . THR B 1 310 ? 27.791 -19.203 79.693 1.00 114.42 307 THR B O 1
ATOM 5525 N N . SER B 1 311 ? 27.817 -16.974 79.930 1.00 113.78 308 SER B N 1
ATOM 5526 C CA . SER B 1 311 ? 26.965 -16.969 81.115 1.00 112.99 308 SER B CA 1
ATOM 5527 C C . SER B 1 311 ? 26.069 -15.723 81.074 1.00 112.09 308 SER B C 1
ATOM 5528 O O . SER B 1 311 ? 26.435 -14.685 80.498 1.00 112.26 308 SER B O 1
ATOM 5531 N N . ARG B 1 312 ? 24.911 -15.816 81.720 1.00 111.34 309 ARG B N 1
ATOM 5532 C CA . ARG B 1 312 ? 23.987 -14.686 81.778 1.00 110.64 309 ARG B CA 1
ATOM 5533 C C . ARG B 1 312 ? 23.209 -14.769 83.075 1.00 110.38 309 ARG B C 1
ATOM 5534 O O . ARG B 1 312 ? 22.372 -15.636 83.236 1.00 110.17 309 ARG B O 1
ATOM 5542 N N . PHE B 1 313 ? 23.521 -13.906 84.026 1.00 110.62 310 PHE B N 1
ATOM 5543 C CA . PHE B 1 313 ? 22.741 -13.842 85.245 1.00 110.58 310 PHE B CA 1
ATOM 5544 C C . PHE B 1 313 ? 21.821 -12.617 85.243 1.00 110.16 310 PHE B C 1
ATOM 5545 O O . PHE B 1 313 ? 22.202 -11.543 84.760 1.00 110.18 310 PHE B O 1
ATOM 5553 N N . VAL B 1 314 ? 20.587 -12.822 85.705 1.00 109.95 311 VAL B N 1
ATOM 5554 C CA . VAL B 1 314 ? 19.573 -11.777 85.746 1.00 109.73 311 VAL B CA 1
ATOM 5555 C C . VAL B 1 314 ? 18.910 -11.612 87.111 1.00 110.22 311 VAL B C 1
ATOM 5556 O O . VAL B 1 314 ? 18.252 -12.527 87.598 1.00 110.42 311 VAL B O 1
ATOM 5560 N N . ALA B 1 315 ? 18.988 -10.404 87.666 1.00 110.58 312 ALA B N 1
ATOM 5561 C CA . ALA B 1 315 ? 18.127 -10.020 88.782 1.00 111.17 312 ALA B CA 1
ATOM 5562 C C . ALA B 1 315 ? 17.049 -9.067 88.303 1.00 111.00 312 ALA B C 1
ATOM 5563 O O . ALA B 1 315 ? 17.251 -8.313 87.359 1.00 110.62 312 ALA B O 1
ATOM 5565 N N . GLN B 1 316 ? 15.889 -9.106 88.942 1.00 111.46 313 GLN B N 1
ATOM 5566 C CA . GLN B 1 316 ? 14.732 -8.432 88.377 1.00 111.40 313 GLN B CA 1
ATOM 5567 C C . GLN B 1 316 ? 13.707 -8.135 89.455 1.00 112.41 313 GLN B C 1
ATOM 5568 O O . GLN B 1 316 ? 13.466 -8.977 90.320 1.00 112.98 313 GLN B O 1
ATOM 5574 N N . TYR B 1 317 ? 13.095 -6.954 89.395 1.00 112.82 314 TYR B N 1
ATOM 5575 C CA . TYR B 1 317 ? 11.966 -6.647 90.260 1.00 113.96 314 TYR B CA 1
ATOM 5576 C C . TYR B 1 317 ? 10.865 -5.943 89.476 1.00 114.07 314 TYR B C 1
ATOM 5577 O O . TYR B 1 317 ? 11.155 -5.135 88.604 1.00 113.61 314 TYR B O 1
ATOM 5586 N N . ASP B 1 318 ? 9.617 -6.359 89.677 1.00 114.76 315 ASP B N 1
ATOM 5587 C CA . ASP B 1 318 ? 8.473 -5.699 89.042 1.00 115.21 315 ASP B CA 1
ATOM 5588 C C . ASP B 1 318 ? 7.458 -5.373 90.119 1.00 116.85 315 ASP B C 1
ATOM 5589 O O . ASP B 1 318 ? 7.100 -6.255 90.910 1.00 117.52 315 ASP B O 1
ATOM 5594 N N . SER B 1 319 ? 6.970 -4.125 90.124 1.00 117.68 316 SER B N 1
ATOM 5595 C CA . SER B 1 319 ? 5.749 -3.792 90.847 1.00 119.43 316 SER B CA 1
ATOM 5596 C C . SER B 1 319 ? 4.655 -3.427 89.857 1.00 119.75 316 SER B C 1
ATOM 5597 O O . SER B 1 319 ? 4.945 -3.125 88.702 1.00 118.74 316 SER B O 1
ATOM 5600 N N . THR B 1 320 ? 3.403 -3.614 90.271 1.00 121.27 317 THR B N 1
ATOM 5601 C CA . THR B 1 320 ? 2.250 -3.200 89.479 1.00 122.04 317 THR B CA 1
ATOM 5602 C C . THR B 1 320 ? 1.123 -2.837 90.411 1.00 124.30 317 THR B C 1
ATOM 5603 O O . THR B 1 320 ? 0.725 -3.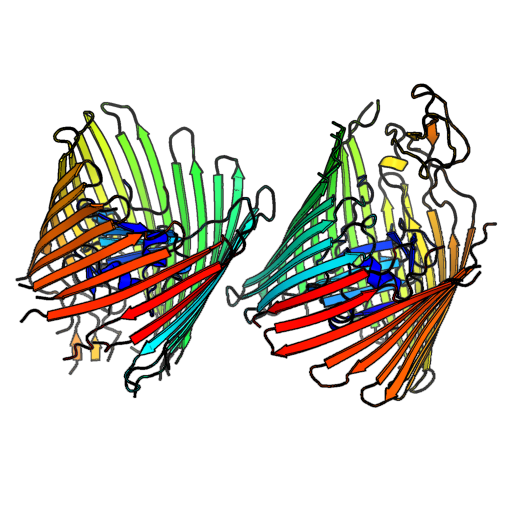645 91.242 1.00 125.21 317 THR B O 1
ATOM 5607 N N . ARG B 1 321 ? 0.624 -1.611 90.288 1.00 125.41 318 ARG B N 1
ATOM 5608 C CA . ARG B 1 321 ? -0.555 -1.202 91.029 1.00 127.83 318 ARG B CA 1
ATOM 5609 C C . ARG B 1 321 ? -1.711 -1.030 90.065 1.00 128.63 318 ARG B C 1
ATOM 5610 O O . ARG B 1 321 ? -1.515 -0.582 88.949 1.00 127.68 318 ARG B O 1
ATOM 5618 N N . ASN B 1 322 ? -2.903 -1.442 90.483 1.00 130.53 319 ASN B N 1
ATOM 5619 C CA . ASN B 1 322 ? -4.129 -1.217 89.714 1.00 131.86 319 ASN B CA 1
ATOM 5620 C C . ASN B 1 322 ? -5.190 -0.487 90.533 1.00 134.75 319 ASN B C 1
ATOM 5621 O O . ASN B 1 322 ? -5.589 -0.978 91.585 1.00 136.20 319 ASN B O 1
ATOM 5626 N N . ASN B 1 323 ? -5.694 0.639 90.023 1.00 135.81 320 ASN B N 1
ATOM 5627 C CA . ASN B 1 323 ? -6.832 1.342 90.645 1.00 138.85 320 ASN B CA 1
ATOM 5628 C C . ASN B 1 323 ? -8.120 1.238 89.831 1.00 140.38 320 ASN B C 1
ATOM 5629 O O . ASN B 1 323 ? -8.093 0.854 88.667 1.00 139.05 320 ASN B O 1
ATOM 5634 N N . ARG B 1 324 ? -9.249 1.589 90.436 1.00 143.37 321 ARG B N 1
ATOM 5635 C CA . ARG B 1 324 ? -10.501 1.744 89.683 1.00 145.27 321 ARG B CA 1
ATOM 5636 C C . ARG B 1 324 ? -11.450 2.611 90.481 1.00 148.65 321 ARG B C 1
ATOM 5637 O O . ARG B 1 324 ? -11.402 2.608 91.707 1.00 149.83 321 ARG B O 1
ATOM 5645 N N . LEU B 1 325 ? -12.325 3.333 89.789 1.00 150.41 322 LEU B N 1
ATOM 5646 C CA . LEU B 1 325 ? -13.419 4.033 90.454 1.00 154.06 322 LEU B CA 1
ATOM 5647 C C . LEU B 1 325 ? -14.688 4.037 89.601 1.00 156.17 322 LEU B C 1
ATOM 5648 O O . LEU B 1 325 ? -15.126 2.988 89.110 1.00 155.92 322 LEU B O 1
ATOM 5653 N N . PHE B 1 343 ? -13.261 2.963 95.288 1.00 158.68 340 PHE B N 1
ATOM 5654 C CA . PHE B 1 343 ? -11.908 2.770 94.770 1.00 154.76 340 PHE B CA 1
ATOM 5655 C C . PHE B 1 343 ? -11.356 1.415 95.188 1.00 153.20 340 PHE B C 1
ATOM 5656 O O . PHE B 1 343 ? -11.094 1.194 96.370 1.00 154.16 340 PHE B O 1
ATOM 5658 N N . SER B 1 344 ? -11.142 0.522 94.224 1.00 150.91 341 SER B N 1
ATOM 5659 C CA . SER B 1 344 ? -10.386 -0.699 94.478 1.00 148.95 341 SER B CA 1
ATOM 5660 C C . SER B 1 344 ? -8.917 -0.417 94.172 1.00 145.69 341 SER B C 1
ATOM 5661 O O . SER B 1 344 ? -8.615 0.370 93.275 1.00 144.43 341 SER B O 1
ATOM 5664 N N . ALA B 1 345 ? -8.014 -0.962 94.986 1.00 144.68 342 ALA B N 1
ATOM 5665 C CA . ALA B 1 345 ? -6.599 -1.022 94.624 1.00 141.51 342 ALA B CA 1
ATOM 5666 C C . ALA B 1 345 ? -5.983 -2.400 94.877 1.00 140.07 342 ALA B C 1
ATOM 5667 O O . ALA B 1 345 ? -6.469 -3.165 95.704 1.00 141.75 342 ALA B O 1
ATOM 5669 N N . SER B 1 346 ? -4.927 -2.716 94.137 1.00 137.15 343 SER B N 1
ATOM 5670 C CA . SER B 1 346 ? -4.233 -3.990 94.286 1.00 135.68 343 SER B CA 1
ATOM 5671 C C . SER B 1 346 ? -2.790 -3.876 93.814 1.00 132.83 343 SER B C 1
ATOM 5672 O O . SER B 1 346 ? -2.519 -3.243 92.795 1.00 131.48 343 SER B O 1
ATOM 5675 N N . LYS B 1 347 ? -1.868 -4.484 94.554 1.00 132.12 344 LYS B N 1
ATOM 5676 C CA . LYS B 1 347 ? -0.455 -4.419 94.207 1.00 129.69 344 LYS B CA 1
ATOM 5677 C C . LYS B 1 347 ? 0.126 -5.804 94.016 1.00 128.26 344 LYS B C 1
ATOM 5678 O O . LYS B 1 347 ? -0.146 -6.715 94.791 1.00 129.37 344 LYS B O 1
ATOM 5684 N N . LEU B 1 348 ? 1.025 -5.911 93.049 1.00 125.95 345 LEU B N 1
ATOM 5685 C CA . LEU B 1 348 ? 1.539 -7.188 92.589 1.00 124.53 345 LEU B CA 1
ATOM 5686 C C . LEU B 1 348 ? 3.037 -7.022 92.347 1.00 122.56 345 LEU B C 1
ATOM 5687 O O . LEU B 1 348 ? 3.467 -5.993 91.840 1.00 121.82 345 LEU B O 1
ATOM 5692 N N . GLU B 1 349 ? 3.843 -7.937 92.869 1.00 122.08 346 GLU B N 1
ATOM 5693 C CA . GLU B 1 349 ? 5.296 -7.798 92.775 1.00 120.54 346 GLU B CA 1
ATOM 5694 C C . GLU B 1 349 ? 6.001 -9.122 92.482 1.00 119.42 346 GLU B C 1
ATOM 5695 O O . GLU B 1 349 ? 5.782 -10.115 93.172 1.00 120.30 346 GLU B O 1
ATOM 5701 N N . ASN B 1 350 ? 6.940 -9.074 91.544 1.00 117.70 347 ASN B N 1
ATOM 5702 C CA . ASN B 1 350 ? 7.749 -10.212 91.176 1.00 116.65 347 ASN B CA 1
ATOM 5703 C C . ASN B 1 350 ? 9.216 -9.983 91.457 1.00 115.88 347 ASN B C 1
ATOM 5704 O O . ASN B 1 350 ? 9.828 -9.091 90.902 1.00 115.09 347 ASN B O 1
ATOM 5709 N N . TYR B 1 351 ? 9.826 -10.892 92.194 1.00 116.17 348 TYR B N 1
ATOM 5710 C CA . TYR B 1 351 ? 11.272 -10.920 92.287 1.00 115.45 348 TYR B CA 1
ATOM 5711 C C . TYR B 1 351 ? 11.754 -12.094 91.489 1.00 114.51 348 TYR B C 1
ATOM 5712 O O . TYR B 1 351 ? 11.063 -13.103 91.375 1.00 114.84 348 TYR B O 1
ATOM 5721 N N . ARG B 1 352 ? 12.927 -11.960 90.901 1.00 113.50 349 ARG B N 1
ATOM 5722 C CA . ARG B 1 352 ? 13.339 -12.950 89.947 1.00 112.65 349 ARG B CA 1
ATOM 5723 C C . ARG B 1 352 ? 14.856 -13.057 89.833 1.00 112.15 349 ARG B C 1
ATOM 5724 O O . ARG B 1 352 ? 15.571 -12.060 89.858 1.00 111.97 349 ARG B O 1
ATOM 5732 N N . LEU B 1 353 ? 15.338 -14.292 89.754 1.00 112.16 350 LEU B N 1
ATOM 5733 C CA . LEU B 1 353 ? 16.747 -14.566 89.510 1.00 111.84 350 LEU B CA 1
ATOM 5734 C C . LEU B 1 353 ? 16.901 -15.653 88.464 1.00 111.35 350 LEU B C 1
ATOM 5735 O O . LEU B 1 353 ? 16.044 -16.515 88.320 1.00 111.56 350 LEU B O 1
ATOM 5740 N N . SER B 1 354 ? 18.031 -15.640 87.775 1.00 110.91 351 SER B N 1
ATOM 5741 C CA . SER B 1 354 ? 18.213 -16.509 86.634 1.00 110.53 351 SER B CA 1
ATOM 5742 C C . SER B 1 354 ? 19.683 -16.643 86.252 1.00 110.56 351 SER B C 1
ATOM 5743 O O . SER B 1 354 ? 20.473 -15.707 86.373 1.00 110.54 351 SER B O 1
ATOM 5746 N N . GLY B 1 355 ? 20.073 -17.881 85.976 1.00 110.88 352 GLY B N 1
ATOM 5747 C CA . GLY B 1 355 ? 21.461 -18.203 85.678 1.00 111.22 352 GLY B CA 1
ATOM 5748 C C . GLY B 1 355 ? 21.443 -19.109 84.480 1.00 111.14 352 GLY B C 1
ATOM 5749 O O . GLY B 1 355 ? 20.596 -19.979 84.392 1.00 111.24 352 GLY B O 1
ATOM 5750 N N . GLU B 1 356 ? 22.247 -18.791 83.484 1.00 111.03 353 GLU B N 1
ATOM 5751 C CA . GLU B 1 356 ? 22.360 -19.658 82.350 1.00 111.22 353 GLU B CA 1
ATOM 5752 C C . GLU B 1 356 ? 23.797 -19.728 81.896 1.00 111.86 353 GLU B C 1
ATOM 5753 O O . GLU B 1 356 ? 24.428 -18.685 81.623 1.00 111.79 353 GLU B O 1
ATOM 5759 N N . LEU B 1 357 ? 24.247 -20.962 81.693 1.00 112.63 354 LEU B N 1
ATOM 5760 C CA . LEU B 1 357 ? 25.515 -21.266 81.060 1.00 113.50 354 LEU B CA 1
ATOM 5761 C C . LEU B 1 357 ? 25.266 -21.831 79.680 1.00 113.67 354 LEU B C 1
ATOM 5762 O O . LEU B 1 357 ? 24.453 -22.741 79.515 1.00 113.68 354 LEU B O 1
ATOM 5767 N N . ASN B 1 358 ? 26.111 -21.461 78.732 1.00 114.18 355 ASN B N 1
ATOM 5768 C CA . ASN B 1 358 ? 26.219 -22.228 77.496 1.00 114.91 355 ASN B CA 1
ATOM 5769 C C . ASN B 1 358 ? 27.642 -22.719 77.280 1.00 116.36 355 ASN B C 1
ATOM 5770 O O . ASN B 1 358 ? 28.560 -21.891 77.120 1.00 116.79 355 ASN B O 1
ATOM 5775 N N . LEU B 1 359 ? 27.831 -24.033 77.266 1.00 117.29 356 LEU B N 1
ATOM 5776 C CA . LEU B 1 359 ? 29.160 -24.579 77.143 1.00 118.87 356 LEU B CA 1
ATOM 5777 C C . LEU B 1 359 ? 29.228 -25.460 75.902 1.00 119.96 356 LEU B C 1
ATOM 5778 O O . LEU B 1 359 ? 28.819 -26.643 75.920 1.00 120.42 356 LEU B O 1
ATOM 5783 N N . PRO B 1 360 ? 29.800 -24.917 74.821 1.00 120.64 357 PRO B N 1
ATOM 5784 C CA . PRO B 1 360 ? 30.103 -25.785 73.685 1.00 122.13 357 PRO B CA 1
ATOM 5785 C C . PRO B 1 360 ? 31.138 -26.875 73.995 1.00 123.88 357 PRO B C 1
ATOM 5786 O O . PRO B 1 360 ? 32.201 -26.579 74.536 1.00 124.61 357 PRO B O 1
ATOM 5790 N N . LEU B 1 361 ? 30.817 -28.118 73.641 1.00 124.71 358 LEU B N 1
ATOM 5791 C CA . LEU B 1 361 ? 31.719 -29.267 73.850 1.00 126.61 358 LEU B CA 1
ATOM 5792 C C . LEU B 1 361 ? 32.053 -29.924 72.521 1.00 128.40 358 LEU B C 1
ATOM 5793 O O . LEU B 1 361 ? 31.200 -30.035 71.638 1.00 128.10 358 LEU B O 1
ATOM 5798 N N . HIS B 1 362 ? 33.292 -30.379 72.395 1.00 130.46 359 HIS B N 1
ATOM 5799 C CA . HIS B 1 362 ? 33.761 -30.985 71.157 1.00 132.55 359 HIS B CA 1
ATOM 5800 C C . HIS B 1 362 ? 34.056 -32.474 71.311 1.00 134.34 359 HIS B C 1
ATOM 5801 O O . HIS B 1 362 ? 34.443 -33.122 70.337 1.00 136.34 359 HIS B O 1
ATOM 5808 N N . ALA B 1 363 ? 33.790 -33.037 72.490 1.00 133.77 360 ALA B N 1
ATOM 5809 C CA . ALA B 1 363 ? 34.155 -34.437 72.765 1.00 135.68 360 ALA B CA 1
ATOM 5810 C C . ALA B 1 363 ? 33.173 -35.434 72.162 1.00 135.99 360 ALA B C 1
ATOM 5811 O O . ALA B 1 363 ? 32.019 -35.543 72.577 1.00 134.45 360 ALA B O 1
ATOM 5813 N N . LEU B 1 364 ? 33.665 -36.262 71.261 1.00 138.30 361 LEU B N 1
ATOM 5814 C CA . LEU B 1 364 ? 32.801 -37.272 70.659 1.00 138.96 361 LEU B CA 1
ATOM 5815 C C . LEU B 1 364 ? 31.993 -36.618 69.527 1.00 138.00 361 LEU B C 1
ATOM 5816 O O . LEU B 1 364 ? 32.329 -36.745 68.345 1.00 139.62 361 LEU B O 1
ATOM 5821 N N . PHE B 1 365 ? 30.943 -35.897 69.890 1.00 135.55 362 PHE B N 1
ATOM 5822 C CA . PHE B 1 365 ? 30.219 -35.123 68.903 1.00 134.61 362 PHE B CA 1
ATOM 5823 C C . PHE B 1 365 ? 30.341 -33.648 69.242 1.00 132.72 362 PHE B C 1
ATOM 5824 O O . PHE B 1 365 ? 30.436 -33.293 70.418 1.00 131.47 362 PHE B O 1
ATOM 5832 N N . GLU B 1 366 ? 30.291 -32.786 68.229 1.00 132.62 363 GLU B N 1
ATOM 5833 C CA . GLU B 1 366 ? 30.101 -31.364 68.496 1.00 130.70 363 GLU B CA 1
ATOM 5834 C C . GLU B 1 366 ? 28.717 -31.113 69.083 1.00 128.48 363 GLU B C 1
ATOM 5835 O O . GLU B 1 366 ? 27.711 -31.636 68.598 1.00 128.46 363 GLU B O 1
ATOM 5841 N N . GLN B 1 367 ? 28.677 -30.279 70.115 1.00 126.78 364 GLN B N 1
ATOM 5842 C CA . GLN B 1 367 ? 27.419 -29.952 70.783 1.00 124.80 364 GLN B CA 1
ATOM 5843 C C . GLN B 1 367 ? 27.514 -28.704 71.645 1.00 123.16 364 GLN B C 1
ATOM 5844 O O . GLN B 1 367 ? 28.607 -28.264 71.981 1.00 123.56 364 GLN B O 1
ATOM 5850 N N . VAL B 1 368 ? 26.372 -28.176 72.067 1.00 121.48 365 VAL B N 1
ATOM 5851 C CA . VAL B 1 368 ? 26.378 -27.037 72.990 1.00 120.01 365 VAL B CA 1
ATOM 5852 C C . VAL B 1 368 ? 25.480 -27.295 74.191 1.00 118.92 365 VAL B C 1
ATOM 5853 O O . VAL B 1 368 ? 24.267 -27.110 74.118 1.00 118.01 365 VAL B O 1
ATOM 5857 N N . LEU B 1 369 ? 26.083 -27.628 75.323 1.00 119.15 366 LEU B N 1
ATOM 5858 C CA . LEU B 1 369 ? 25.314 -27.898 76.528 1.00 118.43 366 LEU B CA 1
ATOM 5859 C C . LEU B 1 369 ? 24.837 -26.587 77.131 1.00 116.90 366 LEU B C 1
ATOM 5860 O O . LEU B 1 369 ? 25.634 -25.662 77.347 1.00 116.67 366 LEU B O 1
ATOM 5865 N N . THR B 1 370 ? 23.537 -26.494 77.399 1.00 116.02 367 THR B N 1
ATOM 5866 C CA . THR B 1 370 ? 22.999 -25.333 78.105 1.00 114.75 367 THR B CA 1
ATOM 5867 C C . THR B 1 370 ? 22.431 -25.752 79.442 1.00 114.67 367 THR B C 1
ATOM 5868 O O . THR B 1 370 ? 21.782 -26.805 79.548 1.00 115.24 367 THR B O 1
ATOM 5872 N N . VAL B 1 371 ? 22.789 -25.012 80.487 1.00 114.27 368 VAL B N 1
ATOM 5873 C CA . VAL B 1 371 ? 22.320 -25.361 81.819 1.00 114.44 368 VAL B CA 1
ATOM 5874 C C . VAL B 1 371 ? 21.837 -24.104 82.472 1.00 113.47 368 VAL B C 1
ATOM 5875 O O . VAL B 1 371 ? 22.455 -23.077 82.289 1.00 113.00 368 VAL B O 1
ATOM 5879 N N . GLY B 1 372 ? 20.710 -24.170 83.175 1.00 113.32 369 GLY B N 1
ATOM 5880 C CA . GLY B 1 372 ? 20.063 -22.953 83.675 1.00 112.50 369 GLY B CA 1
ATOM 5881 C C . GLY B 1 372 ? 19.190 -23.173 84.896 1.00 112.91 369 GLY B C 1
ATOM 5882 O O . GLY B 1 372 ? 18.646 -24.271 85.086 1.00 113.68 369 GLY B O 1
ATOM 5883 N N . ALA B 1 373 ? 19.058 -22.128 85.712 1.00 112.59 370 ALA B N 1
ATOM 5884 C CA . ALA B 1 373 ? 18.260 -22.156 86.938 1.00 113.16 370 ALA B CA 1
ATOM 5885 C C . ALA B 1 373 ? 17.499 -20.835 87.134 1.00 112.51 370 ALA B C 1
ATOM 5886 O O . ALA B 1 373 ? 18.000 -19.767 86.792 1.00 111.79 370 ALA B O 1
ATOM 5888 N N . GLU B 1 374 ? 16.301 -20.919 87.705 1.00 112.97 371 GLU B N 1
ATOM 5889 C CA . GLU B 1 374 ? 15.426 -19.762 87.889 1.00 112.62 371 GLU B CA 1
ATOM 5890 C C . GLU B 1 374 ? 14.891 -19.750 89.310 1.00 113.71 371 GLU B C 1
ATOM 5891 O O . GLU B 1 374 ? 14.482 -20.784 89.824 1.00 114.76 371 GLU B O 1
ATOM 5897 N N . TRP B 1 375 ? 14.858 -18.586 89.942 1.00 113.68 372 TRP B N 1
ATOM 5898 C CA . TRP B 1 375 ? 14.150 -18.451 91.211 1.00 114.88 372 TRP B CA 1
ATOM 5899 C C . TRP B 1 375 ? 13.256 -17.230 91.149 1.00 114.65 372 TRP B C 1
ATOM 5900 O O . TRP B 1 375 ? 13.650 -16.198 90.614 1.00 113.71 372 TRP B O 1
ATOM 5911 N N . ASN B 1 376 ? 12.077 -17.324 91.750 1.00 115.73 373 ASN B N 1
ATOM 5912 C CA . ASN B 1 376 ? 10.954 -16.503 91.329 1.00 115.61 373 ASN B CA 1
ATOM 5913 C C . ASN B 1 376 ? 9.915 -16.381 92.429 1.00 117.25 373 ASN B C 1
ATOM 5914 O O . ASN B 1 376 ? 9.305 -17.362 92.804 1.00 118.39 373 ASN B O 1
ATOM 5919 N N . LYS B 1 377 ? 9.679 -15.187 92.941 1.00 117.58 374 LYS B N 1
ATOM 5920 C CA . LYS B 1 377 ? 8.606 -15.016 93.921 1.00 119.36 374 LYS B CA 1
ATOM 5921 C C . LYS B 1 377 ? 7.614 -14.007 93.394 1.00 119.30 374 LYS B C 1
ATOM 5922 O O . LYS B 1 377 ? 8.000 -13.131 92.640 1.00 118.04 374 LYS B O 1
ATOM 5928 N N . GLU B 1 378 ? 6.331 -14.241 93.633 1.00 120.71 375 GLU B N 1
ATOM 5929 C CA . GLU B 1 378 ? 5.318 -13.280 93.260 1.00 121.06 375 GLU B CA 1
ATOM 5930 C C . GLU B 1 378 ? 4.461 -13.046 94.480 1.00 123.31 375 GLU B C 1
ATOM 5931 O O . GLU B 1 378 ? 4.078 -13.992 95.159 1.00 124.75 375 GLU B O 1
ATOM 5937 N N . THR B 1 379 ? 4.212 -11.772 94.781 1.00 123.78 376 THR B N 1
ATOM 5938 C CA . THR B 1 379 ? 3.337 -11.401 95.888 1.00 126.14 376 THR B CA 1
ATOM 5939 C C . THR B 1 379 ? 2.158 -10.646 95.350 1.00 126.78 376 THR B C 1
ATOM 5940 O O . THR B 1 379 ? 2.266 -9.977 94.331 1.00 125.37 376 THR B O 1
ATOM 5944 N N . LEU B 1 380 ? 1.013 -10.824 95.992 1.00 129.10 377 LEU B N 1
ATOM 5945 C CA . LEU B 1 380 ? -0.189 -10.140 95.576 1.00 130.14 377 LEU B CA 1
ATOM 5946 C C . LEU B 1 380 ? -0.909 -9.612 96.794 1.00 132.86 377 LEU B C 1
ATOM 5947 O O . LEU B 1 380 ? -1.206 -10.357 97.723 1.00 134.68 377 LEU B O 1
ATOM 5952 N N . ASN B 1 381 ? -1.218 -8.323 96.765 1.00 133.33 378 ASN B N 1
ATOM 5953 C CA . ASN B 1 381 ? -2.019 -7.720 97.803 1.00 136.13 378 ASN B CA 1
ATOM 5954 C C . ASN B 1 381 ? -3.218 -7.038 97.178 1.00 137.19 378 ASN B C 1
ATOM 5955 O O . ASN B 1 381 ? -3.067 -6.193 96.300 1.00 135.83 378 ASN B O 1
ATOM 5960 N N . ASP B 1 382 ? -4.407 -7.442 97.604 1.00 139.77 379 ASP B N 1
ATOM 5961 C CA . ASP B 1 382 ? -5.647 -6.975 96.998 1.00 141.11 379 ASP B CA 1
ATOM 5962 C C . ASP B 1 382 ? -6.795 -7.183 97.964 1.00 144.70 379 ASP B C 1
ATOM 5963 O O . ASP B 1 382 ? -7.104 -8.311 98.321 1.00 145.77 379 ASP B O 1
ATOM 5968 N N . PRO B 1 383 ? -7.409 -6.086 98.421 1.00 146.78 380 PRO B N 1
ATOM 5969 C CA . PRO B 1 383 ? -8.645 -6.237 99.181 1.00 150.49 380 PRO B CA 1
ATOM 5970 C C . PRO B 1 383 ? -9.882 -6.371 98.289 1.00 151.58 380 PRO B C 1
ATOM 5971 O O . PRO B 1 383 ? -10.836 -5.615 98.429 1.00 154.02 380 PRO B O 1
ATOM 5975 N N . SER B 1 384 ? -9.875 -7.387 97.426 1.00 150.06 381 SER B N 1
ATOM 5976 C CA . SER B 1 384 ? -11.086 -7.880 96.759 1.00 151.61 381 SER B CA 1
ATOM 5977 C C . SER B 1 384 ? -11.533 -9.220 97.370 1.00 153.53 381 SER B C 1
ATOM 5978 O O . SER B 1 384 ? -11.187 -10.301 96.884 1.00 152.03 381 SER B O 1
ATOM 5981 N N . SER B 1 385 ? -12.327 -9.111 98.431 1.00 157.09 382 SER B N 1
ATOM 5982 C CA . SER B 1 385 ? -12.712 -10.232 99.263 1.00 159.49 382 SER B CA 1
ATOM 5983 C C . SER B 1 385 ? -14.196 -10.087 99.583 1.00 163.66 382 SER B C 1
ATOM 5984 O O . SER B 1 385 ? -14.975 -11.022 99.398 1.00 165.40 382 SER B O 1
ATOM 5987 N N . LEU B 1 386 ? -14.566 -8.914 100.095 1.00 165.45 383 LEU B N 1
ATOM 5988 C CA . LEU B 1 386 ? -15.953 -8.440 100.119 1.00 169.06 383 LEU B CA 1
ATOM 5989 C C . LEU B 1 386 ? -16.349 -8.021 101.534 1.00 172.81 383 LEU B C 1
ATOM 5990 O O . LEU B 1 386 ? -17.267 -7.224 101.724 1.00 175.69 383 LEU B O 1
ATOM 5995 N N . ARG B 1 405 ? -10.522 -12.800 106.674 1.00 169.92 402 ARG B N 1
ATOM 5996 C CA . ARG B 1 405 ? -9.737 -13.278 105.537 1.00 165.70 402 ARG B CA 1
ATOM 5997 C C . ARG B 1 405 ? -8.581 -12.321 105.198 1.00 162.17 402 ARG B C 1
ATOM 5998 O O . ARG B 1 405 ? -8.623 -11.130 105.513 1.00 162.71 402 ARG B O 1
ATOM 6006 N N . SER B 1 406 ? -7.575 -12.851 104.509 1.00 158.70 403 SER B N 1
ATOM 6007 C CA . SER B 1 406 ? -6.300 -12.168 104.318 1.00 155.58 403 SER B CA 1
ATOM 6008 C C . SER B 1 406 ? -6.110 -11.856 102.843 1.00 152.16 403 SER B C 1
ATOM 6009 O O . SER B 1 406 ? -6.222 -12.756 102.014 1.00 150.96 403 SER B O 1
ATOM 6012 N N . PRO B 1 407 ? -5.743 -10.608 102.513 1.00 150.64 404 PRO B N 1
ATOM 6013 C CA . PRO B 1 407 ? -5.689 -10.206 101.117 1.00 147.88 404 PRO B CA 1
ATOM 6014 C C . PRO B 1 407 ? -4.306 -10.389 100.493 1.00 144.27 404 PRO B C 1
ATOM 6015 O O . PRO B 1 407 ? -4.167 -10.253 99.282 1.00 141.94 404 PRO B O 1
ATOM 6019 N N . LYS B 1 408 ? -3.300 -10.718 101.303 1.00 144.00 405 LYS B N 1
ATOM 6020 C CA . LYS B 1 408 ? -1.942 -10.960 100.792 1.00 140.88 405 LYS B CA 1
ATOM 6021 C C . LYS B 1 408 ? -1.700 -12.431 100.409 1.00 140.04 405 LYS B C 1
ATOM 6022 O O . LYS B 1 408 ? -2.165 -13.349 101.088 1.00 142.18 405 LYS B O 1
ATOM 6028 N N . SER B 1 409 ? -1.008 -12.645 99.291 1.00 137.12 406 SER B N 1
ATOM 6029 C CA . SER B 1 409 ? -0.792 -13.981 98.758 1.00 136.23 406 SER B CA 1
ATOM 6030 C C . SER B 1 409 ? 0.588 -14.081 98.144 1.00 133.31 406 SER B C 1
ATOM 6031 O O . SER B 1 409 ? 0.966 -13.262 97.319 1.00 131.35 406 SER B O 1
ATOM 6034 N N . LYS B 1 410 ? 1.299 -15.154 98.454 1.00 133.13 407 LYS B N 1
ATOM 6035 C CA . LYS B 1 410 ? 2.623 -15.369 97.877 1.00 130.61 407 LYS B CA 1
ATOM 6036 C C . LYS B 1 410 ? 2.708 -16.710 97.125 1.00 129.88 407 LYS B C 1
ATOM 6037 O O . LYS B 1 410 ? 1.759 -17.481 97.104 1.00 131.38 407 LYS B O 1
ATOM 6043 N N . ALA B 1 411 ? 3.808 -16.904 96.409 1.00 127.64 408 ALA B N 1
ATOM 6044 C CA . ALA B 1 411 ? 4.090 -18.122 95.673 1.00 126.85 408 ALA B CA 1
ATOM 6045 C C . ALA B 1 411 ? 5.533 -18.052 95.221 1.00 124.70 408 ALA B C 1
ATOM 6046 O O . ALA B 1 411 ? 5.994 -17.016 94.786 1.00 123.26 408 ALA B O 1
ATOM 6048 N N . GLU B 1 412 ? 6.252 -19.154 95.274 1.00 124.61 409 GLU B N 1
ATOM 6049 C CA . GLU B 1 412 ? 7.610 -19.160 94.768 1.00 122.76 409 GLU B CA 1
ATOM 6050 C C . GLU B 1 412 ? 7.725 -20.079 93.580 1.00 121.74 409 GLU B C 1
ATOM 6051 O O . GLU B 1 412 ? 6.877 -20.946 93.355 1.00 122.71 409 GLU B O 1
ATOM 6057 N N . ILE B 1 413 ? 8.814 -19.929 92.847 1.00 119.99 410 ILE B N 1
ATOM 6058 C CA . ILE B 1 413 ? 9.132 -20.858 91.785 1.00 119.17 410 ILE B CA 1
ATOM 6059 C C . ILE B 1 413 ? 10.635 -21.134 91.836 1.00 118.42 410 ILE B C 1
ATOM 6060 O O . ILE B 1 413 ? 11.438 -20.211 91.944 1.00 117.56 410 ILE B O 1
ATOM 6065 N N . ARG B 1 414 ? 11.007 -22.408 91.847 1.00 119.04 411 ARG B N 1
ATOM 6066 C CA . ARG B 1 414 ? 12.387 -22.803 91.589 1.00 118.35 411 ARG B CA 1
ATOM 6067 C C . ARG B 1 414 ? 12.378 -23.591 90.304 1.00 117.72 411 ARG B C 1
ATOM 6068 O O . ARG B 1 414 ? 11.410 -24.294 90.031 1.00 118.48 411 ARG B O 1
ATOM 6076 N N . ALA B 1 415 ? 13.428 -23.470 89.505 1.00 116.54 412 ALA B N 1
ATOM 6077 C CA . ALA B 1 415 ? 13.579 -24.360 88.370 1.00 116.28 412 ALA B CA 1
ATOM 6078 C C . ALA B 1 415 ? 15.023 -24.607 87.978 1.00 115.78 412 ALA B C 1
ATOM 6079 O O . ALA B 1 415 ? 15.897 -23.793 88.220 1.00 115.17 412 ALA B O 1
ATOM 6081 N N . LEU B 1 416 ? 15.277 -25.814 87.493 1.00 116.38 413 LEU B N 1
ATOM 6082 C CA . LEU B 1 416 ? 16.525 -26.134 86.830 1.00 116.04 413 LEU B CA 1
ATOM 6083 C C . LEU B 1 416 ? 16.152 -26.630 85.463 1.00 115.78 413 LEU B C 1
ATOM 6084 O O . LEU B 1 416 ? 15.089 -27.227 85.312 1.00 116.40 413 LEU B O 1
ATOM 6089 N N . TYR B 1 417 ? 16.966 -26.334 84.456 1.00 115.01 414 TYR B N 1
ATOM 6090 C CA . TYR B 1 417 ? 16.766 -26.950 83.143 1.00 115.08 414 TYR B CA 1
ATOM 6091 C C . TYR B 1 417 ? 18.091 -27.243 82.445 1.00 115.15 414 TYR B C 1
ATOM 6092 O O . TYR B 1 417 ? 19.109 -26.602 82.724 1.00 114.76 414 TYR B O 1
ATOM 6101 N N . VAL B 1 418 ? 18.065 -28.207 81.535 1.00 115.82 415 VAL B N 1
ATOM 6102 C CA . VAL B 1 418 ? 19.213 -28.495 80.704 1.00 116.10 415 VAL B CA 1
ATOM 6103 C C . VAL B 1 418 ? 18.745 -28.850 79.301 1.00 116.29 415 VAL B C 1
ATOM 6104 O O . VAL B 1 418 ? 17.782 -29.584 79.111 1.00 116.90 415 VAL B O 1
ATOM 6108 N N . GLU B 1 419 ? 19.379 -28.248 78.314 1.00 115.87 416 GLU B N 1
ATOM 6109 C CA . GLU B 1 419 ? 19.153 -28.604 76.918 1.00 116.33 416 GLU B CA 1
ATOM 6110 C C . GLU B 1 419 ? 20.548 -28.930 76.414 1.00 117.08 416 GLU B C 1
ATOM 6111 O O . GLU B 1 419 ? 21.534 -28.373 76.907 1.00 116.80 416 GLU B O 1
ATOM 6117 N N . ASP B 1 420 ? 20.651 -29.949 75.576 1.00 118.31 417 ASP B N 1
ATOM 6118 C CA . ASP B 1 420 ? 21.898 -30.224 74.896 1.00 119.26 417 ASP B CA 1
ATOM 6119 C C . ASP B 1 420 ? 21.632 -30.338 73.415 1.00 119.86 417 ASP B C 1
ATOM 6120 O O . ASP B 1 420 ? 20.942 -31.251 72.954 1.00 120.74 417 ASP B O 1
ATOM 6125 N N . ASN B 1 421 ? 22.237 -29.431 72.667 1.00 119.63 418 ASN B N 1
ATOM 6126 C CA . ASN B 1 421 ? 22.053 -29.389 71.230 1.00 120.34 418 ASN B CA 1
ATOM 6127 C C . ASN B 1 421 ? 23.206 -30.112 70.547 1.00 122.07 418 ASN B C 1
ATOM 6128 O O . ASN B 1 421 ? 24.334 -29.628 70.553 1.00 122.30 418 ASN B O 1
ATOM 6133 N N . ILE B 1 422 ? 22.924 -31.264 69.954 1.00 123.48 419 ILE B N 1
ATOM 6134 C CA . ILE B 1 422 ? 23.986 -32.166 69.523 1.00 125.36 419 ILE B CA 1
ATOM 6135 C C . ILE B 1 422 ? 24.031 -32.242 68.004 1.00 126.73 419 ILE B C 1
ATOM 6136 O O . ILE B 1 422 ? 23.007 -32.480 67.362 1.00 126.94 419 ILE B O 1
ATOM 6141 N N . GLU B 1 423 ? 25.229 -32.117 67.442 1.00 127.95 420 GLU B N 1
ATOM 6142 C CA . GLU B 1 423 ? 25.468 -32.482 66.043 1.00 129.91 420 GLU B CA 1
ATOM 6143 C C . GLU B 1 423 ? 25.892 -33.972 65.894 1.00 132.04 420 GLU B C 1
ATOM 6144 O O . GLU B 1 423 ? 27.068 -34.330 66.016 1.00 133.32 420 GLU B O 1
ATOM 6150 N N . LEU B 1 424 ? 24.926 -34.832 65.597 1.00 132.62 421 LEU B N 1
ATOM 6151 C CA . LEU B 1 424 ? 25.224 -36.234 65.370 1.00 134.82 421 LEU B CA 1
ATOM 6152 C C . LEU B 1 424 ? 26.044 -36.345 64.099 1.00 137.04 421 LEU B C 1
ATOM 6153 O O . LEU B 1 424 ? 26.997 -37.130 64.015 1.00 138.97 421 LEU B O 1
ATOM 6158 N N . ARG B 1 425 ? 25.657 -35.545 63.115 1.00 136.91 422 ARG B N 1
ATOM 6159 C CA . ARG B 1 425 ? 26.275 -35.557 61.804 1.00 139.16 422 ARG B CA 1
ATOM 6160 C C . ARG B 1 425 ? 26.032 -34.185 61.153 1.00 138.25 422 ARG B C 1
ATOM 6161 O O . ARG B 1 425 ? 24.977 -33.575 61.363 1.00 136.40 422 ARG B O 1
ATOM 6169 N N . PRO B 1 426 ? 26.965 -33.738 60.294 1.00 139.85 423 PRO B N 1
ATOM 6170 C CA . PRO B 1 426 ? 26.608 -32.574 59.514 1.00 139.47 423 PRO B CA 1
ATOM 6171 C C . PRO B 1 426 ? 25.274 -32.811 58.833 1.00 139.59 423 PRO B C 1
ATOM 6172 O O . PRO B 1 426 ? 25.165 -33.689 57.987 1.00 141.80 423 PRO B O 1
ATOM 6176 N N . GLY B 1 427 ? 24.266 -32.051 59.236 1.00 137.38 424 GLY B N 1
ATOM 6177 C CA . GLY B 1 427 ? 22.954 -32.138 58.632 1.00 137.46 424 GLY B CA 1
ATOM 6178 C C . GLY B 1 427 ? 21.941 -32.699 59.603 1.00 135.90 424 GLY B C 1
ATOM 6179 O O . GLY B 1 427 ? 20.736 -32.571 59.395 1.00 135.42 424 GLY B O 1
ATOM 6180 N N . THR B 1 428 ? 22.425 -33.311 60.677 1.00 135.28 425 THR B N 1
ATOM 6181 C CA . THR B 1 428 ? 21.530 -33.883 61.667 1.00 134.05 425 THR B CA 1
ATOM 6182 C C . THR B 1 428 ? 21.724 -33.229 63.025 1.00 131.69 425 THR B C 1
ATOM 6183 O O . THR B 1 428 ? 22.841 -33.152 63.537 1.00 131.62 425 THR B O 1
ATOM 6187 N N . MET B 1 429 ? 20.629 -32.728 63.590 1.00 129.94 426 MET B N 1
ATOM 6188 C CA . MET B 1 429 ? 20.647 -32.148 64.925 1.00 127.82 426 MET B CA 1
ATOM 6189 C C . MET B 1 429 ? 19.664 -32.881 65.827 1.00 127.29 426 MET B C 1
ATOM 6190 O O . MET B 1 429 ? 18.459 -32.915 65.551 1.00 127.24 426 MET B O 1
ATOM 6195 N N . LEU B 1 430 ? 20.172 -33.351 66.962 1.00 126.92 427 LEU B N 1
ATOM 6196 C CA . LEU B 1 430 ? 19.338 -33.917 68.009 1.00 126.39 427 LEU B CA 1
ATOM 6197 C C . LEU B 1 430 ? 19.526 -33.122 69.287 1.00 124.54 427 LEU B C 1
ATOM 6198 O O . LEU B 1 430 ? 20.657 -32.949 69.740 1.00 124.39 427 LEU B O 1
ATOM 6203 N N . THR B 1 431 ? 18.418 -32.686 69.887 1.00 123.34 428 THR B N 1
ATOM 6204 C CA . THR B 1 431 ? 18.442 -31.740 71.002 1.00 121.60 428 THR B CA 1
ATOM 6205 C C . THR B 1 431 ? 17.495 -32.191 72.112 1.00 121.34 428 THR B C 1
ATOM 6206 O O . THR B 1 431 ? 16.330 -31.830 72.084 1.00 120.87 428 THR B O 1
ATOM 6210 N N . PRO B 1 432 ? 17.956 -33.073 73.024 1.00 121.98 429 PRO B N 1
ATOM 6211 C CA . PRO B 1 432 ? 17.168 -33.409 74.213 1.00 121.84 429 PRO B CA 1
ATOM 6212 C C . PRO B 1 432 ? 17.271 -32.317 75.265 1.00 120.27 429 PRO B C 1
ATOM 6213 O O . PRO B 1 432 ? 18.222 -31.530 75.243 1.00 119.49 429 PRO B O 1
ATOM 6217 N N . GLY B 1 433 ? 16.309 -32.287 76.187 1.00 120.01 430 GLY B N 1
ATOM 6218 C CA . GLY B 1 433 ? 16.349 -31.374 77.333 1.00 118.83 430 GLY B CA 1
ATOM 6219 C C . GLY B 1 433 ? 15.335 -31.779 78.394 1.00 119.31 430 GLY B C 1
ATOM 6220 O O . GLY B 1 433 ? 14.345 -32.480 78.096 1.00 120.27 430 GLY B O 1
ATOM 6221 N N . LEU B 1 434 ? 15.583 -31.334 79.631 1.00 118.83 431 LEU B N 1
ATOM 6222 C CA . LEU B 1 434 ? 14.639 -31.538 80.721 1.00 119.35 431 LEU B CA 1
ATOM 6223 C C . LEU B 1 434 ? 14.537 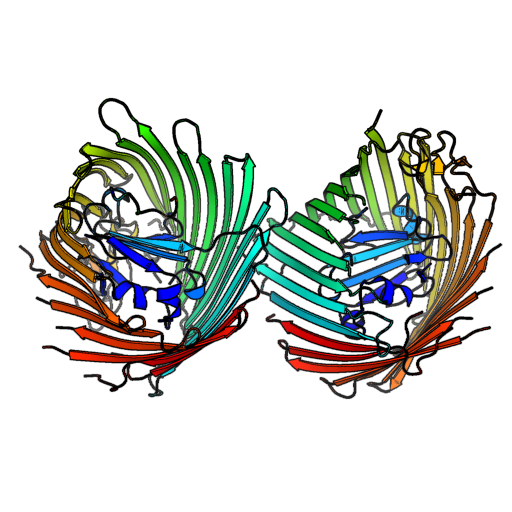-30.262 81.530 1.00 118.13 431 LEU B C 1
ATOM 6224 O O . LEU B 1 434 ? 15.538 -29.582 81.727 1.00 117.30 431 LEU B O 1
ATOM 6229 N N . ARG B 1 435 ? 13.346 -29.949 82.029 1.00 118.23 432 ARG B N 1
ATOM 6230 C CA . ARG B 1 435 ? 13.196 -28.817 82.932 1.00 117.41 432 ARG B CA 1
ATOM 6231 C C . ARG B 1 435 ? 12.371 -29.154 84.151 1.00 118.53 432 ARG B C 1
ATOM 6232 O O . ARG B 1 435 ? 11.188 -29.473 84.022 1.00 119.32 432 ARG B O 1
ATOM 6240 N N . LEU B 1 436 ? 12.945 -28.931 85.329 1.00 118.66 433 LEU B N 1
ATOM 6241 C CA . LEU B 1 436 ? 12.218 -29.110 86.577 1.00 119.86 433 LEU B CA 1
ATOM 6242 C C . LEU B 1 436 ? 11.683 -27.787 87.042 1.00 119.08 433 LEU B C 1
ATOM 6243 O O . LEU B 1 436 ? 12.466 -26.932 87.421 1.00 118.18 433 LEU B O 1
ATOM 6248 N N . ASP B 1 437 ? 10.368 -27.686 87.181 1.00 119.77 434 ASP B N 1
ATOM 6249 C CA . ASP B 1 437 ? 9.750 -26.512 87.783 1.00 119.48 434 ASP B CA 1
ATOM 6250 C C . ASP B 1 437 ? 9.097 -26.835 89.123 1.00 121.27 434 ASP B C 1
ATOM 6251 O O . ASP B 1 437 ? 8.054 -27.497 89.171 1.00 122.70 434 ASP B O 1
ATOM 6256 N N . ASP B 1 438 ? 9.691 -26.371 90.220 1.00 121.41 435 ASP B N 1
ATOM 6257 C CA . ASP B 1 438 ? 9.108 -26.639 91.538 1.00 123.34 435 ASP B CA 1
ATOM 6258 C C . ASP B 1 438 ? 8.313 -25.443 92.043 1.00 123.39 435 ASP B C 1
ATOM 6259 O O . ASP B 1 438 ? 8.831 -24.330 92.130 1.00 122.16 435 ASP B O 1
ATOM 6264 N N . HIS B 1 439 ? 7.061 -25.697 92.411 1.00 125.05 436 HIS B N 1
ATOM 6265 C CA . HIS B 1 439 ? 6.123 -24.632 92.722 1.00 125.34 436 HIS B CA 1
ATOM 6266 C C . HIS B 1 439 ? 5.692 -24.711 94.174 1.00 127.56 436 HIS B C 1
ATOM 6267 O O . HIS B 1 439 ? 5.496 -25.789 94.708 1.00 129.39 436 HIS B O 1
ATOM 6274 N N . SER B 1 440 ? 5.579 -23.568 94.832 1.00 127.58 437 SER B N 1
ATOM 6275 C CA . SER B 1 440 ? 5.399 -23.573 96.278 1.00 129.73 437 SER B CA 1
ATOM 6276 C C . SER B 1 440 ? 4.047 -24.171 96.658 1.00 132.24 437 SER B C 1
ATOM 6277 O O . SER B 1 440 ? 3.932 -24.881 97.648 1.00 134.47 437 SER B O 1
ATOM 6280 N N . ASP B 1 441 ? 3.019 -23.847 95.881 1.00 132.07 438 ASP B N 1
ATOM 6281 C CA . ASP B 1 441 ? 1.682 -24.391 96.110 1.00 134.54 438 ASP B CA 1
ATOM 6282 C C . ASP B 1 441 ? 1.519 -25.796 95.558 1.00 135.22 438 ASP B C 1
ATOM 6283 O O . ASP B 1 441 ? 0.762 -26.570 96.116 1.00 137.80 438 ASP B O 1
ATOM 6288 N N . PHE B 1 442 ? 2.182 -26.096 94.441 1.00 133.12 439 PHE B N 1
ATOM 6289 C CA . PHE B 1 442 ? 1.709 -27.108 93.475 1.00 133.46 439 PHE B CA 1
ATOM 6290 C C . PHE B 1 442 ? 2.691 -28.278 93.231 1.00 133.12 439 PHE B C 1
ATOM 6291 O O . PHE B 1 442 ? 2.472 -29.117 92.353 1.00 133.24 439 PHE B O 1
ATOM 6299 N N . GLY B 1 443 ? 3.813 -28.266 93.940 1.00 132.67 440 GLY B N 1
ATOM 6300 C CA . GLY B 1 443 ? 4.839 -29.268 93.769 1.00 132.41 440 GLY B CA 1
ATOM 6301 C C . GLY B 1 443 ? 5.564 -29.192 92.445 1.00 129.98 440 GLY B C 1
ATOM 6302 O O . GLY B 1 443 ? 5.775 -28.112 91.906 1.00 128.01 440 GLY B O 1
ATOM 6303 N N . LEU B 1 444 ? 5.988 -30.347 91.940 1.00 130.29 441 LEU B N 1
ATOM 6304 C CA . LEU B 1 444 ? 6.956 -30.417 90.850 1.00 128.31 441 LEU B CA 1
ATOM 6305 C C . LEU B 1 444 ? 6.275 -30.570 89.508 1.00 127.79 441 LEU B C 1
ATOM 6306 O O . LEU B 1 444 ? 5.193 -31.146 89.417 1.00 129.42 441 LEU B O 1
ATOM 6311 N N . ASN B 1 445 ? 6.934 -30.080 88.464 1.00 125.72 442 ASN B N 1
ATOM 6312 C CA . ASN B 1 445 ? 6.479 -30.318 87.111 1.00 125.30 442 ASN B CA 1
ATOM 6313 C C . ASN B 1 445 ? 7.659 -30.622 86.209 1.00 124.03 442 ASN B C 1
ATOM 6314 O O . ASN B 1 445 ? 8.518 -29.776 86.027 1.00 122.33 442 ASN B O 1
ATOM 6319 N N . TRP B 1 446 ? 7.695 -31.821 85.642 1.00 125.04 443 TRP B N 1
ATOM 6320 C CA . TRP B 1 446 ? 8.750 -32.201 84.720 1.00 124.19 443 TRP B CA 1
ATOM 6321 C C . TRP B 1 446 ? 8.292 -31.901 83.321 1.00 123.44 443 TRP B C 1
ATOM 6322 O O . TRP B 1 446 ? 7.164 -32.194 82.945 1.00 124.46 443 TRP B O 1
ATOM 6333 N N . SER B 1 447 ? 9.191 -31.318 82.548 1.00 121.84 444 SER B N 1
ATOM 6334 C CA . SER B 1 447 ? 8.893 -30.904 81.187 1.00 121.11 444 SER B CA 1
ATOM 6335 C C . SER B 1 447 ? 10.036 -31.420 80.320 1.00 120.82 444 SER B C 1
ATOM 6336 O O . SER B 1 447 ? 10.993 -30.683 80.051 1.00 119.47 444 SER B O 1
ATOM 6339 N N . PRO B 1 448 ? 9.981 -32.700 79.939 1.00 122.29 445 PRO B N 1
ATOM 6340 C CA . PRO B 1 448 ? 11.037 -33.236 79.103 1.00 122.30 445 PRO B CA 1
ATOM 6341 C C . PRO B 1 448 ? 10.748 -32.969 77.642 1.00 122.02 445 PRO B C 1
ATOM 6342 O O . PRO B 1 448 ? 9.587 -32.852 77.251 1.00 122.46 445 PRO B O 1
ATOM 6346 N N . SER B 1 449 ? 11.793 -32.856 76.839 1.00 143.70 446 SER B N 1
ATOM 6347 C CA . SER B 1 449 ? 11.605 -32.498 75.451 1.00 141.33 446 SER B CA 1
ATOM 6348 C C . SER B 1 449 ? 12.710 -33.072 74.590 1.00 143.77 446 SER B C 1
ATOM 6349 O O . SER B 1 449 ? 13.867 -33.154 74.995 1.00 147.30 446 SER B O 1
ATOM 6352 N N . LEU B 1 450 ? 12.325 -33.476 73.391 1.00 142.12 447 LEU B N 1
ATOM 6353 C CA . LEU B 1 450 ? 13.269 -33.826 72.361 1.00 143.84 447 LEU B CA 1
ATOM 6354 C C . LEU B 1 450 ? 12.873 -33.088 71.097 1.00 140.82 447 LEU B C 1
ATOM 6355 O O . LEU B 1 450 ? 11.699 -33.034 70.750 1.00 137.83 447 LEU B O 1
ATOM 6360 N N . ASN B 1 451 ? 13.851 -32.465 70.453 1.00 141.97 448 ASN B N 1
ATOM 6361 C CA . ASN B 1 451 ? 13.645 -31.794 69.178 1.00 139.77 448 ASN B CA 1
ATOM 6362 C C . ASN B 1 451 ? 14.756 -32.253 68.260 1.00 142.25 448 ASN B C 1
ATOM 6363 O O . ASN B 1 451 ? 15.855 -32.534 68.723 1.00 145.85 448 ASN B O 1
ATOM 6368 N N . ALA B 1 452 ? 14.493 -32.329 66.964 1.00 140.68 449 ALA B N 1
ATOM 6369 C CA . ALA B 1 452 ? 15.538 -32.736 66.050 1.00 143.07 449 ALA B CA 1
ATOM 6370 C C . ALA B 1 452 ? 15.315 -32.272 64.632 1.00 141.13 449 ALA B C 1
ATOM 6371 O O . ALA B 1 452 ? 14.179 -32.147 64.185 1.00 138.01 449 ALA B O 1
ATOM 6373 N N . SER B 1 453 ? 16.414 -32.085 63.909 1.00 143.39 450 SER B N 1
ATOM 6374 C CA . SER B 1 453 ? 16.346 -31.682 62.516 1.00 142.10 450 SER B CA 1
ATOM 6375 C C . SER B 1 453 ? 17.326 -32.442 61.640 1.00 144.80 450 SER B C 1
ATOM 6376 O O . SER B 1 453 ? 18.476 -32.662 62.013 1.00 148.50 450 SER B O 1
ATOM 6379 N N . GLN B 1 454 ? 16.882 -32.727 60.424 1.00 143.19 451 GLN B N 1
ATOM 6380 C CA . GLN B 1 454 ? 17.704 -33.386 59.428 1.00 145.44 451 GLN B CA 1
ATOM 6381 C C . GLN B 1 454 ? 17.586 -32.631 58.114 1.00 143.95 451 GLN B C 1
ATOM 6382 O O . GLN B 1 454 ? 16.488 -32.323 57.665 1.00 140.78 451 GLN B O 1
ATOM 6388 N N . THR B 1 455 ? 18.727 -32.376 57.485 1.00 146.67 452 THR B N 1
ATOM 6389 C CA . THR B 1 455 ? 18.773 -31.782 56.159 1.00 145.97 452 THR B CA 1
ATOM 6390 C C . THR B 1 455 ? 18.665 -32.836 55.055 1.00 145.94 452 THR B C 1
ATOM 6391 O O . THR B 1 455 ? 19.316 -33.874 55.111 1.00 148.51 452 THR B O 1
ATOM 6395 N N . LEU B 1 456 ? 17.889 -32.530 54.022 1.00 143.46 453 LEU B N 1
ATOM 6396 C CA . LEU B 1 456 ? 17.661 -33.456 52.924 1.00 143.28 453 LEU B CA 1
ATOM 6397 C C . LEU B 1 456 ? 18.224 -32.889 51.643 1.00 144.16 453 LEU B C 1
ATOM 6398 O O . LEU B 1 456 ? 17.478 -32.589 50.718 1.00 142.14 453 LEU B O 1
ATOM 6403 N N . GLY B 1 457 ? 19.543 -32.756 51.585 1.00 147.53 454 GLY B N 1
ATOM 6404 C CA . GLY B 1 457 ? 20.187 -32.045 50.483 1.00 148.85 454 GLY B CA 1
ATOM 6405 C C . GLY B 1 457 ? 20.334 -30.565 50.772 1.00 148.87 454 GLY B C 1
ATOM 6406 O O . GLY B 1 457 ? 20.167 -30.127 51.909 1.00 148.44 454 GLY B O 1
ATOM 6407 N N . GLU B 1 458 ? 20.650 -29.789 49.743 1.00 149.64 455 GLU B N 1
ATOM 6408 C CA . GLU B 1 458 ? 20.995 -28.385 49.939 1.00 150.76 455 GLU B CA 1
ATOM 6409 C C . GLU B 1 458 ? 19.757 -27.544 50.229 1.00 147.41 455 GLU B C 1
ATOM 6410 O O . GLU B 1 458 ? 19.855 -26.486 50.833 1.00 148.04 455 GLU B O 1
ATOM 6416 N N . TYR B 1 459 ? 18.597 -28.004 49.778 1.00 144.25 456 TYR B N 1
ATOM 6417 C CA . TYR B 1 459 ? 17.450 -27.123 49.629 1.00 141.72 456 TYR B CA 1
ATOM 6418 C C . TYR B 1 459 ? 16.302 -27.468 50.571 1.00 138.87 456 TYR B C 1
ATOM 6419 O O . TYR B 1 459 ? 15.322 -26.730 50.614 1.00 137.04 456 TYR B O 1
ATOM 6428 N N . PHE B 1 460 ? 16.368 -28.602 51.270 1.00 138.73 457 PHE B N 1
ATOM 6429 C CA . PHE B 1 460 ? 15.256 -29.007 52.125 1.00 136.28 457 PHE B CA 1
ATOM 6430 C C . PHE B 1 460 ? 15.712 -29.242 53.552 1.00 137.19 457 PHE B C 1
ATOM 6431 O O . PHE B 1 460 ? 16.893 -29.443 53.794 1.00 139.91 457 PHE B O 1
ATOM 6439 N N . THR B 1 461 ? 14.779 -29.181 54.497 1.00 135.22 458 THR B N 1
ATOM 6440 C CA . THR B 1 461 ? 15.051 -29.566 55.877 1.00 135.92 458 THR B CA 1
ATOM 6441 C C . THR B 1 461 ? 13.784 -30.055 56.558 1.00 133.52 458 THR B C 1
ATOM 6442 O O . THR B 1 461 ? 12.686 -29.640 56.220 1.00 131.36 458 THR B O 1
ATOM 6446 N N . VAL B 1 462 ? 13.948 -31.039 57.436 1.00 134.35 459 VAL B N 1
ATOM 6447 C CA . VAL B 1 462 ? 12.844 -31.610 58.191 1.00 132.67 459 VAL B CA 1
ATOM 6448 C C . VAL B 1 462 ? 13.098 -31.289 59.651 1.00 133.28 459 VAL B C 1
ATOM 6449 O O . VAL B 1 462 ? 14.238 -31.292 60.106 1.00 135.75 459 VAL B O 1
ATOM 6453 N N . LYS B 1 463 ? 12.034 -30.983 60.374 1.00 131.30 460 LYS B N 1
ATOM 6454 C CA . LYS B 1 463 ? 12.154 -30.704 61.788 1.00 131.76 460 LYS B CA 1
ATOM 6455 C C . LYS B 1 463 ? 10.983 -31.317 62.523 1.00 130.28 460 LYS B C 1
ATOM 6456 O O . LYS B 1 463 ? 9.831 -31.197 62.100 1.00 128.27 460 LYS B O 1
ATOM 6462 N N . ALA B 1 464 ? 11.293 -31.961 63.642 1.00 131.70 461 ALA B N 1
ATOM 6463 C CA . ALA B 1 464 ? 10.277 -32.506 64.513 1.00 130.78 461 ALA B CA 1
ATOM 6464 C C . ALA B 1 464 ? 10.697 -32.359 65.951 1.00 132.03 461 ALA B C 1
ATOM 6465 O O . ALA B 1 464 ? 11.883 -32.285 66.269 1.00 134.36 461 ALA B O 1
ATOM 6467 N N . GLY B 1 465 ? 9.706 -32.327 66.822 1.00 130.76 462 GLY B N 1
ATOM 6468 C CA . GLY B 1 465 ? 9.969 -32.379 68.235 1.00 132.03 462 GLY B CA 1
ATOM 6469 C C . GLY B 1 465 ? 8.721 -32.734 68.997 1.00 130.80 462 GLY B C 1
ATOM 6470 O O . GLY B 1 465 ? 7.622 -32.726 68.448 1.00 128.92 462 GLY B O 1
ATOM 6471 N N . ILE B 1 466 ? 8.915 -33.057 70.269 1.00 132.27 463 ILE B N 1
ATOM 6472 C CA . ILE B 1 466 ? 7.833 -33.442 71.153 1.00 131.65 463 ILE B CA 1
ATOM 6473 C C . ILE B 1 466 ? 8.216 -32.979 72.553 1.00 132.68 463 ILE B C 1
ATOM 6474 O O . ILE B 1 466 ? 9.396 -32.967 72.893 1.00 134.95 463 ILE B O 1
ATOM 6479 N N . ALA B 1 467 ? 7.241 -32.507 73.325 1.00 131.21 464 ALA B N 1
ATOM 6480 C CA . ALA B 1 467 ? 7.518 -31.997 74.667 1.00 132.09 464 ALA B CA 1
ATOM 6481 C C . ALA B 1 467 ? 6.298 -31.926 75.578 1.00 130.94 464 ALA B C 1
ATOM 6482 O O . ALA B 1 467 ? 5.189 -31.619 75.139 1.00 128.84 464 ALA B O 1
ATOM 6484 N N . ARG B 1 468 ? 6.542 -32.159 76.864 1.00 132.65 465 ARG B N 1
ATOM 6485 C CA . ARG B 1 468 ? 5.567 -31.883 77.916 1.00 131.87 465 ARG B CA 1
ATOM 6486 C C . ARG B 1 468 ? 5.652 -30.407 78.352 1.00 130.76 465 ARG B C 1
ATOM 6487 O O . ARG B 1 468 ? 6.721 -29.789 78.374 1.00 131.81 465 ARG B O 1
ATOM 6495 N N . ALA B 1 469 ? 4.512 -29.846 78.713 1.00 129.04 466 ALA B N 1
ATOM 6496 C CA . ALA B 1 469 ? 4.447 -28.450 79.067 1.00 128.11 466 ALA B CA 1
ATOM 6497 C C . ALA B 1 469 ? 3.283 -28.262 80.014 1.00 127.40 466 ALA B C 1
ATOM 6498 O O . ALA B 1 469 ? 2.351 -29.054 80.020 1.00 127.11 466 ALA B O 1
ATOM 6500 N N . PHE B 1 470 ? 3.314 -27.196 80.797 1.00 127.38 467 PHE B N 1
ATOM 6501 C CA . PHE B 1 470 ? 2.235 -26.938 81.732 1.00 126.87 467 PHE B CA 1
ATOM 6502 C C . PHE B 1 470 ? 1.868 -25.462 81.833 1.00 125.91 467 PHE B C 1
ATOM 6503 O O . PHE B 1 470 ? 2.479 -24.596 81.185 1.00 125.77 467 PHE B O 1
ATOM 6511 N N . LYS B 1 471 ? 0.783 -25.210 82.558 1.00 125.46 468 LYS B N 1
ATOM 6512 C CA . LYS B 1 471 ? 0.475 -23.882 83.065 1.00 125.27 468 LYS B CA 1
ATOM 6513 C C . LYS B 1 471 ? 0.031 -23.997 84.512 1.00 126.08 468 LYS B C 1
ATOM 6514 O O . LYS B 1 471 ? -1.013 -24.599 84.799 1.00 125.81 468 LYS B O 1
ATOM 6520 N N . ALA B 1 472 ? 0.827 -23.420 85.412 1.00 127.37 469 ALA B N 1
ATOM 6521 C CA . ALA B 1 472 ? 0.443 -23.317 86.808 1.00 128.26 469 ALA B CA 1
ATOM 6522 C C . ALA B 1 472 ? -0.616 -22.244 86.947 1.00 127.41 469 ALA B C 1
ATOM 6523 O O . ALA B 1 472 ? -0.592 -21.243 86.230 1.00 126.90 469 ALA B O 1
ATOM 6525 N N . PRO B 1 473 ? -1.573 -22.454 87.856 1.00 127.57 470 PRO B N 1
ATOM 6526 C CA . PRO B 1 473 ? -2.533 -21.389 88.126 1.00 127.28 470 PRO B CA 1
ATOM 6527 C C . PRO B 1 473 ? -1.877 -20.175 88.784 1.00 128.34 470 PRO B C 1
ATOM 6528 O O . PRO B 1 473 ? -0.821 -20.291 89.407 1.00 129.61 470 PRO B O 1
ATOM 6532 N N . ASN B 1 474 ? -2.519 -19.023 88.680 1.00 128.27 471 ASN B N 1
ATOM 6533 C CA . ASN B 1 474 ? -2.026 -17.855 89.377 1.00 129.66 471 ASN B CA 1
ATOM 6534 C C . ASN B 1 474 ? -2.702 -17.713 90.731 1.00 130.46 471 ASN B C 1
ATOM 6535 O O . ASN B 1 474 ? -3.601 -18.466 91.062 1.00 129.95 471 ASN B O 1
ATOM 6540 N N . LEU B 1 475 ? -2.265 -16.734 91.509 1.00 132.00 472 LEU B N 1
ATOM 6541 C CA . LEU B 1 475 ? -2.713 -16.569 92.886 1.00 133.06 472 LEU B CA 1
ATOM 6542 C C . LEU B 1 475 ? -4.213 -16.314 92.981 1.00 132.52 472 LEU B C 1
ATOM 6543 O O . LEU B 1 475 ? -4.817 -16.593 94.012 1.00 133.03 472 LEU B O 1
ATOM 6548 N N . TYR B 1 476 ? -4.803 -15.741 91.934 1.00 131.90 473 TYR B N 1
ATOM 6549 C CA . TYR B 1 476 ? -6.216 -15.402 91.966 1.00 132.01 473 TYR B CA 1
ATOM 6550 C C . TYR B 1 476 ? -7.027 -16.673 91.923 1.00 131.11 473 TYR B C 1
ATOM 6551 O O . TYR B 1 476 ? -8.021 -16.803 92.635 1.00 131.75 473 TYR B O 1
ATOM 6560 N N . GLN B 1 477 ? -6.505 -17.645 91.174 1.00 129.96 474 GLN B N 1
ATOM 6561 C CA . GLN B 1 477 ? -7.206 -18.881 90.843 1.00 129.34 474 GLN B CA 1
ATOM 6562 C C . GLN B 1 477 ? -6.987 -19.952 91.902 1.00 129.83 474 GLN B C 1
ATOM 6563 O O . GLN B 1 477 ? -7.812 -20.851 92.059 1.00 130.10 474 GLN B O 1
ATOM 6569 N N . SER B 1 478 ? -5.834 -19.911 92.557 1.00 130.31 475 SER B N 1
ATOM 6570 C CA . SER B 1 478 ? -5.464 -20.949 93.498 1.00 131.16 475 SER B CA 1
ATOM 6571 C C . SER B 1 478 ? -5.878 -20.627 94.933 1.00 132.49 475 SER B C 1
ATOM 6572 O O . SER B 1 478 ? -5.718 -21.461 95.836 1.00 133.55 475 SER B O 1
ATOM 6575 N N . ASN B 1 479 ? -6.485 -19.458 95.129 1.00 132.68 476 ASN B N 1
ATOM 6576 C CA . ASN B 1 479 ? -6.821 -18.991 96.468 1.00 134.05 476 ASN B CA 1
ATOM 6577 C C . ASN B 1 479 ? -8.305 -18.671 96.616 1.00 134.36 476 ASN B C 1
ATOM 6578 O O . ASN B 1 479 ? -8.807 -17.742 95.992 1.00 134.18 476 ASN B O 1
ATOM 6583 N N . PRO B 1 480 ? -9.005 -19.408 97.484 1.00 135.27 477 PRO B N 1
ATOM 6584 C CA . PRO B 1 480 ? -10.457 -19.292 97.601 1.00 135.99 477 PRO B CA 1
ATOM 6585 C C . PRO B 1 480 ? -10.915 -17.984 98.232 1.00 137.02 477 PRO B C 1
ATOM 6586 O O . PRO B 1 480 ? -12.109 -17.688 98.223 1.00 137.91 477 PRO B O 1
ATOM 6590 N N . ASN B 1 481 ? -9.990 -17.231 98.817 1.00 137.32 478 ASN B N 1
ATOM 6591 C CA . ASN B 1 481 ? -10.351 -15.974 99.486 1.00 138.64 478 ASN B CA 1
ATOM 6592 C C . ASN B 1 481 ? -10.620 -14.832 98.514 1.00 138.59 478 ASN B C 1
ATOM 6593 O O . ASN B 1 481 ? -11.360 -13.905 98.838 1.00 139.98 478 ASN B O 1
ATOM 6598 N N . TYR B 1 482 ? -10.075 -14.941 97.305 1.00 137.26 479 TYR B N 1
ATOM 6599 C CA . TYR B 1 482 ? -10.320 -13.952 96.266 1.00 137.39 479 TYR B CA 1
ATOM 6600 C C . TYR B 1 482 ? -11.615 -14.206 95.503 1.00 137.50 479 TYR B C 1
ATOM 6601 O O . TYR B 1 482 ? -11.782 -15.254 94.891 1.00 136.42 479 TYR B O 1
ATOM 6610 N N . LEU B 1 483 ? -12.479 -13.196 95.475 1.00 139.18 480 LEU B N 1
ATOM 6611 C CA . LEU B 1 483 ? -13.647 -13.181 94.604 1.00 139.97 480 LEU B CA 1
ATOM 6612 C C . LEU B 1 483 ? -13.458 -12.100 93.551 1.00 140.50 480 LEU B C 1
ATOM 6613 O O . LEU B 1 483 ? -13.345 -10.922 93.874 1.00 142.04 480 LEU B O 1
ATOM 6618 N N . LEU B 1 484 ? -13.382 -12.521 92.297 1.00 139.43 481 LEU B N 1
ATOM 6619 C CA . LEU B 1 484 ? -12.882 -11.693 91.223 1.00 139.53 481 LEU B CA 1
ATOM 6620 C C . LEU B 1 484 ? -14.041 -11.280 90.329 1.00 141.37 481 LEU B C 1
ATOM 6621 O O . LEU B 1 484 ? -14.412 -12.043 89.434 1.00 140.70 481 LEU B O 1
ATOM 6626 N N . TYR B 1 485 ? -14.594 -10.077 90.560 1.00 144.02 482 TYR B N 1
ATOM 6627 C CA . TYR B 1 485 ? -15.806 -9.620 89.859 1.00 146.62 482 TYR B CA 1
ATOM 6628 C C . TYR B 1 485 ? -15.550 -9.499 88.374 1.00 146.36 482 TYR B C 1
ATOM 6629 O O . TYR B 1 485 ? -14.436 -9.218 87.953 1.00 145.02 482 TYR B O 1
ATOM 6638 N N . THR B 1 486 ? -16.600 -9.712 87.591 1.00 147.97 483 THR B N 1
ATOM 6639 C CA . THR B 1 486 ? -16.477 -9.886 86.155 1.00 147.60 483 THR B CA 1
ATOM 6640 C C . THR B 1 486 ? -17.804 -9.530 85.509 1.00 151.17 483 THR B C 1
ATOM 6641 O O . THR B 1 486 ? -18.831 -9.483 86.186 1.00 153.47 483 THR B O 1
ATOM 6645 N N . ARG B 1 487 ? -17.776 -9.237 84.213 1.00 152.00 484 ARG B N 1
ATOM 6646 C CA . ARG B 1 487 ? -18.958 -8.732 83.519 1.00 156.07 484 ARG B CA 1
ATOM 6647 C C . ARG B 1 487 ? -19.083 -9.390 82.149 1.00 155.76 484 ARG B C 1
ATOM 6648 O O . ARG B 1 487 ? -18.094 -9.881 81.591 1.00 152.60 484 ARG B O 1
ATOM 6656 N N . GLY B 1 488 ? -20.327 -9.529 81.697 1.00 159.13 485 GLY B N 1
ATOM 6657 C CA . GLY B 1 488 ? -20.624 -9.996 80.348 1.00 159.93 485 GLY B CA 1
ATOM 6658 C C . GLY B 1 488 ? -19.999 -11.343 80.034 1.00 155.99 485 GLY B C 1
ATOM 6659 O O . GLY B 1 488 ? -20.306 -12.352 80.675 1.00 154.98 485 GLY B O 1
ATOM 6660 N N . ASN B 1 489 ? -19.091 -11.350 79.061 1.00 153.98 486 ASN B N 1
ATOM 6661 C CA . ASN B 1 489 ? -18.588 -12.588 78.482 1.00 151.00 486 ASN B CA 1
ATOM 6662 C C . ASN B 1 489 ? -17.329 -13.070 79.188 1.00 146.69 486 ASN B C 1
ATOM 6663 O O . ASN B 1 489 ? -16.554 -13.838 78.618 1.00 144.04 486 ASN B O 1
ATOM 6668 N N . GLY B 1 490 ? -17.112 -12.600 80.413 1.00 146.30 487 GLY B N 1
ATOM 6669 C CA . GLY B 1 490 ? -16.270 -13.316 81.371 1.00 143.06 487 GLY B CA 1
ATOM 6670 C C . GLY B 1 490 ? -17.078 -14.240 82.275 1.00 143.47 487 GLY B C 1
ATOM 6671 O O . GLY B 1 490 ? -16.520 -15.101 82.965 1.00 141.14 487 GLY B O 1
ATOM 6672 N N . CYS B 1 491 ? -18.388 -14.005 82.333 1.00 146.89 488 CYS B N 1
ATOM 6673 C CA . CYS B 1 491 ? -19.329 -14.993 82.853 1.00 148.11 488 CYS B CA 1
ATOM 6674 C C . CYS B 1 491 ? -19.770 -15.921 81.723 1.00 148.83 488 CYS B C 1
ATOM 6675 O O . CYS B 1 491 ? -20.434 -15.482 80.782 1.00 151.54 488 CYS B O 1
ATOM 6678 N N . PRO B 1 492 ? -19.470 -17.222 81.852 1.00 146.93 489 PRO B N 1
ATOM 6679 C CA . PRO B 1 492 ? -20.066 -18.219 80.971 1.00 148.30 489 PRO B CA 1
ATOM 6680 C C . PRO B 1 492 ? -21.571 -18.342 81.178 1.00 152.75 489 PRO B C 1
ATOM 6681 O O . PRO B 1 492 ? -22.252 -19.025 80.414 1.00 154.98 489 PRO B O 1
ATOM 6685 N N . ILE B 1 493 ? -22.071 -17.740 82.250 1.00 154.25 490 ILE B N 1
ATOM 6686 C CA . ILE B 1 493 ? -23.503 -17.663 82.480 1.00 158.99 490 ILE B CA 1
ATOM 6687 C C . ILE B 1 493 ? -23.929 -16.216 82.727 1.00 161.33 490 ILE B C 1
ATOM 6688 O O . ILE B 1 493 ? -23.328 -15.493 83.526 1.00 159.49 490 ILE B O 1
ATOM 6693 N N . GLN B 1 494 ? -24.978 -15.806 82.030 1.00 165.82 491 GLN B N 1
ATOM 6694 C CA . GLN B 1 494 ? -25.453 -14.446 82.117 1.00 168.83 491 GLN B CA 1
ATOM 6695 C C . GLN B 1 494 ? -26.670 -14.386 83.023 1.00 173.06 491 GLN B C 1
ATOM 6696 O O . GLN B 1 494 ? -27.656 -15.091 82.815 1.00 176.52 491 GLN B O 1
ATOM 6702 N N . THR B 1 495 ? -26.554 -13.585 84.073 1.00 172.82 492 THR B N 1
ATOM 6703 C CA . THR B 1 495 ? -27.680 -13.264 84.934 1.00 177.15 492 THR B CA 1
ATOM 6704 C C . THR B 1 495 ? -28.039 -11.794 84.709 1.00 180.59 492 THR B C 1
ATOM 6705 O O . THR B 1 495 ? -27.299 -11.074 84.040 1.00 179.05 492 THR B O 1
ATOM 6709 N N . SER B 1 496 ? -29.185 -11.356 85.224 1.00 185.66 493 SER B N 1
ATOM 6710 C CA . SER B 1 496 ? -29.662 -10.002 84.962 1.00 189.95 493 SER B CA 1
ATOM 6711 C C . SER B 1 496 ? -28.817 -8.946 85.679 1.00 187.58 493 SER B C 1
ATOM 6712 O O . SER B 1 496 ? -28.887 -7.765 85.345 1.00 190.30 493 SER B O 1
ATOM 6715 N N . SER B 1 497 ? -28.027 -9.367 86.663 1.00 182.96 494 SER B N 1
ATOM 6716 C CA . SER B 1 497 ? -26.955 -8.527 87.206 1.00 179.91 494 SER B CA 1
ATOM 6717 C C . SER B 1 497 ? -25.895 -8.260 86.150 1.00 177.07 494 SER B C 1
ATOM 6718 O O . SER B 1 497 ? -25.145 -7.294 86.245 1.00 176.22 494 SER B O 1
ATOM 6721 N N . GLY B 1 498 ? -25.747 -9.200 85.226 1.00 175.37 495 GLY B N 1
ATOM 6722 C CA . GLY B 1 498 ? -24.784 -9.064 84.146 1.00 172.80 495 GLY B CA 1
ATOM 6723 C C . GLY B 1 498 ? -23.413 -9.617 84.496 1.00 166.94 495 GLY B C 1
ATOM 6724 O O . GLY B 1 498 ? -22.612 -9.924 83.609 1.00 164.30 495 GLY B O 1
ATOM 6725 N N . GLY B 1 499 ? -23.138 -9.754 85.789 1.00 165.19 496 GLY B N 1
ATOM 6726 C CA . GLY B 1 499 ? -21.805 -10.127 86.247 1.00 160.30 496 GLY B CA 1
ATOM 6727 C C . GLY B 1 499 ? -21.788 -11.243 87.276 1.00 158.22 496 GLY B C 1
ATOM 6728 O O . GLY B 1 499 ? -22.825 -11.6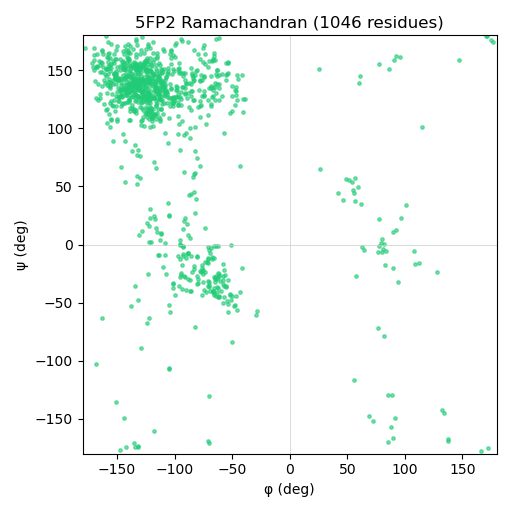31 87.819 1.00 160.62 496 GLY B O 1
ATOM 6729 N N . CYS B 1 500 ? -20.584 -11.721 87.574 1.00 154.12 497 CYS B N 1
ATOM 6730 C CA . CYS B 1 500 ? -20.397 -12.843 88.477 1.00 152.06 497 CYS B CA 1
ATOM 6731 C C . CYS B 1 500 ? -18.956 -12.885 88.993 1.00 148.39 497 CYS B C 1
ATOM 6732 O O . CYS B 1 500 ? -18.017 -12.663 88.234 1.00 146.55 497 CYS B O 1
ATOM 6735 N N . TYR B 1 501 ? -18.779 -13.223 90.266 1.00 147.61 498 TYR B N 1
ATOM 6736 C CA . TYR B 1 501 ? -17.444 -13.485 90.800 1.00 144.53 498 TYR B CA 1
ATOM 6737 C C . TYR B 1 501 ? -16.852 -14.824 90.336 1.00 142.02 498 TYR B C 1
ATOM 6738 O O . TYR B 1 501 ? -17.580 -15.731 89.926 1.00 142.71 498 TYR B O 1
ATOM 6747 N N . LEU B 1 502 ? -15.522 -14.904 90.347 1.00 139.54 499 LEU B N 1
ATOM 6748 C CA . LEU B 1 502 ? -14.800 -16.156 90.198 1.00 137.35 499 LEU B CA 1
ATOM 6749 C C . LEU B 1 502 ? -13.904 -16.442 91.396 1.00 136.24 499 LEU B C 1
ATOM 6750 O O . LEU B 1 502 ? -12.846 -15.834 91.553 1.00 135.34 499 LEU B O 1
ATOM 6755 N N . VAL B 1 503 ? -14.271 -17.480 92.146 1.00 136.51 500 VAL B N 1
ATOM 6756 C CA . VAL B 1 503 ? -13.607 -17.825 93.395 1.00 136.09 500 VAL B CA 1
ATOM 6757 C C . VAL B 1 503 ? -12.395 -18.663 93.045 1.00 134.23 500 VAL B C 1
ATOM 6758 O O . VAL B 1 503 ? -12.457 -19.515 92.155 1.00 133.61 500 VAL B O 1
ATOM 6762 N N . GLY B 1 504 ? -11.301 -18.432 93.757 1.00 133.69 501 GLY B N 1
ATOM 6763 C CA . GLY B 1 504 ? -10.146 -19.296 93.646 1.00 132.55 501 GLY B CA 1
ATOM 6764 C C . GLY B 1 504 ? -10.493 -20.683 94.127 1.00 133.08 501 GLY B C 1
ATOM 6765 O O . GLY B 1 504 ? -11.621 -20.946 94.559 1.00 134.34 501 GLY B O 1
ATOM 6766 N N . ASN B 1 505 ? -9.521 -21.581 94.005 1.00 132.49 502 ASN B N 1
ATOM 6767 C CA . ASN B 1 505 ? -9.750 -23.002 94.182 1.00 133.19 502 ASN B CA 1
ATOM 6768 C C . ASN B 1 505 ? -8.447 -23.664 94.588 1.00 133.24 502 ASN B C 1
ATOM 6769 O O . ASN B 1 505 ? -7.518 -23.779 93.790 1.00 132.27 502 ASN B O 1
ATOM 6774 N N . GLU B 1 506 ? -8.362 -24.052 95.853 1.00 134.69 503 GLU B N 1
ATOM 6775 C CA . GLU B 1 506 ? -7.111 -24.573 96.395 1.00 135.39 503 GLU B CA 1
ATOM 6776 C C . GLU B 1 506 ? -6.771 -25.976 95.880 1.00 135.88 503 GLU B C 1
ATOM 6777 O O . GLU B 1 506 ? -5.627 -26.411 96.005 1.00 136.50 503 GLU B O 1
ATOM 6783 N N . ASN B 1 507 ? -7.749 -26.662 95.286 1.00 135.97 504 ASN B N 1
ATOM 6784 C CA . ASN B 1 507 ? -7.527 -27.983 94.701 1.00 136.68 504 ASN B CA 1
ATOM 6785 C C . ASN B 1 507 ? -7.496 -27.965 93.173 1.00 135.01 504 ASN B C 1
ATOM 6786 O O . ASN B 1 507 ? -7.948 -28.919 92.521 1.00 135.63 504 ASN B O 1
ATOM 6791 N N . LEU B 1 508 ? -6.947 -26.895 92.602 1.00 133.21 505 LEU B N 1
ATOM 6792 C CA . LEU B 1 508 ? -6.712 -26.856 91.166 1.00 131.73 505 LEU B CA 1
ATOM 6793 C C . LEU B 1 508 ? -5.482 -27.660 90.796 1.00 131.98 505 LEU B C 1
ATOM 6794 O O . LEU B 1 508 ? -4.476 -27.602 91.497 1.00 132.72 505 LEU B O 1
ATOM 6799 N N . ASP B 1 509 ? -5.557 -28.383 89.679 1.00 131.65 506 ASP B N 1
ATOM 6800 C CA . ASP B 1 509 ? -4.382 -29.025 89.089 1.00 131.79 506 ASP B CA 1
ATOM 6801 C C . ASP B 1 509 ? -3.853 -28.195 87.927 1.00 129.87 506 ASP B C 1
ATOM 6802 O O . ASP B 1 509 ? -4.603 -27.432 87.320 1.00 128.58 506 ASP B O 1
ATOM 6807 N N . ALA B 1 510 ? -2.546 -28.240 87.694 1.00 130.02 507 ALA B N 1
ATOM 6808 C CA . ALA B 1 510 ? -1.966 -27.494 86.590 1.00 128.54 507 ALA B CA 1
ATOM 6809 C C . ALA B 1 510 ? -2.435 -28.116 85.285 1.00 127.77 507 ALA B C 1
ATOM 6810 O O . ALA B 1 510 ? -2.552 -29.328 85.196 1.00 128.85 507 ALA B O 1
ATOM 6812 N N . GLU B 1 511 ? -2.851 -27.284 84.337 1.00 126.23 508 GLU B N 1
ATOM 6813 C CA . GLU B 1 511 ? -2.925 -27.695 82.943 1.00 125.52 508 GLU B CA 1
ATOM 6814 C C . GLU B 1 511 ? -1.627 -28.405 82.569 1.00 126.10 508 GLU B C 1
ATOM 6815 O O . GLU B 1 511 ? -0.539 -27.942 82.896 1.00 126.43 508 GLU B O 1
ATOM 6821 N N . THR B 1 512 ? -1.746 -29.564 81.933 1.00 126.68 509 THR B N 1
ATOM 6822 C CA . THR B 1 512 ? -0.597 -30.194 81.275 1.00 127.24 509 THR B CA 1
ATOM 6823 C C . THR B 1 512 ? -0.935 -30.499 79.829 1.00 126.40 509 THR B C 1
ATOM 6824 O O . THR B 1 512 ? -2.098 -30.551 79.457 1.00 125.99 509 THR B O 1
ATOM 6828 N N . SER B 1 513 ? 0.096 -30.581 79.006 1.00 126.31 510 SER B N 1
ATOM 6829 C CA . SER B 1 513 ? -0.066 -30.637 77.568 1.00 125.37 510 SER B CA 1
ATOM 6830 C C . SER B 1 513 ? 1.101 -31.462 77.022 1.00 126.46 510 SER B C 1
ATOM 6831 O O . SER B 1 513 ? 2.206 -31.414 77.557 1.00 127.48 510 SER B O 1
ATOM 6834 N N . VAL B 1 514 ? 0.845 -32.281 76.011 1.00 126.68 511 VAL B N 1
ATOM 6835 C CA . VAL B 1 514 ? 1.942 -32.853 75.247 1.00 127.51 511 VAL B CA 1
ATOM 6836 C C . VAL B 1 514 ? 1.910 -32.250 73.863 1.00 125.92 511 VAL B C 1
ATOM 6837 O O . VAL B 1 514 ? 0.930 -32.409 73.146 1.00 125.32 511 VAL B O 1
ATOM 6841 N N . ASN B 1 515 ? 2.963 -31.514 73.517 1.00 125.58 512 ASN B N 1
ATOM 6842 C CA . ASN B 1 515 ? 3.000 -30.777 72.259 1.00 124.23 512 ASN B CA 1
ATOM 6843 C C . ASN B 1 515 ? 3.948 -31.392 71.265 1.00 125.05 512 ASN B C 1
ATOM 6844 O O . ASN B 1 515 ? 5.136 -31.517 71.548 1.00 126.40 512 ASN B O 1
ATOM 6849 N N . LYS B 1 516 ? 3.439 -31.642 70.067 1.00 124.40 513 LYS B N 1
ATOM 6850 C CA . LYS B 1 516 ? 4.161 -32.384 69.056 1.00 125.26 513 LYS B CA 1
ATOM 6851 C C . LYS B 1 516 ? 4.170 -31.519 67.823 1.00 123.98 513 LYS B C 1
ATOM 6852 O O . LYS B 1 516 ? 3.145 -30.952 67.476 1.00 122.79 513 LYS B O 1
ATOM 6858 N N . GLU B 1 517 ? 5.277 -31.516 67.095 1.00 124.62 514 GLU B N 1
ATOM 6859 C CA . GLU B 1 517 ? 5.303 -30.896 65.773 1.00 123.77 514 GLU B CA 1
ATOM 6860 C C . GLU B 1 517 ? 6.187 -31.673 64.796 1.00 124.92 514 GLU B C 1
ATOM 6861 O O . GLU B 1 517 ? 7.187 -32.289 65.176 1.00 126.59 514 GLU B O 1
ATOM 6867 N N . LEU B 1 518 ? 5.852 -31.561 63.521 1.00 124.28 515 LEU B N 1
ATOM 6868 C CA . LEU B 1 518 ? 6.686 -32.092 62.469 1.00 125.26 515 LEU B CA 1
ATOM 6869 C C . LEU B 1 518 ? 6.484 -31.228 61.243 1.00 124.30 515 LEU B C 1
ATOM 6870 O O . LEU B 1 518 ? 5.350 -31.012 60.822 1.00 123.32 515 LEU B O 1
ATOM 6875 N N . GLY B 1 519 ? 7.577 -30.807 60.624 1.00 125.01 516 GLY B N 1
ATOM 6876 C CA . GLY B 1 519 ? 7.474 -29.918 59.490 1.00 124.44 516 GLY B CA 1
ATOM 6877 C C . GLY B 1 519 ? 8.595 -30.033 58.495 1.00 125.66 516 GLY B C 1
ATOM 6878 O O . GLY B 1 519 ? 9.697 -30.455 58.820 1.00 127.18 516 GLY B O 1
ATOM 6879 N N . ILE B 1 520 ? 8.328 -29.563 57.290 1.00 125.29 517 ILE B N 1
ATOM 6880 C CA . ILE B 1 520 ? 9.366 -29.429 56.288 1.00 126.49 517 ILE B CA 1
ATOM 6881 C C . ILE B 1 520 ? 9.522 -27.975 55.765 1.00 126.56 517 ILE B C 1
ATOM 6882 O O . ILE B 1 520 ? 8.576 -27.182 55.757 1.00 125.56 517 ILE B O 1
ATOM 6887 N N . GLU B 1 521 ? 10.742 -27.616 55.382 1.00 128.20 518 GLU B N 1
ATOM 6888 C CA . GLU B 1 521 ? 10.987 -26.342 54.761 1.00 128.86 518 GLU B CA 1
ATOM 6889 C C . GLU B 1 521 ? 11.841 -26.468 53.520 1.00 130.35 518 GLU B C 1
ATOM 6890 O O . GLU B 1 521 ? 12.811 -27.200 53.493 1.00 131.72 518 GLU B O 1
ATOM 6896 N N . PHE B 1 522 ? 11.482 -25.705 52.501 1.00 130.38 519 PHE B N 1
ATOM 6897 C CA . PHE B 1 522 ? 12.241 -25.619 51.265 1.00 131.93 519 PHE B CA 1
ATOM 6898 C C . PHE B 1 522 ? 12.814 -24.192 51.134 1.00 133.72 519 PHE B C 1
ATOM 6899 O O . PHE B 1 522 ? 12.247 -23.239 51.659 1.00 133.36 519 PHE B O 1
ATOM 6907 N N . ARG B 1 523 ? 14.007 -24.085 50.557 1.00 136.03 520 ARG B N 1
ATOM 6908 C CA . ARG B 1 523 ? 14.735 -22.828 50.467 1.00 138.49 520 ARG B CA 1
ATOM 6909 C C . ARG B 1 523 ? 15.686 -22.923 49.293 1.00 140.72 520 ARG B C 1
ATOM 6910 O O . ARG B 1 523 ? 16.783 -23.437 49.421 1.00 142.55 520 ARG B O 1
ATOM 6918 N N . ARG B 1 524 ? 15.311 -22.320 48.179 1.00 141.06 521 ARG B N 1
ATOM 6919 C CA . ARG B 1 524 ? 16.213 -22.200 47.047 1.00 143.53 521 ARG B CA 1
ATOM 6920 C C . ARG B 1 524 ? 15.957 -20.903 46.279 1.00 145.04 521 ARG B C 1
ATOM 6921 O O . ARG B 1 524 ? 14.816 -20.598 45.954 1.00 143.51 521 ARG B O 1
ATOM 6929 N N . ASP B 1 525 ? 17.019 -20.163 45.966 1.00 148.48 522 ASP B N 1
ATOM 6930 C CA . ASP B 1 525 ? 16.941 -19.000 45.058 1.00 150.70 522 ASP B CA 1
ATOM 6931 C C . ASP B 1 525 ? 15.978 -17.886 45.517 1.00 150.37 522 ASP B C 1
ATOM 6932 O O . ASP B 1 525 ? 15.088 -17.485 44.771 1.00 149.97 522 ASP B O 1
ATOM 6937 N N . GLY B 1 526 ? 16.098 -17.460 46.768 1.00 150.58 523 GLY B N 1
ATOM 6938 C CA . GLY B 1 526 ? 15.146 -16.528 47.351 1.00 150.10 523 GLY B CA 1
ATOM 6939 C C . GLY B 1 526 ? 13.725 -17.026 47.505 1.00 146.46 523 GLY B C 1
ATOM 6940 O O . GLY B 1 526 ? 12.887 -16.351 48.084 1.00 145.99 523 GLY B O 1
ATOM 6941 N N . TRP B 1 527 ? 13.452 -18.228 47.015 1.00 144.18 524 TRP B N 1
ATOM 6942 C CA . TRP B 1 527 ? 12.208 -18.934 47.340 1.00 140.92 524 TRP B CA 1
ATOM 6943 C C . TRP B 1 527 ? 12.265 -19.552 48.724 1.00 139.12 524 TRP B C 1
ATOM 6944 O O . TRP B 1 527 ? 13.305 -20.031 49.157 1.00 139.80 524 TRP B O 1
ATOM 6955 N N . VAL B 1 528 ? 11.138 -19.493 49.417 1.00 137.23 525 VAL B N 1
ATOM 6956 C CA . VAL B 1 528 ? 10.977 -20.154 50.694 1.00 135.33 525 VAL B CA 1
ATOM 6957 C C . VAL B 1 528 ? 9.562 -20.710 50.788 1.00 132.91 525 VAL B C 1
ATOM 6958 O O . VAL B 1 528 ? 8.600 -20.099 50.337 1.00 133.05 525 VAL B O 1
ATOM 6962 N N . ALA B 1 529 ? 9.477 -21.956 51.233 1.00 131.18 526 ALA B N 1
ATOM 6963 C CA . ALA B 1 529 ? 8.200 -22.638 51.419 1.00 129.24 526 ALA B CA 1
ATOM 6964 C C . ALA B 1 529 ? 8.339 -23.606 52.575 1.00 127.95 526 ALA B C 1
ATOM 6965 O O . ALA B 1 529 ? 9.344 -24.284 52.679 1.00 128.42 526 ALA B O 1
ATOM 6967 N N . GLY B 1 530 ? 7.440 -23.498 53.539 1.00 126.82 527 GLY B N 1
ATOM 6968 C CA . GLY B 1 530 ? 7.471 -24.348 54.701 1.00 125.80 527 GLY B CA 1
ATOM 6969 C C . GLY B 1 530 ? 6.070 -24.768 55.066 1.00 124.47 527 GLY B C 1
ATOM 6970 O O . GLY B 1 530 ? 5.129 -23.973 54.963 1.00 124.47 527 GLY B O 1
ATOM 6971 N N . LEU B 1 531 ? 5.925 -26.039 55.434 1.00 123.79 528 LEU B N 1
ATOM 6972 C CA . LEU B 1 531 ? 4.693 -26.522 56.041 1.00 122.90 528 LEU B CA 1
ATOM 6973 C C . LEU B 1 531 ? 4.973 -27.339 57.313 1.00 122.50 528 LEU B C 1
ATOM 6974 O O . LEU B 1 531 ? 5.901 -28.135 57.339 1.00 123.02 528 LEU B O 1
ATOM 6979 N N . THR B 1 532 ? 4.197 -27.118 58.373 1.00 121.89 529 THR B N 1
ATOM 6980 C CA . THR B 1 532 ? 4.393 -27.817 59.645 1.00 121.71 529 THR B CA 1
ATOM 6981 C C . THR B 1 532 ? 3.084 -28.337 60.245 1.00 121.26 529 THR B C 1
ATOM 6982 O O . THR B 1 532 ? 2.091 -27.608 60.327 1.00 120.96 529 THR B O 1
ATOM 6986 N N . TYR B 1 533 ? 3.079 -29.625 60.604 1.00 121.63 530 TYR B N 1
ATOM 6987 C CA . TYR B 1 533 ? 1.994 -30.242 61.363 1.00 121.68 530 TYR B CA 1
ATOM 6988 C C . TYR B 1 533 ? 2.254 -30.149 62.858 1.00 121.51 530 TYR B C 1
ATOM 6989 O O . TYR B 1 533 ? 3.347 -30.441 63.329 1.00 121.97 530 TYR B O 1
ATOM 6998 N N . PHE B 1 534 ? 1.262 -29.671 63.593 1.00 121.09 531 PHE B N 1
ATOM 6999 C CA . PHE B 1 534 ? 1.365 -29.602 65.031 1.00 121.01 531 PHE B CA 1
ATOM 7000 C C . PHE B 1 534 ? 0.118 -30.218 65.604 1.00 121.40 531 PHE B C 1
ATOM 7001 O O . PHE B 1 534 ? -0.932 -30.284 64.955 1.00 121.68 531 PHE B O 1
ATOM 7009 N N . ARG B 1 535 ? 0.282 -30.747 66.803 1.00 121.82 532 ARG B N 1
ATOM 7010 C CA . ARG B 1 535 ? -0.805 -31.345 67.540 1.00 122.51 532 ARG B CA 1
ATOM 7011 C C . ARG B 1 535 ? -0.418 -31.229 68.984 1.00 122.54 532 ARG B C 1
ATOM 7012 O O . ARG B 1 535 ? 0.716 -31.516 69.348 1.00 122.94 532 ARG B O 1
ATOM 7020 N N . ASN B 1 536 ? -1.330 -30.712 69.784 1.00 122.32 533 ASN B N 1
ATOM 7021 C CA . ASN B 1 536 ? -1.105 -30.609 71.206 1.00 122.49 533 ASN B CA 1
ATOM 7022 C C . ASN B 1 536 ? -2.261 -31.309 71.899 1.00 123.54 533 ASN B C 1
ATOM 7023 O O . ASN B 1 536 ? -3.403 -31.196 71.469 1.00 123.77 533 ASN B O 1
ATOM 7028 N N . ASP B 1 537 ? -1.950 -32.094 72.922 1.00 124.63 534 ASP B N 1
ATOM 7029 C CA . ASP B 1 537 ? -2.959 -32.886 73.631 1.00 126.12 534 ASP B CA 1
ATOM 7030 C C . ASP B 1 537 ? -2.923 -32.497 75.092 1.00 126.15 534 ASP B C 1
ATOM 7031 O O . ASP B 1 537 ? -1.963 -32.826 75.784 1.00 126.74 534 ASP B O 1
ATOM 7036 N N . TYR B 1 538 ? -3.938 -31.783 75.563 1.00 125.79 535 TYR B N 1
ATOM 7037 C CA . TYR B 1 538 ? -3.802 -31.090 76.840 1.00 125.44 535 TYR B CA 1
ATOM 7038 C C . TYR B 1 538 ? -4.943 -31.433 77.797 1.00 126.74 535 TYR B C 1
ATOM 7039 O O . TYR B 1 538 ? -6.037 -31.776 77.365 1.00 127.66 535 TYR B O 1
ATOM 7048 N N . LYS B 1 539 ? -4.660 -31.345 79.096 1.00 127.13 536 LYS B N 1
ATOM 7049 C CA . LYS B 1 539 ? -5.610 -31.712 80.148 1.00 128.59 536 LYS B CA 1
ATOM 7050 C C . LYS B 1 539 ? -6.228 -30.500 80.848 1.00 127.79 536 LYS B C 1
ATOM 7051 O O . LYS B 1 539 ? -7.147 -29.870 80.320 1.00 127.46 536 LYS B O 1
ATOM 7057 N N . ASN B 1 540 ? -5.809 -30.237 82.080 1.00 127.95 537 ASN B N 1
ATOM 7058 C CA . ASN B 1 540 ? -6.659 -29.483 82.996 1.00 128.08 537 ASN B CA 1
ATOM 7059 C C . ASN B 1 540 ? -6.527 -27.970 82.749 1.00 126.42 537 ASN B C 1
ATOM 7060 O O . ASN B 1 540 ? -6.055 -27.208 83.603 1.00 126.07 537 ASN B O 1
ATOM 7065 N N . LYS B 1 541 ? -6.890 -27.559 81.542 1.00 125.71 538 LYS B N 1
ATOM 7066 C CA . LYS B 1 541 ? -7.039 -26.168 81.241 1.00 124.79 538 LYS B CA 1
ATOM 7067 C C . LYS B 1 541 ? -7.881 -25.534 82.362 1.00 125.53 538 LYS B C 1
ATOM 7068 O O . LYS B 1 541 ? -8.854 -26.123 82.845 1.00 126.87 538 LYS B O 1
ATOM 7074 N N . ILE B 1 542 ? -7.415 -24.389 82.868 1.00 124.95 539 ILE B N 1
ATOM 7075 C CA . ILE B 1 542 ? -8.104 -23.690 83.950 1.00 125.70 539 ILE B CA 1
ATOM 7076 C C . ILE B 1 542 ? -9.142 -22.747 83.351 1.00 126.18 539 ILE B C 1
ATOM 7077 O O . ILE B 1 542 ? -8.873 -22.106 82.348 1.00 125.61 539 ILE B O 1
ATOM 7082 N N . VAL B 1 543 ? -10.371 -22.818 83.850 1.00 127.62 540 VAL B N 1
ATOM 7083 C CA . VAL B 1 543 ? -11.510 -22.233 83.169 1.00 128.81 540 VAL B CA 1
ATOM 7084 C C . VAL B 1 543 ? -12.640 -21.975 84.148 1.00 130.63 540 VAL B C 1
ATOM 7085 O O . VAL B 1 543 ? -12.743 -22.634 85.179 1.00 131.09 540 VAL B O 1
ATOM 7089 N N . ALA B 1 544 ? -13.520 -21.045 83.789 1.00 132.01 541 ALA B N 1
ATOM 7090 C CA . ALA B 1 544 ? -14.672 -20.740 84.620 1.00 134.17 541 ALA B CA 1
ATOM 7091 C C . ALA B 1 544 ? -15.855 -21.624 84.236 1.00 136.40 541 ALA B C 1
ATOM 7092 O O . ALA B 1 544 ? -16.267 -21.633 83.079 1.00 137.24 541 ALA B O 1
ATOM 7094 N N . PRO B 1 545 ? -16.435 -22.340 85.211 1.00 137.76 542 PRO B N 1
ATOM 7095 C CA . PRO B 1 545 ? -17.373 -23.422 84.915 1.00 140.08 542 PRO B CA 1
ATOM 7096 C C . PRO B 1 545 ? -18.805 -22.944 84.667 1.00 143.46 542 PRO B C 1
ATOM 7097 O O . PRO B 1 545 ? -19.155 -21.808 85.013 1.00 144.18 542 PRO B O 1
ATOM 7101 N N . LEU B 1 546 ? -19.637 -23.842 84.135 1.00 145.97 543 LEU B N 1
ATOM 7102 C CA . LEU B 1 546 ? -21.080 -23.611 84.068 1.00 150.07 543 LEU B CA 1
ATOM 7103 C C . LEU B 1 546 ? -21.712 -23.831 85.434 1.00 151.98 543 LEU B C 1
ATOM 7104 O O . LEU B 1 546 ? -22.797 -23.318 85.722 1.00 155.19 543 LEU B O 1
ATOM 7109 N N . ASP B 1 547 ? -21.041 -24.619 86.264 1.00 150.34 544 ASP B N 1
ATOM 7110 C CA . ASP B 1 547 ? -21.520 -24.857 87.615 1.00 151.98 544 ASP B CA 1
ATOM 7111 C C . ASP B 1 547 ? -21.376 -23.620 88.506 1.00 150.96 544 ASP B C 1
ATOM 7112 O O . ASP B 1 547 ? -20.280 -23.071 88.673 1.00 147.70 544 ASP B O 1
ATOM 7117 N N . VAL B 1 548 ? -22.498 -23.211 89.090 1.00 154.18 545 VAL B N 1
ATOM 7118 C CA . VAL B 1 548 ? -22.549 -22.058 89.969 1.00 154.00 545 VAL B CA 1
ATOM 7119 C C . VAL B 1 548 ? -22.452 -22.474 91.425 1.00 154.06 545 VAL B C 1
ATOM 7120 O O . VAL B 1 548 ? -23.433 -22.903 92.024 1.00 157.32 545 VAL B O 1
ATOM 7124 N N . MET B 1 549 ? -21.281 -22.268 92.008 1.00 150.80 546 MET B N 1
ATOM 7125 C CA . MET B 1 549 ? -21.040 -22.605 93.402 1.00 150.71 546 MET B CA 1
ATOM 7126 C C . MET B 1 549 ? -22.100 -22.041 94.348 1.00 153.66 546 MET B C 1
ATOM 7127 O O . MET B 1 549 ? -22.605 -22.742 95.221 1.00 155.70 546 MET B O 1
ATOM 7132 N N . GLY B 1 550 ? -22.419 -20.763 94.194 1.00 154.13 547 GLY B N 1
ATOM 7133 C CA . GLY B 1 550 ? -23.361 -20.107 95.094 1.00 157.00 547 GLY B CA 1
ATOM 7134 C C . GLY B 1 550 ? -23.813 -18.765 94.562 1.00 158.20 547 GLY B C 1
ATOM 7135 O O . GLY B 1 550 ? -23.097 -18.126 93.796 1.00 156.02 547 GLY B O 1
ATOM 7136 N N . GLN B 1 551 ? -25.009 -18.350 94.968 1.00 162.05 548 GLN B N 1
ATOM 7137 C CA . GLN B 1 551 ? -25.618 -17.107 94.492 1.00 164.27 548 GLN B CA 1
ATOM 7138 C C . GLN B 1 551 ? -25.335 -15.974 95.458 1.00 163.89 548 GLN B C 1
ATOM 7139 O O . GLN B 1 551 ? -25.884 -14.880 95.314 1.00 166.29 548 GLN B O 1
ATOM 7145 N N . THR B 1 552 ? -24.553 -16.259 96.494 1.00 161.46 549 THR B N 1
ATOM 7146 C CA . THR B 1 552 ? -24.079 -15.208 97.389 1.00 160.75 549 THR B CA 1
ATOM 7147 C C . THR B 1 552 ? -23.403 -14.122 96.544 1.00 159.33 549 THR B C 1
ATOM 7148 O O . THR B 1 552 ? -23.013 -14.374 95.403 1.00 157.84 549 THR B O 1
ATOM 7152 N N . GLY B 1 553 ? -23.348 -12.900 97.060 1.00 160.30 550 GLY B N 1
ATOM 7153 C CA . GLY B 1 553 ? -22.970 -11.763 96.242 1.00 160.27 550 GLY B CA 1
ATOM 7154 C C . GLY B 1 553 ? -24.213 -11.058 95.744 1.00 164.60 550 GLY B C 1
ATOM 7155 O O . GLY B 1 553 ? -24.172 -10.366 94.721 1.00 165.36 550 GLY B O 1
ATOM 7156 N N . THR B 1 554 ? -25.321 -11.251 96.465 1.00 167.79 551 THR B N 1
ATOM 7157 C CA . THR B 1 554 ? -26.519 -10.406 96.346 1.00 172.72 551 THR B CA 1
ATOM 7158 C C . THR B 1 554 ? -27.353 -10.732 95.103 1.00 175.29 551 THR B C 1
ATOM 7159 O O . THR B 1 554 ? -28.164 -9.912 94.654 1.00 179.39 551 THR B O 1
ATOM 7163 N N . GLY B 1 555 ? -27.174 -11.946 94.581 1.00 173.29 552 GLY B N 1
ATOM 7164 C CA . GLY B 1 555 ? -27.819 -12.359 93.336 1.00 175.38 552 GLY B CA 1
ATOM 7165 C C . GLY B 1 555 ? -26.857 -12.462 92.164 1.00 171.98 552 GLY B C 1
ATOM 7166 O O . GLY B 1 555 ? -27.239 -12.886 91.072 1.00 173.20 552 GLY B O 1
ATOM 7167 N N . ASN B 1 556 ? -25.610 -12.057 92.379 1.00 168.04 553 ASN B N 1
ATOM 7168 C CA . ASN B 1 556 ? -24.556 -12.289 91.398 1.00 164.45 553 ASN B CA 1
ATOM 7169 C C . ASN B 1 556 ? -23.992 -13.697 91.555 1.00 161.18 553 ASN B C 1
ATOM 7170 O O . ASN B 1 556 ? -23.567 -14.083 92.641 1.00 159.47 553 ASN B O 1
ATOM 7175 N N . ASN B 1 557 ? -24.013 -14.475 90.481 1.00 160.68 554 ASN B N 1
ATOM 7176 C CA . ASN B 1 557 ? -23.521 -15.845 90.549 1.00 158.10 554 ASN B CA 1
ATOM 7177 C C . ASN B 1 557 ? -22.081 -15.887 91.063 1.00 153.78 554 ASN B C 1
ATOM 7178 O O . ASN B 1 557 ? -21.304 -14.974 90.812 1.00 152.27 554 ASN B O 1
ATOM 7183 N N . ILE B 1 558 ? -21.742 -16.933 91.813 1.00 152.31 555 ILE B N 1
ATOM 7184 C CA . ILE B 1 558 ? -20.361 -17.174 92.229 1.00 148.63 555 ILE B CA 1
ATOM 7185 C C . ILE B 1 558 ? -19.853 -18.491 91.653 1.00 146.82 555 ILE B C 1
ATOM 7186 O O . ILE B 1 558 ? -20.336 -19.557 91.999 1.00 147.93 555 ILE B O 1
ATOM 7191 N N . LEU B 1 559 ? -18.900 -18.393 90.739 1.00 144.40 556 LEU B N 1
ATOM 7192 C CA . LEU B 1 559 ? -18.344 -19.544 90.066 1.00 142.75 556 LEU B CA 1
ATOM 7193 C C . LEU B 1 559 ? -17.008 -19.880 90.696 1.00 140.04 556 LEU B C 1
ATOM 7194 O O . LEU B 1 559 ? -16.415 -19.049 91.372 1.00 139.23 556 LEU B O 1
ATOM 7199 N N . GLN B 1 560 ? -16.522 -21.095 90.446 1.00 139.00 557 GLN B N 1
ATOM 7200 C CA . GLN B 1 560 ? -15.207 -21.484 90.929 1.00 136.86 557 GLN B CA 1
ATOM 7201 C C . GLN B 1 560 ? -14.307 -21.970 89.812 1.00 135.00 557 GLN B C 1
ATOM 7202 O O . GLN B 1 560 ? -14.772 -22.585 88.865 1.00 135.52 557 GLN B O 1
ATOM 7208 N N . TRP B 1 561 ? -13.036 -21.589 89.882 1.00 133.12 558 TRP B N 1
ATOM 7209 C CA . TRP B 1 561 ? -12.064 -21.969 88.866 1.00 131.45 558 TRP B CA 1
ATOM 7210 C C . TRP B 1 561 ? -11.878 -23.473 88.904 1.00 131.62 558 TRP B C 1
ATOM 7211 O O . TRP B 1 561 ? -11.801 -24.070 89.975 1.00 132.38 558 TRP B O 1
ATOM 7222 N N . SER B 1 562 ? -11.792 -24.076 87.727 1.00 131.17 559 SER B N 1
ATOM 7223 C CA . SER B 1 562 ? -11.984 -25.501 87.605 1.00 132.11 559 SER B CA 1
ATOM 7224 C C . SER B 1 562 ? -11.041 -26.091 86.575 1.00 130.83 559 SER B C 1
ATOM 7225 O O . SER B 1 562 ? -10.370 -25.360 85.838 1.00 129.26 559 SER B O 1
ATOM 7228 N N . ASN B 1 563 ? -10.956 -27.422 86.574 1.00 131.79 560 ASN B N 1
ATOM 7229 C CA . ASN B 1 563 ? -10.119 -28.127 85.616 1.00 131.00 560 ASN B CA 1
ATOM 7230 C C . ASN B 1 563 ? -10.944 -28.704 84.474 1.00 131.96 560 ASN B C 1
ATOM 7231 O O . ASN B 1 563 ? -12.007 -29.265 84.695 1.00 134.11 560 ASN B O 1
ATOM 7236 N N . ALA B 1 564 ? -10.547 -28.381 83.249 1.00 130.61 561 ALA B N 1
ATOM 7237 C CA . ALA B 1 564 ? -11.307 -28.767 82.073 1.00 131.56 561 ALA B CA 1
ATOM 7238 C C . ALA B 1 564 ? -10.873 -30.158 81.730 1.00 132.35 561 ALA B C 1
ATOM 7239 O O . ALA B 1 564 ? -9.726 -30.526 81.972 1.00 131.43 561 ALA B O 1
ATOM 7241 N N . LYS B 1 565 ? -11.820 -30.922 81.194 1.00 134.51 562 LYS B N 1
ATOM 7242 C CA . LYS B 1 565 ? -11.593 -32.265 80.675 1.00 135.86 562 LYS B CA 1
ATOM 7243 C C . LYS B 1 565 ? -10.661 -32.241 79.465 1.00 134.02 562 LYS B C 1
ATOM 7244 O O . LYS B 1 565 ? -10.555 -31.226 78.786 1.00 132.31 562 LYS B O 1
ATOM 7250 N N . LYS B 1 566 ? -10.039 -33.372 79.159 1.00 134.77 563 LYS B N 1
ATOM 7251 C CA . LYS B 1 566 ? -8.987 -33.441 78.142 1.00 133.17 563 LYS B CA 1
ATOM 7252 C C . LYS B 1 566 ? -9.434 -32.911 76.781 1.00 132.54 563 LYS B C 1
ATOM 7253 O O . LYS B 1 566 ? -10.625 -32.907 76.472 1.00 134.21 563 LYS B O 1
ATOM 7259 N N . ALA B 1 567 ? -8.473 -32.474 75.967 1.00 130.50 564 ALA B N 1
ATOM 7260 C CA . ALA B 1 567 ? -8.780 -31.827 74.697 1.00 129.81 564 ALA B CA 1
ATOM 7261 C C . ALA B 1 567 ? -7.604 -31.893 73.734 1.00 128.32 564 ALA B C 1
ATOM 7262 O O . ALA B 1 567 ? -6.466 -32.098 74.143 1.00 127.47 564 ALA B O 1
ATOM 7264 N N . VAL B 1 568 ? -7.889 -31.689 72.454 1.00 128.30 565 VAL B N 1
ATOM 7265 C CA . VAL B 1 568 ? -6.865 -31.705 71.419 1.00 127.07 565 VAL B CA 1
ATOM 7266 C C . VAL B 1 568 ? -6.869 -30.435 70.563 1.00 125.78 565 VAL B C 1
ATOM 7267 O O . VAL B 1 568 ? -7.921 -29.901 70.220 1.00 126.63 565 VAL B O 1
ATOM 7271 N N . VAL B 1 569 ? -5.685 -29.999 70.156 1.00 124.18 566 VAL B N 1
ATOM 7272 C CA . VAL B 1 569 ? -5.562 -29.057 69.058 1.00 123.43 566 VAL B CA 1
ATOM 7273 C C . VAL B 1 569 ? -4.651 -29.621 67.988 1.00 123.10 566 VAL B C 1
ATOM 7274 O O . VAL B 1 569 ? -3.694 -30.334 68.300 1.00 122.90 566 VAL B O 1
ATOM 7278 N N . GLU B 1 570 ? -4.945 -29.318 66.729 1.00 123.33 567 GLU B N 1
ATOM 7279 C CA . GLU B 1 570 ? -4.064 -29.734 65.646 1.00 123.01 567 GLU B CA 1
ATOM 7280 C C . GLU B 1 570 ? -4.280 -28.945 64.379 1.00 123.04 567 GLU B C 1
ATOM 7281 O O . GLU B 1 570 ? -5.411 -28.727 63.956 1.00 124.22 567 GLU B O 1
ATOM 7287 N N . GLY B 1 571 ? -3.180 -28.607 63.720 1.00 122.15 568 GLY B N 1
ATOM 7288 C CA . GLY B 1 571 ? -3.261 -27.748 62.567 1.00 122.28 568 GLY B CA 1
ATOM 7289 C C . GLY B 1 571 ? -2.082 -27.811 61.633 1.00 121.79 568 GLY B C 1
ATOM 7290 O O . GLY B 1 571 ? -1.068 -28.432 61.927 1.00 121.33 568 GLY B O 1
ATOM 7291 N N . LEU B 1 572 ? -2.179 -27.023 60.571 1.00 122.14 569 LEU B N 1
ATOM 7292 C CA . LEU B 1 572 ? -1.055 -26.759 59.697 1.00 121.83 569 LEU B CA 1
ATOM 7293 C C . LEU B 1 572 ? -0.596 -25.316 59.821 1.00 121.69 569 LEU B C 1
ATOM 7294 O O . LEU B 1 572 ? -1.409 -24.405 59.896 1.00 122.28 569 LEU B O 1
ATOM 7299 N N . GLU B 1 573 ? 0.715 -25.122 59.849 1.00 121.32 570 GLU B N 1
ATOM 7300 C CA . GLU B 1 573 ? 1.312 -23.819 59.609 1.00 121.78 570 GLU B CA 1
ATOM 7301 C C . GLU B 1 573 ? 1.998 -23.871 58.265 1.00 122.32 570 GLU B C 1
ATOM 7302 O O . GLU B 1 573 ? 2.737 -24.798 57.990 1.00 122.10 570 GLU B O 1
ATOM 7308 N N . GLY B 1 574 ? 1.710 -22.912 57.400 1.00 123.30 571 GLY B N 1
ATOM 7309 C CA . GLY B 1 574 ? 2.416 -22.810 56.132 1.00 124.04 571 GLY B CA 1
ATOM 7310 C C . GLY B 1 574 ? 3.014 -21.435 55.980 1.00 125.26 571 GLY B C 1
ATOM 7311 O O . GLY B 1 574 ? 2.484 -20.463 56.510 1.00 125.85 571 GLY B O 1
ATOM 7312 N N . ASN B 1 575 ? 4.126 -21.351 55.267 1.00 125.97 572 ASN B N 1
ATOM 7313 C CA . ASN B 1 575 ? 4.729 -20.076 54.964 1.00 127.68 572 ASN B CA 1
ATOM 7314 C C . ASN B 1 575 ? 5.328 -20.061 53.577 1.00 128.82 572 ASN B C 1
ATOM 7315 O O . ASN B 1 575 ? 6.232 -20.804 53.271 1.00 128.60 572 ASN B O 1
ATOM 7320 N N . LEU B 1 576 ? 4.875 -19.144 52.750 1.00 130.40 573 LEU B N 1
ATOM 7321 C CA . LEU B 1 576 ? 5.368 -19.064 51.397 1.00 131.71 573 LEU B CA 1
ATOM 7322 C C . LEU B 1 576 ? 5.978 -17.689 51.158 1.00 134.24 573 LEU B C 1
ATOM 7323 O O . LEU B 1 576 ? 5.501 -16.691 51.696 1.00 135.28 573 LEU B O 1
ATOM 7328 N N . LEU B 1 577 ? 7.109 -17.671 50.460 1.00 114.35 574 LEU B N 1
ATOM 7329 C CA . LEU B 1 577 ? 7.734 -16.435 50.019 1.00 113.75 574 LEU B CA 1
ATOM 7330 C C . LEU B 1 577 ? 8.296 -16.557 48.609 1.00 115.68 574 LEU B C 1
ATOM 7331 O O . LEU B 1 577 ? 9.201 -17.341 48.355 1.00 117.72 574 LEU B O 1
ATOM 7336 N N . VAL B 1 578 ? 7.837 -15.684 47.724 1.00 115.25 575 VAL B N 1
ATOM 7337 C CA . VAL B 1 578 ? 8.128 -15.823 46.308 1.00 117.31 575 VAL B CA 1
ATOM 7338 C C . VAL B 1 578 ? 8.678 -14.507 45.750 1.00 117.29 575 VAL B C 1
ATOM 7339 O O . VAL B 1 578 ? 8.023 -13.483 45.833 1.00 115.63 575 VAL B O 1
ATOM 7343 N N . PRO B 1 579 ? 9.893 -14.536 45.180 1.00 119.45 576 PRO B N 1
ATOM 7344 C CA . PRO B 1 579 ? 10.425 -13.362 44.487 1.00 120.10 576 PRO B CA 1
ATOM 7345 C C . PRO B 1 579 ? 9.898 -13.273 43.060 1.00 121.58 576 PRO B C 1
ATOM 7346 O O . PRO B 1 579 ? 10.290 -14.092 42.214 1.00 124.17 576 PRO B O 1
ATOM 7350 N N . LEU B 1 580 ? 8.906 -12.417 42.830 1.00 120.11 577 LEU B N 1
ATOM 7351 C CA . LEU B 1 580 ? 8.316 -12.284 41.495 1.00 121.59 577 LEU B CA 1
ATOM 7352 C C . LEU B 1 580 ? 9.245 -11.513 40.574 1.00 123.84 577 LEU B C 1
ATOM 7353 O O . LEU B 1 580 ? 9.159 -11.628 39.363 1.00 126.13 577 LEU B O 1
ATOM 7358 N N . HIS B 1 581 ? 10.133 -10.728 41.170 1.00 123.44 578 HIS B N 1
ATOM 7359 C CA . HIS B 1 581 ? 10.998 -9.795 40.435 1.00 125.57 578 HIS B CA 1
ATOM 7360 C C . HIS B 1 581 ? 12.048 -9.241 41.394 1.00 125.11 578 HIS B C 1
ATOM 7361 O O . HIS B 1 581 ? 11.833 -9.228 42.603 1.00 122.61 578 HIS B O 1
ATOM 7368 N N . GLU B 1 582 ? 13.154 -8.733 40.862 1.00 127.74 579 GLU B N 1
ATOM 7369 C CA . GLU B 1 582 ? 14.199 -8.185 41.718 1.00 127.76 579 GLU B CA 1
ATOM 7370 C C . GLU B 1 582 ? 13.626 -7.318 42.841 1.00 124.48 579 GLU B C 1
ATOM 7371 O O . GLU B 1 582 ? 14.104 -7.375 43.969 1.00 123.39 579 GLU B O 1
ATOM 7377 N N . ASP B 1 583 ? 12.614 -6.511 42.543 1.00 123.17 580 ASP B N 1
ATOM 7378 C CA . ASP B 1 583 ? 12.069 -5.601 43.538 1.00 120.50 580 ASP B CA 1
ATOM 7379 C C . ASP B 1 583 ? 10.616 -5.904 43.877 1.00 117.89 580 ASP B C 1
ATOM 7380 O O . ASP B 1 583 ? 9.894 -5.050 44.365 1.00 116.12 580 ASP B O 1
ATOM 7385 N N . LEU B 1 584 ? 10.188 -7.133 43.624 1.00 117.93 581 LEU B N 1
ATOM 7386 C CA . LEU B 1 584 ? 8.813 -7.527 43.910 1.00 115.90 581 LEU B CA 1
ATOM 7387 C C . LEU B 1 584 ? 8.830 -8.895 44.570 1.00 115.40 581 LEU B C 1
ATOM 7388 O O . LEU B 1 584 ? 9.657 -9.719 44.224 1.00 117.23 581 LEU B O 1
ATOM 7393 N N . SER B 1 585 ? 8.027 -9.081 45.614 1.00 113.17 582 SER B N 1
ATOM 7394 C CA . SER B 1 585 ? 7.962 -10.358 46.316 1.00 112.82 582 SER B CA 1
ATOM 7395 C C . SER B 1 585 ? 6.600 -10.582 46.963 1.00 110.96 582 SER B C 1
ATOM 7396 O O . SER B 1 585 ? 5.947 -9.667 47.430 1.00 109.46 582 SER B O 1
ATOM 7399 N N . TRP B 1 586 ? 6.149 -11.813 46.966 1.00 111.39 583 TRP B N 1
ATOM 7400 C CA . TRP B 1 586 ? 4.823 -12.132 47.450 1.00 110.21 583 TRP B CA 1
ATOM 7401 C C . TRP B 1 586 ? 4.968 -13.166 48.562 1.00 109.99 583 TRP B C 1
ATOM 7402 O O . TRP B 1 586 ? 5.741 -14.122 48.460 1.00 111.38 583 TRP B O 1
ATOM 7413 N N . SER B 1 587 ? 4.292 -12.912 49.668 1.00 108.48 584 SER B N 1
ATOM 7414 C CA . SER B 1 587 ? 4.571 -13.621 50.895 1.00 108.28 584 SER B CA 1
ATOM 7415 C C . SER B 1 587 ? 3.241 -13.925 51.536 1.00 107.65 584 SER B C 1
ATOM 7416 O O . SER B 1 587 ? 2.398 -13.036 51.713 1.00 106.58 584 SER B O 1
ATOM 7419 N N . THR B 1 588 ? 3.065 -15.165 51.948 1.00 108.58 585 THR B N 1
ATOM 7420 C CA . THR B 1 588 ? 1.821 -15.522 52.566 1.00 108.44 585 THR B CA 1
ATOM 7421 C C . THR B 1 588 ? 2.042 -16.521 53.682 1.00 109.14 585 THR B C 1
ATOM 7422 O O . THR B 1 588 ? 3.061 -17.206 53.722 1.00 110.07 585 THR B O 1
ATOM 7426 N N . ASN B 1 589 ? 1.155 -16.463 54.665 1.00 108.79 586 ASN B N 1
ATOM 7427 C CA . ASN B 1 589 ? 1.344 -17.112 55.949 1.00 109.37 586 ASN B CA 1
ATOM 7428 C C . ASN B 1 589 ? 0.006 -17.656 56.382 1.00 110.23 586 ASN B C 1
ATOM 7429 O O . ASN B 1 589 ? -0.968 -16.887 56.517 1.00 109.55 586 ASN B O 1
ATOM 7434 N N . LEU B 1 590 ? -0.038 -18.965 56.622 1.00 112.00 587 LEU B N 1
ATOM 7435 C CA . LEU B 1 590 ? -1.302 -19.686 56.707 1.00 113.45 587 LEU B CA 1
ATOM 7436 C C . LEU B 1 590 ? -1.380 -20.215 58.121 1.00 114.48 587 LEU B C 1
ATOM 7437 O O . LEU B 1 590 ? -0.384 -20.697 58.629 1.00 114.95 587 LEU B O 1
ATOM 7442 N N . THR B 1 591 ? -2.520 -20.102 58.790 1.00 115.08 588 THR B N 1
ATOM 7443 C CA . THR B 1 591 ? -2.778 -20.995 59.937 1.00 117.07 588 THR B CA 1
ATOM 7444 C C . THR B 1 591 ? -4.083 -21.819 59.807 1.00 119.33 588 THR B C 1
ATOM 7445 O O . THR B 1 591 ? -5.145 -21.268 59.555 1.00 119.21 588 THR B O 1
ATOM 7449 N N . TYR B 1 592 ? -4.021 -23.118 60.044 1.00 121.68 589 TYR B N 1
ATOM 7450 C CA . TYR B 1 592 ? -5.213 -23.976 59.907 1.00 124.25 589 TYR B CA 1
ATOM 7451 C C . TYR B 1 592 ? -5.360 -24.955 61.076 1.00 126.96 589 TYR B C 1
ATOM 7452 O O . TYR B 1 592 ? -4.471 -25.759 61.271 1.00 127.88 589 TYR B O 1
ATOM 7461 N N . MET B 1 593 ? -6.409 -24.838 61.889 1.00 128.41 590 MET B N 1
ATOM 7462 C CA . MET B 1 593 ? -6.573 -25.759 63.001 1.00 131.37 590 MET B CA 1
ATOM 7463 C C . MET B 1 593 ? -7.954 -26.358 63.205 1.00 134.57 590 MET B C 1
ATOM 7464 O O . MET B 1 593 ? -8.959 -25.658 63.052 1.00 134.36 590 MET B O 1
ATOM 7469 N N . LEU B 1 594 ? -7.947 -27.577 63.765 1.00 137.77 591 LEU B N 1
ATOM 7470 C CA . LEU B 1 594 ? -9.128 -28.214 64.349 1.00 141.54 591 LEU B CA 1
ATOM 7471 C C . LEU B 1 594 ? -8.964 -28.390 65.855 1.00 143.43 591 LEU B C 1
ATOM 7472 O O . LEU B 1 594 ? -7.937 -28.878 66.318 1.00 143.62 591 LEU B O 1
ATOM 7477 N N . GLN B 1 595 ? -9.985 -27.991 66.608 1.00 145.10 592 GLN B N 1
ATOM 7478 C CA . GLN B 1 595 ? -9.901 -27.879 68.059 1.00 146.72 592 GLN B CA 1
ATOM 7479 C C . GLN B 1 595 ? -11.127 -28.547 68.646 1.00 151.37 592 GLN B C 1
ATOM 7480 O O . GLN B 1 595 ? -12.092 -27.883 69.009 1.00 152.24 592 GLN B O 1
ATOM 7486 N N . SER B 1 596 ? -11.115 -29.867 68.673 1.00 154.60 593 SER B N 1
ATOM 7487 C CA . SER B 1 596 ? -12.169 -30.615 69.330 1.00 159.61 593 SER B CA 1
ATOM 7488 C C . SER B 1 596 ? -11.808 -30.812 70.801 1.00 161.94 593 SER B C 1
ATOM 7489 O O . SER B 1 596 ? -10.717 -30.437 71.235 1.00 159.63 593 SER B O 1
ATOM 7492 N N . LYS B 1 597 ? -12.732 -31.388 71.566 1.00 166.78 594 LYS B N 1
ATOM 7493 C CA . LYS B 1 597 ? -12.435 -31.851 72.918 1.00 170.05 594 LYS B CA 1
ATOM 7494 C C . LYS B 1 597 ? -12.938 -33.280 73.120 1.00 175.52 594 LYS B C 1
ATOM 7495 O O . LYS B 1 597 ? -14.031 -33.637 72.678 1.00 178.10 594 LYS B O 1
ATOM 7501 N N . ASP B 1 598 ? -12.130 -34.094 73.792 1.00 177.60 595 ASP B N 1
ATOM 7502 C CA . ASP B 1 598 ? -12.488 -35.483 74.055 1.00 182.96 595 ASP B CA 1
ATOM 7503 C C . ASP B 1 598 ? -13.379 -35.599 75.287 1.00 188.13 595 ASP B C 1
ATOM 7504 O O . ASP B 1 598 ? -12.911 -35.938 76.374 1.00 190.75 595 ASP B O 1
ATOM 7509 N N . PRO B 1 609 ? -13.393 -25.825 62.613 1.00 141.85 606 PRO B N 1
ATOM 7510 C CA . PRO B 1 609 ? -12.203 -26.036 61.795 1.00 139.29 606 PRO B CA 1
ATOM 7511 C C . PRO B 1 609 ? -11.866 -24.775 61.027 1.00 135.45 606 PRO B C 1
ATOM 7512 O O . PRO B 1 609 ? -12.345 -24.593 59.910 1.00 135.08 606 PRO B O 1
ATOM 7516 N N . GLU B 1 610 ? -11.069 -23.908 61.643 1.00 132.89 607 GLU B N 1
ATOM 7517 C CA . GLU B 1 610 ? -10.872 -22.555 61.149 1.00 129.65 607 GLU B CA 1
ATOM 7518 C C . GLU B 1 610 ? -9.508 -22.454 60.472 1.00 126.90 607 GLU B C 1
ATOM 7519 O O . GLU B 1 610 ? -8.683 -23.364 60.611 1.00 127.50 607 GLU B O 1
ATOM 7525 N N . TYR B 1 611 ? -9.314 -21.390 59.690 1.00 124.29 608 TYR B N 1
ATOM 7526 C CA . TYR B 1 611 ? -7.994 -21.012 59.201 1.00 121.67 608 TYR B CA 1
ATOM 7527 C C . TYR B 1 611 ? -7.880 -19.498 59.062 1.00 119.08 608 TYR B C 1
ATOM 7528 O O . TYR B 1 611 ? -8.875 -18.820 58.813 1.00 119.22 608 TYR B O 1
ATOM 7537 N N . THR B 1 612 ? -6.659 -18.977 59.167 1.00 116.98 609 THR B N 1
ATOM 7538 C CA . THR B 1 612 ? -6.361 -17.601 58.766 1.00 114.60 609 THR B CA 1
ATOM 7539 C C . THR B 1 612 ? -5.291 -17.626 57.690 1.00 113.26 609 THR B C 1
ATOM 7540 O O . THR B 1 612 ? -4.476 -18.549 57.677 1.00 113.84 609 THR B O 1
ATOM 7544 N N . LEU B 1 613 ? -5.310 -16.657 56.779 1.00 111.86 610 LEU B N 1
ATOM 7545 C CA . LEU B 1 613 ? -4.293 -16.540 55.732 1.00 110.83 610 LEU B CA 1
ATOM 7546 C C . LEU B 1 613 ? -3.846 -15.100 55.536 1.00 108.89 610 LEU B C 1
ATOM 7547 O O . LEU B 1 613 ? -4.678 -14.200 55.354 1.00 108.53 610 LEU B O 1
ATOM 7552 N N . ASN B 1 614 ? -2.557 -14.840 55.731 1.00 107.89 611 ASN B N 1
ATOM 7553 C CA . ASN B 1 614 ? -2.062 -13.458 55.813 1.00 106.32 611 ASN B CA 1
ATOM 7554 C C . ASN B 1 614 ? -1.042 -13.259 54.716 1.00 105.88 611 ASN B C 1
ATOM 7555 O O . ASN B 1 614 ? -0.035 -13.964 54.674 1.00 106.30 611 ASN B O 1
ATOM 7560 N N . SER B 1 615 ? -1.321 -12.348 53.792 1.00 105.38 612 SER B N 1
ATOM 7561 C CA . SER B 1 615 ? -0.466 -12.214 52.631 1.00 105.46 612 SER B CA 1
ATOM 7562 C C . SER B 1 615 ? -0.007 -10.787 52.423 1.00 104.47 612 SER B C 1
ATOM 7563 O O . SER B 1 615 ? -0.681 -9.822 52.835 1.00 103.82 612 SER B O 1
ATOM 7566 N N . THR B 1 616 ? 1.137 -10.644 51.758 1.00 104.67 613 THR B N 1
ATOM 7567 C CA . THR B 1 616 ? 1.712 -9.321 51.497 1.00 104.13 613 THR B CA 1
ATOM 7568 C C . THR B 1 616 ? 2.401 -9.313 50.150 1.00 105.13 613 THR B C 1
ATOM 7569 O O . THR B 1 616 ? 3.392 -10.046 49.957 1.00 105.95 613 THR B O 1
ATOM 7573 N N . LEU B 1 617 ? 1.955 -8.416 49.272 1.00 105.30 614 LEU B N 1
ATOM 7574 C CA . LEU B 1 617 ? 2.705 -8.108 48.065 1.00 106.44 614 LEU B CA 1
ATOM 7575 C C . LEU B 1 617 ? 3.556 -6.889 48.364 1.00 106.11 614 LEU B C 1
ATOM 7576 O O . LEU B 1 617 ? 3.047 -5.877 48.840 1.00 105.26 614 LEU B O 1
ATOM 7581 N N . ASP B 1 618 ? 4.855 -6.991 48.106 1.00 107.04 615 ASP B N 1
ATOM 7582 C CA . ASP B 1 618 ? 5.774 -5.928 48.473 1.00 107.04 615 ASP B CA 1
ATOM 7583 C C . ASP B 1 618 ? 6.538 -5.446 47.258 1.00 108.84 615 ASP B C 1
ATOM 7584 O O . ASP B 1 618 ? 7.084 -6.259 46.494 1.00 110.32 615 ASP B O 1
ATOM 7589 N N . TRP B 1 619 ? 6.560 -4.126 47.074 1.00 109.02 616 TRP B N 1
ATOM 7590 C CA . TRP B 1 619 ? 7.167 -3.545 45.887 1.00 111.03 616 TRP B CA 1
ATOM 7591 C C . TRP B 1 619 ? 8.148 -2.471 46.304 1.00 111.59 616 TRP B C 1
ATOM 7592 O O . TRP B 1 619 ? 7.760 -1.468 46.897 1.00 110.68 616 TRP B O 1
ATOM 7603 N N . GLN B 1 620 ? 9.431 -2.778 46.163 1.00 113.13 617 GLN B N 1
ATOM 7604 C CA . GLN B 1 620 ? 10.487 -1.795 46.293 1.00 114.46 617 GLN B CA 1
ATOM 7605 C C . GLN B 1 620 ? 10.571 -1.095 44.951 1.00 116.68 617 GLN B C 1
ATOM 7606 O O . GLN B 1 620 ? 11.416 -1.443 44.127 1.00 119.03 617 GLN B O 1
ATOM 7612 N N . ALA B 1 621 ? 9.672 -0.134 44.722 1.00 116.21 618 ALA B N 1
ATOM 7613 C CA . ALA B 1 621 ? 9.604 0.587 43.446 1.00 118.43 618 ALA B CA 1
ATOM 7614 C C . ALA B 1 621 ? 10.912 1.322 43.202 1.00 120.99 618 ALA B C 1
ATOM 7615 O O . ALA B 1 621 ? 11.521 1.174 42.144 1.00 123.66 618 ALA B O 1
ATOM 7617 N N . SER B 1 622 ? 11.404 1.996 44.235 1.00 120.40 619 SER B N 1
ATOM 7618 C CA . SER B 1 622 ? 12.700 2.666 44.169 1.00 122.95 619 SER B CA 1
ATOM 7619 C C . SER B 1 622 ? 13.505 2.352 45.416 1.00 122.09 619 SER B C 1
ATOM 7620 O O . SER B 1 622 ? 12.991 1.739 46.351 1.00 119.49 619 SER B O 1
ATOM 7623 N N . GLU B 1 623 ? 14.750 2.809 45.456 1.00 124.52 620 GLU B N 1
ATOM 7624 C CA . GLU B 1 623 ? 15.513 2.728 46.693 1.00 124.01 620 GLU B CA 1
ATOM 7625 C C . GLU B 1 623 ? 14.693 3.339 47.820 1.00 121.38 620 GLU B C 1
ATOM 7626 O O . GLU B 1 623 ? 14.556 2.741 48.891 1.00 119.37 620 GLU B O 1
ATOM 7632 N N . ARG B 1 624 ? 14.067 4.478 47.534 1.00 121.58 621 ARG B N 1
ATOM 7633 C CA . ARG B 1 624 ? 13.429 5.281 48.565 1.00 119.91 621 ARG B CA 1
ATOM 7634 C C . ARG B 1 624 ? 11.952 4.970 48.712 1.00 117.21 621 ARG B C 1
ATOM 7635 O O . ARG B 1 624 ? 11.395 5.156 49.792 1.00 115.41 621 ARG B O 1
ATOM 7643 N N . LEU B 1 625 ? 11.321 4.485 47.645 1.00 117.21 622 LEU B N 1
ATOM 7644 C CA . LEU B 1 625 ? 9.891 4.193 47.684 1.00 115.06 622 LEU B CA 1
ATOM 7645 C C . LEU B 1 625 ? 9.540 2.691 47.817 1.00 113.39 622 LEU B C 1
ATOM 7646 O O . LEU B 1 625 ? 9.987 1.834 47.028 1.00 114.38 622 LEU B O 1
ATOM 7651 N N . SER B 1 626 ? 8.594 2.420 48.709 1.00 111.17 623 SER B N 1
ATOM 7652 C CA . SER B 1 626 ? 8.254 1.075 49.080 1.00 109.69 623 SER B CA 1
ATOM 7653 C C . SER B 1 626 ? 6.741 0.931 49.267 1.00 108.08 623 SER B C 1
ATOM 7654 O O . SER B 1 626 ? 6.104 1.757 49.913 1.00 107.41 623 SER B O 1
ATOM 7657 N N . THR B 1 627 ? 6.153 -0.097 48.664 1.00 107.77 624 THR B N 1
ATOM 7658 C CA . THR B 1 627 ? 4.689 -0.190 48.587 1.00 106.84 624 THR B CA 1
ATOM 7659 C C . THR B 1 627 ? 4.186 -1.582 48.904 1.00 105.85 624 THR B C 1
ATOM 7660 O O . THR B 1 627 ? 4.705 -2.569 48.385 1.00 106.44 624 THR B O 1
ATOM 7664 N N . GLN B 1 628 ? 3.138 -1.654 49.716 1.00 104.66 625 GLN B N 1
ATOM 7665 C CA . GLN B 1 628 ? 2.522 -2.934 50.056 1.00 103.98 625 GLN B CA 1
ATOM 7666 C C . GLN B 1 628 ? 1.062 -2.974 49.669 1.00 103.97 625 GLN B C 1
ATOM 7667 O O . GLN B 1 628 ? 0.315 -2.004 49.867 1.00 103.88 625 GLN B O 1
ATOM 7673 N N . LEU B 1 629 ? 0.667 -4.123 49.130 1.00 104.30 626 LEU B N 1
ATOM 7674 C CA . LEU B 1 629 ? -0.718 -4.581 49.182 1.00 104.26 626 LEU B CA 1
ATOM 7675 C C . LEU B 1 629 ? -0.796 -5.711 50.170 1.00 103.70 626 LEU B C 1
ATOM 7676 O O . LEU B 1 629 ? 0.078 -6.575 50.176 1.00 103.83 626 LEU B O 1
ATOM 7681 N N . THR B 1 630 ? -1.739 -5.640 51.099 1.00 103.30 627 THR B N 1
ATOM 7682 C CA . THR B 1 630 ? -1.889 -6.725 52.066 1.00 103.12 627 THR B CA 1
ATOM 7683 C C . THR B 1 630 ? -3.325 -7.167 52.201 1.00 103.72 627 THR B C 1
ATOM 7684 O O . THR B 1 630 ? -4.249 -6.332 52.227 1.00 103.94 627 THR B O 1
ATOM 7688 N N . SER B 1 631 ? -3.459 -8.448 52.517 1.00 104.16 628 SER B N 1
ATOM 7689 C CA . SER B 1 631 ? -4.750 -9.046 52.724 1.00 105.11 628 SER B CA 1
ATOM 7690 C C . SER B 1 631 ? -4.685 -9.975 53.941 1.00 105.31 628 SER B C 1
ATOM 7691 O O . SER B 1 631 ? -3.638 -10.552 54.262 1.00 104.98 628 SER B O 1
ATOM 7694 N N . THR B 1 632 ? -5.830 -10.160 54.580 1.00 106.19 629 THR B N 1
ATOM 7695 C CA . THR B 1 632 ? -5.976 -11.109 55.656 1.00 106.94 629 THR B CA 1
ATOM 7696 C C . THR B 1 632 ? -7.297 -11.819 55.402 1.00 108.69 629 THR B C 1
ATOM 7697 O O . THR B 1 632 ? -8.306 -11.187 55.119 1.00 109.27 629 THR B O 1
ATOM 7701 N N . ILE B 1 633 ? -7.270 -13.143 55.369 1.00 109.78 630 ILE B N 1
ATOM 7702 C CA . ILE B 1 633 ? -8.471 -13.908 55.022 1.00 111.76 630 ILE B CA 1
ATOM 7703 C C . ILE B 1 633 ? -8.767 -14.953 56.081 1.00 113.31 630 ILE B C 1
ATOM 7704 O O . ILE B 1 633 ? -7.903 -15.771 56.409 1.00 113.28 630 ILE B O 1
ATOM 7709 N N . TYR B 1 634 ? -9.971 -14.887 56.646 1.00 114.92 631 TYR B N 1
ATOM 7710 C CA . TYR B 1 634 ? -10.410 -15.830 57.684 1.00 116.93 631 TYR B CA 1
ATOM 7711 C C . TYR B 1 634 ? -11.407 -16.812 57.106 1.00 119.40 631 TYR B C 1
ATOM 7712 O O . TYR B 1 634 ? -12.161 -16.507 56.189 1.00 119.90 631 TYR B O 1
ATOM 7721 N N . GLY B 1 635 ? -11.369 -18.028 57.624 1.00 121.14 632 GLY B N 1
ATOM 7722 C CA . GLY B 1 635 ? -12.331 -19.060 57.243 1.00 124.00 632 GLY B CA 1
ATOM 7723 C C . GLY B 1 635 ? -12.694 -19.851 58.473 1.00 126.40 632 GLY B C 1
ATOM 7724 O O . GLY B 1 635 ? -12.737 -19.279 59.561 1.00 126.26 632 GLY B O 1
ATOM 7725 N N . GLY B 1 657 ? -17.902 -20.267 56.318 1.00 136.43 654 GLY B N 1
ATOM 7726 C CA . GLY B 1 657 ? -17.795 -18.903 55.805 1.00 133.86 654 GLY B CA 1
ATOM 7727 C C . GLY B 1 657 ? -16.351 -18.485 55.573 1.00 130.05 654 GLY B C 1
ATOM 7728 O O . GLY B 1 657 ? -15.444 -18.959 56.261 1.00 129.15 654 GLY B O 1
ATOM 7729 N N . THR B 1 658 ? -16.147 -17.593 54.605 1.00 128.11 655 THR B N 1
ATOM 7730 C CA . THR B 1 658 ? -14.832 -17.080 54.219 1.00 124.81 655 THR B CA 1
ATOM 7731 C C . THR B 1 658 ? -15.084 -15.604 54.199 1.00 123.47 655 THR B C 1
ATOM 7732 O O . THR B 1 658 ? -16.130 -15.219 53.702 1.00 124.97 655 THR B O 1
ATOM 7736 N N . TYR B 1 659 ? -14.180 -14.775 54.724 1.00 120.97 656 TYR B N 1
ATOM 7737 C CA . TYR B 1 659 ? -14.252 -13.324 54.481 1.00 119.59 656 TYR B CA 1
ATOM 7738 C C . TYR B 1 659 ? -12.869 -12.687 54.495 1.00 116.65 656 TYR B C 1
ATOM 7739 O O . TYR B 1 659 ? -11.882 -13.376 54.770 1.00 115.77 656 TYR B O 1
ATOM 7748 N N . GLY B 1 660 ? -12.794 -11.407 54.103 1.00 115.44 657 GLY B N 1
ATOM 7749 C CA . GLY B 1 660 ? -11.549 -10.837 53.594 1.00 113.12 657 GLY B CA 1
ATOM 7750 C C . GLY B 1 660 ? -11.375 -9.370 53.918 1.00 111.93 657 GLY B C 1
ATOM 7751 O O . GLY B 1 660 ? -12.344 -8.630 54.124 1.00 112.97 657 GLY B O 1
ATOM 7752 N N . ILE B 1 661 ? -10.134 -8.910 53.870 1.00 110.00 658 ILE B N 1
ATOM 7753 C CA . ILE B 1 661 ? -9.806 -7.604 54.367 1.00 108.98 658 ILE B CA 1
ATOM 7754 C C . ILE B 1 661 ? -8.480 -7.188 53.770 1.00 107.31 658 ILE B C 1
ATOM 7755 O O . ILE B 1 661 ? -7.461 -7.798 54.032 1.00 106.47 658 ILE B O 1
ATOM 7760 N N . TRP B 1 662 ? -8.489 -6.070 53.051 1.00 107.06 659 TRP B N 1
ATOM 7761 C CA . TRP B 1 662 ? -7.315 -5.603 52.327 1.00 105.97 659 TRP B CA 1
ATOM 7762 C C . TRP B 1 662 ? -6.846 -4.222 52.786 1.00 105.25 659 TRP B C 1
ATOM 7763 O O . TRP B 1 662 ? -7.647 -3.294 52.899 1.00 105.91 659 TRP B O 1
ATOM 7774 N N . GLY B 1 663 ? -5.528 -4.050 52.859 1.00 104.19 660 GLY B N 1
ATOM 7775 C CA . GLY B 1 663 ? -4.931 -2.732 53.077 1.00 103.75 660 GLY B CA 1
ATOM 7776 C C . GLY B 1 663 ? -3.913 -2.370 52.017 1.00 103.56 660 GLY B C 1
ATOM 7777 O O . GLY B 1 663 ? -3.335 -3.214 51.362 1.00 103.52 660 GLY B O 1
ATOM 7778 N N . VAL B 1 664 ? -3.703 -1.078 51.850 1.00 103.75 661 VAL B N 1
ATOM 7779 C CA . VAL B 1 664 ? -2.637 -0.556 50.990 1.00 103.89 661 VAL B CA 1
ATOM 7780 C C . VAL B 1 664 ? -1.811 0.493 51.748 1.00 103.63 661 VAL B C 1
ATOM 7781 O O . VAL B 1 664 ? -2.292 1.151 52.661 1.00 103.63 661 VAL B O 1
ATOM 7785 N N . SER B 1 665 ? -0.542 0.577 51.384 1.00 103.66 662 SER B N 1
ATOM 7786 C CA . SER B 1 665 ? 0.463 1.178 52.238 1.00 103.43 662 SER B CA 1
ATOM 7787 C C . SER B 1 665 ? 1.642 1.662 51.403 1.00 104.24 662 SER B C 1
ATOM 7788 O O . SER B 1 665 ? 2.136 0.954 50.526 1.00 104.60 662 SER B O 1
ATOM 7791 N N . ALA B 1 666 ? 2.168 2.818 51.755 1.00 104.79 663 ALA B N 1
ATOM 7792 C CA . ALA B 1 666 ? 3.348 3.331 51.086 1.00 105.92 663 ALA B CA 1
ATOM 7793 C C . ALA B 1 666 ? 4.349 3.807 52.129 1.00 105.98 663 ALA B C 1
ATOM 7794 O O . ALA B 1 666 ? 3.973 4.217 53.232 1.00 105.50 663 ALA B O 1
ATOM 7796 N N . GLY B 1 667 ? 5.625 3.795 51.763 1.00 106.92 664 GLY B N 1
ATOM 7797 C CA . GLY B 1 667 ? 6.659 4.435 52.573 1.00 107.56 664 GLY B CA 1
ATOM 7798 C C . GLY B 1 667 ? 7.632 5.193 51.695 1.00 109.57 664 GLY B C 1
ATOM 7799 O O . GLY B 1 667 ? 8.002 4.719 50.619 1.00 110.38 664 GLY B O 1
ATOM 7800 N N . TYR B 1 668 ? 8.044 6.373 52.146 1.00 110.68 665 TYR B N 1
ATOM 7801 C CA . TYR B 1 668 ? 9.134 7.076 51.493 1.00 112.96 665 TYR B CA 1
ATOM 7802 C C . TYR B 1 668 ? 10.234 7.517 52.456 1.00 113.87 665 TYR B C 1
ATOM 7803 O O . TYR B 1 668 ? 9.970 7.881 53.596 1.00 113.18 665 TYR B O 1
ATOM 7812 N N . THR B 1 669 ? 11.470 7.380 51.985 1.00 115.62 666 THR B N 1
ATOM 7813 C CA . THR B 1 669 ? 12.652 7.744 52.737 1.00 117.01 666 THR B CA 1
ATOM 7814 C C . THR B 1 669 ? 13.407 8.865 52.020 1.00 120.04 666 THR B C 1
ATOM 7815 O O . THR B 1 669 ? 14.018 8.649 50.972 1.00 121.73 666 THR B O 1
ATOM 7819 N N . PHE B 1 670 ? 13.403 10.049 52.629 1.00 121.01 667 PHE B N 1
ATOM 7820 C CA . PHE B 1 670 ? 13.938 11.255 52.001 1.00 124.07 667 PHE B CA 1
ATOM 7821 C C . PHE B 1 670 ? 15.433 11.338 52.166 1.00 126.55 667 PHE B C 1
ATOM 7822 O O . PHE B 1 670 ? 16.113 12.007 51.386 1.00 129.55 667 PHE B O 1
ATOM 7830 N N . SER B 1 671 ? 15.932 10.611 53.164 1.00 125.52 668 SER B N 1
ATOM 7831 C CA . SER B 1 671 ? 17.263 10.846 53.696 1.00 127.89 668 SER B CA 1
ATOM 7832 C C . SER B 1 671 ? 17.506 9.919 54.877 1.00 126.18 668 SER B C 1
ATOM 7833 O O . SER B 1 671 ? 16.572 9.343 55.433 1.00 123.32 668 SER B O 1
ATOM 7836 N N . GLU B 1 672 ? 18.728 9.944 55.381 1.00 128.29 669 GLU B N 1
ATOM 7837 C CA . GLU B 1 672 ? 19.014 9.266 56.623 1.00 127.22 669 GLU B CA 1
ATOM 7838 C C . GLU B 1 672 ? 18.183 9.846 57.772 1.00 125.73 669 GLU B C 1
ATOM 7839 O O . GLU B 1 672 ? 17.877 9.153 58.729 1.00 123.90 669 GLU B O 1
ATOM 7845 N N . ASN B 1 673 ? 17.758 11.098 57.660 1.00 126.69 670 ASN B N 1
ATOM 7846 C CA . ASN B 1 673 ? 17.117 11.777 58.788 1.00 126.07 670 ASN B CA 1
ATOM 7847 C C . ASN B 1 673 ? 15.596 11.743 58.835 1.00 123.42 670 ASN B C 1
ATOM 7848 O O . ASN B 1 673 ? 15.015 11.940 59.902 1.00 122.57 670 ASN B O 1
ATOM 7853 N N . LEU B 1 674 ? 14.947 11.572 57.691 1.00 122.49 671 LEU B N 1
ATOM 7854 C CA . LEU B 1 674 ? 13.500 11.679 57.661 1.00 120.50 671 LEU B CA 1
ATOM 7855 C C . LEU B 1 674 ? 12.871 10.691 56.700 1.00 118.59 671 LEU B C 1
ATOM 7856 O O . LEU B 1 674 ? 13.384 10.463 55.608 1.00 119.51 671 LEU B O 1
ATOM 7861 N N . SER B 1 675 ? 11.724 10.147 57.094 1.00 116.24 672 SER B N 1
ATOM 7862 C CA . SER B 1 675 ? 11.034 9.140 56.289 1.00 114.45 672 SER B CA 1
ATOM 7863 C C . SER B 1 675 ? 9.561 9.102 56.665 1.00 112.70 672 SER B C 1
ATOM 7864 O O . SER B 1 675 ? 9.199 9.503 57.764 1.00 112.57 672 SER B O 1
ATOM 7867 N N . VAL B 1 676 ? 8.709 8.681 55.741 1.00 111.73 673 VAL B N 1
ATOM 7868 C CA . VAL B 1 676 ? 7.274 8.851 55.920 1.00 110.70 673 VAL B CA 1
ATOM 7869 C C . VAL B 1 676 ? 6.521 7.622 55.425 1.00 108.97 673 VAL B C 1
ATOM 7870 O O . VAL B 1 676 ? 6.843 7.062 54.378 1.00 109.05 673 VAL B O 1
ATOM 7874 N N . ARG B 1 677 ? 5.465 7.270 56.150 1.00 107.77 674 ARG B N 1
ATOM 7875 C CA . ARG B 1 677 ? 4.657 6.101 55.863 1.00 106.33 674 ARG B CA 1
ATOM 7876 C C . ARG B 1 677 ? 3.189 6.515 55.913 1.00 106.20 674 ARG B C 1
ATOM 7877 O O . ARG B 1 677 ? 2.747 7.140 56.885 1.00 106.55 674 ARG B O 1
ATOM 7885 N N . GLY B 1 678 ? 2.419 6.086 54.918 1.00 105.89 675 GLY B N 1
ATOM 7886 C CA . GLY B 1 678 ? 0.970 6.270 54.941 1.00 105.89 675 GLY B CA 1
ATOM 7887 C C . GLY B 1 678 ? 0.221 5.066 54.391 1.00 105.02 675 GLY B C 1
ATOM 7888 O O . GLY B 1 678 ? 0.786 4.245 53.662 1.00 104.63 675 GLY B O 1
ATOM 7889 N N . GLY B 1 679 ? -1.055 4.941 54.742 1.00 104.99 676 GLY B N 1
ATOM 7890 C CA . GLY B 1 679 ? -1.807 3.757 54.366 1.00 104.40 676 GLY B CA 1
ATOM 7891 C C . GLY B 1 679 ? -3.310 3.856 54.552 1.00 104.98 676 GLY B C 1
ATOM 7892 O O . GLY B 1 679 ? -3.802 4.752 55.263 1.00 105.76 676 GLY B O 1
ATOM 7893 N N . VAL B 1 680 ? -4.017 2.919 53.903 1.00 104.87 677 VAL B N 1
ATOM 7894 C CA . VAL B 1 680 ? -5.410 2.638 54.192 1.00 105.50 677 VAL B CA 1
ATOM 7895 C C . VAL B 1 680 ? -5.509 1.229 54.685 1.00 104.82 677 VAL B C 1
ATOM 7896 O O . VAL B 1 680 ? -5.007 0.311 54.049 1.00 104.21 677 VAL B O 1
ATOM 7900 N N . SER B 1 681 ? -6.267 1.051 55.754 1.00 105.30 678 SER B N 1
ATOM 7901 C CA . SER B 1 681 ? -6.567 -0.256 56.290 1.00 105.15 678 SER B CA 1
ATOM 7902 C C . SER B 1 681 ? -8.045 -0.586 56.068 1.00 106.48 678 SER B C 1
ATOM 7903 O O . SER B 1 681 ? -8.925 0.239 56.288 1.00 107.71 678 SER B O 1
ATOM 7906 N N . ASN B 1 682 ? -8.327 -1.820 55.671 1.00 106.52 679 ASN B N 1
ATOM 7907 C CA . ASN B 1 682 ? -9.675 -2.213 55.252 1.00 108.00 679 ASN B CA 1
ATOM 7908 C C . ASN B 1 682 ? -10.113 -1.279 54.107 1.00 108.64 679 ASN B C 1
ATOM 7909 O O . ASN B 1 682 ? -11.164 -0.642 54.165 1.00 110.14 679 ASN B O 1
ATOM 7914 N N . LEU B 1 683 ? -9.301 -1.267 53.054 1.00 107.78 680 LEU B N 1
ATOM 7915 C CA . LEU B 1 683 ? -9.682 -0.678 51.778 1.00 108.62 680 LEU B CA 1
ATOM 7916 C C . LEU B 1 683 ? -11.179 -0.716 51.504 1.00 110.50 680 LEU B C 1
ATOM 7917 O O . LEU B 1 683 ? -11.806 0.306 51.237 1.00 111.69 680 LEU B O 1
ATOM 7922 N N . PHE B 1 684 ? -11.758 -1.912 51.529 1.00 111.06 681 PHE B N 1
ATOM 7923 C CA . PHE B 1 684 ? -13.137 -2.070 51.062 1.00 113.14 681 PHE B CA 1
ATOM 7924 C C . PHE B 1 684 ? -14.207 -1.811 52.126 1.00 114.66 681 PHE B C 1
ATOM 7925 O O . PHE B 1 684 ? -15.399 -1.963 51.857 1.00 116.74 681 PHE B O 1
ATOM 7933 N N . ASP B 1 685 ? -13.786 -1.358 53.304 1.00 113.95 682 ASP B N 1
ATOM 7934 C CA . ASP B 1 685 ? -14.695 -1.183 54.435 1.00 115.58 682 ASP B CA 1
ATOM 7935 C C . ASP B 1 685 ? -15.639 -2.370 54.687 1.00 117.23 682 ASP B C 1
ATOM 7936 O O . ASP B 1 685 ? -16.810 -2.152 55.030 1.00 119.61 682 ASP B O 1
ATOM 7941 N N . LYS B 1 686 ? -15.142 -3.607 54.517 1.00 116.28 683 LYS B N 1
ATOM 7942 C CA . LYS B 1 686 ? -15.932 -4.807 54.815 1.00 117.97 683 LYS B CA 1
ATOM 7943 C C . LYS B 1 686 ? -16.220 -4.848 56.307 1.00 118.97 683 LYS B C 1
ATOM 7944 O O . LYS B 1 686 ? -15.321 -4.623 57.114 1.00 117.47 683 LYS B O 1
ATOM 7950 N N . ARG B 1 687 ? -17.459 -5.158 56.674 1.00 121.76 684 ARG B N 1
ATOM 7951 C CA . ARG B 1 687 ? -17.842 -5.236 58.087 1.00 123.34 684 ARG B CA 1
ATOM 7952 C C . ARG B 1 687 ? -18.558 -6.550 58.416 1.00 125.58 684 ARG B C 1
ATOM 7953 O O . ARG B 1 687 ? -17.906 -7.521 58.786 1.00 124.71 684 ARG B O 1
ATOM 7961 N N . LEU B 1 688 ? -19.882 -6.587 58.271 1.00 128.69 685 LEU B N 1
ATOM 7962 C CA . LEU B 1 688 ? -20.675 -7.768 58.633 1.00 131.46 685 LEU B CA 1
ATOM 7963 C C . LEU B 1 688 ? -20.002 -9.070 58.164 1.00 130.13 685 LEU B C 1
ATOM 7964 O O . LEU B 1 688 ? -19.653 -9.954 58.965 1.00 130.38 685 LEU B O 1
ATOM 7969 N N . GLU B 1 704 ? -15.385 -5.646 64.215 1.00 123.36 701 GLU B N 1
ATOM 7970 C CA . GLU B 1 704 ? -14.649 -5.586 62.943 1.00 120.47 701 GLU B CA 1
ATOM 7971 C C . GLU B 1 704 ? -14.435 -4.148 62.469 1.00 119.29 701 GLU B C 1
ATOM 7972 O O . GLU B 1 704 ? -15.346 -3.543 61.899 1.00 120.53 701 GLU B O 1
ATOM 7978 N N . PRO B 1 705 ? -13.227 -3.606 62.690 1.00 117.14 702 PRO B N 1
ATOM 7979 C CA . PRO B 1 705 ? -12.966 -2.164 62.420 1.00 116.40 702 PRO B CA 1
ATOM 7980 C C . PRO B 1 705 ? -13.174 -1.833 60.948 1.00 115.60 702 PRO B C 1
ATOM 7981 O O . PRO B 1 705 ? -12.834 -2.656 60.079 1.00 114.37 702 PRO B O 1
ATOM 7985 N N . GLY B 1 706 ? -13.810 -0.701 60.673 1.00 116.70 703 GLY B N 1
ATOM 7986 C CA . GLY B 1 706 ? -13.989 -0.244 59.299 1.00 116.22 703 GLY B CA 1
ATOM 7987 C C . GLY B 1 706 ? -12.700 0.214 58.632 1.00 113.75 703 GLY B C 1
ATOM 7988 O O . GLY B 1 706 ? -11.608 0.015 59.149 1.00 112.21 703 GLY B O 1
ATOM 7989 N N . ARG B 1 707 ? -12.830 0.808 57.455 1.00 113.64 704 ARG B N 1
ATOM 7990 C CA . ARG B 1 707 ? -11.713 1.468 56.785 1.00 111.94 704 ARG B CA 1
ATOM 7991 C C . ARG B 1 707 ? -11.137 2.635 57.599 1.00 111.88 704 ARG B C 1
ATOM 7992 O O . ARG B 1 707 ? -11.880 3.387 58.236 1.00 113.63 704 ARG B O 1
ATOM 8000 N N . ALA B 1 708 ? -9.826 2.825 57.490 1.00 110.17 705 ALA B N 1
ATOM 8001 C CA . ALA B 1 708 ? -9.129 3.808 58.289 1.00 110.13 705 ALA B CA 1
ATOM 8002 C C . ALA B 1 708 ? -7.803 4.233 57.675 1.00 108.72 705 ALA B C 1
ATOM 8003 O O . ALA B 1 708 ? -7.030 3.413 57.185 1.00 107.32 705 ALA B O 1
ATOM 8005 N N . TYR B 1 709 ? -7.558 5.548 57.721 1.00 109.45 706 TYR B N 1
ATOM 8006 C CA . TYR B 1 709 ? -6.351 6.153 57.173 1.00 108.71 706 TYR B CA 1
ATOM 8007 C C . TYR B 1 709 ? -5.331 6.397 58.264 1.00 108.30 706 TYR B C 1
ATOM 8008 O O . TYR B 1 709 ? -5.692 6.800 59.370 1.00 109.28 706 TYR B O 1
ATOM 8017 N N . TYR B 1 710 ? -4.079 6.047 57.976 1.00 107.07 707 TYR B N 1
ATOM 8018 C CA . TYR B 1 710 ? -2.995 6.334 58.901 1.00 106.89 707 TYR B CA 1
ATOM 8019 C C . TYR B 1 710 ? -1.758 6.960 58.244 1.00 106.79 707 TYR B C 1
ATOM 8020 O O . TYR B 1 710 ? -1.483 6.751 57.065 1.00 106.41 707 TYR B O 1
ATOM 8029 N N . VAL B 1 711 ? -0.986 7.688 59.042 1.00 107.39 708 VAL B N 1
ATOM 8030 C CA . VAL B 1 711 ? 0.182 8.413 58.558 1.00 107.82 708 VAL B CA 1
ATOM 8031 C C . VAL B 1 711 ? 1.252 8.295 59.652 1.00 107.76 708 VAL B C 1
ATOM 8032 O O . VAL B 1 711 ? 0.969 8.487 60.835 1.00 108.30 708 VAL B O 1
ATOM 8036 N N . SER B 1 712 ? 2.488 8.041 59.252 1.00 107.45 709 SER B N 1
ATOM 8037 C CA . SER B 1 712 ? 3.600 8.071 60.186 1.00 107.80 709 SER B CA 1
ATOM 8038 C C . SER B 1 712 ? 4.765 8.899 59.675 1.00 108.97 709 SER B C 1
ATOM 8039 O O . SER B 1 712 ? 5.061 8.887 58.479 1.00 109.02 709 SER B O 1
ATOM 8042 N N . MET B 1 713 ? 5.429 9.619 60.579 1.00 110.20 710 MET B N 1
ATOM 8043 C CA . MET B 1 713 ? 6.670 10.320 60.258 1.00 111.64 710 MET B CA 1
ATOM 8044 C C . MET B 1 713 ? 7.729 9.875 61.260 1.00 111.86 710 MET B C 1
ATOM 8045 O O . MET B 1 713 ? 7.455 9.768 62.452 1.00 111.86 710 MET B O 1
ATOM 8050 N N . THR B 1 714 ? 8.911 9.530 60.766 1.00 112.21 711 THR B N 1
ATOM 8051 C CA . THR B 1 714 ? 10.023 9.244 61.646 1.00 112.93 711 THR B CA 1
ATOM 8052 C C . THR B 1 714 ? 11.209 10.175 61.352 1.00 115.21 711 THR B C 1
ATOM 8053 O O . THR B 1 714 ? 11.746 10.191 60.241 1.00 115.77 711 THR B O 1
ATOM 8057 N N . THR B 1 715 ? 11.536 11.008 62.339 1.00 116.81 712 THR B N 1
ATOM 8058 C CA . THR B 1 715 ? 12.739 11.830 62.341 1.00 119.33 712 THR B CA 1
ATOM 8059 C C . THR B 1 715 ? 13.805 11.102 63.148 1.00 119.78 712 THR B C 1
ATOM 8060 O O . THR B 1 715 ? 13.472 10.370 64.070 1.00 118.62 712 THR B O 1
ATOM 8064 N N . SER B 1 716 ? 15.082 11.303 62.840 1.00 121.76 713 SER B N 1
ATOM 8065 C CA . SER B 1 716 ? 16.149 10.544 63.528 1.00 122.44 713 SER B CA 1
ATOM 8066 C C . SER B 1 716 ? 17.503 11.099 63.199 1.00 125.36 713 SER B C 1
ATOM 8067 O O . SER B 1 716 ? 17.705 11.535 62.065 1.00 126.26 713 SER B O 1
ATOM 8070 N N . PHE B 1 717 ? 18.462 10.993 64.118 1.00 127.04 714 PHE B N 1
ATOM 8071 C CA . PHE B 1 717 ? 19.740 11.656 63.877 1.00 130.35 714 PHE B CA 1
ATOM 8072 C C . PHE B 1 717 ? 20.936 10.780 64.147 1.00 131.56 714 PHE B C 1
ATOM 8073 O O . PHE B 1 717 ? 21.909 11.212 64.761 1.00 134.33 714 PHE B O 1
ATOM 8081 N N . LEU B 1 718 ? 20.897 9.600 63.536 1.00 129.83 715 LEU B N 1
ATOM 8082 C CA . LEU B 1 718 ? 22.042 8.697 63.471 1.00 131.17 715 LEU B CA 1
ATOM 8083 C C . LEU B 1 718 ? 23.219 9.468 62.890 1.00 134.83 715 LEU B C 1
ATOM 8084 O O . LEU B 1 718 ? 24.373 9.163 63.190 1.00 137.22 715 LEU B O 1
ATOM 8089 N N . UNK C 2 1 ? 24.099 34.885 99.928 1.00 163.63 4 UNK X N 1
ATOM 8090 C CA . UNK C 2 1 ? 24.592 33.477 100.000 1.00 160.88 4 UNK X CA 1
ATOM 8091 C C . UNK C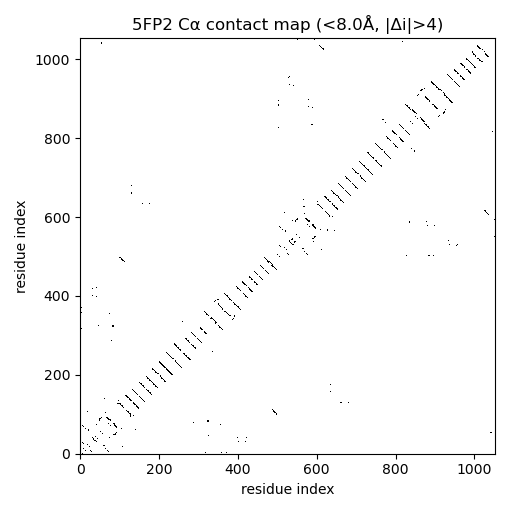 2 1 ? 24.463 32.730 98.672 1.00 160.88 4 UNK X C 1
ATOM 8092 O O . UNK C 2 1 ? 24.687 31.525 98.626 1.00 160.88 4 UNK X O 1
ATOM 8094 N N . UNK C 2 2 ? 24.146 33.444 97.593 1.00 163.25 5 UNK X N 1
ATOM 8095 C CA . UNK C 2 2 ? 23.786 32.812 96.322 1.00 161.67 5 UNK X CA 1
ATOM 8096 C C . UNK C 2 2 ? 24.997 32.699 95.396 1.00 160.88 5 UNK X C 1
ATOM 8097 O O . UNK C 2 2 ? 25.166 33.499 94.476 1.00 160.88 5 UNK X O 1
ATOM 8099 N N . UNK C 2 3 ? 25.816 31.678 95.629 1.00 160.88 6 UNK X N 1
ATOM 8100 C CA . UNK C 2 3 ? 27.100 31.538 94.950 1.00 160.88 6 UNK X CA 1
ATOM 8101 C C . UNK C 2 3 ? 27.291 30.135 94.374 1.00 160.88 6 UNK X C 1
ATOM 8102 O O . UNK C 2 3 ? 28.374 29.794 93.903 1.00 160.88 6 UNK X O 1
ATOM 8104 N N . UNK C 2 4 ? 26.240 29.325 94.409 1.00 160.88 7 UNK X N 1
ATOM 8105 C CA . UNK C 2 4 ? 26.401 27.884 94.290 1.00 160.88 7 UNK X CA 1
ATOM 8106 C C . UNK C 2 4 ? 25.214 27.200 93.643 1.00 160.88 7 UNK X C 1
ATOM 8107 O O . UNK C 2 4 ? 24.086 27.685 93.726 1.00 160.88 7 UNK X O 1
ATOM 8108 N N . UNK C 2 5 ? 25.478 26.061 93.007 1.00 160.88 8 UNK X N 1
ATOM 8109 C CA . UNK C 2 5 ? 24.426 25.187 92.497 1.00 161.57 8 UNK X CA 1
ATOM 8110 C C . UNK C 2 5 ? 23.946 24.201 93.545 1.00 160.88 8 UNK X C 1
ATOM 8111 O O . UNK C 2 5 ? 23.745 23.023 93.257 1.00 160.88 8 UNK X O 1
ATOM 8112 N N . UNK C 2 6 ? 23.780 24.688 94.770 1.00 166.37 9 UNK X N 1
ATOM 8113 C CA . UNK C 2 6 ? 23.138 23.925 95.831 1.00 161.59 9 UNK X CA 1
ATOM 8114 C C . UNK C 2 6 ? 21.716 24.437 96.048 1.00 165.53 9 UNK X C 1
ATOM 8115 O O . UNK C 2 6 ? 20.755 23.684 95.915 1.00 178.75 9 UNK X O 1
ATOM 8117 N N . UNK C 2 7 ? 21.581 25.724 96.355 1.00 164.28 10 UNK X N 1
ATOM 8118 C CA . UNK C 2 7 ? 20.267 26.356 96.428 1.00 160.88 10 UNK X CA 1
ATOM 8119 C C . UNK C 2 7 ? 19.596 26.352 95.057 1.00 160.88 10 UNK X C 1
ATOM 8120 O O . UNK C 2 7 ? 18.788 25.475 94.751 1.00 160.88 10 UNK X O 1
ATOM 8122 N N . UNK D 2 1 ? 21.160 -24.305 59.939 1.00 160.88 1 UNK Z N 1
ATOM 8123 C CA . UNK D 2 1 ? 21.892 -24.967 61.054 1.00 160.88 1 UNK Z CA 1
ATOM 8124 C C . UNK D 2 1 ? 20.973 -25.252 62.223 1.00 160.88 1 UNK Z C 1
ATOM 8125 O O . UNK D 2 1 ? 19.758 -25.053 62.132 1.00 160.88 1 UNK Z O 1
ATOM 8126 N N . UNK D 2 2 ? 21.562 -25.680 63.336 1.00 165.35 2 UNK Z N 1
ATOM 8127 C CA . UNK D 2 2 ? 20.799 -26.129 64.500 1.00 163.19 2 UNK Z CA 1
ATOM 8128 C C . UNK D 2 2 ? 20.228 -24.988 65.322 1.00 162.98 2 UNK Z C 1
ATOM 8129 O O . UNK D 2 2 ? 20.970 -24.200 65.909 1.00 160.88 2 UNK Z O 1
ATOM 8130 N N . UNK D 2 3 ? 18.903 -24.952 65.427 1.00 167.45 3 UNK Z N 1
ATOM 8131 C CA . UNK D 2 3 ? 18.199 -23.773 65.917 1.00 162.27 3 UNK Z CA 1
ATOM 8132 C C . UNK D 2 3 ? 18.277 -23.671 67.437 1.00 170.40 3 UNK Z C 1
ATOM 8133 O O . UNK D 2 3 ? 17.671 -24.469 68.150 1.00 169.64 3 UNK Z O 1
ATOM 8135 N N . UNK D 2 4 ? 19.032 -22.688 67.923 1.00 170.56 4 UNK Z N 1
ATOM 8136 C CA . UNK D 2 4 ? 18.916 -22.231 69.303 1.00 160.88 4 UNK Z CA 1
ATOM 8137 C C . UNK D 2 4 ? 18.451 -20.780 69.343 1.00 160.88 4 UNK Z C 1
ATOM 8138 O O . UNK D 2 4 ? 18.506 -20.145 70.391 1.00 167.26 4 UNK Z O 1
ATOM 8140 N N . UNK D 2 5 ? 17.955 -20.280 68.213 1.00 160.88 5 UNK Z N 1
ATOM 8141 C CA . UNK D 2 5 ? 17.654 -18.856 68.043 1.00 160.88 5 UNK Z CA 1
ATOM 8142 C C . UNK D 2 5 ? 16.345 -18.465 68.722 1.00 160.88 5 UNK Z C 1
ATOM 8143 O O . UNK D 2 5 ? 15.392 -18.053 68.062 1.00 160.88 5 UNK Z O 1
ATOM 8145 N N . UNK D 2 6 ? 16.337 -18.521 70.050 1.00 160.88 6 UNK Z N 1
ATOM 8146 C CA . UNK D 2 6 ? 15.106 -18.459 70.829 1.00 160.88 6 UNK Z CA 1
ATOM 8147 C C . UNK D 2 6 ? 15.200 -17.396 71.920 1.00 160.88 6 UNK Z C 1
ATOM 8148 O O . UNK D 2 6 ? 14.359 -17.336 72.819 1.00 160.88 6 UNK Z O 1
ATOM 8150 N N . UNK D 2 7 ? 16.236 -16.567 71.844 1.00 160.88 7 UNK Z N 1
ATOM 8151 C CA . UNK D 2 7 ? 16.665 -15.779 72.990 1.00 160.88 7 UNK Z CA 1
ATOM 8152 C C . UNK D 2 7 ? 17.306 -14.463 72.599 1.00 160.88 7 UNK Z C 1
ATOM 8153 O O . UNK D 2 7 ? 18.060 -14.389 71.628 1.00 160.88 7 UNK Z O 1
ATOM 8154 N N . UNK D 2 8 ? 17.011 -13.427 73.379 1.00 160.88 8 UNK Z N 1
ATOM 8155 C CA . UNK D 2 8 ? 17.701 -12.151 73.268 1.00 160.88 8 UNK Z CA 1
ATOM 8156 C C . UNK D 2 8 ? 19.026 -12.176 74.000 1.00 160.88 8 UNK Z C 1
ATOM 8157 O O . UNK D 2 8 ? 19.382 -11.216 74.681 1.00 160.88 8 UNK Z O 1
ATOM 8158 N N . UNK D 2 9 ? 19.731 -13.301 73.899 1.00 160.88 9 UNK Z N 1
ATOM 8159 C CA . UNK D 2 9 ? 21.135 -13.380 74.286 1.00 160.88 9 UNK Z CA 1
ATOM 8160 C C . UNK D 2 9 ? 22.026 -13.411 73.043 1.00 164.80 9 UNK Z C 1
ATOM 8161 O O . UNK D 2 9 ? 22.950 -12.610 72.917 1.00 172.34 9 UNK Z O 1
ATOM 8163 N N . UNK D 2 10 ? 21.735 -14.319 72.114 1.00 162.32 10 UNK Z N 1
ATOM 8164 C CA . UNK D 2 10 ? 22.464 -14.368 70.848 1.00 160.88 10 UNK Z CA 1
ATOM 8165 C C . UNK D 2 10 ? 22.164 -13.131 70.012 1.00 160.88 10 UNK Z C 1
ATOM 8166 O O . UNK D 2 10 ? 23.078 -12.464 69.526 1.00 160.88 10 UNK Z O 1
#

Radius of gyration: 35.07 Å; Cα contacts (8 Å, |Δi|>4): 3175; chains: 4; bounding box: 96×93×79 Å

Foldseek 3Di:
DDDPQKDKAFLVNCVQPPDQAACLVVVQQFAQWHPPVAIDGQNRDRQQEFEEEQNHGDCVPARSNFWGMKMWGAAFVAQQVAASARRHYIYTYGDDADAAKKKKKKWKKWFFPDLLAWIKIKMKMKIWHADDPFKIKIKMKMWMWTVHRCTKIKIKIKMWIWGPPDPFKIKIWMKIWMWMPRVKIKIKIKTKIWMWGQDPQFIKIKMWMKMWMWIDDCQIKIKMKTKIKMKTWGFDPPPFTKIKIKMKMKMKMWMAGPQFVRIDIKIKIKIKIWMWTPPDVFKIKIWMWMWIQIPLAGIDIKTKIKMKGDDPPWKIKIKMKIKHWHDDDPQALAQRHAVVHEGHHVPAHIKMKIKIKIKMWTHDDQWIKIKMKIKMKMWFPWDWDVYTHTGGHGIKMKIWMWMKTKADPDPFWIKIKIKIFMDMCGKIKMKMWIKGCPDPFKIWIWIKMWIGVIDIWIKIKIKGDPDPFKIKIKIWTRVVQDDVPGGIMIMMMMMGMDD/DDDPQKDKAFLVNCVQPPDQADCLVVVQQFAQWHPVCTDGQNRDNQQEFEAEQNHGDDLSPDDQRDDRSNFWGMKMWGAAFVAQVVAASARGHYIYTYGDDADAAKKKKKKWKKWFFPDQLAWIKIKMKMKIWHADDPFKIKIKMKMWMWTVNRCTKIKIKIKMWIWGRPDVFKIKIWMKMKMWMWTDCKIKIKIKIKTKMWMWGQDPQFIKIKMWMKMWMWIAIPHWIKIKMKTKIKMKTWGFDPPPWTKIKMKMKMKMKMWMATPQQCPGRIDMKIKIKIKIKMWTPPDVFKIKIWMWMWIQIPLAGIDIKTKIKMKGDDPDWKIKIKMKIKGWHDDDPQAQAQRHWQKDAAVLDPDQDPVRIATEGHHNPAHIKMKMKIKIKMWGDDDQWIKIKMKIKMKIWFDWGWDPDFPDCPPVRHTYTHITGDGIWMKIWMWMKTWADPDPFWIKIKIKIFMDIGGCTKMKMKMWIWGCPDVFKIKIWIKMWIGVIDIWIKIKMKGDPDPFKIKIKIWTRVPQDDCPRGIMIMIMMMGMDD

Solvent-accessible surface area: 50022 Å² total; per-residue (Å²): 121,23,36,18,4,34,1,53,2,40,31,84,26,3,126,16,64,13,5,37,66,34,0,5,50,7,1,45,14,18,3,0,4,24,32,96,217,115,7,12,0,0,9,0,9,38,69,0,17,33,36,8,25,29,18,21,39,30,102,47,91,2,2,2,43,4,2,70,70,0,10,0,13,3,0,2,38,0,4,53,40,5,38,5,1,0,0,0,0,0,0,2,12,3,60,118,24,34,120,162,54,96,5,36,78,3,52,0,20,12,92,14,86,34,105,123,44,11,35,5,137,2,35,11,20,16,11,4,0,26,10,8,126,31,26,29,23,9,6,17,0,12,42,15,111,37,81,79,87,155,43,63,95,41,78,17,6,17,12,12,44,10,104,89,64,54,125,75,41,28,18,7,73,28,8,2,27,34,82,71,4,56,87,80,100,42,46,40,13,31,67,7,86,6,44,54,2,80,92,124,123,9,50,8,41,104,7,37,16,58,1,4,18,63,51,76,117,174,110,54,7,71,53,30,4,79,23,96,38,15,24,56,39,37,70,64,137,68,167,89,89,22,64,45,7,58,3,48,54,75,18,60,43,31,8,60,5,95,36,64,115,54,130,14,130,3,51,31,122,3,110,20,66,36,22,34,24,56,68,147,122,27,19,67,50,20,47,17,87,8,49,7,48,23,68,81,47,30,98,29,141,4,55,28,77,9,33,31,55,53,93,55,150,83,82,51,42,38,37,10,85,3,119,5,9,44,10,7,65,15,52,22,15,28,50,73,0,72,59,224,132,35,27,0,18,122,121,8,82,16,2,39,1,32,1,74,6,95,4,72,15,57,126,108,118,53,114,16,37,7,86,6,100,0,72,0,43,22,105,35,30,18,52,51,113,175,123,73,82,43,39,36,29,175,163,22,40,0,39,6,64,6,6,18,63,59,18,48,97,122,164,57,49,34,89,34,15,19,50,6,78,6,78,104,111,136,82,58,11,46,13,15,33,58,21,129,69,38,50,171,133,71,5,38,11,77,16,15,4,51,52,38,122,76,74,15,28,89,11,53,8,44,9,80,57,108,45,127,78,56,30,56,13,22,13,29,43,9,48,139,46,100,82,210,98,91,6,60,6,101,26,75,10,91,39,53,23,74,96,104,20,20,14,4,26,0,31,3,41,26,82,30,3,120,18,64,15,4,35,78,35,3,16,47,6,2,47,15,18,3,0,3,25,77,104,145,15,15,0,0,13,0,8,32,68,0,14,22,17,9,26,29,21,22,26,13,53,14,64,2,51,62,172,67,96,6,6,7,48,6,1,74,73,0,7,0,11,4,0,1,52,0,4,58,38,3,29,5,1,0,0,0,0,0,1,3,24,5,76,117,22,32,118,145,51,99,7,36,73,3,53,0,41,12,90,12,91,39,103,152,51,13,34,5,123,1,15,12,19,18,11,10,0,26,10,10,137,30,28,26,23,6,6,13,1,14,28,28,52,41,73,71,104,148,12,62,123,47,111,27,6,17,11,10,43,14,101,88,70,42,126,77,43,36,16,7,72,29,6,2,30,32,98,36,17,36,162,120,106,53,44,73,26,11,37,19,30,64,6,87,13,42,58,2,80,92,123,118,8,51,5,45,107,6,39,16,59,7,3,6,57,12,54,118,130,119,62,56,16,72,3,30,17,82,26,91,14,14,9,59,41,36,60,65,128,60,172,98,85,34,63,45,8,60,4,43,27,79,26,56,10,23,3,60,8,101,28,23,167,210,66,39,138,13,126,3,37,24,123,4,108,20,59,32,27,17,26,63,68,158,95,23,29,28,49,18,49,17,76,7,54,8,54,16,67,80,49,29,101,26,138,4,55,28,76,24,35,15,69,52,95,53,152,82,82,40,41,41,36,9,79,2,124,5,8,12,2,1,19,5,8,18,14,28,50,54,1,25,31,114,32,142,17,149,35,5,59,53,129,37,128,54,7,0,0,51,8,16,0,19,127,116,7,86,17,1,41,2,38,0,75,13,94,4,71,13,56,113,112,106,51,118,23,37,8,84,6,94,0,73,0,38,23,90,34,34,17,51,27,23,133,106,52,111,23,97,98,14,139,22,19,17,14,0,39,39,31,51,30,118,114,8,10,0,42,5,66,6,5,18,64,55,17,50,87,138,178,65,47,33,88,30,13,20,49,6,79,1,73,89,75,138,108,134,71,62,12,52,15,12,33,57,29,134,64,38,38,156,102,65,10,35,3,78,24,20,6,40,65,36,115,101,78,6,28,91,11,53,10,42,7,79,47,107,44,151,84,54,31,52,20,23,14,26,44,9,54,142,52,90,106,230,96,92,6,56,8,86,22,77,8,87,36,55,26,68,126,124,67,16,24,26,64,131,114,32,63,71,53,17,27,30,65,134

B-factor: mean 128.71, std 17.07, range [99.64, 210.76]

Organism: Pseudomonas aeruginosa (strain ATCC 15692 / DSM 22644 / CIP 104116 / JCM 14847 / LMG 12228 / 1C / PRS 101 / PAO1) (NCBI:txid208964)

Sequence (1054 aa):
KQAPGVSIITAEDIRKRPPVNDLSEIIRTMPGVNLTRQIDIRGMGPENTLILVDGKPVSNWVPPEEVERIEVLRGPAAARYGSGAAGGVVNIITKRPTDRLRGSMTVFTNIPESSKDGATRRANFSLSGPLTEALSFRAYGSANKTDSDDGVRNRDLSGMLSWQVTPDQVVDFEAGFSRQGNTNRMYRENYAITHNGTWSFGTSRFVAQYDSTRNNRLSASKLENYRLSGELNLPLHALFEQVLTVGAEWNKETLNDPSSSPKSKAEIRALYVEDNIELRPGTMLTPGLRLDDHSDFGLNWSPSLNASQTLGEYFTVKAGIARAFKAPNLYQSNPNYLLYYLVGNENLDAETSVNKELGIEFRRDGWVAGLTYFRNDYKNKIVAPNILQWSNAKKAVVEGLEGNLLVPLHEDLSWSTNLTYMLQSPEYTLNSTLDWQASERLSTQLTSTIYGGTYGIWGVSAGYTFSENLSVRGGVSNLFDKRLEPGRAYYVSMTTSFLKQAPGVSIITAEDIRKRPPVNDLSEIIRTMPGVNLTQIDIRGMGPENTLILVDGKPVSSRNSVRNWVPPEEVERIEVLRGPAAARYGSGAAGGVVNIITKRPTDRLRGSMTVFTNIPESSKDGATRRANFSLSGPLTEALSFRAYGSANKTDSDDGVRNRDLSGMLSWQVTPDQVVDFEAGFSRQGNIAETNRMYRENYAITHNGTWSFGTSRFVAQYDSTRNNRLFSASKLENYRLSGELNLPLHALFEQVLTVGAEWNKETLNDPSSLRSPKSKAEIRALYVEDNIELRPGTMLTPGLRLDDHSDFGLNWSPSLNASQTLGEYFTVKAGIARAFKAPNLYQSNPNYLLYTRGNGCPIQTSSGGCYLVGNENLDAETSVNKELGIEFRRDGWVAGLTYFRNDYKNKIVAPLDVMGQTGTGNNILQWSNAKKAVVEGLEGNLLVPLHEDLSWSTNLTYMLQSKDPEYTLNSTLDWQASERLSTQLTSTIYGGTYGIWGVSAGYTFSENLSVRGGVSNLFDKRLEPGRAYYVSMTTSFL

Secondary structure (DSSP, 8-state):
-EETTEEEEEHHHHHHS--SS-THHHHTTSTTEEE---EEETTS-GGGEEEEETTEE----S-GGGEEEEEEEESGGGGGG-TT-SSEEEEEEE----SS-EEEEEEEEEEESSTTS--EEEEEEEEEEESSSSEEEEEEEEEEEEPPP--EEEEEEEEEEEEEEETTEEEEEEEEEEEEE---EEEEEEEEEEEEEEETTEEEEEEEEEEEEEEE---EEEEEEEEEEEEEEEEE-SSS-EEEEEEEEEEEEEEE-S----EEEEEEEEEEEEEEEEEETTEEEEEEEEEEEETTTEEEEEEEEEEEEE-SSSEEEEEEEEEEEE---TTTS-TT-EE--EE--TTPPPEEEEEEEEEEEEEETTEEEEEEEEEEEE---EE----EE-EEPPPEEEEEEEEEEEEEEETTEEEEEEEEEEEE--EEEEEEEEEE--SSSEEEEEEEEEE---EEEEEEEEEEE-SSSEEEEEEEESTT--------EEEEEEEEE--/-EETTEEEEEHHHHHTS--SS-THHHHTTSTTEEE--EEETTS-GGGEEEEETTEE---S------S-GGGEEEEEEEESGGGGGG-TT-SSEEEEEEE----SS-EEEEEEEEEEESSSSS--EEEEEEEEEEESSSSEEEEEEEEEEEEPPP--EEEEEEEEEEEEEEETTEEEEEEEEEEEEE------EEEEEEEEEEEEEEETTEEEEEEEEEEEEEEEE--EEEEEEEEEEEEEEEEEE-SSSEEEEEEEEEEEEEEEE--------EEEEEEEEEEEEEEEEEETTEEEEEEEEEEEETTTEEEEEEEEEEEEE-SSSEEEEEEEEEEEE---HHHH-TT-B---BGGGSSS--TT-BEEEE--TTPPPEEEEEEEEEEEEEETTEEEEEEEEEEEE---EE--SSEEE-TTTT-EEEE-EEPPPEEEEEEEEEEEEEEETTEEEEEEEEEEE--B--EEEEEEEEEEE-SSSEEEEEEEEEE---EEEEEEEEEEE-SSSEEEEEEEESTT--------EEEEEEEEE--/---SS--/------SS--